Protein AF-0000000085154665 (afdb_homodimer)

Organism: Desulfotalea psychrophila (strain LSv54 / DSM 12343) (NCBI:txid177439)

Foldseek 3Di:
DPPPQQFAFEEEEFEAFPPLCLLLQLLLLLLLCVVVVFQEEEEEEDQAQASQLSNCLSNVHGYFYQWCLLDPLLLSLLVQRQVSPPTRYYYYYFHTHQQDADDPNRPRGVQVNCLSQVKAYEYRGEQPPHALVVLVVVQCVCVVDVSHHHQEYEYEAAADPVSVVRRQCNNCVRRVHHHFFYQHRDPPPDACSVVRSPPHLLVVPCSVVNSVVSNVRCVVTGNSVVVSVRTGGRDDDPPRNPDPAADAADFEEEEEDDSFAPRDGPQVVVLLRSVRYDYDYDHLLPDQADDDGLAYETEGGHCVVVQVSNLVSVRHLVRVLVCVVLQRAYEYAASRLQQCDAWEDEPPDIGGHNHNFPWYKYFAPDWPKWFKWKKAFAADAQQDDHGDIAIFTATGRMATPDGPDDPNQFGIAIPGIQKHPDRTFWGHDRNYTYIHTDHRCSSPVSRSVRRVVSSVVSVVD/DPPPQQFAFEEEEFEAFPPLCSLLQLLLLLLLCVVVVFQEEEEEEDQAQASQLSNCLSNVHGYFYQWCLLDPLLLSLQVQRQVSPPTRYYYYYFHTHQQDADDPNRPRGVQVNCLSQVKAYEYRGEQPPHALVLLVVVQCVCVVDVSHHHQEYEYEAAADPVSVVRRQCNNCVRRVHHHFFYQHRDPPPDACSVCRSPPHLQVVPCSVVNSVVSNVRCVVTGNSVVVSVRTGGRDDDPPRNPDDAADAADFEEEEEDHSFAPRDGPQLVVLLRSVRYDYDYDHLLPDQADDDGLAYETEGGHCVVVQVSNLVSVRHLVRVLVCVVLQRAYEYAANRLQQCDAWEDEPPDIGGHNHNFPWYKYFAPDWPKWFKWKKAFDADAQQDDHGDIAIFTATGRMATPDGPDDPNQFGIAIPGIQKHPDRTFWGHDRNYTYIHTDHRCSSPVSRSVRRVVSSVVSVVD

Secondary structure (DSSP, 8-state):
------PPEEEEEEESSTTSSHHHHHHHHHHHHHHTT--EEEEEESS-SHHHHHHHHHHTS--EEE-TTTS-HHHHHHHHHHHHTT-SEEEEE--SSTT--SSTT-TT-HHHHHHHHT--EEEEEE-TT-STHHHHHHHHHHHH-TTS-EEEEEEEEE--HHHHHHHHHHHHHHH-PPEEEEEEP--TTT-GGGGTTTS-GGGSTTHHHHHHHHHHHHHHHB-HHHHHHH-EE----TT---PPPPPPP-EEEEEE-SSSEEE--HHHHHHHHHTTEEEEEE-TTT-SS--S-SEEEE-EE-GGGGHHHHHH-HHHHHHHHHHHHTT--EEEETHHHHHTSSEEEETTEEEE---SS-EEEEE-SS-SEEEEEEEEE-S--SSS-TT-EEEEEEEE-EEEEEE-S-GGGEEEEEEES-TTBTTEEEEEETTEEEES-EE-TTT-HHHHHHHHHHHHHHHH-/------PPEEEEEEESSTTSSHHHHHHHHHHHHHHTT--EEEEEESS-SHHHHHHHHHHTS--EEE-TTTS-HHHHHHHHHHHHTT-SEEEEE--SSTT--SSTT-TT-HHHHHHHHT--EEEEEE-TT-STHHHHHHHHHHHH-TTS-EEEEEEEEE--HHHHHHHHHHHHHHH-PPEEEEEEPPPTTSSGGGGTTTS-GGGSTTHHHHHHHHHHHHHHHB-HHHHHHH-EE----TT---PPPPPPP-EEEEEE-SSSEEE--HHHHHHHHHTTEEEEEE-TTT--S--S-SEEEE-EE-GGGGHHHHHH-HHHHHHHHHHHHTT--EEEETHHHHHTSSEEEETTEEEE---SS-EEEEE-SS-SEEEEEEEEE-S--SSS-TT-EEEEEEEE-EEEEEE-S-GGGEEEEEEES-TTBTTEEEEEETTEEEES-EE-TTT-HHHHHHHHHHHHHHHH-

Nearest PDB structures (foldseek):
  5n9m-assembly2_B  TM=7.774E-01  e=1.518E-13  Staphylococcus aureus subsp. aureus COL
  5auq-assembly4_F  TM=5.858E-01  e=6.179E-07  Thermococcus kodakarensis KOD1
  5auq-assembly1_A  TM=5.570E-01  e=1.059E-06  Thermococcus kodakarensis KOD1
  5auq-assembly4_D  TM=5.540E-01  e=1.430E-06  Thermococcus kodakarensis KOD1
  7ejw-assembly1_B  TM=5.737E-01  e=1.531E-04  Pseudomonas aeruginosa PAO1

Solvent-accessible surface area (backbone atoms only — not comparable to full-atom values): 45740 Å² total; per-residue (Å²): 130,81,70,79,71,75,61,21,23,24,36,30,34,25,17,63,20,52,85,22,46,37,67,56,50,46,30,6,47,41,22,38,44,38,72,73,70,46,45,56,33,40,32,27,43,36,88,60,54,38,56,32,44,42,34,14,63,28,45,75,47,69,30,39,67,49,34,63,84,51,26,54,72,68,55,43,47,17,54,48,47,55,65,34,57,89,22,52,32,30,44,32,31,44,46,44,4,36,40,24,42,83,45,65,87,22,52,73,7,37,44,53,50,29,50,72,64,67,32,32,29,40,38,23,39,60,38,60,58,42,32,36,27,53,25,23,35,53,36,7,54,48,64,66,44,72,79,47,46,64,66,28,32,33,41,25,40,37,83,46,72,67,50,46,53,33,29,48,50,22,26,31,71,74,53,67,36,48,67,46,25,56,38,60,54,69,74,73,76,71,58,62,60,84,29,60,74,70,50,46,42,79,75,37,89,59,42,67,60,52,41,50,48,32,15,50,50,37,65,73,32,32,45,61,68,59,54,57,67,61,34,36,65,56,76,72,59,90,88,37,68,71,72,78,74,75,39,74,69,78,39,38,30,33,31,45,55,42,86,30,21,67,41,67,56,48,54,41,58,48,48,40,36,31,68,10,31,41,78,42,79,34,36,64,61,75,44,55,59,70,72,94,59,37,26,36,42,28,33,18,50,45,41,78,82,38,35,68,50,42,34,65,26,50,56,24,36,48,37,51,45,51,40,45,74,70,47,39,33,31,45,25,18,35,30,24,29,55,47,34,11,29,30,45,36,56,90,94,45,74,34,52,49,42,45,76,36,63,29,32,32,33,70,49,97,52,74,67,36,76,45,67,23,29,34,33,29,69,34,86,60,68,41,58,59,67,71,43,73,45,63,32,33,31,74,38,33,58,40,73,75,42,67,78,71,55,74,79,34,38,17,24,40,40,79,34,63,50,57,64,54,95,35,21,21,33,42,50,58,84,35,30,41,26,22,47,56,42,73,50,34,85,49,34,56,58,56,50,52,23,48,53,51,44,22,54,53,51,62,74,98,130,83,70,78,72,75,60,21,24,23,37,30,34,24,18,63,18,52,85,21,46,39,66,55,50,47,29,6,49,42,22,38,44,38,72,73,70,45,44,56,32,39,32,26,42,37,89,60,54,39,56,34,44,42,33,14,63,28,45,73,47,70,29,40,67,50,33,64,84,51,26,55,73,68,54,43,46,16,54,49,46,55,65,34,56,88,22,52,33,29,43,32,33,43,46,43,5,35,40,25,40,83,44,67,87,23,50,74,6,38,43,51,50,30,50,72,63,66,32,31,28,40,37,23,40,59,37,61,58,42,32,37,28,53,24,23,35,53,35,8,55,47,65,66,42,75,79,45,46,65,67,28,31,34,41,24,39,37,85,47,72,65,50,45,53,33,29,49,52,21,26,31,72,74,54,69,37,49,66,46,27,56,37,61,54,70,74,76,75,70,64,59,59,84,29,62,74,70,49,44,44,78,76,36,90,58,44,67,59,51,40,51,49,32,15,51,51,37,64,73,32,33,46,61,69,62,53,58,68,63,34,36,63,57,76,74,58,90,86,37,66,73,71,78,74,75,38,75,70,80,38,39,30,33,31,44,53,43,87,30,21,68,44,67,58,49,55,42,56,48,47,39,36,31,69,9,31,41,78,41,79,35,36,63,60,74,44,53,59,71,73,95,58,35,25,37,40,28,34,18,49,46,42,78,84,38,34,68,51,43,36,66,26,49,56,24,36,48,38,50,45,50,41,45,74,70,47,38,33,32,43,24,17,34,31,25,31,55,47,36,11,30,28,45,37,57,89,93,45,75,33,53,50,44,45,77,38,63,28,31,32,34,69,50,98,54,72,68,35,77,45,68,23,29,34,33,28,70,34,86,59,68,42,58,60,66,70,42,72,46,61,32,33,30,76,38,34,57,39,73,76,43,69,79,72,55,75,80,33,40,17,25,40,40,81,34,62,50,58,63,52,95,35,20,22,33,43,50,58,85,33,30,42,26,21,45,54,42,73,51,32,85,47,35,57,56,56,50,52,23,48,52,52,43,21,53,53,51,61,74,98

Structure (mmCIF, N/CA/C/O backbone):
data_AF-0000000085154665-model_v1
#
loop_
_entity.id
_entity.type
_entity.pdbx_description
1 polymer 'Cobyrinate a,c-diamide synthase'
#
loop_
_atom_site.group_PDB
_atom_site.id
_atom_site.type_symbol
_atom_site.label_atom_id
_atom_site.label_alt_id
_atom_site.label_comp_id
_atom_site.label_asym_id
_atom_site.label_entity_id
_atom_site.label_seq_id
_atom_site.pdbx_PDB_ins_code
_atom_site.Cartn_x
_atom_site.Cartn_y
_atom_site.Cartn_z
_atom_site.occupancy
_atom_site.B_iso_or_equiv
_atom_site.auth_seq_id
_atom_site.auth_comp_id
_atom_site.auth_asym_id
_atom_site.auth_atom_id
_atom_site.pdbx_PDB_model_num
ATOM 1 N N . MET A 1 1 ? -26.281 20.609 43.938 1 23.39 1 MET A N 1
ATOM 2 C CA . MET A 1 1 ? -26.562 19.531 43.031 1 23.39 1 MET A CA 1
ATOM 3 C C . MET A 1 1 ? -25.547 19.516 41.875 1 23.39 1 MET A C 1
ATOM 5 O O . MET A 1 1 ? -25.641 20.312 40.938 1 23.39 1 MET A O 1
ATOM 9 N N . VAL A 1 2 ? -24.328 19.469 42.125 1 31.78 2 VAL A N 1
ATOM 10 C CA . VAL A 1 2 ? -23.125 19.562 41.312 1 31.78 2 VAL A CA 1
ATOM 11 C C . VAL A 1 2 ? -23.234 18.609 40.125 1 31.78 2 VAL A C 1
ATOM 13 O O . VAL A 1 2 ? -23.281 17.391 40.312 1 31.78 2 VAL A O 1
ATOM 16 N N . GLU A 1 3 ? -24.172 18.891 39.125 1 34.97 3 GLU A N 1
ATOM 17 C CA . GLU A 1 3 ? -24.516 18.156 37.906 1 34.97 3 GLU A CA 1
ATOM 18 C C . GLU A 1 3 ? -23.281 17.438 37.375 1 34.97 3 GLU A C 1
ATOM 20 O O . GLU A 1 3 ? -22.188 18 37.312 1 34.97 3 GLU A O 1
ATOM 25 N N . ASN A 1 4 ? -23.156 16.172 37.594 1 40.34 4 ASN A N 1
ATOM 26 C CA . ASN A 1 4 ? -22.125 15.227 37.156 1 40.34 4 ASN A CA 1
ATOM 27 C C . ASN A 1 4 ? -21.594 15.57 35.781 1 40.34 4 ASN A C 1
ATOM 29 O O . ASN A 1 4 ? -22.219 15.273 34.75 1 40.34 4 ASN A O 1
ATOM 33 N N . MET A 1 5 ? -21.156 16.719 35.5 1 46.19 5 MET A N 1
ATOM 34 C CA . MET A 1 5 ? -20.609 17.219 34.219 1 46.19 5 MET A CA 1
ATOM 35 C C . MET A 1 5 ? -19.859 16.109 33.5 1 46.19 5 MET A C 1
ATOM 37 O O . MET A 1 5 ? -18.828 15.633 33.969 1 46.19 5 MET A O 1
ATOM 41 N N . LYS A 1 6 ? -20.594 15.227 32.875 1 59.62 6 LYS A N 1
ATOM 42 C CA . LYS A 1 6 ? -20.047 14.117 32.094 1 59.62 6 LYS A CA 1
ATOM 43 C C . LYS A 1 6 ? -18.797 14.547 31.328 1 59.62 6 LYS A C 1
ATOM 45 O O . LYS A 1 6 ? -18.844 15.508 30.562 1 59.62 6 LYS A O 1
ATOM 50 N N . GLY A 1 7 ? -17.547 14.266 31.703 1 84.81 7 GLY A N 1
ATOM 51 C CA . GLY A 1 7 ? -16.266 14.648 31.141 1 84.81 7 GLY A CA 1
ATOM 52 C C . GLY A 1 7 ? -16.062 14.156 29.719 1 84.81 7 GLY A C 1
ATOM 53 O O . GLY A 1 7 ? -16.672 13.164 29.312 1 84.81 7 GLY A O 1
ATOM 54 N N . THR A 1 8 ? -15.523 14.945 28.906 1 94.75 8 THR A N 1
ATOM 55 C CA . THR A 1 8 ? -15.211 14.609 27.516 1 94.75 8 THR A CA 1
ATOM 56 C C . THR A 1 8 ? -14.422 13.305 27.438 1 94.75 8 THR A C 1
ATOM 58 O O . THR A 1 8 ? -13.508 13.078 28.234 1 94.75 8 THR A O 1
ATOM 61 N N . LYS A 1 9 ? -14.852 12.359 26.625 1 97.81 9 LYS A N 1
ATOM 62 C CA . LYS A 1 9 ? -14.102 11.133 26.375 1 97.81 9 LYS A CA 1
ATOM 63 C C . LYS A 1 9 ? -13.312 11.227 25.078 1 97.81 9 LYS A C 1
ATOM 65 O O . LYS A 1 9 ? -13.797 11.797 24.094 1 97.81 9 LYS A O 1
ATOM 70 N N . GLY A 1 10 ? -12.086 10.688 25.109 1 98.25 10 GLY A N 1
ATOM 71 C CA . GLY A 1 10 ? -11.242 10.875 23.938 1 98.25 10 GLY A CA 1
ATOM 72 C C . GLY A 1 10 ? -10.617 9.586 23.438 1 98.25 10 GLY A C 1
ATOM 73 O O . GLY A 1 10 ? -10.562 8.594 24.172 1 98.25 10 GLY A O 1
ATOM 74 N N . ILE A 1 11 ? -10.18 9.57 22.219 1 98.75 11 ILE A N 1
ATOM 75 C CA . ILE A 1 11 ? -9.492 8.445 21.594 1 98.75 11 ILE A CA 1
ATOM 76 C C . ILE A 1 11 ? -8.562 8.961 20.5 1 98.75 11 ILE A C 1
ATOM 78 O O . ILE A 1 11 ? -8.828 10 19.891 1 98.75 11 ILE A O 1
ATOM 82 N N . VAL A 1 12 ? -7.469 8.305 20.297 1 98.81 12 VAL A N 1
ATOM 83 C CA . VAL A 1 12 ? -6.547 8.609 19.203 1 98.81 12 VAL A CA 1
ATOM 84 C C . VAL A 1 12 ? -6.73 7.59 18.078 1 98.81 12 VAL A C 1
ATOM 86 O O . VAL A 1 12 ? -6.762 6.379 18.328 1 98.81 12 VAL A O 1
ATOM 89 N N . VAL A 1 13 ? -6.922 8.047 16.859 1 98.81 13 VAL A N 1
ATOM 90 C CA . VAL A 1 13 ? -6.969 7.195 15.672 1 98.81 13 VAL A CA 1
ATOM 91 C C . VAL A 1 13 ? -5.609 7.203 14.977 1 98.81 13 VAL A C 1
ATOM 93 O O . VAL A 1 13 ? -5.141 8.25 14.523 1 98.81 13 VAL A O 1
ATOM 96 N N . ALA A 1 14 ? -4.957 6.066 14.906 1 98.62 14 ALA A N 1
ATOM 97 C CA . ALA A 1 14 ? -3.621 5.957 14.32 1 98.62 14 ALA A CA 1
ATOM 98 C C . ALA A 1 14 ? -3.566 4.844 13.281 1 98.62 14 ALA A C 1
ATOM 100 O O . ALA A 1 14 ? -4.523 4.078 13.125 1 98.62 14 ALA A O 1
ATOM 101 N N . GLY A 1 15 ? -2.543 4.777 12.492 1 98.19 15 GLY A N 1
ATOM 102 C CA . GLY A 1 15 ? -2.312 3.764 11.477 1 98.19 15 GLY A CA 1
ATOM 103 C C . GLY A 1 15 ? -0.873 3.291 11.422 1 98.19 15 GLY A C 1
ATOM 104 O O . GLY A 1 15 ? -0.049 3.693 12.25 1 98.19 15 GLY A O 1
ATOM 105 N N . LEU A 1 16 ? -0.597 2.42 10.445 1 98.06 16 LEU A N 1
ATOM 106 C CA . LEU A 1 16 ? 0.748 1.868 10.328 1 98.06 16 LEU A CA 1
ATOM 107 C C . LEU A 1 16 ? 1.587 2.691 9.352 1 98.06 16 LEU A C 1
ATOM 109 O O . LEU A 1 16 ? 2.812 2.559 9.32 1 98.06 16 LEU A O 1
ATOM 113 N N . SER A 1 17 ? 0.953 3.422 8.539 1 96.06 17 SER A N 1
ATOM 114 C CA . SER A 1 17 ? 1.593 4.273 7.539 1 96.06 17 SER A CA 1
ATOM 115 C C . SER A 1 17 ? 0.625 5.32 7 1 96.06 17 SER A C 1
ATOM 117 O O . SER A 1 17 ? -0.566 5.293 7.32 1 96.06 17 SER A O 1
ATOM 119 N N . GLY A 1 18 ? 1.19 6.277 6.316 1 92.12 18 GLY A N 1
ATOM 120 C CA . GLY A 1 18 ? 0.311 7.121 5.52 1 92.12 18 GLY A CA 1
ATOM 121 C C . GLY A 1 18 ? -0.523 6.336 4.523 1 92.12 18 GLY A C 1
ATOM 122 O O . GLY A 1 18 ? -0.024 5.41 3.879 1 92.12 18 GLY A O 1
ATOM 123 N N . GLY A 1 19 ? -1.839 6.594 4.48 1 88.56 19 GLY A N 1
ATOM 124 C CA . GLY A 1 19 ? -2.707 5.91 3.535 1 88.56 19 GLY A CA 1
ATOM 125 C C . GLY A 1 19 ? -3.359 4.668 4.113 1 88.56 19 GLY A C 1
ATOM 126 O O . GLY A 1 19 ? -4.027 3.922 3.396 1 88.56 19 GLY A O 1
ATOM 127 N N . SER A 1 20 ? -3.189 4.461 5.348 1 91.38 20 SER A N 1
ATOM 128 C CA . SER A 1 20 ? -3.738 3.271 5.988 1 91.38 20 SER A CA 1
ATOM 129 C C . SER A 1 20 ? -5.254 3.365 6.125 1 91.38 20 SER A C 1
ATOM 131 O O . SER A 1 20 ? -5.922 2.363 6.391 1 91.38 20 SER A O 1
ATOM 133 N N . GLY A 1 21 ? -5.797 4.57 6.051 1 91.62 21 GLY A N 1
ATOM 134 C CA . GLY A 1 21 ? -7.234 4.75 6.199 1 91.62 21 GLY A CA 1
ATOM 135 C C . GLY A 1 21 ? -7.613 5.523 7.449 1 91.62 21 GLY A C 1
ATOM 136 O O . GLY A 1 21 ? -8.789 5.598 7.805 1 91.62 21 GLY A O 1
ATOM 137 N N . LYS A 1 22 ? -6.648 6.145 8.133 1 94.06 22 LYS A N 1
ATOM 138 C CA . LYS A 1 22 ? -6.895 6.898 9.359 1 94.06 22 LYS A CA 1
ATOM 139 C C . LYS A 1 22 ? -7.949 7.977 9.141 1 94.06 22 LYS A C 1
ATOM 141 O O . LYS A 1 22 ? -8.883 8.109 9.93 1 94.06 22 LYS A O 1
ATOM 146 N N . SER A 1 23 ? -7.781 8.727 8.016 1 92.88 23 SER A N 1
ATOM 147 C CA . SER A 1 23 ? -8.68 9.852 7.746 1 92.88 23 SER A CA 1
ATOM 148 C C . SER A 1 23 ? -10.102 9.367 7.473 1 92.88 23 SER A C 1
ATOM 150 O O . SER A 1 23 ? -11.07 10.031 7.855 1 92.88 23 SER A O 1
ATOM 152 N N . ILE A 1 24 ? -10.227 8.195 6.867 1 92.5 24 ILE A N 1
ATOM 153 C CA . ILE A 1 24 ? -11.539 7.605 6.637 1 92.5 24 ILE A CA 1
ATOM 154 C C . ILE A 1 24 ? -12.234 7.352 7.973 1 92.5 24 ILE A C 1
ATOM 156 O O . ILE A 1 24 ? -13.391 7.719 8.156 1 92.5 24 ILE A O 1
ATOM 160 N N . VAL A 1 25 ? -11.492 6.848 8.859 1 96.56 25 VAL A N 1
ATOM 161 C CA . VAL A 1 25 ? -12.055 6.445 10.148 1 96.56 25 VAL A CA 1
ATOM 162 C C . VAL A 1 25 ? -12.297 7.68 11.016 1 96.56 25 VAL A C 1
ATOM 164 O O . VAL A 1 25 ? -13.367 7.828 11.609 1 96.56 25 VAL A O 1
ATOM 167 N N . SER A 1 26 ? -11.344 8.609 11.109 1 97.38 26 SER A N 1
ATOM 168 C CA . SER A 1 26 ? -11.461 9.766 11.984 1 97.38 26 SER A CA 1
ATOM 169 C C . SER A 1 26 ? -12.578 10.703 11.523 1 97.38 26 SER A C 1
ATOM 171 O O . SER A 1 26 ? -13.391 11.156 12.328 1 97.38 26 SER A O 1
ATOM 173 N N . VAL A 1 27 ? -12.609 11 10.211 1 96 27 VAL A N 1
ATOM 174 C CA . VAL A 1 27 ? -13.648 11.875 9.672 1 96 27 VAL A CA 1
ATOM 175 C C . VAL A 1 27 ? -15.008 11.188 9.781 1 96 27 VAL A C 1
ATOM 177 O O . VAL A 1 27 ? -15.992 11.805 10.211 1 96 27 VAL A O 1
ATOM 180 N N . GLY A 1 28 ? -15.047 9.914 9.43 1 96.56 28 GLY A N 1
ATOM 181 C CA . GLY A 1 28 ? -16.297 9.164 9.539 1 96.56 28 GLY A CA 1
ATOM 182 C C . GLY A 1 28 ? -16.812 9.07 10.961 1 96.56 28 GLY A C 1
ATOM 183 O O . GLY A 1 28 ? -18 9.234 11.203 1 96.56 28 GLY A O 1
ATOM 184 N N . LEU A 1 29 ? -15.922 8.742 11.883 1 98.25 29 LEU A N 1
ATOM 185 C CA . LEU A 1 29 ? -16.281 8.648 13.297 1 98.25 29 LEU A CA 1
ATOM 186 C C . LEU A 1 29 ? -16.812 9.984 13.812 1 98.25 29 LEU A C 1
ATOM 188 O O . LEU A 1 29 ? -17.828 10.031 14.508 1 98.25 29 LEU A O 1
ATOM 192 N N . THR A 1 30 ? -16.125 11.078 13.5 1 98.38 30 THR A N 1
ATOM 193 C CA . THR A 1 30 ? -16.562 12.414 13.906 1 98.38 30 THR A CA 1
ATOM 194 C C . THR A 1 30 ? -17.953 12.727 13.367 1 98.38 30 THR A C 1
ATOM 196 O O . THR A 1 30 ? -18.828 13.141 14.117 1 98.38 30 THR A O 1
ATOM 199 N N . ALA A 1 31 ? -18.141 12.461 12.078 1 97.75 31 ALA A N 1
ATOM 200 C CA . ALA A 1 31 ? -19.422 12.75 11.438 1 97.75 31 ALA A CA 1
ATOM 201 C C . ALA A 1 31 ? -20.547 11.891 12.023 1 97.75 31 ALA A C 1
ATOM 203 O O . ALA A 1 31 ? -21.656 12.383 12.258 1 97.75 31 ALA A O 1
ATOM 204 N N . ALA A 1 32 ? -20.281 10.641 12.227 1 98.25 32 ALA A N 1
ATOM 205 C CA . ALA A 1 32 ? -21.281 9.727 12.773 1 98.25 32 ALA A CA 1
ATOM 206 C C . ALA A 1 32 ? -21.703 10.141 14.18 1 98.25 32 ALA A C 1
ATOM 208 O O . ALA A 1 32 ? -22.875 10.094 14.516 1 98.25 32 ALA A O 1
ATOM 209 N N . LEU A 1 33 ? -20.734 10.508 15 1 98.25 33 LEU A N 1
ATOM 210 C CA . LEU A 1 33 ? -21.047 10.938 16.359 1 98.25 33 LEU A CA 1
ATOM 211 C C . LEU A 1 33 ? -21.859 12.227 16.359 1 98.25 33 LEU A C 1
ATOM 213 O O . LEU A 1 33 ? -22.797 12.375 17.141 1 98.25 33 LEU A O 1
ATOM 217 N N . ILE A 1 34 ? -21.547 13.148 15.492 1 97.81 34 ILE A N 1
ATOM 218 C CA . ILE A 1 34 ? -22.297 14.391 15.352 1 97.81 34 ILE A CA 1
ATOM 219 C C . ILE A 1 34 ? -23.734 14.078 14.938 1 97.81 34 ILE A C 1
ATOM 221 O O . ILE A 1 34 ? -24.688 14.656 15.484 1 97.81 34 ILE A O 1
ATOM 225 N N . ARG A 1 35 ? -23.828 13.188 14.023 1 96.38 35 ARG A N 1
ATOM 226 C CA . ARG A 1 35 ? -25.141 12.773 13.539 1 96.38 35 ARG A CA 1
ATOM 227 C C . ARG A 1 35 ? -25.984 12.195 14.672 1 96.38 35 ARG A C 1
ATOM 229 O O . ARG A 1 35 ? -27.219 12.305 14.656 1 96.38 35 ARG A O 1
ATOM 236 N N . SER A 1 36 ? -25.422 11.625 15.594 1 96 36 SER A N 1
ATOM 237 C CA . SER A 1 36 ? -26.125 11.016 16.719 1 96 36 SER A CA 1
ATOM 238 C C . SER A 1 36 ? -26.531 12.062 17.75 1 96 36 SER A C 1
ATOM 240 O O . SER A 1 36 ? -27.141 11.742 18.766 1 96 36 SER A O 1
ATOM 242 N N . GLY A 1 37 ? -26.078 13.352 17.578 1 96.38 37 GLY A N 1
ATOM 243 C CA . GLY A 1 37 ? -26.484 14.43 18.453 1 96.38 37 GLY A CA 1
ATOM 244 C C . GLY A 1 37 ? -25.406 14.805 19.469 1 96.38 37 GLY A C 1
ATOM 245 O O . GLY A 1 37 ? -25.641 15.656 20.328 1 96.38 37 GLY A O 1
ATOM 246 N N . ALA A 1 38 ? -24.234 14.188 19.328 1 97.25 38 ALA A N 1
ATOM 247 C CA . ALA A 1 38 ? -23.156 14.469 20.266 1 97.25 38 ALA A CA 1
ATOM 248 C C . ALA A 1 38 ? -22.359 15.703 19.844 1 97.25 38 ALA A C 1
ATOM 250 O O . ALA A 1 38 ? -22.312 16.047 18.672 1 97.25 38 ALA A O 1
ATOM 251 N N . GLU A 1 39 ? -21.812 16.359 20.828 1 96.88 39 GLU A N 1
ATOM 252 C CA . GLU A 1 39 ? -20.812 17.391 20.562 1 96.88 39 GLU A CA 1
ATOM 253 C C . GLU A 1 39 ? -19.406 16.781 20.469 1 96.88 39 GLU A C 1
ATOM 255 O O . GLU A 1 39 ? -18.953 16.109 21.391 1 96.88 39 GLU A O 1
ATOM 260 N N . VAL A 1 40 ? -18.766 16.984 19.328 1 98.19 40 VAL A N 1
ATOM 261 C CA . VAL A 1 40 ? -17.469 16.359 19.078 1 98.19 40 VAL A CA 1
ATOM 262 C C . VAL A 1 40 ? -16.438 17.422 18.719 1 98.19 40 VAL A C 1
ATOM 264 O O . VAL A 1 40 ? -16.734 18.344 17.938 1 98.19 40 VAL A O 1
ATOM 267 N N . VAL A 1 41 ? -15.258 17.359 19.281 1 98.06 41 VAL A N 1
ATOM 268 C CA . VAL A 1 41 ? -14.141 18.203 18.891 1 98.06 41 VAL A CA 1
ATOM 269 C C . VAL A 1 41 ? -13 17.359 18.328 1 98.06 41 VAL A C 1
ATOM 271 O O . VAL A 1 41 ? -12.445 16.516 19.047 1 98.06 41 VAL A O 1
ATOM 274 N N . PRO A 1 42 ? -12.703 17.5 17.078 1 98.56 42 PRO A N 1
ATOM 275 C CA . PRO A 1 42 ? -11.578 16.766 16.484 1 98.56 42 PRO A CA 1
ATOM 276 C C . PRO A 1 42 ? -10.242 17.5 16.656 1 98.56 42 PRO A C 1
ATOM 278 O O . PRO A 1 42 ? -10.227 18.734 16.766 1 98.56 42 PRO A O 1
ATOM 281 N N . PHE A 1 43 ? -9.211 16.734 16.688 1 98.69 43 PHE A N 1
ATOM 282 C CA . PHE A 1 43 ? -7.828 17.188 16.719 1 98.69 43 PHE A CA 1
ATOM 283 C C . PHE A 1 43 ? -6.984 16.469 15.672 1 98.69 43 PHE A C 1
ATOM 285 O O . PHE A 1 43 ? -7.234 15.305 15.367 1 98.69 43 PHE A O 1
ATOM 292 N N . LYS A 1 44 ? -6.059 17.125 15.086 1 97.88 44 LYS A N 1
ATOM 293 C CA . LYS A 1 44 ? -5.094 16.547 14.148 1 97.88 44 LYS A CA 1
ATOM 294 C C . LYS A 1 44 ? -3.674 16.656 14.695 1 97.88 44 LYS A C 1
ATOM 296 O O . LYS A 1 44 ? -3.238 17.734 15.109 1 97.88 44 LYS A O 1
ATOM 301 N N . LYS A 1 45 ? -3.004 15.555 14.758 1 97.56 45 LYS A N 1
ATOM 302 C CA . LYS A 1 45 ? -1.581 15.594 15.078 1 97.56 45 LYS A CA 1
ATOM 303 C C . LYS A 1 45 ? -0.771 16.172 13.922 1 97.56 45 LYS A C 1
ATOM 305 O O . LYS A 1 45 ? -0.893 15.711 12.781 1 97.56 45 LYS A O 1
ATOM 310 N N . GLY A 1 46 ? 0.065 17.188 14.289 1 94.88 46 GLY A N 1
ATOM 311 C CA . GLY A 1 46 ? 0.935 17.766 13.273 1 94.88 46 GLY A CA 1
ATOM 312 C C . GLY A 1 46 ? 0.368 19.016 12.641 1 94.88 46 GLY A C 1
ATOM 313 O O . GLY A 1 46 ? -0.691 19.5 13.047 1 94.88 46 GLY A O 1
ATOM 314 N N . PRO A 1 47 ? 1.035 19.5 11.648 1 94.19 47 PRO A N 1
ATOM 315 C CA . PRO A 1 47 ? 0.711 20.828 11.102 1 94.19 47 PRO A CA 1
ATOM 316 C C . PRO A 1 47 ? -0.198 20.75 9.883 1 94.19 47 PRO A C 1
ATOM 318 O O . PRO A 1 47 ? -0.375 21.75 9.172 1 94.19 47 PRO A O 1
ATOM 321 N N . ASP A 1 48 ? -0.84 19.641 9.656 1 91.62 48 ASP A N 1
ATOM 322 C CA . ASP A 1 48 ? -1.604 19.391 8.445 1 91.62 48 ASP A CA 1
ATOM 323 C C . ASP A 1 48 ? -2.865 20.25 8.398 1 91.62 48 ASP A C 1
ATOM 325 O O . ASP A 1 48 ? -3.604 20.328 9.383 1 91.62 48 ASP A O 1
ATOM 329 N N . TYR A 1 49 ? -3.125 20.891 7.215 1 91.94 49 TYR A N 1
ATOM 330 C CA . TYR A 1 49 ? -4.32 21.703 7.016 1 91.94 49 TYR A CA 1
ATOM 331 C C . TYR A 1 49 ? -5.426 20.891 6.352 1 91.94 49 TYR A C 1
ATOM 333 O O . TYR A 1 49 ? -6.609 21.188 6.523 1 91.94 49 TYR A O 1
ATOM 341 N N . ILE A 1 50 ? -5.043 19.969 5.59 1 88.5 50 ILE A N 1
ATOM 342 C CA . ILE A 1 50 ? -5.996 19.297 4.715 1 88.5 50 ILE A CA 1
ATOM 343 C C . ILE A 1 50 ? -6.84 18.312 5.527 1 88.5 50 ILE A C 1
ATOM 345 O O . ILE A 1 50 ? -8.07 18.422 5.555 1 88.5 50 ILE A O 1
ATOM 349 N N . ASP A 1 51 ? -6.156 17.453 6.262 1 91.69 51 ASP A N 1
ATOM 350 C CA . ASP A 1 51 ? -6.898 16.516 7.102 1 91.69 51 ASP A CA 1
ATOM 351 C C . ASP A 1 51 ? -7.691 17.266 8.18 1 91.69 51 ASP A C 1
ATOM 353 O O . ASP A 1 51 ? -8.82 16.891 8.492 1 91.69 51 ASP A O 1
ATOM 357 N N . ALA A 1 52 ? -7.074 18.297 8.719 1 94.69 52 ALA A N 1
ATOM 358 C CA . ALA A 1 52 ? -7.777 19.109 9.711 1 94.69 52 ALA A CA 1
ATOM 359 C C . ALA A 1 52 ? -9.039 19.734 9.117 1 94.69 52 ALA A C 1
ATOM 361 O O . ALA A 1 52 ? -10.055 19.859 9.797 1 94.69 52 ALA A O 1
ATOM 362 N N . GLY A 1 53 ? -8.938 20.141 7.836 1 92.5 53 GLY A N 1
ATOM 363 C CA . GLY A 1 53 ? -10.086 20.703 7.148 1 92.5 53 GLY A CA 1
ATOM 364 C C . GLY A 1 53 ? -11.234 19.719 7.008 1 92.5 53 GLY A C 1
ATOM 365 O O . GLY A 1 53 ? -12.398 20.078 7.219 1 92.5 53 GLY A O 1
ATOM 366 N N . TRP A 1 54 ? -10.93 18.5 6.672 1 92.38 54 TRP A N 1
ATOM 367 C CA . TRP A 1 54 ? -11.953 17.484 6.539 1 92.38 54 TRP A CA 1
ATOM 368 C C . TRP A 1 54 ? -12.594 17.172 7.891 1 92.38 54 TRP A C 1
ATOM 370 O O . TRP A 1 54 ? -13.797 16.906 7.973 1 92.38 54 TRP A O 1
ATOM 380 N N . LEU A 1 55 ? -11.789 17.188 8.922 1 96.12 55 LEU A N 1
ATOM 381 C CA . LEU A 1 55 ? -12.297 16.969 10.266 1 96.12 55 LEU A CA 1
ATOM 382 C C . LEU A 1 55 ? -13.227 18.109 10.688 1 96.12 55 LEU A C 1
ATOM 384 O O . LEU A 1 55 ? -14.234 17.875 11.344 1 96.12 55 LEU A O 1
ATOM 388 N N . GLN A 1 56 ? -12.875 19.359 10.336 1 95.5 56 GLN A N 1
ATOM 389 C CA . GLN A 1 56 ? -13.742 20.5 10.602 1 95.5 56 GLN A CA 1
ATOM 390 C C . GLN A 1 56 ? -15.086 20.344 9.906 1 95.5 56 GLN A C 1
ATOM 392 O O . GLN A 1 56 ? -16.141 20.625 10.5 1 95.5 56 GLN A O 1
ATOM 397 N N . GLU A 1 57 ? -15.016 19.906 8.664 1 92.56 57 GLU A N 1
ATOM 398 C CA . GLU A 1 57 ? -16.25 19.688 7.91 1 92.56 57 GLU A CA 1
ATOM 399 C C . GLU A 1 57 ? -17.125 18.641 8.586 1 92.56 57 GLU A C 1
ATOM 401 O O . GLU A 1 57 ? -18.344 18.812 8.688 1 92.56 57 GLU A O 1
ATOM 406 N N . ALA A 1 58 ? -16.531 17.609 9.031 1 95.44 58 ALA A N 1
ATOM 407 C CA . ALA A 1 58 ? -17.266 16.531 9.688 1 95.44 58 ALA A CA 1
ATOM 408 C C . ALA A 1 58 ? -17.875 17 11 1 95.44 58 ALA A C 1
ATOM 410 O O . ALA A 1 58 ? -19.016 16.641 11.328 1 95.44 58 ALA A O 1
ATOM 411 N N . ALA A 1 59 ? -17.141 17.781 11.742 1 96.94 59 ALA A N 1
ATOM 412 C CA . ALA A 1 59 ? -17.547 18.219 13.078 1 96.94 59 ALA A CA 1
ATOM 413 C C . ALA A 1 59 ? -18.5 19.406 13 1 96.94 59 ALA A C 1
ATOM 415 O O . ALA A 1 59 ? -19.141 19.766 13.992 1 96.94 59 ALA A O 1
ATOM 416 N N . LYS A 1 60 ? -18.609 20.031 11.742 1 94.25 60 LYS A N 1
ATOM 417 C CA . LYS A 1 60 ? -19.328 21.297 11.609 1 94.25 60 LYS A CA 1
ATOM 418 C C . LYS A 1 60 ? -18.844 22.312 12.641 1 94.25 60 LYS A C 1
ATOM 420 O O . LYS A 1 60 ? -19.656 22.984 13.281 1 94.25 60 LYS A O 1
ATOM 425 N N . GLY A 1 61 ? -17.562 22.297 12.82 1 95.25 61 GLY A N 1
ATOM 426 C CA . GLY A 1 61 ? -16.906 23.125 13.82 1 95.25 61 GLY A CA 1
ATOM 427 C C . GLY A 1 61 ? -15.398 23.141 13.672 1 95.25 61 GLY A C 1
ATOM 428 O O . GLY A 1 61 ? -14.867 22.828 12.609 1 95.25 61 GLY A O 1
ATOM 429 N N . LYS A 1 62 ? -14.695 23.516 14.727 1 96.62 62 LYS A N 1
ATOM 430 C CA . LYS A 1 62 ? -13.25 23.703 14.664 1 96.62 62 LYS A CA 1
ATOM 431 C C . LYS A 1 62 ? -12.516 22.391 14.875 1 96.62 62 LYS A C 1
ATOM 433 O O . LYS A 1 62 ? -12.992 21.516 15.602 1 96.62 62 LYS A O 1
ATOM 438 N N . CYS A 1 63 ? -11.445 22.25 14.227 1 97.69 63 CYS A N 1
ATOM 439 C CA . CYS A 1 63 ? -10.422 21.25 14.484 1 97.69 63 CYS A CA 1
ATOM 440 C C . CYS A 1 63 ? -9.109 21.906 14.906 1 97.69 63 CYS A C 1
ATOM 442 O O . CYS A 1 63 ? -8.719 22.938 14.352 1 97.69 63 CYS A O 1
ATOM 444 N N . TYR A 1 64 ? -8.492 21.312 15.867 1 97.88 64 TYR A N 1
ATOM 445 C CA . TYR A 1 64 ? -7.25 21.906 16.359 1 97.88 64 TYR A CA 1
ATOM 446 C C . TYR A 1 64 ? -6.059 21 16.062 1 97.88 64 TYR A C 1
ATOM 448 O O . TYR A 1 64 ? -6.219 19.781 15.914 1 97.88 64 TYR A O 1
ATOM 456 N N . ASN A 1 65 ? -4.863 21.625 15.953 1 97.81 65 ASN A N 1
ATOM 457 C CA . ASN A 1 65 ? -3.637 20.891 15.648 1 97.81 65 ASN A CA 1
ATOM 458 C C . ASN A 1 65 ? -2.758 20.734 16.891 1 97.81 65 ASN A C 1
ATOM 460 O O . ASN A 1 65 ? -2.432 21.719 17.547 1 97.81 65 ASN A O 1
ATOM 464 N N . LEU A 1 66 ? -2.434 19.531 17.188 1 97.31 66 LEU A N 1
ATOM 465 C CA . LEU A 1 66 ? -1.509 19.203 18.266 1 97.31 66 LEU A CA 1
ATOM 466 C C . LEU A 1 66 ? -0.155 18.766 17.719 1 97.31 66 LEU A C 1
ATOM 468 O O . LEU A 1 66 ? -0.001 17.641 17.266 1 97.31 66 LEU A O 1
ATOM 472 N N . ASP A 1 67 ? 0.831 19.656 17.812 1 94.38 67 ASP A N 1
ATOM 473 C CA . ASP A 1 67 ? 2.125 19.359 17.203 1 94.38 67 ASP A CA 1
ATOM 474 C C . ASP A 1 67 ? 3.254 19.5 18.219 1 94.38 67 ASP A C 1
ATOM 476 O O . ASP A 1 67 ? 3.564 20.609 18.672 1 94.38 67 ASP A O 1
ATOM 480 N N . PRO A 1 68 ? 3.932 18.438 18.469 1 93.62 68 PRO A N 1
ATOM 481 C CA . PRO A 1 68 ? 4.977 18.484 19.484 1 93.62 68 PRO A CA 1
ATOM 482 C C . PRO A 1 68 ? 6.223 19.234 19.031 1 93.62 68 PRO A C 1
ATOM 484 O O . PRO A 1 68 ? 7.105 19.531 19.828 1 93.62 68 PRO A O 1
ATOM 487 N N . PHE A 1 69 ? 6.387 19.531 17.812 1 93.5 69 PHE A N 1
ATOM 488 C CA . PHE A 1 69 ? 7.469 20.391 17.344 1 93.5 69 PHE A CA 1
ATOM 489 C C . PHE A 1 69 ? 7.18 21.844 17.656 1 93.5 69 PHE A C 1
ATOM 491 O O . PHE A 1 69 ? 8.094 22.594 18.016 1 93.5 69 PHE A O 1
ATOM 498 N N . PHE A 1 70 ? 5.926 22.203 17.547 1 95 70 PHE A N 1
ATOM 499 C CA . PHE A 1 70 ? 5.512 23.578 17.781 1 95 70 PHE A CA 1
ATOM 500 C C . PHE A 1 70 ? 5.41 23.875 19.281 1 95 70 PHE A C 1
ATOM 502 O O . PHE A 1 70 ? 5.738 24.969 19.719 1 95 70 PHE A O 1
ATOM 509 N N . MET A 1 71 ? 4.879 22.859 19.938 1 93.31 71 MET A N 1
ATOM 510 C CA . MET A 1 71 ? 4.434 23.078 21.312 1 93.31 71 MET A CA 1
ATOM 511 C C . MET A 1 71 ? 5.156 22.141 22.281 1 93.31 71 MET A C 1
ATOM 513 O O . MET A 1 71 ? 5.41 20.969 21.938 1 93.31 71 MET A O 1
ATOM 517 N N . GLU A 1 72 ? 5.387 22.656 23.469 1 91.31 72 GLU A N 1
ATOM 518 C CA . GLU A 1 72 ? 5.867 21.781 24.531 1 91.31 72 GLU A CA 1
ATOM 519 C C . GLU A 1 72 ? 4.754 20.875 25.062 1 91.31 72 GLU A C 1
ATOM 521 O O . GLU A 1 72 ? 3.572 21.156 24.828 1 91.31 72 GLU A O 1
ATOM 526 N N . GLU A 1 73 ? 5.109 19.875 25.75 1 91.5 73 GLU A N 1
ATOM 527 C CA . GLU A 1 73 ? 4.176 18.859 26.219 1 91.5 73 GLU A CA 1
ATOM 528 C C . GLU A 1 73 ? 3.049 19.484 27.047 1 91.5 73 GLU A C 1
ATOM 530 O O . GLU A 1 73 ? 1.879 19.141 26.859 1 91.5 73 GLU A O 1
ATOM 535 N N . GLU A 1 74 ? 3.395 20.359 27.891 1 89.44 74 GLU A N 1
ATOM 536 C CA . GLU A 1 74 ? 2.4 21 28.75 1 89.44 74 GLU A CA 1
ATOM 537 C C . GLU A 1 74 ? 1.428 21.844 27.953 1 89.44 74 GLU A C 1
ATOM 539 O O . GLU A 1 74 ? 0.234 21.891 28.25 1 89.44 74 GLU A O 1
ATOM 544 N N . ALA A 1 75 ? 1.937 22.516 26.984 1 90.12 75 ALA A N 1
ATOM 545 C CA . ALA A 1 75 ? 1.095 23.344 26.125 1 90.12 75 ALA A CA 1
ATOM 546 C C . ALA A 1 75 ? 0.128 22.5 25.312 1 90.12 75 ALA A C 1
ATOM 548 O O . ALA A 1 75 ? -1.017 22.891 25.078 1 90.12 75 ALA A O 1
ATOM 549 N N . ILE A 1 76 ? 0.599 21.344 24.875 1 94.06 76 ILE A N 1
ATOM 550 C CA . ILE A 1 76 ? -0.243 20.422 24.109 1 94.06 76 ILE A CA 1
ATOM 551 C C . ILE A 1 76 ? -1.397 19.953 24.984 1 94.06 76 ILE A C 1
ATOM 553 O O . ILE A 1 76 ? -2.557 19.969 24.578 1 94.06 76 ILE A O 1
ATOM 557 N N . ARG A 1 77 ? -1.087 19.547 26.141 1 92.38 77 ARG A N 1
ATOM 558 C CA . ARG A 1 77 ? -2.107 19.047 27.047 1 92.38 77 ARG A CA 1
ATOM 559 C C . ARG A 1 77 ? -3.119 20.141 27.391 1 92.38 77 ARG A C 1
ATOM 561 O O . ARG A 1 77 ? -4.324 19.891 27.406 1 92.38 77 ARG A O 1
ATOM 568 N N . SER A 1 78 ? -2.582 21.312 27.656 1 90.88 78 SER A N 1
ATOM 569 C CA . SER A 1 78 ? -3.449 22.438 27.984 1 90.88 78 SER A CA 1
ATOM 570 C C . SER A 1 78 ? -4.391 22.766 26.828 1 90.88 78 SER A C 1
ATOM 572 O O . SER A 1 78 ? -5.578 23.016 27.047 1 90.88 78 SER A O 1
ATOM 574 N N . SER A 1 79 ? -3.814 22.828 25.672 1 93.12 79 SER A N 1
ATOM 575 C CA . SER A 1 79 ? -4.625 23.094 24.484 1 93.12 79 SER A CA 1
ATOM 576 C C . SER A 1 79 ? -5.703 22.031 24.312 1 93.12 79 SER A C 1
ATOM 578 O O . SER A 1 79 ? -6.871 22.359 24.078 1 93.12 79 SER A O 1
ATOM 580 N N . PHE A 1 80 ? -5.336 20.828 24.516 1 95.06 80 PHE A N 1
ATOM 581 C CA . PHE A 1 80 ? -6.246 19.703 24.328 1 95.06 80 PHE A CA 1
ATOM 582 C C . PHE A 1 80 ? -7.383 19.75 25.328 1 95.06 80 PHE A C 1
ATOM 584 O O . PHE A 1 80 ? -8.555 19.703 24.953 1 95.06 80 PHE A O 1
ATOM 591 N N . VAL A 1 81 ? -7.043 19.859 26.562 1 93.38 81 VAL A N 1
ATOM 592 C CA . VAL A 1 81 ? -8.023 19.797 27.641 1 93.38 81 VAL A CA 1
ATOM 593 C C . VAL A 1 81 ? -8.969 20.984 27.547 1 93.38 81 VAL A C 1
ATOM 595 O O . VAL A 1 81 ? -10.188 20.828 27.656 1 93.38 81 VAL A O 1
ATOM 598 N N . SER A 1 82 ? -8.453 22.156 27.328 1 91.44 82 SER A N 1
ATOM 599 C CA . SER A 1 82 ? -9.266 23.359 27.297 1 91.44 82 SER A CA 1
ATOM 600 C C . SER A 1 82 ? -10.234 23.344 26.125 1 91.44 82 SER A C 1
ATO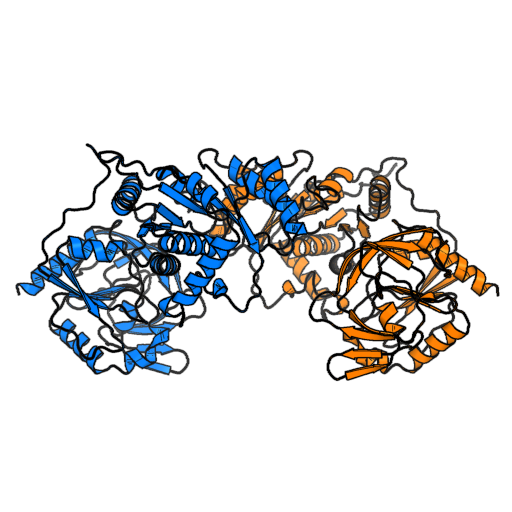M 602 O O . SER A 1 82 ? -11.398 23.719 26.266 1 91.44 82 SER A O 1
ATOM 604 N N . ARG A 1 83 ? -9.828 22.828 25.078 1 93.62 83 ARG A N 1
ATOM 605 C CA . ARG A 1 83 ? -10.633 22.906 23.859 1 93.62 83 ARG A CA 1
ATOM 606 C C . ARG A 1 83 ? -11.578 21.703 23.75 1 93.62 83 ARG A C 1
ATOM 608 O O . ARG A 1 83 ? -12.594 21.781 23.062 1 93.62 83 ARG A O 1
ATOM 615 N N . ALA A 1 84 ? -11.195 20.672 24.422 1 94.25 84 ALA A N 1
ATOM 616 C CA . ALA A 1 84 ? -12.078 19.516 24.469 1 94.25 84 ALA A CA 1
ATOM 617 C C . ALA A 1 84 ? -13.195 19.719 25.484 1 94.25 84 ALA A C 1
ATOM 619 O O . ALA A 1 84 ? -14.211 19.016 25.469 1 94.25 84 ALA A O 1
ATOM 620 N N . ALA A 1 85 ? -12.992 20.688 26.359 1 89.56 85 ALA A N 1
ATOM 621 C CA . ALA A 1 85 ? -13.93 20.891 27.453 1 89.56 85 ALA A CA 1
ATOM 622 C C . ALA A 1 85 ? -15.328 21.188 26.938 1 89.56 85 ALA A C 1
ATOM 624 O O . ALA A 1 85 ? -15.5 22.016 26.031 1 89.56 85 ALA A O 1
ATOM 625 N N . GLY A 1 86 ? -16.312 20.5 27.516 1 89.31 86 GLY A N 1
ATOM 626 C CA . GLY A 1 86 ? -17.703 20.75 27.172 1 89.31 86 GLY A CA 1
ATOM 627 C C . GLY A 1 86 ? -18.219 19.812 26.094 1 89.31 86 GLY A C 1
ATOM 628 O O . GLY A 1 86 ? -19.422 19.641 25.938 1 89.31 86 GLY A O 1
ATOM 629 N N . ALA A 1 87 ? -17.344 19.234 25.297 1 95.44 87 ALA A N 1
ATOM 630 C CA . ALA A 1 87 ? -17.766 18.281 24.281 1 95.44 87 ALA A CA 1
ATOM 631 C C . ALA A 1 87 ? -18.047 16.906 24.891 1 95.44 87 ALA A C 1
ATOM 633 O O . ALA A 1 87 ? -17.656 16.641 26.031 1 95.44 87 ALA A O 1
ATOM 634 N N . ASP A 1 88 ? -18.797 16.125 24.172 1 97.25 88 ASP A N 1
ATOM 635 C CA . ASP A 1 88 ? -19 14.727 24.578 1 97.25 88 ASP A CA 1
ATOM 636 C C . ASP A 1 88 ? -17.766 13.883 24.234 1 97.25 88 ASP A C 1
ATOM 638 O O . ASP A 1 88 ? -17.359 13.023 25.016 1 97.25 88 ASP A O 1
ATOM 642 N N . TYR A 1 89 ? -17.219 14.117 23.047 1 98.19 89 TYR A N 1
ATOM 643 C CA . TYR A 1 89 ? -16.109 13.297 22.562 1 98.19 89 TYR A CA 1
ATOM 644 C C . TYR A 1 89 ? -15.008 14.164 21.969 1 98.19 89 TYR A C 1
ATOM 646 O O . TYR A 1 89 ? -15.297 15.195 21.344 1 98.19 89 TYR A O 1
ATOM 654 N N . ALA A 1 90 ? -13.742 13.766 22.109 1 98.38 90 ALA A N 1
ATOM 655 C CA . ALA A 1 90 ? -12.57 14.289 21.422 1 98.38 90 ALA A CA 1
ATOM 656 C C . ALA A 1 90 ? -11.914 13.219 20.562 1 98.38 90 ALA A C 1
ATOM 658 O O . ALA A 1 90 ? -11.547 12.148 21.062 1 98.38 90 ALA A O 1
ATOM 659 N N . ILE A 1 91 ? -11.789 13.469 19.297 1 98.75 91 ILE A N 1
ATOM 660 C CA . ILE A 1 91 ? -11.172 12.539 18.375 1 98.75 91 ILE A CA 1
ATOM 661 C C . ILE A 1 91 ? -9.844 13.102 17.875 1 98.75 91 ILE A C 1
ATOM 663 O O . ILE A 1 91 ? -9.812 14.172 17.25 1 98.75 91 ILE A O 1
ATOM 667 N N . VAL A 1 92 ? -8.75 12.398 18.125 1 98.75 92 VAL A N 1
ATOM 668 C CA . VAL A 1 92 ? -7.43 12.836 17.688 1 98.75 92 VAL A CA 1
ATOM 669 C C . VAL A 1 92 ? -6.949 11.961 16.531 1 98.75 92 VAL A C 1
ATOM 671 O O . VAL A 1 92 ? -6.762 10.75 16.688 1 98.75 92 VAL A O 1
ATOM 674 N N . GLU A 1 93 ? -6.758 12.539 15.367 1 98.38 93 GLU A N 1
ATOM 675 C CA . GLU A 1 93 ? -6.188 11.805 14.242 1 98.38 93 GLU A CA 1
ATOM 676 C C . GLU A 1 93 ? -4.668 11.906 14.227 1 98.38 93 GLU A C 1
ATOM 678 O O . GLU A 1 93 ? -4.113 13.008 14.227 1 98.38 93 GLU A O 1
ATOM 683 N N . GLY A 1 94 ? -4.02 10.781 14.203 1 97.62 94 GLY A N 1
ATOM 684 C CA . GLY A 1 94 ? -2.57 10.75 14.086 1 97.62 94 GLY A CA 1
ATOM 685 C C . GLY A 1 94 ? -2.078 11.031 12.68 1 97.62 94 GLY A C 1
ATOM 686 O O . GLY A 1 94 ? -2.871 11.352 11.789 1 97.62 94 GLY A O 1
ATOM 687 N N . ASN A 1 95 ? -0.778 11.016 12.57 1 93.94 95 ASN A N 1
ATOM 688 C CA . ASN A 1 95 ? -0.139 11.195 11.266 1 93.94 95 ASN A CA 1
ATOM 689 C C . ASN A 1 95 ? 0.835 10.062 10.961 1 93.94 95 ASN A C 1
ATOM 691 O O . ASN A 1 95 ? 1.441 9.5 11.875 1 93.94 95 ASN A O 1
ATOM 695 N N . ARG A 1 96 ? 0.964 9.703 9.656 1 93.06 96 ARG A N 1
ATOM 696 C CA . ARG A 1 96 ? 1.871 8.656 9.211 1 93.06 96 ARG A CA 1
ATOM 697 C C . ARG A 1 96 ? 1.676 7.379 10.023 1 93.06 96 ARG A C 1
ATOM 699 O O . ARG A 1 96 ? 0.544 6.938 10.227 1 93.06 96 ARG A O 1
ATOM 706 N N . GLY A 1 97 ? 2.727 6.797 10.445 1 97.62 97 GLY A N 1
ATOM 707 C CA . GLY A 1 97 ? 2.621 5.609 11.281 1 97.62 97 GLY A CA 1
ATOM 708 C C . GLY A 1 97 ? 2.602 5.918 12.766 1 97.62 97 GLY A C 1
ATOM 709 O O . GLY A 1 97 ? 3.141 6.938 13.195 1 97.62 97 GLY A O 1
ATOM 710 N N . LEU A 1 98 ? 2.061 4.992 13.547 1 98.69 98 LEU A N 1
ATOM 711 C CA . LEU A 1 98 ? 1.836 5.145 14.984 1 98.69 98 LEU A CA 1
ATOM 712 C C . LEU A 1 98 ? 3.119 5.559 15.695 1 98.69 98 LEU A C 1
ATOM 714 O O . LEU A 1 98 ? 3.092 6.418 16.578 1 98.69 98 LEU A O 1
ATOM 718 N N . TYR A 1 99 ? 4.262 5.035 15.25 1 98.56 99 TYR A N 1
ATOM 719 C CA . TYR A 1 99 ? 5.504 5.25 15.984 1 98.56 99 TYR A CA 1
ATOM 720 C C . TYR A 1 99 ? 6.449 6.152 15.203 1 98.56 99 TYR A C 1
ATOM 722 O O . TYR A 1 99 ? 7.598 6.355 15.609 1 98.56 99 TYR A O 1
ATOM 730 N N . ASP A 1 100 ? 5.996 6.621 14.047 1 97.19 100 ASP A N 1
ATOM 731 C CA . ASP A 1 100 ? 6.836 7.488 13.234 1 97.19 100 ASP A CA 1
ATOM 732 C C . ASP A 1 100 ? 7.102 8.82 13.938 1 97.19 100 ASP A C 1
ATOM 734 O O . ASP A 1 100 ? 6.168 9.484 14.383 1 97.19 100 ASP A O 1
ATOM 738 N N . GLY A 1 101 ? 8.344 9.164 14.109 1 92.25 101 GLY A N 1
ATOM 739 C CA . GLY A 1 101 ? 8.773 10.406 14.734 1 92.25 101 GLY A CA 1
ATOM 740 C C . GLY A 1 101 ? 9.953 11.055 14.023 1 92.25 101 GLY A C 1
ATOM 741 O O . GLY A 1 101 ? 10.164 10.828 12.836 1 92.25 101 GLY A O 1
ATOM 742 N N . VAL A 1 102 ? 10.664 11.891 14.695 1 88.44 102 VAL A N 1
ATOM 743 C CA . VAL A 1 102 ? 11.695 12.703 14.055 1 88.44 102 VAL A CA 1
ATOM 744 C C . VAL A 1 102 ? 13.062 12.047 14.258 1 88.44 102 VAL A C 1
ATOM 746 O O . VAL A 1 102 ? 14.055 12.461 13.648 1 88.44 102 VAL A O 1
ATOM 749 N N . ASN A 1 103 ? 13.086 11.016 15.094 1 89.81 103 ASN A N 1
ATOM 750 C CA . ASN A 1 103 ? 14.336 10.305 15.352 1 89.81 103 ASN A CA 1
ATOM 751 C C . ASN A 1 103 ? 14.086 8.844 15.703 1 89.81 103 ASN A C 1
ATOM 753 O O . ASN A 1 103 ? 12.938 8.383 15.688 1 89.81 103 ASN A O 1
ATOM 757 N N . VAL A 1 104 ? 15.078 8.109 16 1 94.12 104 VAL A N 1
ATOM 758 C CA . VAL A 1 104 ? 15.039 6.664 16.203 1 94.12 104 VAL A CA 1
ATOM 759 C C . VAL A 1 104 ? 14.25 6.344 17.469 1 94.12 104 VAL A C 1
ATOM 761 O O . VAL A 1 104 ? 13.617 5.285 17.562 1 94.12 104 VAL A O 1
ATOM 764 N N . GLU A 1 105 ? 14.18 7.277 18.375 1 93.12 105 GLU A N 1
ATOM 765 C CA . GLU A 1 105 ? 13.5 7.059 19.641 1 93.12 105 GLU A CA 1
ATOM 766 C C . GLU A 1 105 ? 12.008 7.371 19.516 1 93.12 105 GLU A C 1
ATOM 768 O O . GLU A 1 105 ? 11.219 7.008 20.406 1 93.12 105 GLU A O 1
ATOM 773 N N . GLY A 1 106 ? 11.625 8.008 18.453 1 91.25 106 GLY A N 1
ATOM 774 C CA . GLY A 1 106 ? 10.211 8.234 18.188 1 91.25 106 GLY A CA 1
ATOM 775 C C . GLY A 1 106 ? 9.719 9.578 18.719 1 91.25 106 GLY A C 1
ATOM 776 O O . GLY A 1 106 ? 8.539 9.727 19.016 1 91.25 106 GLY A O 1
ATOM 777 N N . GLY A 1 107 ? 10.617 10.5 18.844 1 91.38 107 GLY A N 1
ATOM 778 C CA . GLY A 1 107 ? 10.188 11.828 19.266 1 91.38 107 GLY A CA 1
ATOM 779 C C . GLY A 1 107 ? 9.117 12.422 18.359 1 91.38 107 GLY A C 1
ATOM 780 O O . GLY A 1 107 ? 9.188 12.297 17.141 1 91.38 107 GLY A O 1
ATOM 781 N N . PHE A 1 108 ? 8.039 12.969 18.938 1 92.56 108 PHE A N 1
ATOM 782 C CA . PHE A 1 108 ? 6.961 13.68 18.266 1 92.56 108 PHE A CA 1
ATOM 783 C C . PHE A 1 108 ? 6.043 12.703 17.531 1 92.56 108 PHE A C 1
ATOM 785 O O . PHE A 1 108 ? 5.328 13.094 16.594 1 92.56 108 PHE A O 1
ATOM 792 N N . SER A 1 109 ? 6.047 11.398 17.875 1 96.81 109 SER A N 1
ATOM 793 C CA . SER A 1 109 ? 5.195 10.422 17.203 1 96.81 109 SER A CA 1
ATOM 794 C C . SER A 1 109 ? 3.76 10.5 17.719 1 96.81 109 SER A C 1
ATOM 796 O O . SER A 1 109 ? 3.492 11.148 18.734 1 96.81 109 SER A O 1
ATOM 798 N N . THR A 1 110 ? 2.822 9.922 16.953 1 98.12 110 THR A N 1
ATOM 799 C CA . THR A 1 110 ? 1.444 9.781 17.422 1 98.12 110 THR A CA 1
ATOM 800 C C . THR A 1 110 ? 1.388 9 18.734 1 98.12 110 THR A C 1
ATOM 802 O O . THR A 1 110 ? 0.583 9.312 19.609 1 98.12 110 THR A O 1
ATOM 805 N N . ALA A 1 111 ? 2.252 8.016 18.891 1 98.38 111 ALA A N 1
ATOM 806 C CA . ALA A 1 111 ? 2.322 7.227 20.125 1 98.38 111 ALA A CA 1
ATOM 807 C C . ALA A 1 111 ? 2.67 8.109 21.312 1 98.38 111 ALA A C 1
ATOM 809 O O . ALA A 1 111 ? 2.029 8.016 22.359 1 98.38 111 ALA A O 1
ATOM 810 N N . GLU A 1 112 ? 3.652 8.938 21.141 1 96.69 112 GLU A N 1
ATOM 811 C CA . GLU A 1 112 ? 4.051 9.828 22.234 1 96.69 112 GLU A CA 1
ATOM 812 C C . GLU A 1 112 ? 2.928 10.797 22.594 1 96.69 112 GLU A C 1
ATOM 814 O O . GLU A 1 112 ? 2.723 11.102 23.766 1 96.69 112 GLU A O 1
ATOM 819 N N . LEU A 1 113 ? 2.252 11.297 21.562 1 97.31 113 LEU A N 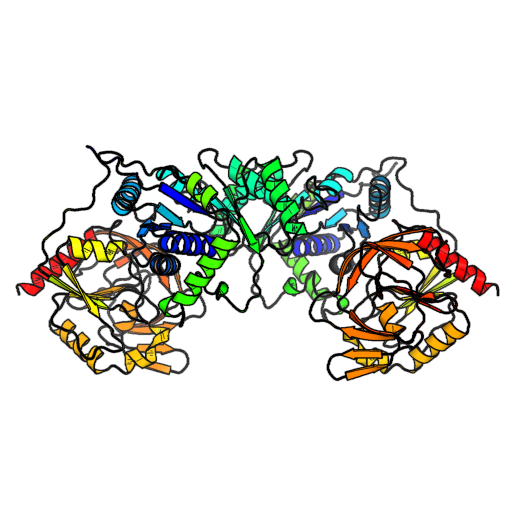1
ATOM 820 C CA . LEU A 1 113 ? 1.119 12.18 21.797 1 97.31 113 LEU A CA 1
ATOM 821 C C . LEU A 1 113 ? 0.024 11.461 22.578 1 97.31 113 LEU A C 1
ATOM 823 O O . LEU A 1 113 ? -0.54 12.023 23.531 1 97.31 113 LEU A O 1
ATOM 827 N N . ALA A 1 114 ? -0.301 10.25 22.203 1 97.75 114 ALA A N 1
ATOM 828 C CA . ALA A 1 114 ? -1.32 9.461 22.891 1 97.75 114 ALA A CA 1
ATOM 829 C C . ALA A 1 114 ? -0.958 9.266 24.359 1 97.75 114 ALA A C 1
ATOM 831 O O . ALA A 1 114 ? -1.811 9.398 25.25 1 97.75 114 ALA A O 1
ATOM 832 N N . ILE A 1 115 ? 0.325 8.938 24.609 1 96.56 115 ILE A N 1
ATOM 833 C CA . ILE A 1 115 ? 0.813 8.75 25.969 1 96.56 115 ILE A CA 1
ATOM 834 C C . ILE A 1 115 ? 0.665 10.047 26.766 1 96.56 115 ILE A C 1
ATOM 836 O O . ILE A 1 115 ? 0.163 10.039 27.891 1 96.56 115 ILE A O 1
ATOM 840 N N . ASN A 1 116 ? 1.066 11.141 26.141 1 93.88 116 ASN A N 1
ATOM 841 C CA . ASN A 1 116 ? 1.007 12.453 26.781 1 93.88 116 ASN A CA 1
ATOM 842 C C . ASN A 1 116 ? -0.423 12.828 27.156 1 93.88 116 ASN A C 1
ATOM 844 O O . ASN A 1 116 ? -0.658 13.414 28.219 1 93.88 116 ASN A O 1
ATOM 848 N N . LEU A 1 117 ? -1.37 12.5 26.297 1 95.69 117 LEU A N 1
ATOM 849 C CA . LEU A 1 117 ? -2.766 12.875 26.516 1 95.69 117 LEU A CA 1
ATOM 850 C C . LEU A 1 117 ? -3.484 11.836 27.359 1 95.69 117 LEU A C 1
ATOM 852 O O . LEU A 1 117 ? -4.621 12.062 27.781 1 95.69 117 LEU A O 1
ATOM 856 N N . GLY A 1 118 ? -2.844 10.68 27.594 1 95.69 118 GLY A N 1
ATOM 857 C CA . GLY A 1 118 ? -3.471 9.602 28.344 1 95.69 118 GLY A CA 1
ATOM 858 C C . GLY A 1 118 ? -4.645 8.977 27.609 1 95.69 118 GLY A C 1
ATOM 859 O O . GLY A 1 118 ? -5.629 8.578 28.234 1 95.69 118 GLY A O 1
ATOM 860 N N . LEU A 1 119 ? -4.613 8.945 26.328 1 98 119 LEU A N 1
ATOM 861 C CA . LEU A 1 119 ? -5.73 8.445 25.547 1 98 119 LEU A CA 1
ATOM 862 C C . LEU A 1 119 ? -5.402 7.082 24.938 1 98 119 LEU A C 1
ATOM 864 O O . LEU A 1 119 ? -4.25 6.816 24.578 1 98 119 LEU A O 1
ATOM 868 N N . PRO A 1 120 ? -6.398 6.203 24.812 1 98.69 120 PRO A N 1
ATOM 869 C CA . PRO A 1 120 ? -6.199 4.945 24.094 1 98.69 120 PRO A CA 1
ATOM 870 C C . PRO A 1 120 ? -6.113 5.145 22.578 1 98.69 120 PRO A C 1
ATOM 872 O O . PRO A 1 120 ? -6.492 6.203 22.062 1 98.69 120 PRO A O 1
ATOM 875 N N . VAL A 1 121 ? -5.578 4.145 21.891 1 98.88 121 VAL A N 1
ATOM 876 C CA . VAL A 1 121 ? -5.336 4.234 20.453 1 98.88 121 VAL A CA 1
ATOM 877 C C . VAL A 1 121 ? -6.223 3.234 19.719 1 98.88 121 VAL A C 1
ATOM 879 O O . VAL A 1 121 ? -6.242 2.047 20.047 1 98.88 121 VAL A O 1
ATOM 882 N N . LEU A 1 122 ? -7.031 3.699 18.844 1 98.94 122 LEU A N 1
ATOM 883 C CA . LEU A 1 122 ? -7.699 2.887 17.844 1 98.94 122 LEU A CA 1
ATOM 884 C C . LEU A 1 122 ? -6.816 2.729 16.609 1 98.94 122 LEU A C 1
ATOM 886 O O . LEU A 1 122 ? -6.57 3.699 15.883 1 98.94 122 LEU A O 1
ATOM 890 N N . LEU A 1 123 ? -6.332 1.545 16.328 1 98.88 123 LEU A N 1
ATOM 891 C CA . LEU A 1 123 ? -5.355 1.305 15.273 1 98.88 123 LEU A CA 1
ATOM 892 C C . LEU A 1 123 ? -6.047 0.883 13.984 1 98.88 123 LEU A C 1
ATOM 894 O O . LEU A 1 123 ? -6.766 -0.117 13.953 1 98.88 123 LEU A O 1
ATOM 898 N N . VAL A 1 124 ? -5.871 1.646 12.922 1 98.62 124 VAL A N 1
ATOM 899 C CA . VAL A 1 124 ? -6.418 1.34 11.602 1 98.62 124 VAL A CA 1
ATOM 900 C C . VAL A 1 124 ? -5.367 0.629 10.758 1 98.62 124 VAL A C 1
ATOM 902 O O . VAL A 1 124 ? -4.27 1.155 10.547 1 98.62 124 VAL A O 1
ATOM 905 N N . VAL A 1 125 ? -5.695 -0.549 10.242 1 98.56 125 VAL A N 1
ATOM 906 C CA . VAL A 1 125 ? -4.715 -1.359 9.523 1 98.56 125 VAL A CA 1
ATOM 907 C C . VAL A 1 125 ? -5.219 -1.664 8.117 1 98.56 125 VAL A C 1
ATOM 909 O O . VAL A 1 125 ? -6.328 -2.18 7.949 1 98.56 125 VAL A O 1
ATOM 912 N N . ASN A 1 126 ? -4.41 -1.289 7.141 1 96.69 126 ASN A N 1
ATOM 913 C CA . ASN A 1 126 ? -4.695 -1.626 5.75 1 96.69 126 ASN A CA 1
ATOM 914 C C . ASN A 1 126 ? -4.426 -3.102 5.465 1 96.69 126 ASN A C 1
ATOM 916 O O . ASN A 1 126 ? -3.291 -3.564 5.582 1 96.69 126 ASN A O 1
ATOM 920 N N . CYS A 1 127 ? -5.41 -3.824 5 1 97.44 127 CYS A N 1
ATOM 921 C CA . CYS A 1 127 ? -5.305 -5.273 4.875 1 97.44 127 CYS A CA 1
ATOM 922 C C . CYS A 1 127 ? -5.191 -5.684 3.412 1 97.44 127 CYS A C 1
ATOM 924 O O . CYS A 1 127 ? -5.535 -6.812 3.051 1 97.44 127 CYS A O 1
ATOM 926 N N . THR A 1 128 ? -4.742 -4.816 2.578 1 94.06 128 THR A N 1
ATOM 927 C CA . THR A 1 128 ? -4.598 -5.125 1.158 1 94.06 128 THR A CA 1
ATOM 928 C C . THR A 1 128 ? -3.611 -6.27 0.948 1 94.06 128 THR A C 1
ATOM 930 O O . THR A 1 128 ? -2.459 -6.191 1.38 1 94.06 128 THR A O 1
ATOM 933 N N . LYS A 1 129 ? -4.035 -7.391 0.299 1 93.44 129 LYS A N 1
ATOM 934 C CA . LYS A 1 129 ? -3.25 -8.531 -0.166 1 93.44 129 LYS A CA 1
ATOM 935 C C . LYS A 1 129 ? -2.535 -9.211 0.995 1 93.44 129 LYS A C 1
ATOM 937 O O . LYS A 1 129 ? -1.371 -9.602 0.875 1 93.44 129 LYS A O 1
ATOM 942 N N . THR A 1 130 ? -3.156 -9.336 2.113 1 96.06 130 THR A N 1
ATOM 943 C CA . THR A 1 130 ? -2.627 -9.992 3.301 1 96.06 130 THR A CA 1
ATOM 944 C C . THR A 1 130 ? -3.76 -10.484 4.199 1 96.06 130 THR A C 1
ATOM 946 O O . THR A 1 130 ? -4.914 -10.094 4.02 1 96.06 130 THR A O 1
ATOM 949 N N . THR A 1 131 ? -3.51 -11.461 5.043 1 97.06 131 THR A N 1
ATOM 950 C CA . THR A 1 131 ? -4.496 -12 5.98 1 97.06 131 THR A CA 1
ATOM 951 C C . THR A 1 131 ? -3.904 -12.109 7.383 1 97.06 131 THR A C 1
ATOM 953 O O . THR A 1 131 ? -3.77 -11.109 8.086 1 97.06 131 THR A O 1
ATOM 956 N N . ARG A 1 132 ? -3.389 -13.305 7.711 1 98.12 132 ARG A N 1
ATOM 957 C CA . ARG A 1 132 ? -2.941 -13.609 9.062 1 98.12 132 ARG A CA 1
ATOM 958 C C . ARG A 1 132 ? -1.747 -12.75 9.461 1 98.12 132 ARG A C 1
ATOM 960 O O . ARG A 1 132 ? -1.549 -12.453 10.641 1 98.12 132 ARG A O 1
ATOM 967 N N . THR A 1 133 ? -0.93 -12.344 8.531 1 98.75 133 THR A N 1
ATOM 968 C CA . THR A 1 133 ? 0.239 -11.516 8.805 1 98.75 133 THR A CA 1
ATOM 969 C C . THR A 1 133 ? -0.162 -10.234 9.539 1 98.75 133 THR A C 1
ATOM 971 O O . THR A 1 133 ? 0.601 -9.719 10.359 1 98.75 133 THR A O 1
ATOM 974 N N . ILE A 1 134 ? -1.388 -9.773 9.391 1 98.75 134 ILE A N 1
ATOM 975 C CA . ILE A 1 134 ? -1.913 -8.586 10.055 1 98.75 134 ILE A CA 1
ATOM 976 C C . ILE A 1 134 ? -1.825 -8.758 11.562 1 98.75 134 ILE A C 1
ATOM 978 O O . ILE A 1 134 ? -1.516 -7.809 12.289 1 98.75 134 ILE A O 1
ATOM 982 N N . ALA A 1 135 ? -2.117 -9.969 12.055 1 98.81 135 ALA A N 1
ATOM 983 C CA . ALA A 1 135 ? -2.047 -10.227 13.484 1 98.81 135 ALA A CA 1
ATOM 984 C C . ALA A 1 135 ? -0.629 -10.016 14.016 1 98.81 135 ALA A C 1
ATOM 986 O O . ALA A 1 135 ? -0.439 -9.477 15.109 1 98.81 135 ALA A O 1
ATOM 987 N N . ALA A 1 136 ? 0.375 -10.43 13.234 1 98.81 136 ALA A N 1
ATOM 988 C CA . ALA A 1 136 ? 1.768 -10.227 13.633 1 98.81 136 ALA A CA 1
ATOM 989 C C . ALA A 1 136 ? 2.104 -8.734 13.703 1 98.81 136 ALA A C 1
ATOM 991 O O . ALA A 1 136 ? 2.811 -8.297 14.617 1 98.81 136 ALA A O 1
ATOM 992 N N . LEU A 1 137 ? 1.608 -7.973 12.734 1 98.81 137 LEU A N 1
ATOM 993 C CA . LEU A 1 137 ? 1.868 -6.539 12.703 1 98.81 137 LEU A CA 1
ATOM 994 C C . LEU A 1 137 ? 1.247 -5.844 13.914 1 98.81 137 LEU A C 1
ATOM 996 O O . LEU A 1 137 ? 1.899 -5.031 14.57 1 98.81 137 LEU A O 1
ATOM 1000 N N . VAL A 1 138 ? -0.029 -6.195 14.203 1 98.88 138 VAL A N 1
ATOM 1001 C CA . VAL A 1 138 ? -0.732 -5.605 15.336 1 98.88 138 VAL A CA 1
ATOM 1002 C C . VAL A 1 138 ? -0.029 -5.992 16.641 1 98.88 138 VAL A C 1
ATOM 1004 O O . VAL A 1 138 ? 0.14 -5.16 17.531 1 98.88 138 VAL A O 1
ATOM 1007 N N . LEU A 1 139 ? 0.406 -7.23 16.734 1 98.81 139 LEU A N 1
ATOM 1008 C CA . LEU A 1 139 ? 1.137 -7.691 17.906 1 98.81 139 LEU A CA 1
ATOM 1009 C C . LEU A 1 139 ? 2.402 -6.867 18.109 1 98.81 139 LEU A C 1
ATOM 1011 O O . LEU A 1 139 ? 2.721 -6.488 19.25 1 98.81 139 LEU A O 1
ATOM 1015 N N . GLY A 1 140 ? 3.148 -6.652 17.031 1 98.75 140 GLY A N 1
ATOM 1016 C CA . GLY A 1 140 ? 4.344 -5.828 17.109 1 98.75 140 GLY A CA 1
ATOM 1017 C C . GLY A 1 140 ? 4.078 -4.434 17.641 1 98.75 140 GLY A C 1
ATOM 1018 O O . GLY A 1 140 ? 4.84 -3.912 18.453 1 98.75 140 GLY A O 1
ATOM 1019 N N . CYS A 1 141 ? 2.975 -3.82 17.156 1 98.75 141 CYS A N 1
ATOM 1020 C CA . CYS A 1 141 ? 2.609 -2.492 17.641 1 98.75 141 CYS A CA 1
ATOM 1021 C C . CYS A 1 141 ? 2.301 -2.521 19.125 1 98.75 141 CYS A C 1
ATOM 1023 O O . CYS A 1 141 ? 2.676 -1.606 19.859 1 98.75 141 CYS A O 1
ATOM 1025 N N . LYS A 1 142 ? 1.605 -3.539 19.562 1 98.62 142 LYS A N 1
ATOM 1026 C CA . LYS A 1 142 ? 1.236 -3.684 20.969 1 98.62 142 LYS A CA 1
ATOM 1027 C C . LYS A 1 142 ? 2.473 -3.836 21.859 1 98.62 142 LYS A C 1
ATOM 1029 O O . LYS A 1 142 ? 2.561 -3.227 22.922 1 98.62 142 LYS A O 1
ATOM 1034 N N . LEU A 1 143 ? 3.482 -4.539 21.391 1 98.31 143 LEU A N 1
ATOM 1035 C CA . LEU A 1 143 ? 4.605 -4.926 22.25 1 98.31 143 LEU A CA 1
ATOM 1036 C C . LEU A 1 143 ? 5.754 -3.93 22.109 1 98.31 143 LEU A C 1
ATOM 1038 O O . LEU A 1 143 ? 6.648 -3.895 22.953 1 98.31 143 LEU A O 1
ATOM 1042 N N . PHE A 1 144 ? 5.801 -3.168 21.078 1 98.38 144 PHE A N 1
ATOM 1043 C CA . PHE A 1 144 ? 6.895 -2.252 20.781 1 98.38 144 PHE A CA 1
ATOM 1044 C C . PHE A 1 144 ? 7.055 -1.217 21.891 1 98.38 144 PHE A C 1
ATOM 1046 O O . PHE A 1 144 ? 8.172 -0.871 22.266 1 98.38 144 PHE A O 1
ATOM 1053 N N . ASP A 1 145 ? 5.969 -0.667 22.359 1 97.75 145 ASP A N 1
ATOM 1054 C CA . ASP A 1 145 ? 5.906 0.26 23.484 1 97.75 145 ASP A CA 1
ATOM 1055 C C . ASP A 1 145 ? 4.691 -0.026 24.359 1 97.75 145 ASP A C 1
ATOM 1057 O O . ASP A 1 145 ? 3.578 0.412 24.047 1 97.75 145 ASP A O 1
ATOM 1061 N N . PRO A 1 146 ? 4.867 -0.678 25.422 1 96.25 146 PRO A N 1
ATOM 1062 C CA . PRO A 1 146 ? 3.744 -1.114 26.266 1 96.25 146 PRO A CA 1
ATOM 1063 C C . PRO A 1 146 ? 2.994 0.052 26.906 1 96.25 146 PRO A C 1
ATOM 1065 O O . PRO A 1 146 ? 1.904 -0.135 27.453 1 96.25 146 PRO A O 1
ATOM 1068 N N . ARG A 1 147 ? 3.535 1.321 26.891 1 97.12 147 ARG A N 1
ATOM 1069 C CA . ARG A 1 147 ? 2.852 2.492 27.422 1 97.12 147 ARG A CA 1
ATOM 1070 C C . ARG A 1 147 ? 1.686 2.904 26.531 1 97.12 147 ARG A C 1
ATOM 1072 O O . ARG A 1 147 ? 0.789 3.629 26.969 1 97.12 147 ARG A O 1
ATOM 1079 N N . VAL A 1 148 ? 1.771 2.484 25.25 1 98.25 148 VAL A N 1
ATOM 1080 C CA . VAL A 1 148 ? 0.711 2.805 24.297 1 98.25 148 VAL A CA 1
ATOM 1081 C C . VAL A 1 148 ? -0.444 1.818 24.453 1 98.25 148 VAL A C 1
ATOM 1083 O O . VAL A 1 148 ? -0.26 0.608 24.312 1 98.25 148 VAL A O 1
ATOM 1086 N N . ASN A 1 149 ? -1.607 2.25 24.797 1 98.31 149 ASN A N 1
ATOM 1087 C CA . ASN A 1 149 ? -2.789 1.41 24.969 1 98.31 149 ASN A CA 1
ATOM 1088 C C . ASN A 1 149 ? -3.574 1.271 23.672 1 98.31 149 ASN A C 1
ATOM 1090 O O . ASN A 1 149 ? -4.473 2.068 23.391 1 98.31 149 ASN A O 1
ATOM 1094 N N . ILE A 1 150 ? -3.277 0.272 22.906 1 98.81 150 ILE A N 1
ATOM 1095 C CA . ILE A 1 150 ? -4.082 -0.022 21.734 1 98.81 150 ILE A CA 1
ATOM 1096 C C . ILE A 1 150 ? -5.363 -0.737 22.141 1 98.81 150 ILE A C 1
ATOM 1098 O O . ILE A 1 150 ? -5.34 -1.923 22.484 1 98.81 150 ILE A O 1
ATOM 1102 N N . CYS A 1 151 ? -6.457 -0.028 22.047 1 98.69 151 CYS A N 1
ATOM 1103 C CA . CYS A 1 151 ? -7.691 -0.52 22.656 1 98.69 151 CYS A CA 1
ATOM 1104 C C . CYS A 1 151 ? -8.531 -1.285 21.641 1 98.69 151 CYS A C 1
ATOM 1106 O O . CYS A 1 151 ? -9.406 -2.062 22.016 1 98.69 151 CYS A O 1
ATOM 1108 N N . GLY A 1 152 ? -8.312 -1.112 20.391 1 98.81 152 GLY A N 1
ATOM 1109 C CA . GLY A 1 152 ? -9.062 -1.744 19.312 1 98.81 152 GLY A CA 1
ATOM 1110 C C . GLY A 1 152 ? -8.398 -1.595 17.953 1 98.81 152 GLY A C 1
ATOM 1111 O O . GLY A 1 152 ? -7.488 -0.777 17.797 1 98.81 152 GLY A O 1
ATOM 1112 N N . VAL A 1 153 ? -8.867 -2.443 17 1 98.88 153 VAL A N 1
ATOM 1113 C CA . VAL A 1 153 ? -8.336 -2.424 15.648 1 98.88 153 VAL A CA 1
ATOM 1114 C C . VAL A 1 153 ? -9.484 -2.268 14.648 1 98.88 153 VAL A C 1
ATOM 1116 O O . VAL A 1 153 ? -10.539 -2.879 14.812 1 98.88 153 VAL A O 1
ATOM 1119 N N . VAL A 1 154 ? -9.336 -1.377 13.695 1 98.81 154 VAL A N 1
ATOM 1120 C CA . VAL A 1 154 ? -10.195 -1.288 12.531 1 98.81 154 VAL A CA 1
ATOM 1121 C C . VAL A 1 154 ? -9.461 -1.808 11.297 1 98.81 154 VAL A C 1
ATOM 1123 O O . VAL A 1 154 ? -8.383 -1.307 10.953 1 98.81 154 VAL A O 1
ATOM 1126 N N . LEU A 1 155 ? -10 -2.834 10.688 1 98.75 155 LEU A N 1
ATOM 1127 C CA . LEU A 1 155 ? -9.422 -3.391 9.469 1 98.75 155 LEU A CA 1
ATOM 1128 C C . LEU A 1 155 ? -9.977 -2.684 8.234 1 98.75 155 LEU A C 1
ATOM 1130 O O . LEU A 1 155 ? -11.195 -2.617 8.047 1 98.75 155 LEU A O 1
ATOM 1134 N N . ASN A 1 156 ? -9.047 -2.141 7.441 1 96.88 156 ASN A N 1
ATOM 1135 C CA . ASN A 1 156 ? -9.414 -1.405 6.238 1 96.88 156 ASN A CA 1
ATOM 1136 C C . ASN A 1 156 ? -9.047 -2.176 4.977 1 96.88 156 ASN A C 1
ATOM 1138 O O . ASN A 1 156 ? -8.141 -3.014 4.996 1 96.88 156 ASN A O 1
ATOM 1142 N N . GLN A 1 157 ? -9.836 -2.031 3.863 1 95.69 157 GLN A N 1
ATOM 1143 C CA . GLN A 1 157 ? -9.57 -2.576 2.537 1 95.69 157 GLN A CA 1
ATOM 1144 C C . GLN A 1 157 ? -9.734 -4.094 2.521 1 95.69 157 GLN A C 1
ATOM 1146 O O . GLN A 1 157 ? -8.914 -4.809 1.938 1 95.69 157 GLN A O 1
ATOM 1151 N N . ILE A 1 158 ? -10.695 -4.559 3.207 1 96.56 158 ILE A N 1
ATOM 1152 C CA . ILE A 1 158 ? -11.023 -5.98 3.195 1 96.56 158 ILE A CA 1
ATOM 1153 C C . ILE A 1 158 ? -11.664 -6.352 1.861 1 96.56 158 ILE A C 1
ATOM 1155 O O . ILE A 1 158 ? -12.672 -5.766 1.468 1 96.56 158 ILE A O 1
ATOM 1159 N N . ALA A 1 159 ? -11.141 -7.348 1.242 1 91.56 159 ALA A N 1
ATOM 1160 C CA . ALA A 1 159 ? -11.555 -7.668 -0.121 1 91.56 159 ALA A CA 1
ATOM 1161 C C . ALA A 1 159 ? -12.703 -8.68 -0.123 1 91.56 159 ALA A C 1
ATOM 1163 O O . ALA A 1 159 ? -13.586 -8.625 -0.982 1 91.56 159 ALA A O 1
ATOM 1164 N N . THR A 1 160 ? -12.719 -9.719 0.792 1 91.75 160 THR A N 1
ATOM 1165 C CA . THR A 1 160 ? -13.703 -10.805 0.776 1 91.75 160 THR A CA 1
ATOM 1166 C C . THR A 1 160 ? -14.125 -11.172 2.195 1 91.75 160 THR A C 1
ATOM 1168 O O . THR A 1 160 ? -13.453 -10.797 3.162 1 91.75 160 THR A O 1
ATOM 1171 N N . GLY A 1 161 ? -15.234 -11.883 2.281 1 94.19 161 GLY A N 1
ATOM 1172 C CA . GLY A 1 161 ? -15.688 -12.391 3.566 1 94.19 161 GLY A CA 1
ATOM 1173 C C . GLY A 1 161 ? -14.711 -13.375 4.195 1 94.19 161 GLY A C 1
ATOM 1174 O O . GLY A 1 161 ? -14.531 -13.383 5.414 1 94.19 161 GLY A O 1
ATOM 1175 N N . ARG A 1 162 ? -14.086 -14.164 3.406 1 91.44 162 ARG A N 1
ATOM 1176 C CA . ARG A 1 162 ? -13.102 -15.125 3.896 1 91.44 162 ARG A CA 1
ATOM 1177 C C . ARG A 1 162 ? -11.906 -14.414 4.516 1 91.44 162 ARG A C 1
ATOM 1179 O O . ARG A 1 162 ? -11.453 -14.773 5.605 1 91.44 162 ARG A O 1
ATOM 1186 N N . GLN A 1 163 ? -11.383 -13.508 3.799 1 94.75 163 GLN A N 1
ATOM 1187 C CA . GLN A 1 163 ? -10.289 -12.711 4.336 1 94.75 163 GLN A CA 1
ATOM 1188 C C . GLN A 1 163 ? -10.664 -12.094 5.68 1 94.75 163 GLN A C 1
ATOM 1190 O O . GLN A 1 163 ? -9.898 -12.172 6.645 1 94.75 163 GLN A O 1
ATOM 1195 N N . ARG A 1 164 ? -11.883 -11.477 5.723 1 97.5 164 ARG A N 1
ATOM 1196 C CA . ARG A 1 164 ? -12.375 -10.836 6.938 1 97.5 164 ARG A CA 1
ATOM 1197 C C . ARG A 1 164 ? -12.344 -11.805 8.117 1 97.5 164 ARG A C 1
ATOM 1199 O O . ARG A 1 164 ? -11.812 -11.477 9.18 1 97.5 164 ARG A O 1
ATOM 1206 N N . LYS A 1 165 ? -12.859 -12.953 7.875 1 97.44 165 LYS A N 1
ATOM 1207 C CA . LYS A 1 165 ? -12.961 -13.945 8.945 1 97.44 165 LYS A CA 1
ATOM 1208 C C . LYS A 1 165 ? -11.578 -14.328 9.469 1 97.44 165 LYS A C 1
ATOM 1210 O O . LYS A 1 165 ? -11.352 -14.352 10.68 1 97.44 165 LYS A O 1
ATOM 1215 N N . ILE A 1 166 ? -10.648 -14.57 8.617 1 97.19 166 ILE A N 1
ATOM 1216 C CA . ILE A 1 166 ? -9.312 -15.008 9 1 97.19 166 ILE A CA 1
ATOM 1217 C C . ILE A 1 166 ? -8.602 -13.891 9.758 1 97.19 166 ILE A C 1
ATOM 1219 O O . ILE A 1 166 ? -8.016 -14.125 10.82 1 97.19 166 ILE A O 1
ATOM 1223 N N . VAL A 1 167 ? -8.68 -12.688 9.258 1 98.44 167 VAL A N 1
ATOM 1224 C CA . VAL A 1 167 ? -7.938 -11.578 9.852 1 98.44 167 VAL A CA 1
ATOM 1225 C C . VAL A 1 167 ? -8.523 -11.234 11.219 1 98.44 167 VAL A C 1
ATOM 1227 O O . VAL A 1 167 ? -7.785 -11.055 12.188 1 98.44 167 VAL A O 1
ATOM 1230 N N . VAL A 1 168 ? -9.875 -11.148 11.312 1 98.75 168 VAL A N 1
ATOM 1231 C CA . VAL A 1 168 ? -10.531 -10.82 12.578 1 98.75 168 VAL A CA 1
ATOM 1232 C C . VAL A 1 168 ? -10.141 -11.852 13.641 1 98.75 168 VAL A C 1
ATOM 1234 O O . VAL A 1 168 ? -9.68 -11.484 14.727 1 98.75 168 VAL A O 1
ATOM 1237 N N . GLU A 1 169 ? -10.266 -13.078 13.266 1 98.69 169 GLU A N 1
ATOM 1238 C CA . GLU A 1 169 ? -9.977 -14.148 14.219 1 98.69 169 GLU A CA 1
ATOM 1239 C C . GLU A 1 169 ? -8.5 -14.164 14.609 1 98.69 169 GLU A C 1
ATOM 1241 O O . GLU A 1 169 ? -8.164 -14.359 15.773 1 98.69 169 GLU A O 1
ATOM 1246 N N . ALA A 1 170 ? -7.637 -13.984 13.648 1 98.62 170 ALA A N 1
ATOM 1247 C CA . ALA A 1 170 ? -6.203 -14 13.922 1 98.62 170 ALA A CA 1
ATOM 1248 C C . ALA A 1 170 ? -5.805 -12.852 14.844 1 98.62 170 ALA A C 1
ATOM 1250 O O . ALA A 1 170 ? -5.062 -13.055 15.812 1 98.62 170 ALA A O 1
ATOM 1251 N N . VAL A 1 171 ? -6.254 -11.656 14.57 1 98.81 171 VAL A N 1
ATOM 1252 C CA . VAL A 1 171 ? -5.906 -10.492 15.383 1 98.81 171 VAL A CA 1
ATOM 1253 C C . VAL A 1 171 ? -6.391 -10.695 16.812 1 98.81 171 VAL A C 1
ATOM 1255 O O . VAL A 1 171 ? -5.621 -10.523 17.766 1 98.81 171 VAL A O 1
ATOM 1258 N N . GLU A 1 172 ? -7.621 -11.094 17 1 98.75 172 GLU A N 1
ATOM 1259 C CA . GLU A 1 172 ? -8.188 -11.258 18.344 1 98.75 172 GLU A CA 1
ATOM 1260 C C . GLU A 1 172 ? -7.5 -12.391 19.094 1 98.75 172 GLU A C 1
ATOM 1262 O O . GLU A 1 172 ? -7.152 -12.242 20.266 1 98.75 172 GLU A O 1
ATOM 1267 N N . LYS A 1 173 ? -7.27 -13.453 18.422 1 98.44 173 LYS A N 1
ATOM 1268 C CA . LYS A 1 173 ? -6.695 -14.641 19.047 1 98.44 173 LYS A CA 1
ATOM 1269 C C . LYS A 1 173 ? -5.262 -14.391 19.5 1 98.44 173 LYS A C 1
ATOM 1271 O O . LYS A 1 173 ? -4.871 -14.773 20.609 1 98.44 173 LYS A O 1
ATOM 1276 N N . TYR A 1 174 ? -4.496 -13.727 18.688 1 98.19 174 TYR A N 1
ATOM 1277 C CA . TYR A 1 174 ? -3.057 -13.727 18.922 1 98.19 174 TYR A CA 1
ATOM 1278 C C . TYR A 1 174 ? -2.611 -12.43 19.578 1 98.19 174 TYR A C 1
ATOM 1280 O O . TYR A 1 174 ? -1.489 -12.336 20.078 1 98.19 174 TYR A O 1
ATOM 1288 N N . THR A 1 175 ? -3.428 -11.398 19.562 1 98.25 175 THR A N 1
ATOM 1289 C CA . THR A 1 175 ? -3.021 -10.141 20.172 1 98.25 175 THR A CA 1
ATOM 1290 C C . THR A 1 175 ? -3.891 -9.828 21.391 1 98.25 175 THR A C 1
ATOM 1292 O O . THR A 1 175 ? -3.518 -9.008 22.234 1 98.25 175 THR A O 1
ATOM 1295 N N . GLY A 1 176 ? -5.09 -10.391 21.469 1 98.38 176 GLY A N 1
ATOM 1296 C CA . GLY A 1 176 ? -6.039 -10.07 22.516 1 98.38 176 GLY A CA 1
ATOM 1297 C C . GLY A 1 176 ? -6.727 -8.734 22.312 1 98.38 176 GLY A C 1
ATOM 1298 O O . GLY A 1 176 ? -7.473 -8.281 23.188 1 98.38 176 GLY A O 1
ATOM 1299 N N . ILE A 1 177 ? -6.492 -8.039 21.266 1 98.69 177 ILE A N 1
ATOM 1300 C CA . ILE A 1 177 ? -7.113 -6.754 20.969 1 98.69 177 ILE A CA 1
ATOM 1301 C C . ILE A 1 177 ? -8.367 -6.969 20.125 1 98.69 177 ILE A C 1
ATOM 1303 O O . ILE A 1 177 ? -8.344 -7.695 19.125 1 98.69 177 ILE A O 1
ATOM 1307 N N . PRO A 1 178 ? -9.516 -6.449 20.484 1 98.81 178 PRO A N 1
ATOM 1308 C CA . PRO A 1 178 ? -10.734 -6.645 19.688 1 98.81 178 PRO A CA 1
ATOM 1309 C C . PRO A 1 178 ? -10.703 -5.91 18.359 1 98.81 178 PRO A C 1
ATOM 1311 O O . PRO A 1 178 ? -10.18 -4.797 18.266 1 98.81 178 PRO A O 1
ATOM 1314 N N . VAL A 1 179 ? -11.234 -6.578 17.328 1 98.88 179 VAL A N 1
ATOM 1315 C CA . VAL A 1 179 ? -11.523 -5.902 16.062 1 98.88 179 VAL A CA 1
ATOM 1316 C C . VAL A 1 179 ? -12.898 -5.25 16.125 1 98.88 179 VAL A C 1
ATOM 1318 O O . VAL A 1 179 ? -13.922 -5.941 16.203 1 98.88 179 VAL A O 1
ATOM 1321 N N . VAL A 1 180 ? -12.938 -3.92 16.016 1 98.81 180 VAL A N 1
ATOM 1322 C CA . VAL A 1 180 ? -14.188 -3.219 16.281 1 98.81 180 VAL A CA 1
ATOM 1323 C C . VAL A 1 180 ? -14.797 -2.732 14.969 1 98.81 180 VAL A C 1
ATOM 1325 O O . VAL A 1 180 ? -15.844 -2.07 14.969 1 98.81 180 VAL A O 1
ATOM 1328 N N . GLY A 1 181 ? -14.18 -3.025 13.875 1 98.62 181 GLY A N 1
ATOM 1329 C CA . GLY A 1 181 ? -14.719 -2.656 12.57 1 98.62 181 GLY A CA 1
ATOM 1330 C C . GLY A 1 181 ? -13.938 -3.25 11.414 1 98.62 181 GLY A C 1
ATOM 1331 O O . GLY A 1 181 ? -12.742 -3.531 11.547 1 98.62 181 GLY A O 1
ATOM 1332 N N . THR A 1 182 ? -14.609 -3.508 10.32 1 98.31 182 THR A N 1
ATOM 1333 C CA . THR A 1 182 ? -14.016 -3.959 9.07 1 98.31 182 THR A CA 1
ATOM 1334 C C . THR A 1 182 ? -14.594 -3.184 7.887 1 98.31 182 THR A C 1
ATOM 1336 O O . THR A 1 182 ? -15.773 -3.32 7.566 1 98.31 182 THR A O 1
ATOM 1339 N N . ILE A 1 183 ? -13.773 -2.395 7.262 1 96.69 183 ILE A N 1
ATOM 1340 C CA . ILE A 1 183 ? -14.211 -1.58 6.133 1 96.69 183 ILE A CA 1
ATOM 1341 C C . ILE A 1 183 ? -13.836 -2.271 4.824 1 96.69 183 ILE A C 1
ATOM 1343 O O . ILE A 1 183 ? -12.664 -2.578 4.586 1 96.69 183 ILE A O 1
ATOM 1347 N N . PRO A 1 184 ? -14.781 -2.557 3.924 1 94.88 184 PRO A N 1
ATOM 1348 C CA . PRO A 1 184 ? -14.492 -3.238 2.66 1 94.88 184 PRO A CA 1
ATOM 1349 C C . PRO A 1 184 ? -13.742 -2.348 1.67 1 94.88 184 PRO A C 1
ATOM 1351 O O . PRO A 1 184 ? -13.773 -1.121 1.791 1 94.88 184 PRO A O 1
ATOM 1354 N N . ARG A 1 185 ? -13.047 -3.021 0.789 1 89.44 185 ARG A N 1
ATOM 1355 C CA . ARG A 1 185 ? -12.438 -2.312 -0.331 1 89.44 185 ARG A CA 1
ATOM 1356 C C . ARG A 1 185 ? -13.5 -1.641 -1.196 1 89.44 185 ARG A C 1
ATOM 1358 O O . ARG A 1 185 ? -14.492 -2.268 -1.566 1 89.44 185 ARG A O 1
ATOM 1365 N N . THR A 1 186 ? -13.43 -0.402 -1.228 1 71.25 186 THR A N 1
ATOM 1366 C CA . THR A 1 186 ? -14.414 0.325 -2.016 1 71.25 186 THR A CA 1
ATOM 1367 C C . THR A 1 186 ? -13.891 0.611 -3.418 1 71.25 186 THR A C 1
ATOM 1369 O O . THR A 1 186 ? -12.688 0.81 -3.604 1 71.25 186 THR A O 1
ATOM 1372 N N . ARG A 1 187 ? -14.484 0.059 -4.465 1 57.06 187 ARG A N 1
ATOM 1373 C CA . ARG A 1 187 ? -14.07 0.396 -5.824 1 57.06 187 ARG A CA 1
ATOM 1374 C C . ARG A 1 187 ? -13.883 1.901 -5.98 1 57.06 187 ARG A C 1
ATOM 1376 O O . ARG A 1 187 ? -14.523 2.689 -5.285 1 57.06 187 ARG A O 1
ATOM 1383 N N . ARG A 1 188 ? -12.852 2.361 -6.633 1 50.09 188 ARG A N 1
ATOM 1384 C CA . ARG A 1 188 ? -12.18 3.637 -6.863 1 50.09 188 ARG A CA 1
ATOM 1385 C C . ARG A 1 188 ? -13.195 4.773 -6.961 1 50.09 188 ARG A C 1
ATOM 1387 O O . ARG A 1 188 ? -12.867 5.93 -6.672 1 50.09 188 ARG A O 1
ATOM 1394 N N . GLU A 1 189 ? -14.25 4.473 -7.742 1 48.28 189 GLU A N 1
ATOM 1395 C CA . GLU A 1 189 ? -14.789 5.703 -8.312 1 48.28 189 GLU A CA 1
ATOM 1396 C C . GLU A 1 189 ? -15.414 6.586 -7.234 1 48.28 189 GLU A C 1
ATOM 1398 O O . GLU A 1 189 ? -15.602 7.785 -7.441 1 48.28 189 GLU A O 1
ATOM 1403 N N . VAL A 1 190 ? -16.031 5.84 -6.555 1 43.19 190 VAL A N 1
ATOM 1404 C CA . VAL A 1 190 ? -16.891 6.797 -5.859 1 43.19 190 VAL A CA 1
ATOM 1405 C C . VAL A 1 190 ? -16.031 7.73 -5.008 1 43.19 190 VAL A C 1
ATOM 1407 O O . VAL A 1 190 ? -16.281 8.938 -4.957 1 43.19 190 VAL A O 1
ATOM 1410 N N . PHE A 1 191 ? -15.484 7.156 -3.891 1 49.12 191 PHE A N 1
ATOM 1411 C CA . PHE A 1 191 ? -15.188 8.086 -2.807 1 49.12 191 PHE A CA 1
ATOM 1412 C C . PHE A 1 191 ? -13.836 8.75 -3.018 1 49.12 191 PHE A C 1
ATOM 1414 O O . PHE A 1 191 ? -12.891 8.117 -3.492 1 49.12 191 PHE A O 1
ATOM 1421 N N . PRO A 1 192 ? -13.898 10.055 -2.873 1 48.91 192 PRO A N 1
ATOM 1422 C CA . PRO A 1 192 ? -12.797 11.023 -2.799 1 48.91 192 PRO A CA 1
ATOM 1423 C C . PRO A 1 192 ? -11.625 10.523 -1.958 1 48.91 192 PRO A C 1
ATOM 1425 O O . PRO A 1 192 ? -10.844 11.328 -1.444 1 48.91 192 PRO A O 1
ATOM 1428 N N . MET A 1 193 ? -11.719 9.234 -1.697 1 47.78 193 MET A N 1
ATOM 1429 C CA . MET A 1 193 ? -10.711 8.742 -0.764 1 47.78 193 MET A CA 1
ATOM 1430 C C . MET A 1 193 ? -9.312 9.109 -1.234 1 47.78 193 MET A C 1
ATOM 1432 O O . MET A 1 193 ? -8.453 9.469 -0.424 1 47.78 193 MET A O 1
ATOM 1436 N N . ARG A 1 194 ? -9.328 8.977 -2.533 1 45.75 194 ARG A N 1
ATOM 1437 C CA . ARG A 1 194 ? -8.016 9.297 -3.084 1 45.75 194 ARG A CA 1
ATOM 1438 C C . ARG A 1 194 ? -7.676 10.766 -2.865 1 45.75 194 ARG A C 1
ATOM 1440 O O . ARG A 1 194 ? -6.508 11.156 -2.936 1 45.75 194 ARG A O 1
ATOM 1447 N N . HIS A 1 195 ? -8.734 11.383 -2.371 1 47.72 195 HIS A N 1
ATOM 1448 C CA . HIS A 1 195 ? -8.555 12.828 -2.277 1 47.72 195 HIS A CA 1
ATOM 1449 C C . HIS A 1 195 ? -8.367 13.266 -0.827 1 47.72 195 HIS A C 1
ATOM 1451 O O . HIS A 1 195 ? -7.91 14.375 -0.563 1 47.72 195 HIS A O 1
ATOM 1457 N N . LEU A 1 196 ? -8.734 12.18 -0.046 1 44.75 196 LEU A N 1
ATOM 1458 C CA . LEU A 1 196 ? -8.539 12.516 1.358 1 44.75 196 LEU A CA 1
ATOM 1459 C C . LEU A 1 196 ? -7.051 12.633 1.688 1 44.75 196 LEU A C 1
ATOM 1461 O O . LEU A 1 196 ? -6.258 11.773 1.285 1 44.75 196 LEU A O 1
ATOM 1465 N N . GLY A 1 197 ? -6.629 13.742 2.143 1 50.44 197 GLY A N 1
ATOM 1466 C CA . GLY A 1 197 ? -5.238 13.992 2.484 1 50.44 197 GLY A CA 1
ATOM 1467 C C . GLY A 1 197 ? -4.5 14.797 1.427 1 50.44 197 GLY A C 1
ATOM 1468 O O . GLY A 1 197 ? -3.406 15.305 1.68 1 50.44 197 GLY A O 1
ATOM 1469 N N . MET A 1 198 ? -5.277 14.758 0.223 1 51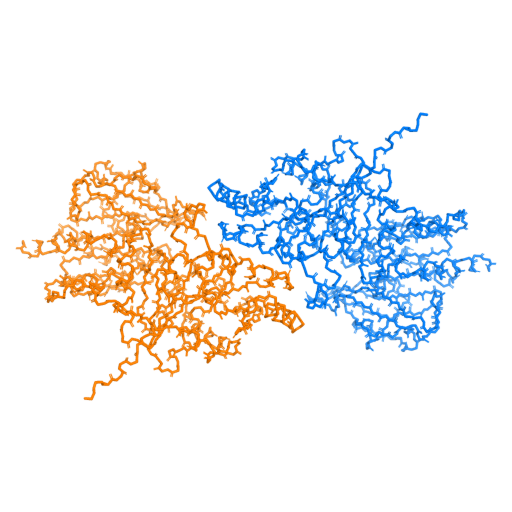.19 198 MET A N 1
ATOM 1470 C CA . MET A 1 198 ? -4.551 15.414 -0.862 1 51.19 198 MET A CA 1
ATOM 1471 C C . MET A 1 198 ? -5.285 16.656 -1.328 1 51.19 198 MET A C 1
ATOM 1473 O O . MET A 1 198 ? -4.656 17.672 -1.667 1 51.19 198 MET A O 1
ATOM 1477 N N . VAL A 1 199 ? -6.66 16.531 -1.321 1 62.84 199 VAL A N 1
ATOM 1478 C CA . VAL A 1 199 ? -7.461 17.641 -1.846 1 62.84 199 VAL A CA 1
ATOM 1479 C C . VAL A 1 199 ? -8.258 18.281 -0.713 1 62.84 199 VAL A C 1
ATOM 1481 O O . VAL A 1 199 ? -8.992 17.594 0.005 1 62.84 199 VAL A O 1
ATOM 1484 N N . PRO A 1 200 ? -7.992 19.578 -0.531 1 69.69 200 PRO A N 1
ATOM 1485 C CA . PRO A 1 200 ? -8.828 20.266 0.464 1 69.69 200 PRO A CA 1
ATOM 1486 C C . PRO A 1 200 ? -10.32 20.109 0.181 1 69.69 200 PRO A C 1
ATOM 1488 O O . PRO A 1 200 ? -10.727 20.031 -0.981 1 69.69 200 PRO A O 1
ATOM 1491 N N . HIS A 1 201 ? -11.07 20.062 1.221 1 69 201 HIS A N 1
ATOM 1492 C CA . HIS A 1 201 ? -12.492 19.797 1.068 1 69 201 HIS A CA 1
ATOM 1493 C C . HIS A 1 201 ? -13.18 20.922 0.296 1 69 201 HIS A C 1
ATOM 1495 O O . HIS A 1 201 ? -14.18 20.703 -0.383 1 69 201 HIS A O 1
ATOM 1501 N N . GLN A 1 202 ? -12.609 22.109 0.388 1 68.38 202 GLN A N 1
ATOM 1502 C CA . GLN A 1 202 ? -13.188 23.266 -0.287 1 68.38 202 GLN A CA 1
ATOM 1503 C C . GLN A 1 202 ? -13.102 23.109 -1.804 1 68.38 202 GLN A C 1
ATOM 1505 O O . GLN A 1 202 ? -13.875 23.734 -2.539 1 68.38 202 GLN A O 1
ATOM 1510 N N . GLU A 1 203 ? -12.18 22.344 -2.188 1 66.62 203 GLU A N 1
ATOM 1511 C CA . GLU A 1 203 ? -11.984 22.109 -3.617 1 66.62 203 GLU A CA 1
ATOM 1512 C C . GLU A 1 203 ? -12.781 20.922 -4.105 1 66.62 203 GLU A C 1
ATOM 1514 O O . GLU A 1 203 ? -12.891 20.688 -5.312 1 66.62 203 GLU A O 1
ATOM 1519 N N . TYR A 1 204 ? -13.336 20.328 -2.971 1 67.75 204 TYR A N 1
ATOM 1520 C CA . TYR A 1 204 ? -14.156 19.188 -3.326 1 67.75 204 TYR A CA 1
ATOM 1521 C C . TYR A 1 204 ? -15.609 19.578 -3.527 1 67.75 204 TYR A C 1
ATOM 1523 O O . TYR A 1 204 ? -16.188 20.266 -2.684 1 67.75 204 TYR A O 1
ATOM 1531 N N . GLY A 1 205 ? -16.078 19.922 -4.688 1 66.44 205 GLY A N 1
ATOM 1532 C CA . GLY A 1 205 ? -17.406 20.391 -5.047 1 66.44 205 GLY A CA 1
ATOM 1533 C C . GLY A 1 205 ? -18.484 19.844 -4.137 1 66.44 205 GLY A C 1
ATOM 1534 O O . GLY A 1 205 ? -19.391 20.578 -3.725 1 66.44 205 GLY A O 1
ATOM 1535 N N . ASP A 1 206 ? -18.453 18.609 -3.643 1 81.69 206 ASP A N 1
ATOM 1536 C CA . ASP A 1 206 ? -19.5 18.047 -2.787 1 81.69 206 ASP A CA 1
ATOM 1537 C C . ASP A 1 206 ? -18.891 17.406 -1.535 1 81.69 206 ASP A C 1
ATOM 1539 O O . ASP A 1 206 ? -19.078 16.219 -1.297 1 81.69 206 ASP A O 1
ATOM 1543 N N . SER A 1 207 ? -18.297 18.312 -0.652 1 84.06 207 SER A N 1
ATOM 1544 C CA . SER A 1 207 ? -17.625 17.844 0.558 1 84.06 207 SER A CA 1
ATOM 1545 C C . SER A 1 207 ? -18.625 17.312 1.579 1 84.06 207 SER A C 1
ATOM 1547 O O . SER A 1 207 ? -18.344 16.359 2.297 1 84.06 207 SER A O 1
ATOM 1549 N N . ASP A 1 208 ? -19.828 17.875 1.6 1 87.94 208 ASP A N 1
ATOM 1550 C CA . ASP A 1 208 ? -20.859 17.422 2.529 1 87.94 208 ASP A CA 1
ATOM 1551 C C . ASP A 1 208 ? -21.281 15.984 2.232 1 87.94 208 ASP A C 1
ATOM 1553 O O . ASP A 1 208 ? -21.438 15.172 3.15 1 87.94 208 ASP A O 1
ATOM 1557 N N . ALA A 1 209 ? -21.438 15.734 1.018 1 87.75 209 ALA A N 1
ATOM 1558 C CA . ALA A 1 209 ? -21.812 14.383 0.612 1 87.75 209 ALA A CA 1
ATOM 1559 C C . ALA A 1 209 ? -20.719 13.375 0.944 1 87.75 209 ALA A C 1
ATOM 1561 O O . ALA A 1 209 ? -21 12.234 1.307 1 87.75 209 ALA A O 1
ATOM 1562 N N . ALA A 1 210 ? -19.469 13.789 0.762 1 86.94 210 ALA A N 1
ATOM 1563 C CA . ALA A 1 210 ? -18.344 12.93 1.085 1 86.94 210 ALA A CA 1
ATOM 1564 C C . ALA A 1 210 ? -18.328 12.586 2.572 1 86.94 210 ALA A C 1
ATOM 1566 O O . ALA A 1 210 ? -18.094 11.43 2.947 1 86.94 210 ALA A O 1
ATOM 1567 N N . VAL A 1 211 ? -18.547 13.57 3.373 1 92.12 211 VAL A N 1
ATOM 1568 C CA . VAL A 1 211 ? -18.547 13.375 4.82 1 92.12 211 VAL A CA 1
ATOM 1569 C C . VAL A 1 211 ? -19.703 12.484 5.223 1 92.12 211 VAL A C 1
ATOM 1571 O O . VAL A 1 211 ? -19.562 11.609 6.082 1 92.1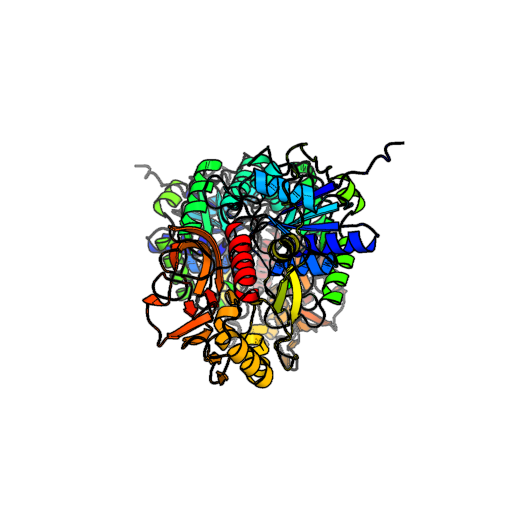2 211 VAL A O 1
ATOM 1574 N N . GLU A 1 212 ? -20.875 12.68 4.598 1 92.75 212 GLU A N 1
ATOM 1575 C CA . GLU A 1 212 ? -22.031 11.836 4.863 1 92.75 212 GLU A CA 1
ATOM 1576 C C . GLU A 1 212 ? -21.766 10.383 4.473 1 92.75 212 GLU A C 1
ATOM 1578 O O . GLU A 1 212 ? -22.172 9.461 5.18 1 92.75 212 GLU A O 1
ATOM 1583 N N . PHE A 1 213 ? -21.156 10.25 3.42 1 92 213 PHE A N 1
ATOM 1584 C CA . PHE A 1 213 ? -20.781 8.914 2.971 1 92 213 PHE A CA 1
ATOM 1585 C C . PHE A 1 213 ? -19.875 8.227 3.99 1 92 213 PHE A C 1
ATOM 1587 O O . PHE A 1 213 ? -20.062 7.051 4.293 1 92 213 PHE A O 1
ATOM 1594 N N . LEU A 1 214 ? -18.859 8.977 4.457 1 92.88 214 LEU A N 1
ATOM 1595 C CA . LEU A 1 214 ? -17.953 8.414 5.445 1 92.88 214 LEU A CA 1
ATOM 1596 C C . LEU A 1 214 ? -18.672 8.078 6.738 1 92.88 214 LEU A C 1
ATOM 1598 O O . LEU A 1 214 ? -18.359 7.086 7.398 1 92.88 214 LEU A O 1
ATOM 1602 N N . ALA A 1 215 ? -19.625 8.898 7.117 1 96.25 215 ALA A N 1
ATOM 1603 C CA . ALA A 1 215 ? -20.453 8.594 8.289 1 96.25 215 ALA A CA 1
ATOM 1604 C C . ALA A 1 215 ? -21.203 7.281 8.094 1 96.25 215 ALA A C 1
ATOM 1606 O O . ALA A 1 215 ? -21.25 6.441 9 1 96.25 215 ALA A O 1
ATOM 1607 N N . ASP A 1 216 ? -21.812 7.117 6.891 1 95.5 216 ASP A N 1
ATOM 1608 C CA . ASP A 1 216 ? -22.516 5.879 6.574 1 95.5 216 ASP A CA 1
ATOM 1609 C C . ASP A 1 216 ? -21.578 4.676 6.66 1 95.5 216 ASP A C 1
ATOM 1611 O O . ASP A 1 216 ? -21.969 3.629 7.191 1 95.5 216 ASP A O 1
ATOM 1615 N N . LEU A 1 217 ? -20.438 4.871 6.109 1 93.69 217 LEU A N 1
ATOM 1616 C CA . LEU A 1 217 ? -19.453 3.803 6.078 1 93.69 217 LEU A CA 1
ATOM 1617 C C . LEU A 1 217 ? -19.094 3.346 7.488 1 93.69 217 LEU A C 1
ATOM 1619 O O . LEU A 1 217 ? -19.047 2.145 7.762 1 93.69 217 LEU A O 1
ATOM 1623 N N . VAL A 1 218 ? -18.859 4.258 8.359 1 95.88 218 VAL A N 1
ATOM 1624 C CA . VAL A 1 218 ? -18.453 3.963 9.727 1 95.88 218 VAL A CA 1
ATOM 1625 C C . VAL A 1 218 ? -19.625 3.363 10.492 1 95.88 218 VAL A C 1
ATOM 1627 O O . VAL A 1 218 ? -19.453 2.418 11.266 1 95.88 218 VAL A O 1
ATOM 1630 N N . GLU A 1 219 ? -20.781 3.898 10.305 1 97.75 219 GLU A N 1
ATOM 1631 C CA . GLU A 1 219 ? -21.969 3.381 10.977 1 97.75 219 GLU A CA 1
ATOM 1632 C C . GLU A 1 219 ? -22.25 1.939 10.562 1 97.75 219 GLU A C 1
ATOM 1634 O O . GLU A 1 219 ? -22.703 1.132 11.383 1 97.75 219 GLU A O 1
ATOM 1639 N N . GLU A 1 220 ? -21.984 1.673 9.336 1 97.12 220 GLU A N 1
ATOM 1640 C CA . GLU A 1 220 ? -22.281 0.35 8.805 1 97.12 220 GLU A CA 1
ATOM 1641 C C . GLU A 1 220 ? -21.203 -0.664 9.195 1 97.12 220 GLU A C 1
ATOM 1643 O O . GLU A 1 220 ? -21.516 -1.839 9.414 1 97.12 220 GLU A O 1
ATOM 1648 N N . HIS A 1 221 ? -19.984 -0.231 9.367 1 97.75 221 HIS A N 1
ATOM 1649 C CA . HIS A 1 221 ? -18.906 -1.219 9.359 1 97.75 221 HIS A CA 1
ATOM 1650 C C . HIS A 1 221 ? -18.141 -1.201 10.672 1 97.75 221 HIS A C 1
ATOM 1652 O O . HIS A 1 221 ? -17.297 -2.064 10.914 1 97.75 221 HIS A O 1
ATOM 1658 N N . LEU A 1 222 ? -18.344 -0.253 11.578 1 98.25 222 LEU A N 1
ATOM 1659 C CA . LEU A 1 222 ? -17.719 -0.229 12.898 1 98.25 222 LEU A CA 1
ATOM 1660 C C . LEU A 1 222 ? -18.766 -0.461 13.984 1 98.25 222 LEU A C 1
ATOM 1662 O O . LEU A 1 222 ? -19.938 -0.096 13.828 1 98.25 222 LEU A O 1
ATOM 1666 N N . ASP A 1 223 ? -18.391 -1.074 15.078 1 98.44 223 ASP A N 1
ATOM 1667 C CA . ASP A 1 223 ? -19.172 -1.119 16.297 1 98.44 223 ASP A CA 1
ATOM 1668 C C . ASP A 1 223 ? -19.016 0.172 17.109 1 98.44 223 ASP A C 1
ATOM 1670 O O . ASP A 1 223 ? -18.219 0.238 18.031 1 98.44 223 ASP A O 1
ATOM 1674 N N . LEU A 1 224 ? -19.844 1.139 16.828 1 97.94 224 LEU A N 1
ATOM 1675 C CA . LEU A 1 224 ? -19.719 2.479 17.391 1 97.94 224 LEU A CA 1
ATOM 1676 C C . LEU A 1 224 ? -19.891 2.455 18.906 1 97.94 224 LEU A C 1
ATOM 1678 O O . LEU A 1 224 ? -19.25 3.227 19.625 1 97.94 224 LEU A O 1
ATOM 1682 N N . GLU A 1 225 ? -20.766 1.622 19.312 1 97.75 225 GLU A N 1
ATOM 1683 C CA . GLU A 1 225 ? -20.984 1.533 20.766 1 97.75 225 GLU A CA 1
ATOM 1684 C C . GLU A 1 225 ? -19.734 1.029 21.469 1 97.75 225 GLU A C 1
ATOM 1686 O O . GLU A 1 225 ? -19.359 1.559 22.516 1 97.75 225 GLU A O 1
ATOM 1691 N N . GLN A 1 226 ? -19.125 0.065 20.875 1 98.31 226 GLN A N 1
ATOM 1692 C CA . GLN A 1 226 ? -17.875 -0.438 21.453 1 98.31 226 GLN A CA 1
ATOM 1693 C C . GLN A 1 226 ? -16.781 0.625 21.422 1 98.31 226 GLN A C 1
ATOM 1695 O O . GLN A 1 226 ? -16.016 0.753 22.375 1 98.31 226 GLN A O 1
ATOM 1700 N N . VAL A 1 227 ? -16.719 1.359 20.312 1 98.5 227 VAL A N 1
ATOM 1701 C CA . VAL A 1 227 ? -15.719 2.424 20.203 1 98.5 227 VAL A CA 1
ATOM 1702 C C . VAL A 1 227 ? -15.953 3.469 21.281 1 98.5 227 VAL A C 1
ATOM 1704 O O . VAL A 1 227 ? -15.008 3.91 21.938 1 98.5 227 VAL A O 1
ATOM 1707 N N . LYS A 1 228 ? -17.203 3.842 21.562 1 97.75 228 LYS A N 1
ATOM 1708 C CA . LYS A 1 228 ? -17.547 4.805 22.609 1 97.75 228 LYS A CA 1
ATOM 1709 C C . LYS A 1 228 ? -17.094 4.312 23.984 1 97.75 228 LYS A C 1
ATOM 1711 O O . LYS A 1 228 ? -16.578 5.086 24.781 1 97.75 228 LYS A O 1
ATOM 1716 N N . GLU A 1 229 ? -17.266 3.037 24.156 1 97.62 229 GLU A N 1
ATOM 1717 C CA . GLU A 1 229 ? -16.922 2.445 25.453 1 97.62 229 GLU A CA 1
ATOM 1718 C C . GLU A 1 229 ? -15.406 2.445 25.656 1 97.62 229 GLU A C 1
ATOM 1720 O O . GLU A 1 229 ? -14.938 2.488 26.797 1 97.62 229 GLU A O 1
ATOM 1725 N N . MET A 1 230 ? -14.68 2.445 24.609 1 98.06 230 MET A N 1
ATOM 1726 C CA . MET A 1 230 ? -13.227 2.367 24.672 1 98.06 230 MET A CA 1
ATOM 1727 C C . MET A 1 230 ? -12.617 3.74 24.938 1 98.06 230 MET A C 1
ATOM 1729 O O . MET A 1 230 ? -11.453 3.844 25.344 1 98.06 230 MET A O 1
ATOM 1733 N N . MET A 1 231 ? -13.391 4.773 24.625 1 97.94 231 MET A N 1
ATOM 1734 C CA . MET A 1 231 ? -12.891 6.129 24.875 1 97.94 231 MET A CA 1
ATOM 1735 C C . MET A 1 231 ? -12.75 6.395 26.359 1 97.94 231 MET A C 1
ATOM 1737 O O . MET A 1 231 ? -13.539 5.891 27.172 1 97.94 231 MET A O 1
ATOM 1741 N N . VAL A 1 232 ? -11.742 7.148 26.734 1 96.44 232 VAL A N 1
ATOM 1742 C CA . VAL A 1 232 ? -11.453 7.398 28.141 1 96.44 232 VAL A CA 1
ATOM 1743 C C . VAL A 1 232 ? -11.656 8.875 28.469 1 96.44 232 VAL A C 1
ATOM 1745 O O . VAL A 1 232 ? -11.5 9.734 27.594 1 96.44 232 VAL A O 1
ATOM 1748 N N . SER A 1 233 ? -11.93 9.172 29.672 1 94.31 233 SER A N 1
ATOM 1749 C CA . SER A 1 233 ? -12.188 10.531 30.109 1 94.31 233 SER A CA 1
ATOM 1750 C C . SER A 1 233 ? -10.93 11.391 30.031 1 94.31 233 SER A C 1
ATOM 1752 O O . SER A 1 233 ? -9.844 10.953 30.406 1 94.31 233 SER A O 1
ATOM 1754 N N . VAL A 1 234 ? -11.125 12.484 29.438 1 87.56 234 VAL A N 1
ATOM 1755 C CA . VAL A 1 234 ? -10.055 13.477 29.375 1 87.56 234 VAL A CA 1
ATOM 1756 C C . VAL A 1 234 ? -9.906 14.156 30.734 1 87.56 234 VAL A C 1
ATOM 1758 O O . VAL A 1 234 ? -10.828 14.812 31.219 1 87.56 234 VAL A O 1
ATOM 1761 N N . GLU A 1 235 ? -8.859 13.836 31.438 1 77.38 235 GLU A N 1
ATOM 1762 C CA . GLU A 1 235 ? -8.656 14.375 32.781 1 77.38 235 GLU A CA 1
ATOM 1763 C C . GLU A 1 235 ? -8.008 15.758 32.719 1 77.38 235 GLU A C 1
ATOM 1765 O O . GLU A 1 235 ? -6.945 15.922 32.125 1 77.38 235 GLU A O 1
ATOM 1770 N N . ALA A 1 236 ? -8.812 16.75 33.25 1 68.19 236 ALA A N 1
ATOM 1771 C CA . ALA A 1 236 ? -8.258 18.094 33.375 1 68.19 236 ALA A CA 1
ATOM 1772 C C . ALA A 1 236 ? -7.348 18.188 34.594 1 68.19 236 ALA A C 1
ATOM 1774 O O . ALA A 1 236 ? -7.715 17.75 35.688 1 68.19 236 ALA A O 1
ATOM 1775 N N . LYS A 1 237 ? -6.066 18.172 34.344 1 62.25 237 LYS A N 1
ATOM 1776 C CA . LYS A 1 237 ? -5.262 18.484 35.531 1 62.25 237 LYS A CA 1
ATOM 1777 C C . LYS A 1 237 ? -5.453 19.938 35.938 1 62.25 237 LYS A C 1
ATOM 1779 O O . LYS A 1 237 ? -5.672 20.812 35.094 1 62.25 237 LYS A O 1
ATOM 1784 N N . LYS A 1 238 ? -5.758 20.297 37.188 1 54.78 238 LYS A N 1
ATOM 1785 C CA . LYS A 1 238 ? -6.074 21.578 37.844 1 54.78 238 LYS A CA 1
ATOM 1786 C C . LYS A 1 238 ? -5.328 22.719 37.156 1 54.78 238 LYS A C 1
ATOM 1788 O O . LYS A 1 238 ? -5.898 23.797 36.938 1 54.78 238 LYS A O 1
ATOM 1793 N N . ASP A 1 239 ? -4.047 22.672 36.906 1 50.72 239 ASP A N 1
ATOM 1794 C CA . ASP A 1 239 ? -3.234 23.812 36.5 1 50.72 239 ASP A CA 1
ATOM 1795 C C . ASP A 1 239 ? -3.105 23.891 34.969 1 50.72 239 ASP A C 1
ATOM 1797 O O . ASP A 1 239 ? -2.338 24.703 34.469 1 50.72 239 ASP A O 1
ATOM 1801 N N . SER A 1 240 ? -3.947 23.125 34.219 1 56.41 240 SER A N 1
ATOM 1802 C CA . SER A 1 240 ? -3.584 22.969 32.812 1 56.41 240 SER A CA 1
ATOM 1803 C C . SER A 1 240 ? -4.348 23.953 31.938 1 56.41 240 SER A C 1
ATOM 1805 O O . SER A 1 240 ? -4.082 24.047 30.734 1 56.41 240 SER A O 1
ATOM 1807 N N . CYS A 1 241 ? -5.371 24.719 32.469 1 56.53 241 CYS A N 1
ATOM 1808 C CA . CYS A 1 241 ? -6.191 25.484 31.547 1 56.53 241 CYS A CA 1
ATOM 1809 C C . CYS A 1 241 ? -5.547 26.844 31.234 1 56.53 241 CYS A C 1
ATOM 1811 O O . CYS A 1 241 ? -5.68 27.781 32 1 56.53 241 CYS A O 1
ATOM 1813 N N . PHE A 1 242 ? -4.461 26.797 30.438 1 61.41 242 PHE A N 1
ATOM 1814 C CA . PHE A 1 242 ? -3.752 28.062 30.281 1 61.41 242 PHE A CA 1
ATOM 1815 C C . PHE A 1 242 ? -4.191 28.781 29 1 61.41 242 PHE A C 1
ATOM 1817 O O . PHE A 1 242 ? -3.4 28.953 28.078 1 61.41 242 PHE A O 1
ATOM 1824 N N . LEU A 1 243 ? -5.629 28.797 28.641 1 69.56 243 LEU A N 1
ATOM 1825 C CA . LEU A 1 243 ? -5.867 29.734 27.562 1 69.56 243 LEU A CA 1
ATOM 1826 C C . LEU A 1 243 ? -5.742 31.172 28.047 1 69.56 243 LEU A C 1
ATOM 1828 O O . LEU A 1 243 ? -6.156 31.5 29.156 1 69.56 243 LEU A O 1
ATOM 1832 N N . PRO A 1 244 ? -5.012 31.969 27.25 1 71 244 PRO A N 1
ATOM 1833 C CA . PRO A 1 244 ? -4.902 33.375 27.641 1 71 244 PRO A CA 1
ATOM 1834 C C . PRO A 1 244 ? -6.266 34.031 27.859 1 71 244 PRO A C 1
ATOM 1836 O O . PRO A 1 244 ? -7.258 33.594 27.266 1 71 244 PRO A O 1
ATOM 1839 N N . PRO A 1 245 ? -6.359 35 28.688 1 75.94 245 PRO A N 1
ATOM 1840 C CA . PRO A 1 245 ? -7.617 35.719 28.922 1 75.94 245 PRO A CA 1
ATOM 1841 C C . PRO A 1 245 ? -8.148 36.406 27.672 1 75.94 245 PRO A C 1
ATOM 1843 O O . PRO A 1 245 ? -7.371 36.812 26.797 1 75.94 245 PRO A O 1
ATOM 1846 N N . VAL A 1 246 ? -9.445 36.562 27.625 1 83.38 246 VAL A N 1
ATOM 1847 C CA . VAL A 1 246 ? -10.117 37.188 26.5 1 83.38 246 VAL A CA 1
ATOM 1848 C C . VAL A 1 246 ? -10.109 38.719 26.672 1 83.38 246 VAL A C 1
ATOM 1850 O O . VAL A 1 246 ? -10.477 39.219 27.734 1 83.38 246 VAL A O 1
ATOM 1853 N N . VAL A 1 247 ? -9.578 39.375 25.641 1 87.19 247 VAL A N 1
ATOM 1854 C CA . VAL A 1 247 ? -9.578 40.844 25.578 1 87.19 247 VAL A CA 1
ATOM 1855 C C . VAL A 1 247 ? -10.773 41.312 24.75 1 87.19 247 VAL A C 1
ATOM 1857 O O . VAL A 1 247 ? -11.086 40.719 23.703 1 87.19 247 VAL A O 1
ATOM 1860 N N . PRO A 1 248 ? -11.531 42.312 25.234 1 88.25 248 PRO A N 1
ATOM 1861 C CA . PRO A 1 248 ? -12.656 42.844 24.453 1 88.25 248 PRO A CA 1
ATOM 1862 C C . PRO A 1 248 ? -12.227 43.312 23.062 1 88.25 248 PRO A C 1
ATOM 1864 O O . PRO A 1 248 ? -11.148 43.906 22.922 1 88.25 248 PRO A O 1
ATOM 1867 N N . PRO A 1 249 ? -13.125 43.094 22.172 1 89.75 249 PRO A N 1
ATOM 1868 C CA . PRO A 1 249 ? -12.773 43.438 20.797 1 89.75 249 PRO A CA 1
ATOM 1869 C C . PRO A 1 249 ? -12.555 44.938 20.625 1 89.75 249 PRO A C 1
ATOM 1871 O O . PRO A 1 249 ? -13.367 45.75 21.078 1 89.75 249 PRO A O 1
ATOM 1874 N N . SER A 1 250 ? -11.391 45.219 20 1 93.75 250 SER A N 1
ATOM 1875 C CA . SER A 1 250 ? -11.062 46.625 19.719 1 93.75 250 SER A CA 1
ATOM 1876 C C . SER A 1 250 ? -10.484 46.781 18.312 1 93.75 250 SER A C 1
ATOM 1878 O O . SER A 1 250 ? -10.312 47.906 17.844 1 93.75 250 SER A O 1
ATOM 1880 N N . LEU A 1 251 ? -10.219 45.719 17.656 1 97.62 251 LEU A N 1
ATOM 1881 C CA . LEU A 1 251 ? -9.633 45.75 16.328 1 97.62 251 LEU A CA 1
ATOM 1882 C C . LEU A 1 251 ? -10.5 44.969 15.336 1 97.62 251 LEU A C 1
ATOM 1884 O O . LEU A 1 251 ? -11.125 43.969 15.695 1 97.62 251 LEU A O 1
ATOM 1888 N N . ARG A 1 252 ? -10.594 45.438 14.133 1 98.31 252 ARG A N 1
ATOM 1889 C CA . ARG A 1 252 ? -11.188 44.688 13.023 1 98.31 252 ARG A CA 1
ATOM 1890 C C . ARG A 1 252 ? -10.117 44.125 12.109 1 98.31 252 ARG A C 1
ATOM 1892 O O . ARG A 1 252 ? -9.469 44.844 11.359 1 98.31 252 ARG A O 1
ATOM 1899 N N . ILE A 1 253 ? -10 42.812 12.188 1 98.56 253 ILE A N 1
ATOM 1900 C CA . ILE A 1 253 ? -8.969 42.156 11.391 1 98.56 253 ILE A CA 1
ATOM 1901 C C . ILE A 1 253 ? -9.609 41.375 10.25 1 98.56 253 ILE A C 1
ATOM 1903 O O . ILE A 1 253 ? -10.453 40.5 10.484 1 98.56 253 ILE A O 1
ATOM 1907 N N . GLY A 1 254 ? -9.258 41.719 9.023 1 98.69 254 GLY A N 1
ATOM 1908 C CA . GLY A 1 254 ? -9.695 40.938 7.879 1 98.69 254 GLY A CA 1
ATOM 1909 C C . GLY A 1 254 ? -8.953 39.625 7.727 1 98.69 254 GLY A C 1
ATOM 1910 O O . GLY A 1 254 ? -7.75 39.562 7.984 1 98.69 254 GLY A O 1
ATOM 1911 N N . VAL A 1 255 ? -9.656 38.562 7.426 1 98.75 255 VAL A N 1
ATOM 1912 C CA . VAL A 1 255 ? -9.102 37.281 7.086 1 98.75 255 VAL A CA 1
ATOM 1913 C C . VAL A 1 255 ? -9.594 36.844 5.703 1 98.75 255 VAL A C 1
ATOM 1915 O O . VAL A 1 255 ? -10.797 36.625 5.504 1 98.75 255 VAL A O 1
ATOM 1918 N N . ILE A 1 256 ? -8.68 36.719 4.762 1 98.31 256 ILE A N 1
ATOM 1919 C CA . ILE A 1 256 ? -9.109 36.25 3.455 1 98.31 256 ILE A CA 1
ATOM 1920 C C . ILE A 1 256 ? -9.281 34.719 3.496 1 98.31 256 ILE A C 1
ATOM 1922 O O . ILE A 1 256 ? -8.305 34 3.619 1 98.31 256 ILE A O 1
ATOM 1926 N N . ARG A 1 257 ? -10.477 34.312 3.418 1 95.94 257 ARG A N 1
ATOM 1927 C CA . ARG A 1 257 ? -10.836 32.875 3.455 1 95.94 257 ARG A CA 1
ATOM 1928 C C . ARG A 1 257 ? -11.828 32.531 2.354 1 95.94 257 ARG A C 1
ATOM 1930 O O . ARG A 1 257 ? -13.023 32.812 2.475 1 95.94 257 ARG A O 1
ATOM 1937 N N . ASP A 1 258 ? -11.359 31.953 1.351 1 92.12 258 ASP A N 1
ATOM 1938 C CA . ASP A 1 258 ? -12.156 31.578 0.192 1 92.12 258 ASP A CA 1
ATOM 1939 C C . ASP A 1 258 ? -11.586 30.312 -0.469 1 92.12 258 ASP A C 1
ATOM 1941 O O . ASP A 1 258 ? -10.898 29.531 0.178 1 92.12 258 ASP A O 1
ATOM 1945 N N . ALA A 1 259 ? -11.891 30.062 -1.694 1 87 259 ALA A N 1
ATOM 1946 C CA . ALA A 1 259 ? -11.484 28.828 -2.385 1 87 259 ALA A CA 1
ATOM 1947 C C . ALA A 1 259 ? -9.969 28.781 -2.572 1 87 259 ALA A C 1
ATOM 1949 O O . ALA A 1 259 ? -9.383 27.703 -2.652 1 87 259 ALA A O 1
ATOM 1950 N N . ALA A 1 260 ? -9.352 29.953 -2.58 1 90.56 260 ALA A N 1
ATOM 1951 C CA . ALA A 1 260 ? -7.922 30.031 -2.867 1 90.56 260 ALA A CA 1
ATOM 1952 C C . ALA A 1 260 ? -7.102 30.016 -1.58 1 90.56 260 ALA A C 1
ATOM 1954 O O . ALA A 1 260 ? -5.941 29.594 -1.582 1 90.56 260 ALA A O 1
ATOM 1955 N N . PHE A 1 261 ? -7.699 30.5 -0.499 1 93.94 261 PHE A N 1
ATOM 1956 C CA . PHE A 1 261 ? -6.988 30.656 0.763 1 93.94 261 PHE A CA 1
ATOM 1957 C C . PHE A 1 261 ? -7.727 29.953 1.893 1 93.94 261 PHE A C 1
ATOM 1959 O O . PHE A 1 261 ? -8.68 30.5 2.453 1 93.94 261 PHE A O 1
ATOM 1966 N N . GLN A 1 262 ? -7.164 28.797 2.299 1 91.56 262 GLN A N 1
ATOM 1967 C CA . GLN A 1 262 ? -7.918 27.953 3.232 1 91.56 262 GLN A CA 1
ATOM 1968 C C . GLN A 1 262 ? -7.027 27.484 4.375 1 91.56 262 GLN A C 1
ATOM 1970 O O . GLN A 1 262 ? -7.508 26.828 5.309 1 91.56 262 GLN A O 1
ATOM 1975 N N . PHE A 1 263 ? -5.758 27.812 4.371 1 94.19 263 PHE A N 1
ATOM 1976 C CA . PHE A 1 263 ? -4.836 27.266 5.355 1 94.19 263 PHE A CA 1
ATOM 1977 C C . PHE A 1 263 ? -4.734 28.172 6.574 1 94.19 263 PHE A C 1
ATOM 1979 O O . PHE A 1 263 ? -3.906 29.078 6.609 1 94.19 263 PHE A O 1
ATOM 1986 N N . TYR A 1 264 ? -5.586 27.875 7.504 1 96.75 264 TYR A N 1
ATOM 1987 C CA . TYR A 1 264 ? -5.578 28.562 8.789 1 96.75 264 TYR A CA 1
ATOM 1988 C C . TYR A 1 264 ? -5.68 27.578 9.938 1 96.75 264 TYR A C 1
ATOM 1990 O O . TYR A 1 264 ? -6.559 26.703 9.945 1 96.75 264 TYR A O 1
ATOM 1998 N N . TYR A 1 265 ? -4.793 27.672 10.867 1 97.38 265 TYR A N 1
ATOM 1999 C CA . TYR A 1 265 ? -5.016 26.938 12.109 1 97.38 265 TYR A CA 1
ATOM 2000 C C . TYR A 1 265 ? -6.133 27.562 12.93 1 97.38 265 TYR A C 1
ATOM 2002 O O . TYR A 1 265 ? -6.145 28.781 13.141 1 97.38 265 TYR A O 1
ATOM 2010 N N . SER A 1 266 ? -7.07 26.797 13.406 1 97.5 266 SER A N 1
ATOM 2011 C CA . SER A 1 266 ? -8.117 27.312 14.289 1 97.5 266 SER A CA 1
ATOM 2012 C C . SER A 1 266 ? -7.52 28.047 15.484 1 97.5 266 SER A C 1
ATOM 2014 O O . SER A 1 266 ? -8.086 29.031 15.953 1 97.5 266 SER A O 1
ATOM 2016 N N . GLU A 1 267 ? -6.41 27.578 15.953 1 96.31 267 GLU A N 1
ATOM 2017 C CA . GLU A 1 267 ? -5.699 28.203 17.078 1 96.31 267 GLU A CA 1
ATOM 2018 C C . GLU A 1 267 ? -5.297 29.641 16.75 1 96.31 267 GLU A C 1
ATOM 2020 O O . GLU A 1 267 ? -5.352 30.516 17.609 1 96.31 267 GLU A O 1
ATOM 2025 N N . ASN A 1 268 ? -4.883 29.828 15.508 1 97.56 268 ASN A N 1
ATOM 2026 C CA . ASN A 1 268 ? -4.453 31.156 15.094 1 97.56 268 ASN A CA 1
ATOM 2027 C C . ASN A 1 268 ? -5.621 32.156 15.094 1 97.56 268 ASN A C 1
ATOM 2029 O O . ASN A 1 268 ? -5.496 33.25 15.602 1 97.56 268 ASN A O 1
ATOM 2033 N N . LEU A 1 269 ? -6.691 31.734 14.539 1 97.69 269 LEU A N 1
ATOM 2034 C CA . LEU A 1 269 ? -7.879 32.594 14.492 1 97.69 269 LEU A CA 1
ATOM 2035 C C . LEU A 1 269 ? -8.398 32.875 15.898 1 97.69 269 LEU A C 1
ATOM 2037 O O . LEU A 1 269 ? -8.758 34 16.219 1 97.69 269 LEU A O 1
ATOM 2041 N N . GLU A 1 270 ? -8.414 31.875 16.703 1 95.94 270 GLU A N 1
ATOM 2042 C CA . GLU A 1 270 ? -8.852 32.031 18.094 1 95.94 270 GLU A CA 1
ATOM 2043 C C . GLU A 1 270 ? -7.938 32.969 18.859 1 95.94 270 GLU A C 1
ATOM 2045 O O . GLU A 1 270 ? -8.414 33.781 19.672 1 95.94 270 GLU A O 1
ATOM 2050 N N . ALA A 1 271 ? -6.691 32.812 18.656 1 95.69 271 ALA A N 1
ATOM 2051 C CA . ALA A 1 271 ? -5.73 33.688 19.328 1 95.69 271 ALA A CA 1
ATOM 2052 C C . ALA A 1 271 ? -5.965 35.156 19 1 95.69 271 ALA A C 1
ATOM 2054 O O . ALA A 1 271 ? -5.867 36 19.859 1 95.69 271 ALA A O 1
ATOM 2055 N N . LEU A 1 272 ? -6.242 35.406 17.734 1 97.31 272 LEU A N 1
ATOM 2056 C CA . LEU A 1 272 ? -6.547 36.781 17.328 1 97.31 272 LEU A CA 1
ATOM 2057 C C . LEU A 1 272 ? -7.812 37.281 18.016 1 97.31 272 LEU A C 1
ATOM 2059 O O . LEU A 1 272 ? -7.844 38.406 18.516 1 97.31 272 LEU A O 1
ATOM 2063 N N . GLU A 1 273 ? -8.805 36.469 18.031 1 96.94 273 GLU A N 1
ATOM 2064 C CA . GLU A 1 273 ? -10.062 36.844 18.672 1 96.94 273 GLU A CA 1
ATOM 2065 C C . GLU A 1 273 ? -9.875 37.094 20.156 1 96.94 273 GLU A C 1
ATOM 2067 O O . GLU A 1 273 ? -10.336 38.125 20.688 1 96.94 273 GLU A O 1
ATOM 2072 N N . ARG A 1 274 ? -9.195 36.25 20.797 1 94.69 274 ARG A N 1
ATOM 2073 C CA . ARG A 1 274 ? -8.961 36.375 22.219 1 94.69 274 ARG A CA 1
ATOM 2074 C C . ARG A 1 274 ? -8.109 37.594 22.531 1 94.69 274 ARG A C 1
ATOM 2076 O O . ARG A 1 274 ? -8.211 38.188 23.609 1 94.69 274 ARG A O 1
ATOM 2083 N N . GLY A 1 275 ? -7.297 37.906 21.578 1 95.56 275 GLY A N 1
ATOM 2084 C CA . GLY A 1 275 ? -6.441 39.094 21.734 1 95.56 275 GLY A CA 1
ATOM 2085 C C . GLY A 1 275 ? -7.16 40.375 21.484 1 95.56 275 GLY A C 1
ATOM 2086 O O . GLY A 1 275 ? -6.566 41.469 21.609 1 95.56 275 GLY A O 1
ATOM 2087 N N . GLY A 1 276 ? -8.414 40.312 21.094 1 96.12 276 GLY A N 1
ATOM 2088 C CA . GLY A 1 276 ? -9.219 41.5 20.969 1 96.12 276 GLY A CA 1
ATOM 2089 C C . GLY A 1 276 ? -9.57 41.844 19.531 1 96.12 276 GLY A C 1
ATOM 2090 O O . GLY A 1 276 ? -9.938 42.969 19.234 1 96.12 276 GLY A O 1
ATOM 2091 N N . ALA A 1 277 ? -9.508 40.875 18.688 1 97.38 277 ALA A N 1
ATOM 2092 C CA . ALA A 1 277 ? -9.82 41.125 17.281 1 97.38 277 ALA A CA 1
ATOM 2093 C C . ALA A 1 277 ? -11.211 40.625 16.938 1 97.38 277 ALA A C 1
ATOM 2095 O O . ALA A 1 277 ? -11.602 39.531 17.359 1 97.38 277 ALA A O 1
ATOM 2096 N N . GLU A 1 278 ? -12 41.438 16.297 1 97.75 278 GLU A N 1
ATOM 2097 C CA . GLU A 1 278 ? -13.133 40.969 15.516 1 97.75 278 GLU A CA 1
ATOM 2098 C C . GLU A 1 278 ? -12.703 40.531 14.117 1 97.75 278 GLU A C 1
ATOM 2100 O O . GLU A 1 278 ? -12.18 41.344 13.344 1 97.75 278 GLU A O 1
ATOM 2105 N N . LEU A 1 279 ? -12.891 39.281 13.805 1 98.19 279 LEU A N 1
ATOM 2106 C CA . LEU A 1 279 ? -12.453 38.781 12.508 1 98.19 279 LEU A CA 1
ATOM 2107 C C . LEU A 1 279 ? -13.516 39.031 11.445 1 98.19 279 LEU A C 1
ATOM 2109 O O . LEU A 1 279 ? -14.688 38.719 11.648 1 98.19 279 LEU A O 1
ATOM 2113 N N . VAL A 1 280 ? -13.125 39.656 10.391 1 98.38 280 VAL A N 1
ATOM 2114 C CA . VAL A 1 280 ? -13.969 39.875 9.219 1 98.38 280 VAL A CA 1
ATOM 2115 C C . VAL A 1 280 ? -13.5 39 8.062 1 98.38 280 VAL A C 1
ATOM 2117 O O . VAL A 1 280 ? -12.43 39.219 7.492 1 98.38 280 VAL A O 1
ATOM 2120 N N . TYR A 1 281 ? -14.289 38.031 7.707 1 97.88 281 TYR A N 1
ATOM 2121 C CA . TYR A 1 281 ? -13.898 37.125 6.656 1 97.88 281 TYR A CA 1
ATOM 2122 C C . TYR A 1 281 ? -14.18 37.688 5.277 1 97.88 281 TYR A C 1
ATOM 2124 O O . TYR A 1 281 ? -15.242 38.281 5.051 1 97.88 281 TYR A O 1
ATOM 2132 N N . LEU A 1 282 ? -13.211 37.562 4.418 1 98.19 282 LEU A N 1
ATOM 2133 C CA . LEU A 1 282 ? -13.258 38.156 3.092 1 98.19 282 LEU A CA 1
ATOM 2134 C C . LEU A 1 282 ? -13.086 37.125 2.004 1 98.19 282 LEU A C 1
ATOM 2136 O O . LEU A 1 282 ? -12.516 36.062 2.248 1 98.19 282 LEU A O 1
ATOM 2140 N N . ASP A 1 283 ? -13.609 37.406 0.841 1 97.38 283 ASP A N 1
ATOM 2141 C CA . ASP A 1 283 ? -13.492 36.594 -0.359 1 97.38 283 ASP A CA 1
ATOM 2142 C C . ASP A 1 283 ? -12.789 37.344 -1.479 1 97.38 283 ASP A C 1
ATOM 2144 O O . ASP A 1 283 ? -13.414 38.156 -2.164 1 97.38 283 ASP A O 1
ATOM 2148 N N . ALA A 1 284 ? -11.586 37 -1.721 1 97.06 284 ALA A N 1
ATOM 2149 C CA . ALA A 1 284 ? -10.766 37.75 -2.676 1 97.06 284 ALA A CA 1
ATOM 2150 C C . ALA A 1 284 ? -11.234 37.5 -4.105 1 97.06 284 ALA A C 1
ATOM 2152 O O . ALA A 1 284 ? -10.867 38.25 -5.02 1 97.06 284 ALA A O 1
ATOM 2153 N N . ILE A 1 285 ? -11.992 36.469 -4.227 1 95.12 285 ILE A N 1
ATOM 2154 C CA . ILE A 1 285 ? -12.484 36.094 -5.555 1 95.12 285 ILE A CA 1
ATOM 2155 C C . ILE A 1 285 ? -13.742 36.906 -5.867 1 95.12 285 ILE A C 1
ATOM 2157 O O . ILE A 1 285 ? -13.938 37.375 -6.996 1 95.12 285 ILE A O 1
ATOM 2161 N N . HIS A 1 286 ? -14.586 37.219 -4.785 1 95.88 286 HIS A N 1
ATOM 2162 C CA . HIS A 1 286 ? -15.914 37.75 -5.078 1 95.88 286 HIS A CA 1
ATOM 2163 C C . HIS A 1 286 ? -16.109 39.125 -4.5 1 95.88 286 HIS A C 1
ATOM 2165 O O . HIS A 1 286 ? -16.906 39.906 -5.023 1 95.88 286 HIS A O 1
ATOM 2171 N N . ASP A 1 287 ? -15.422 39.438 -3.441 1 97.38 287 ASP A N 1
ATOM 2172 C CA . ASP A 1 287 ? -15.594 40.75 -2.852 1 97.38 287 ASP A CA 1
ATOM 2173 C C . ASP A 1 287 ? -14.992 41.844 -3.75 1 97.38 287 ASP A C 1
ATOM 2175 O O . ASP A 1 287 ? -13.938 41.625 -4.359 1 97.38 287 ASP A O 1
ATOM 2179 N N . ALA A 1 288 ? -15.578 42.938 -3.807 1 95.25 288 ALA A N 1
ATOM 2180 C CA . ALA A 1 288 ? -15.109 44 -4.699 1 95.25 288 ALA A CA 1
ATOM 2181 C C . ALA A 1 288 ? -13.977 44.781 -4.062 1 95.25 288 ALA A C 1
ATOM 2183 O O . ALA A 1 288 ? -12.977 45.094 -4.723 1 95.25 288 ALA A O 1
ATOM 2184 N N . VAL A 1 289 ? -14.219 45.188 -2.758 1 96.44 289 VAL A N 1
ATOM 2185 C CA . VAL A 1 289 ? -13.211 46 -2.086 1 96.44 289 VAL A CA 1
ATOM 2186 C C . VAL A 1 289 ? -13.031 45.5 -0.647 1 96.44 289 VAL A C 1
ATOM 2188 O O . VAL A 1 289 ? -13.891 44.812 -0.107 1 96.44 289 VAL A O 1
ATOM 2191 N N . LEU A 1 290 ? -11.898 45.875 -0.081 1 97.56 290 LEU A N 1
ATOM 2192 C CA . LEU A 1 290 ? -11.68 45.625 1.344 1 97.56 290 LEU A CA 1
ATOM 2193 C C . LEU A 1 290 ? -12.547 46.562 2.184 1 97.56 290 LEU A C 1
ATOM 2195 O O . LEU A 1 290 ? -12.641 47.781 1.891 1 97.56 290 LEU A O 1
ATOM 2199 N N . PRO A 1 291 ? -13.219 46.094 3.133 1 97.44 291 PRO A N 1
ATOM 2200 C CA . PRO A 1 291 ? -13.875 47 4.082 1 97.44 291 PRO A CA 1
ATOM 2201 C C . PRO A 1 291 ? -12.883 47.75 4.98 1 97.44 291 PRO A C 1
ATOM 2203 O O . PRO A 1 291 ? -11.672 47.625 4.797 1 97.44 291 PRO A O 1
ATOM 2206 N N . GLU A 1 292 ? -13.414 48.594 5.883 1 96.31 292 GLU A N 1
ATOM 2207 C CA . GLU A 1 292 ? -12.531 49.25 6.852 1 96.31 292 GLU A CA 1
ATOM 2208 C C . GLU A 1 292 ? -11.961 48.219 7.836 1 96.31 292 GLU A C 1
ATOM 2210 O O . GLU A 1 292 ? -12.703 47.531 8.539 1 96.31 292 GLU A O 1
ATOM 2215 N N . LEU A 1 293 ? -10.695 48.125 7.809 1 98.12 293 LEU A N 1
ATOM 2216 C CA . LEU A 1 293 ? -10 47.156 8.641 1 98.12 293 LEU A CA 1
ATOM 2217 C C . LEU A 1 293 ? -8.812 47.781 9.352 1 98.12 293 LEU A C 1
ATOM 2219 O O . LEU A 1 293 ? -8.281 48.812 8.891 1 98.12 293 LEU A O 1
ATOM 2223 N N . ASP A 1 294 ? -8.461 47.188 10.461 1 98.31 294 ASP A N 1
ATOM 2224 C CA . ASP A 1 294 ? -7.273 47.625 11.195 1 98.31 294 ASP A CA 1
ATOM 2225 C C . ASP A 1 294 ? -6.07 46.75 10.859 1 98.31 294 ASP A C 1
ATOM 2227 O O . ASP A 1 294 ? -4.938 47.062 11.227 1 98.31 294 ASP A O 1
ATOM 2231 N N . GLY A 1 295 ? -6.254 45.688 10.211 1 98.56 295 GLY A N 1
ATOM 2232 C CA . GLY A 1 295 ? -5.227 44.75 9.773 1 98.56 295 GLY A CA 1
ATOM 2233 C C . GLY A 1 295 ? -5.766 43.656 8.875 1 98.56 295 GLY A C 1
ATOM 2234 O O . GLY A 1 295 ? -6.98 43.469 8.766 1 98.56 295 GLY A O 1
ATOM 2235 N N . LEU A 1 296 ? -4.855 42.906 8.211 1 98.81 296 LEU A N 1
ATOM 2236 C CA . LEU A 1 296 ? -5.25 41.875 7.266 1 98.81 296 LEU A CA 1
ATOM 2237 C C . LEU A 1 296 ? -4.348 40.656 7.395 1 98.81 296 LEU A C 1
ATOM 2239 O O . LEU A 1 296 ? -3.119 40.781 7.395 1 98.81 296 LEU A O 1
ATOM 2243 N N . TYR A 1 297 ? -4.984 39.5 7.605 1 98.81 297 TYR A N 1
ATOM 2244 C CA . TYR A 1 297 ? -4.305 38.188 7.656 1 98.81 297 TYR A CA 1
ATOM 2245 C C . TYR A 1 297 ? -4.637 37.344 6.43 1 98.81 297 TYR A C 1
ATOM 2247 O O . TYR A 1 297 ? -5.801 37 6.203 1 98.81 297 TYR A O 1
ATOM 2255 N N . ILE A 1 298 ? -3.592 37.031 5.613 1 98.69 298 ILE A N 1
ATOM 2256 C CA . ILE A 1 298 ? -3.766 36.219 4.414 1 98.69 298 ILE A CA 1
ATOM 2257 C C . ILE A 1 298 ? -3.021 34.906 4.582 1 98.69 298 ILE A C 1
ATOM 2259 O O . ILE A 1 298 ? -1.8 34.844 4.422 1 98.69 298 ILE A O 1
ATOM 2263 N N . GLY A 1 299 ? -3.775 33.844 4.785 1 97.25 299 GLY A N 1
ATOM 2264 C CA . GLY A 1 299 ? -3.184 32.562 4.992 1 97.25 299 GLY A CA 1
ATOM 2265 C C . GLY A 1 299 ? -2.754 31.875 3.701 1 97.25 299 GLY A C 1
ATOM 2266 O O . GLY A 1 299 ? -2.768 32.5 2.637 1 97.25 299 GLY A O 1
ATOM 2267 N N . GLY A 1 300 ? -2.289 30.641 3.83 1 94.62 300 GLY A N 1
ATOM 2268 C CA . GLY A 1 300 ? -1.91 29.844 2.67 1 94.62 300 GLY A CA 1
ATOM 2269 C C . GLY A 1 300 ? -3.096 29.219 1.956 1 94.62 300 GLY A C 1
ATOM 2270 O O . GLY A 1 300 ? -4.246 29.453 2.334 1 94.62 300 GLY A O 1
ATOM 2271 N N . GLY A 1 301 ? -2.838 28.547 0.961 1 91.38 301 GLY A N 1
ATOM 2272 C CA . GLY A 1 301 ? -3.799 27.844 0.119 1 91.38 301 GLY A CA 1
ATOM 2273 C C . GLY A 1 301 ? -3.26 27.531 -1.263 1 91.38 301 GLY A C 1
ATOM 2274 O O . GLY A 1 301 ? -2.057 27.328 -1.433 1 91.38 301 GLY A O 1
ATOM 2275 N N . PHE A 1 302 ? -4.266 27.391 -2.148 1 87.88 302 PHE A N 1
ATOM 2276 C CA . PHE A 1 302 ? -3.895 27.094 -3.527 1 87.88 302 PHE A CA 1
ATOM 2277 C C . PHE A 1 302 ? -4.375 28.203 -4.465 1 87.88 302 PHE A C 1
ATOM 2279 O O . PHE A 1 302 ? -5.289 27.984 -5.27 1 87.88 302 PHE A O 1
ATOM 2286 N N . PRO A 1 303 ? -3.682 29.297 -4.367 1 92.44 303 PRO A N 1
ATOM 2287 C CA . PRO A 1 303 ? -4.105 30.375 -5.27 1 92.44 303 PRO A CA 1
ATOM 2288 C C . PRO A 1 303 ? -4.039 29.953 -6.738 1 92.44 303 PRO A C 1
ATOM 2290 O O . PRO A 1 303 ? -4.746 30.531 -7.574 1 92.44 303 PRO A O 1
ATOM 2293 N N . GLU A 1 304 ? -3.24 28.938 -7.074 1 91.56 304 GLU A N 1
ATOM 2294 C CA . GLU A 1 304 ? -3.086 28.469 -8.453 1 91.56 304 GLU A CA 1
ATOM 2295 C C . GLU A 1 304 ? -4.391 27.875 -8.984 1 91.56 304 GLU A C 1
ATOM 2297 O O . GLU A 1 304 ? -4.652 27.922 -10.188 1 91.56 304 GLU A O 1
ATOM 2302 N N . THR A 1 305 ? -5.211 27.344 -8.102 1 88.06 305 THR A N 1
ATOM 2303 C CA . THR A 1 305 ? -6.453 26.719 -8.539 1 88.06 305 THR A CA 1
ATOM 2304 C C . THR A 1 305 ? -7.5 27.766 -8.891 1 88.06 305 THR A C 1
ATOM 2306 O O . THR A 1 305 ? -8.469 27.469 -9.594 1 88.06 305 THR A O 1
ATOM 2309 N N . SER A 1 306 ? -7.336 29.062 -8.422 1 91.44 306 SER A N 1
ATOM 2310 C CA . SER A 1 306 ? -8.266 30.156 -8.695 1 91.44 306 SER A CA 1
ATOM 2311 C C . SER A 1 306 ? -7.539 31.359 -9.297 1 91.44 306 SER A C 1
ATOM 2313 O O . SER A 1 306 ? -7.953 32.5 -9.094 1 91.44 306 SER A O 1
ATOM 2315 N N . ALA A 1 307 ? -6.461 31.047 -9.945 1 94.88 307 ALA A N 1
ATOM 2316 C CA . ALA A 1 307 ? -5.574 32.125 -10.391 1 94.88 307 ALA A CA 1
ATOM 2317 C C . ALA A 1 307 ? -6.305 33.094 -11.32 1 94.88 307 ALA A C 1
ATOM 2319 O O . ALA A 1 307 ? -6.168 34.312 -11.18 1 94.88 307 ALA A O 1
ATOM 2320 N N . ALA A 1 308 ? -7.062 32.562 -12.25 1 96.06 308 ALA A N 1
ATOM 2321 C CA . ALA A 1 308 ? -7.773 33.375 -13.219 1 96.06 308 ALA A CA 1
ATOM 2322 C C . ALA A 1 308 ? -8.789 34.281 -12.523 1 96.06 308 ALA A C 1
ATOM 2324 O O . ALA A 1 308 ? -8.891 35.469 -12.836 1 96.06 308 ALA A O 1
ATOM 2325 N N . ALA A 1 309 ? -9.586 33.719 -11.625 1 96.06 309 ALA A N 1
ATOM 2326 C CA . ALA A 1 309 ? -10.609 34.469 -10.906 1 96.06 309 ALA A CA 1
ATOM 2327 C C . ALA A 1 309 ? -9.984 35.531 -10.016 1 96.06 309 ALA A C 1
ATOM 2329 O O . ALA A 1 309 ? -10.5 36.656 -9.922 1 96.06 309 ALA A O 1
ATOM 2330 N N . LEU A 1 310 ? -8.914 35.219 -9.352 1 97.56 310 LEU A N 1
ATOM 2331 C CA . LEU A 1 310 ? -8.203 36.156 -8.492 1 97.56 310 LEU A CA 1
ATOM 2332 C C . LEU A 1 310 ? -7.66 37.312 -9.305 1 97.56 310 LEU A C 1
ATOM 2334 O O . LEU A 1 310 ? -7.789 38.469 -8.891 1 97.56 310 LEU A O 1
ATOM 2338 N N . ALA A 1 311 ? -7.023 37 -10.445 1 98.19 311 ALA A N 1
ATOM 2339 C CA . ALA A 1 311 ? -6.426 38.031 -11.305 1 98.19 311 ALA A CA 1
ATOM 2340 C C . ALA A 1 311 ? -7.496 38.906 -11.922 1 98.19 311 ALA A C 1
ATOM 2342 O O . ALA A 1 311 ? -7.266 40.094 -12.148 1 98.19 311 ALA A O 1
ATOM 2343 N N . ALA A 1 312 ? -8.633 38.375 -12.164 1 97.75 312 ALA A N 1
ATOM 2344 C CA . ALA A 1 312 ? -9.719 39.094 -12.82 1 97.75 312 ALA A CA 1
ATOM 2345 C C . ALA A 1 312 ? -10.359 40.094 -11.867 1 97.75 312 ALA A C 1
ATOM 2347 O O . ALA A 1 312 ? -10.969 41.094 -12.305 1 97.75 312 ALA A O 1
ATOM 2348 N N . ASN A 1 313 ? -10.266 39.844 -10.57 1 98.06 313 ASN A N 1
ATOM 2349 C CA . ASN A 1 313 ? -10.859 40.75 -9.602 1 98.06 313 ASN A CA 1
ATOM 2350 C C . ASN A 1 313 ? -9.953 41.969 -9.32 1 98.06 313 ASN A C 1
ATOM 2352 O O . ASN A 1 313 ? -9.5 42.156 -8.195 1 98.06 313 ASN A O 1
ATOM 2356 N N . THR A 1 314 ? -9.844 42.844 -10.289 1 97.81 314 THR A N 1
ATOM 2357 C CA . THR A 1 314 ? -8.898 43.969 -10.25 1 97.81 314 THR A CA 1
ATOM 2358 C C . THR A 1 314 ? -9.32 44.969 -9.188 1 97.81 314 THR A C 1
ATOM 2360 O O . THR A 1 314 ? -8.469 45.625 -8.586 1 97.81 314 THR A O 1
ATOM 2363 N N . ALA A 1 315 ? -10.609 45.031 -8.961 1 98 315 ALA A N 1
ATOM 2364 C CA . ALA A 1 315 ? -11.086 45.969 -7.949 1 98 315 ALA A CA 1
ATOM 2365 C C . ALA A 1 315 ? -10.562 45.625 -6.566 1 98 315 ALA A C 1
ATOM 2367 O O . ALA A 1 315 ? -10.109 46.469 -5.816 1 98 315 ALA A O 1
ATOM 2368 N N . PHE A 1 316 ? -10.648 44.375 -6.227 1 98.25 316 PHE A N 1
ATOM 2369 C CA . PHE A 1 316 ? -10.141 43.906 -4.945 1 98.25 316 PHE A CA 1
ATOM 2370 C C . PHE A 1 316 ? -8.633 44.094 -4.852 1 98.25 316 PHE A C 1
ATOM 2372 O O . PHE A 1 316 ? -8.125 44.531 -3.822 1 98.25 316 PHE A O 1
ATOM 2379 N N . LEU A 1 317 ? -7.906 43.812 -5.91 1 98.38 317 LEU A N 1
ATOM 2380 C CA . LEU A 1 317 ? -6.457 43.969 -5.961 1 98.38 317 LEU A CA 1
ATOM 2381 C C . LEU A 1 317 ? -6.051 45.406 -5.738 1 98.38 317 LEU A C 1
ATOM 2383 O O . LEU A 1 317 ? -5.098 45.688 -5.004 1 98.38 317 LEU A O 1
ATOM 2387 N N . HIS A 1 318 ? -6.797 46.25 -6.355 1 98 318 HIS A N 1
ATOM 2388 C CA . HIS A 1 318 ? -6.512 47.688 -6.191 1 98 318 HIS A CA 1
ATOM 2389 C C . HIS A 1 318 ? -6.762 48.125 -4.758 1 98 318 HIS A C 1
ATOM 2391 O O . HIS A 1 318 ? -5.973 48.875 -4.191 1 98 318 HIS A O 1
ATOM 2397 N N . SER A 1 319 ? -7.844 47.656 -4.223 1 98.38 319 SER A N 1
ATOM 2398 C CA . SER A 1 319 ? -8.164 48.031 -2.85 1 98.38 319 SER A CA 1
ATOM 2399 C C . SER A 1 319 ? -7.117 47.531 -1.874 1 98.38 319 SER A C 1
ATOM 2401 O O . SER A 1 319 ? -6.816 48.156 -0.872 1 98.38 319 SER A O 1
ATOM 2403 N N . LEU A 1 320 ? -6.613 46.375 -2.137 1 98.44 320 LEU A N 1
ATOM 2404 C CA . LEU A 1 320 ? -5.547 45.781 -1.324 1 98.44 320 LEU A CA 1
ATOM 2405 C C . LEU A 1 320 ? -4.277 46.625 -1.407 1 98.44 320 LEU A C 1
ATOM 2407 O O . LEU A 1 320 ? -3.654 46.906 -0.385 1 98.44 320 LEU A O 1
ATOM 2411 N N . ARG A 1 321 ? -3.869 47.031 -2.58 1 98.19 321 ARG A N 1
ATOM 2412 C CA . ARG A 1 321 ? -2.699 47.875 -2.773 1 98.19 321 ARG A CA 1
ATOM 2413 C C . ARG A 1 321 ? -2.859 49.219 -2.041 1 98.19 321 ARG A C 1
ATOM 2415 O O . ARG A 1 321 ? -1.92 49.688 -1.401 1 98.19 321 ARG A O 1
ATOM 2422 N N . ASP A 1 322 ? -4.023 49.719 -2.207 1 98.12 322 ASP A N 1
ATOM 2423 C CA . ASP A 1 322 ? -4.305 51 -1.558 1 98.12 322 ASP A CA 1
ATOM 2424 C C . ASP A 1 322 ? -4.184 50.875 -0.041 1 98.12 322 ASP A C 1
ATOM 2426 O O . ASP A 1 322 ? -3.645 51.781 0.615 1 98.12 322 ASP A O 1
ATOM 2430 N N . ALA A 1 323 ? -4.688 49.844 0.491 1 98.19 323 ALA A N 1
ATOM 2431 C CA . ALA A 1 323 ? -4.629 49.625 1.934 1 98.19 323 ALA A CA 1
ATOM 2432 C C . ALA A 1 323 ? -3.188 49.5 2.412 1 98.19 323 ALA A C 1
ATOM 2434 O O . ALA A 1 323 ? -2.828 50.031 3.467 1 98.19 323 ALA A O 1
ATOM 2435 N N . VAL A 1 324 ? -2.377 48.781 1.65 1 98.25 324 VAL A N 1
ATOM 2436 C CA . VAL A 1 324 ? -0.968 48.594 1.985 1 98.25 324 VAL A CA 1
ATOM 2437 C C . VAL A 1 324 ? -0.247 49.969 1.927 1 98.25 324 VAL A C 1
ATOM 2439 O O . VAL A 1 324 ? 0.539 50.281 2.818 1 98.25 324 VAL A O 1
ATOM 2442 N N . GLU A 1 325 ? -0.569 50.719 0.876 1 97.75 325 GLU A N 1
ATOM 2443 C CA . GLU A 1 325 ? 0.06 52.031 0.708 1 97.75 325 GLU A CA 1
ATOM 2444 C C . GLU A 1 325 ? -0.363 52.969 1.813 1 97.75 325 GLU A C 1
ATOM 2446 O O . GLU A 1 325 ? 0.388 53.906 2.174 1 97.75 325 GLU A O 1
ATOM 2451 N N . ALA A 1 326 ? -1.526 52.719 2.35 1 97.31 326 ALA A N 1
ATOM 2452 C CA . ALA A 1 326 ? -2.025 53.531 3.459 1 97.31 326 ALA A CA 1
ATOM 2453 C C . ALA A 1 326 ? -1.513 53 4.797 1 97.31 326 ALA A C 1
ATOM 2455 O O . ALA A 1 326 ? -2.012 53.406 5.855 1 97.31 326 ALA A O 1
ATOM 2456 N N . ASP A 1 327 ? -0.616 52.031 4.789 1 97.56 327 ASP A N 1
ATOM 2457 C CA . ASP A 1 327 ? 0.152 51.531 5.922 1 97.56 327 ASP A CA 1
ATOM 2458 C C . ASP A 1 327 ? -0.695 50.594 6.785 1 97.56 327 ASP A C 1
ATOM 2460 O O . ASP A 1 327 ? -0.476 50.469 7.992 1 97.56 327 ASP A O 1
ATOM 2464 N N . MET A 1 328 ? -1.674 49.938 6.211 1 97.94 328 MET A N 1
ATOM 2465 C CA . MET A 1 328 ? -2.395 48.906 6.953 1 97.94 328 MET A CA 1
ATOM 2466 C C . MET A 1 328 ? -1.493 47.719 7.242 1 97.94 328 MET A C 1
ATOM 2468 O O . MET A 1 328 ? -0.809 47.219 6.348 1 97.94 328 MET A O 1
ATOM 2472 N N . PRO A 1 329 ? -1.463 47.219 8.5 1 98.75 329 PRO A N 1
ATOM 2473 C CA . PRO A 1 329 ? -0.701 46 8.789 1 98.75 329 PRO A CA 1
ATOM 2474 C C . PRO A 1 329 ? -1.23 44.781 8.047 1 98.75 329 PRO A C 1
ATOM 2476 O O . PRO A 1 329 ? -2.438 44.531 8.047 1 98.75 329 PRO A O 1
ATOM 2479 N N . VAL A 1 330 ? -0.32 44.031 7.359 1 98.88 330 VAL A N 1
ATOM 2480 C CA . VAL A 1 330 ? -0.69 42.844 6.609 1 98.88 330 VAL A CA 1
ATOM 2481 C C . VAL A 1 330 ? 0.281 41.688 6.93 1 98.88 330 VAL A C 1
ATOM 2483 O O . VAL A 1 330 ? 1.499 41.875 6.852 1 98.88 330 VAL A O 1
ATOM 2486 N N . TYR A 1 331 ? -0.239 40.562 7.375 1 98.81 331 TYR A N 1
ATOM 2487 C CA . TYR A 1 331 ? 0.526 39.344 7.582 1 98.81 331 TYR A CA 1
ATOM 2488 C C . TYR A 1 331 ? 0.094 38.25 6.605 1 98.81 331 TYR A C 1
ATOM 2490 O O . TYR A 1 331 ? -1.083 37.875 6.555 1 98.81 331 TYR A O 1
ATOM 2498 N N . ALA A 1 332 ? 1.038 37.688 5.828 1 98.81 332 ALA A N 1
ATOM 2499 C CA . ALA A 1 332 ? 0.676 36.719 4.801 1 98.81 332 ALA A CA 1
ATOM 2500 C C . ALA A 1 332 ? 1.603 35.5 4.84 1 98.81 332 ALA A C 1
ATOM 2502 O O . ALA A 1 332 ? 2.797 35.656 5.113 1 98.81 332 ALA A O 1
ATOM 2503 N N . GLU A 1 333 ? 1.022 34.344 4.527 1 98.31 333 GLU A N 1
ATOM 2504 C CA . GLU A 1 333 ? 1.774 33.094 4.531 1 98.31 333 GLU A CA 1
ATOM 2505 C C . GLU A 1 333 ? 1.551 32.312 3.238 1 98.31 333 GLU A C 1
ATOM 2507 O O . GLU A 1 333 ? 0.418 32.188 2.77 1 98.31 333 GLU A O 1
ATOM 2512 N N . CYS A 1 334 ? 2.602 31.766 2.666 1 97.19 334 CYS A N 1
ATOM 2513 C CA . CYS A 1 334 ? 2.635 30.828 1.545 1 97.19 334 CYS A CA 1
ATOM 2514 C C . CYS A 1 334 ? 1.743 31.312 0.406 1 97.19 334 CYS A C 1
ATOM 2516 O O . CYS A 1 334 ? 2.092 32.25 -0.301 1 97.19 334 CYS A O 1
ATOM 2518 N N . GLY A 1 335 ? 0.472 30.844 0.297 1 96.5 335 GLY A N 1
ATOM 2519 C CA . GLY A 1 335 ? -0.431 31.344 -0.724 1 96.5 335 GLY A CA 1
ATOM 2520 C C . GLY A 1 335 ? -0.612 32.844 -0.665 1 96.5 335 GLY A C 1
ATOM 2521 O O . GLY A 1 335 ? -0.72 33.5 -1.701 1 96.5 335 GLY A O 1
ATOM 2522 N N . GLY A 1 336 ? -0.691 33.344 0.514 1 98.31 336 GLY A N 1
ATOM 2523 C CA . GLY A 1 336 ? -0.783 34.781 0.695 1 98.31 336 GLY A CA 1
ATOM 2524 C C . GLY A 1 336 ? 0.423 35.531 0.157 1 98.31 336 GLY A C 1
ATOM 2525 O O . GLY A 1 336 ? 0.285 36.625 -0.408 1 98.31 336 GLY A O 1
ATOM 2526 N N . LEU A 1 337 ? 1.584 35 0.364 1 98.5 337 LEU A N 1
ATOM 2527 C CA . LEU A 1 337 ? 2.803 35.562 -0.194 1 98.5 337 LEU A CA 1
ATOM 2528 C C . LEU A 1 337 ? 2.732 35.625 -1.716 1 98.5 337 LEU A C 1
ATOM 2530 O O . LEU A 1 337 ? 3.074 36.625 -2.32 1 98.5 337 LEU A O 1
ATOM 2534 N N . ILE A 1 338 ? 2.291 34.562 -2.299 1 98.19 338 ILE A N 1
ATOM 2535 C CA . ILE A 1 338 ? 2.176 34.469 -3.75 1 98.19 338 ILE A CA 1
ATOM 2536 C C . ILE A 1 338 ? 1.203 35.562 -4.25 1 98.19 338 ILE A C 1
ATOM 2538 O O . ILE A 1 338 ? 1.487 36.25 -5.223 1 98.19 338 ILE A O 1
ATOM 2542 N N . TYR A 1 339 ? 0.093 35.688 -3.564 1 98.5 339 TYR A N 1
ATOM 2543 C CA . TYR A 1 339 ? -0.97 36.625 -3.943 1 98.5 339 TYR A CA 1
ATOM 2544 C C . TYR A 1 339 ? -0.491 38.062 -3.865 1 98.5 339 TYR A C 1
ATOM 2546 O O . TYR A 1 339 ? -0.943 38.906 -4.633 1 98.5 339 TYR A O 1
ATOM 2554 N N . LEU A 1 340 ? 0.455 38.312 -2.982 1 98.69 340 LEU A N 1
ATOM 2555 C CA . LEU A 1 340 ? 0.991 39.656 -2.801 1 98.69 340 LEU A CA 1
ATOM 2556 C C . LEU A 1 340 ? 2.111 39.938 -3.799 1 98.69 340 LEU A C 1
ATOM 2558 O O . LEU A 1 340 ? 2.605 41.062 -3.885 1 98.69 340 LEU A O 1
ATOM 2562 N N . GLY A 1 341 ? 2.518 38.969 -4.527 1 98.38 341 GLY A N 1
ATOM 2563 C CA . GLY A 1 341 ? 3.508 39.156 -5.578 1 98.38 341 GLY A CA 1
ATOM 2564 C C . GLY A 1 341 ? 2.939 39.781 -6.832 1 98.38 341 GLY A C 1
ATOM 2565 O O . GLY A 1 341 ? 1.785 40.219 -6.852 1 98.38 341 GLY A O 1
ATOM 2566 N N . GLN A 1 342 ? 3.795 39.781 -7.871 1 98.06 342 GLN A N 1
ATOM 2567 C CA . GLN A 1 342 ? 3.408 40.406 -9.117 1 98.06 342 GLN A CA 1
ATOM 2568 C C . GLN A 1 342 ? 2.592 39.469 -10 1 98.06 342 GLN A C 1
ATOM 2570 O O . GLN A 1 342 ? 1.522 39.844 -10.484 1 98.06 342 GLN A O 1
ATOM 2575 N N . THR A 1 343 ? 3.201 38.281 -10.219 1 98 343 THR A N 1
ATOM 2576 C CA . THR A 1 343 ? 2.506 37.375 -11.117 1 98 343 THR A CA 1
ATOM 2577 C C . THR A 1 343 ? 2.697 35.938 -10.68 1 98 343 THR A C 1
ATOM 2579 O O . THR A 1 343 ? 3.637 35.625 -9.945 1 98 343 THR A O 1
ATOM 2582 N N . LEU A 1 344 ? 1.731 35.094 -11.031 1 97.94 344 LEU A N 1
ATOM 2583 C CA . LEU A 1 344 ? 1.809 33.625 -10.953 1 97.94 344 LEU A CA 1
ATOM 2584 C C . LEU A 1 344 ? 1.752 33 -12.344 1 97.94 344 LEU A C 1
ATOM 2586 O O . LEU A 1 344 ? 0.81 33.25 -13.102 1 97.94 344 LEU A O 1
ATOM 2590 N N . VAL A 1 345 ? 2.764 32.312 -12.688 1 97.81 345 VAL A N 1
ATOM 2591 C CA . VAL A 1 345 ? 2.844 31.656 -14 1 97.81 345 VAL A CA 1
ATOM 2592 C C . VAL A 1 345 ? 2.416 30.203 -13.891 1 97.81 345 VAL A C 1
ATOM 2594 O O . VAL A 1 345 ? 2.977 29.438 -13.094 1 97.81 345 VAL A O 1
ATOM 2597 N N . LEU A 1 346 ? 1.429 29.828 -14.664 1 94.38 346 LEU A N 1
ATOM 2598 C CA . LEU A 1 346 ? 0.952 28.453 -14.766 1 94.38 346 LEU A CA 1
ATOM 2599 C C . LEU A 1 346 ? 1.03 27.953 -16.203 1 94.38 346 LEU A C 1
ATOM 2601 O O . LEU A 1 346 ? 0.171 28.297 -17.031 1 94.38 346 LEU A O 1
ATOM 2605 N N . GLY A 1 347 ? 1.968 27.141 -16.469 1 91.94 347 GLY A N 1
ATOM 2606 C CA . GLY A 1 347 ? 2.189 26.766 -17.859 1 91.94 347 GLY A CA 1
ATOM 2607 C C . GLY A 1 347 ? 2.533 27.953 -18.75 1 91.94 347 GLY A C 1
ATOM 2608 O O . GLY A 1 347 ? 3.512 28.656 -18.5 1 91.94 347 GLY A O 1
ATOM 2609 N N . GLU A 1 348 ? 1.639 28.156 -19.734 1 92.75 348 GLU A N 1
ATOM 2610 C CA . GLU A 1 348 ? 1.87 29.234 -20.672 1 92.75 348 GLU A CA 1
ATOM 2611 C C . GLU A 1 348 ? 1.097 30.5 -20.281 1 92.75 348 GLU A C 1
ATOM 2613 O O . GLU A 1 348 ? 1.234 31.547 -20.906 1 92.75 348 GLU A O 1
ATOM 2618 N N . GLU A 1 349 ? 0.371 30.438 -19.203 1 95.94 349 GLU A N 1
ATOM 2619 C CA . GLU A 1 349 ? -0.449 31.562 -18.766 1 95.94 349 GLU A CA 1
ATOM 2620 C C . GLU A 1 349 ? 0.2 32.312 -17.609 1 95.94 349 GLU A C 1
ATOM 2622 O O . GLU A 1 349 ? 0.833 31.703 -16.75 1 95.94 349 GLU A O 1
ATOM 2627 N N . GLU A 1 350 ? 0.046 33.531 -17.609 1 97.38 350 GLU A N 1
ATOM 2628 C CA . GLU A 1 350 ? 0.545 34.406 -16.547 1 97.38 350 GLU A CA 1
ATOM 2629 C C . GLU A 1 350 ? -0.574 35.25 -15.969 1 97.38 350 GLU A C 1
ATOM 2631 O O . GLU A 1 350 ? -1.306 35.906 -16.703 1 97.38 350 GLU A O 1
ATOM 2636 N N . PHE A 1 351 ? -0.727 35.25 -14.656 1 98.44 351 PHE A N 1
ATOM 2637 C CA . PHE A 1 351 ? -1.8 35.969 -13.969 1 98.44 351 PHE A CA 1
ATOM 2638 C C . PHE A 1 351 ? -1.238 37.062 -13.086 1 98.44 351 PHE A C 1
ATOM 2640 O O . PHE A 1 351 ? -0.359 36.812 -12.258 1 98.44 351 PHE A O 1
ATOM 2647 N N . THR A 1 352 ? -1.773 38.281 -13.203 1 98.25 352 THR A N 1
ATOM 2648 C CA . THR A 1 352 ? -1.307 39.406 -12.438 1 98.25 352 THR A CA 1
ATOM 2649 C C . THR A 1 352 ? -2.01 39.5 -11.086 1 98.25 352 THR A C 1
ATOM 2651 O O . THR A 1 352 ? -3.236 39.406 -11.008 1 98.25 352 THR A O 1
ATOM 2654 N N . PHE A 1 353 ? -1.255 39.625 -10.023 1 98.38 353 PHE A N 1
ATOM 2655 C CA . PHE A 1 353 ? -1.801 39.719 -8.672 1 98.38 353 PHE A CA 1
ATOM 2656 C C . PHE A 1 353 ? -1.563 41.094 -8.078 1 98.38 353 PHE A C 1
ATOM 2658 O O . PHE A 1 353 ? -1.612 42.094 -8.797 1 98.38 353 PHE A O 1
ATOM 2665 N N . ALA A 1 354 ? -1.398 41.219 -6.777 1 98 354 ALA A N 1
ATOM 2666 C CA . ALA A 1 354 ? -1.455 42.5 -6.098 1 98 354 ALA A CA 1
ATOM 2667 C C . ALA A 1 354 ? -0.228 43.344 -6.422 1 98 354 ALA A C 1
ATOM 2669 O O . ALA A 1 354 ? -0.292 44.562 -6.402 1 98 354 ALA A O 1
ATOM 2670 N N . GLY A 1 355 ? 0.923 42.688 -6.645 1 98.06 355 GLY A N 1
ATOM 2671 C CA . GLY A 1 355 ? 2.139 43.406 -7.008 1 98.06 355 GLY A CA 1
ATOM 2672 C C . GLY A 1 355 ? 2.725 44.188 -5.867 1 98.06 355 GLY A C 1
ATOM 2673 O O . GLY A 1 355 ? 3.395 45.219 -6.098 1 98.06 355 GLY A O 1
ATOM 2674 N N . ILE A 1 356 ? 2.432 43.875 -4.703 1 98.31 356 ILE A N 1
ATOM 2675 C CA . ILE A 1 356 ? 3.047 44.5 -3.547 1 98.31 356 ILE A CA 1
ATOM 2676 C C . ILE A 1 356 ? 4.551 44.25 -3.549 1 98.31 356 ILE A C 1
ATOM 2678 O O . ILE A 1 356 ? 5.344 45.125 -3.217 1 98.31 356 ILE A O 1
ATOM 2682 N N . PHE A 1 357 ? 4.922 43 -3.84 1 98.25 357 PHE A N 1
ATOM 2683 C CA . PHE A 1 357 ? 6.32 42.594 -3.98 1 98.25 357 PHE A CA 1
ATOM 2684 C C . PHE A 1 357 ? 6.672 42.344 -5.441 1 98.25 357 PHE A C 1
ATOM 2686 O O . PHE A 1 357 ? 5.863 41.781 -6.188 1 98.25 357 PHE A O 1
ATOM 2693 N N . PRO A 1 358 ? 7.871 42.75 -5.832 1 98 358 PRO A N 1
ATOM 2694 C CA . PRO A 1 358 ? 8.297 42.5 -7.211 1 98 358 PRO A CA 1
ATOM 2695 C C . PRO A 1 358 ? 8.766 41.062 -7.426 1 98 358 PRO A C 1
ATOM 2697 O O . PRO A 1 358 ? 9.93 40.812 -7.77 1 98 358 PRO A O 1
ATOM 2700 N N . SER A 1 359 ? 7.898 40.156 -7.277 1 97.94 359 SER A N 1
ATOM 2701 C CA . SER A 1 359 ? 8.211 38.75 -7.355 1 97.94 359 SER A CA 1
ATOM 2702 C C . SER A 1 359 ? 7.285 38.031 -8.336 1 97.94 359 SER A C 1
ATOM 2704 O O . SER A 1 359 ? 6.09 38.344 -8.398 1 97.94 359 SER A O 1
ATOM 2706 N N . ARG A 1 360 ? 7.832 37.156 -9.047 1 98 360 ARG A N 1
ATOM 2707 C CA . ARG A 1 360 ? 7.121 36.25 -9.961 1 98 360 ARG A CA 1
ATOM 2708 C C . ARG A 1 360 ? 7.207 34.812 -9.492 1 98 360 ARG A C 1
ATOM 2710 O O . ARG A 1 360 ? 8.289 34.312 -9.141 1 98 360 ARG A O 1
ATOM 2717 N N . PHE A 1 361 ? 6.062 34.188 -9.492 1 98.12 361 PHE A N 1
ATOM 2718 C CA . PHE A 1 361 ? 6.031 32.812 -8.961 1 98.12 361 PHE A CA 1
ATOM 2719 C C . PHE A 1 361 ? 5.613 31.828 -10.039 1 98.12 361 PHE A C 1
ATOM 2721 O O . PHE A 1 361 ? 4.957 32.219 -11.016 1 98.12 361 PHE A O 1
ATOM 2728 N N . GLY A 1 362 ? 6.055 30.672 -9.867 1 97.12 362 GLY A N 1
ATOM 2729 C CA . GLY A 1 362 ? 5.617 29.531 -10.656 1 97.12 362 GLY A CA 1
ATOM 2730 C C . GLY A 1 362 ? 5.234 28.328 -9.812 1 97.12 362 GLY A C 1
ATOM 2731 O O . GLY A 1 362 ? 5.184 28.422 -8.578 1 97.12 362 GLY A O 1
ATOM 2732 N N . MET A 1 363 ? 4.859 27.25 -10.484 1 93.31 363 MET A N 1
ATOM 2733 C CA . MET A 1 363 ? 4.52 26 -9.805 1 93.31 363 MET A CA 1
ATOM 2734 C C . MET A 1 363 ? 5.359 24.844 -10.328 1 93.31 363 MET A C 1
ATOM 2736 O O . MET A 1 363 ? 5.57 24.719 -11.539 1 93.31 363 MET A O 1
ATOM 2740 N N . SER A 1 364 ? 5.828 24.062 -9.422 1 90.19 364 SER A N 1
ATOM 2741 C CA . SER A 1 364 ? 6.605 22.875 -9.773 1 90.19 364 SER A CA 1
ATOM 2742 C C . SER A 1 364 ? 5.773 21.609 -9.633 1 90.19 364 SER A C 1
ATOM 2744 O O . SER A 1 364 ? 4.742 21.594 -8.961 1 90.19 364 SER A O 1
ATOM 2746 N N . LYS A 1 365 ? 6.203 20.484 -10.289 1 83 365 LYS A N 1
ATOM 2747 C CA . LYS A 1 365 ? 5.535 19.188 -10.211 1 83 365 LYS A CA 1
ATOM 2748 C C . LYS A 1 365 ? 5.828 18.5 -8.883 1 83 365 LYS A C 1
ATOM 2750 O O . LYS A 1 365 ? 5.027 17.688 -8.406 1 83 365 LYS A O 1
ATOM 2755 N N . LYS A 1 366 ? 6.969 18.828 -8.312 1 84.06 366 LYS A N 1
ATOM 2756 C CA . LYS A 1 366 ? 7.379 18.266 -7.023 1 84.06 366 LYS A CA 1
ATOM 2757 C C . LYS A 1 366 ? 7.402 19.344 -5.945 1 84.06 366 LYS A C 1
ATOM 2759 O O . LYS A 1 366 ? 7.594 20.531 -6.246 1 84.06 366 LYS A O 1
ATOM 2764 N N . PRO A 1 367 ? 7.215 18.906 -4.719 1 86.69 367 PRO A N 1
ATOM 2765 C CA . PRO A 1 367 ? 7.309 19.906 -3.652 1 86.69 367 PRO A CA 1
ATOM 2766 C C . PRO A 1 367 ? 8.672 20.594 -3.607 1 86.69 367 PRO A C 1
ATOM 2768 O O . PRO A 1 367 ? 9.703 19.938 -3.758 1 86.69 367 PRO A O 1
ATOM 2771 N N . GLN A 1 368 ? 8.633 21.891 -3.465 1 88.38 368 GLN A N 1
ATOM 2772 C CA . GLN A 1 368 ? 9.852 22.672 -3.387 1 88.38 368 GLN A CA 1
ATOM 2773 C C . GLN A 1 368 ? 10.32 22.828 -1.941 1 88.38 368 GLN A C 1
ATOM 2775 O O . GLN A 1 368 ? 11.5 23.094 -1.69 1 88.38 368 GLN A O 1
ATOM 2780 N N . ALA A 1 369 ? 9.414 22.656 -1.029 1 89.38 369 ALA A N 1
ATOM 2781 C CA . ALA A 1 369 ? 9.695 22.625 0.404 1 89.38 369 ALA A CA 1
ATOM 2782 C C . ALA A 1 369 ? 8.617 21.828 1.148 1 89.38 369 ALA A C 1
ATOM 2784 O O . ALA A 1 369 ? 7.434 21.922 0.823 1 89.38 369 ALA A O 1
ATOM 2785 N N . HIS A 1 370 ? 9.109 21.016 2.035 1 88.06 370 HIS A N 1
ATOM 2786 C CA . HIS A 1 370 ? 8.188 20.219 2.826 1 88.06 370 HIS A CA 1
ATOM 2787 C C . HIS A 1 370 ? 8.812 19.812 4.16 1 88.06 370 HIS A C 1
ATOM 2789 O O . HIS A 1 370 ? 9.852 19.141 4.188 1 88.06 370 HIS A O 1
ATOM 2795 N N . GLY A 1 371 ? 8.109 20.297 5.266 1 90.31 371 GLY A N 1
ATOM 2796 C CA . GLY A 1 371 ? 8.578 19.891 6.578 1 90.31 371 GLY A CA 1
ATOM 2797 C C . GLY A 1 371 ? 8.633 21.031 7.574 1 90.31 371 GLY A C 1
ATOM 2798 O O . GLY A 1 371 ? 8.188 22.141 7.277 1 90.31 371 GLY A O 1
ATOM 2799 N N . TYR A 1 372 ? 9.141 20.672 8.758 1 93.62 372 TYR A N 1
ATOM 2800 C CA . TYR A 1 372 ? 9.305 21.672 9.805 1 93.62 372 TYR A CA 1
ATOM 2801 C C . TYR A 1 372 ? 10.359 22.703 9.422 1 93.62 372 TYR A C 1
ATOM 2803 O O . TYR A 1 372 ? 11.328 22.391 8.727 1 93.62 372 TYR A O 1
ATOM 2811 N N . SER A 1 373 ? 10.18 23.875 9.797 1 96.56 373 SER A N 1
ATOM 2812 C CA . SER A 1 373 ? 11.109 24.969 9.531 1 96.56 373 SER A CA 1
ATOM 2813 C C . SER A 1 373 ? 11.367 25.781 10.789 1 96.56 373 SER A C 1
ATOM 2815 O O . SER A 1 373 ? 10.578 25.75 11.742 1 96.56 373 SER A O 1
ATOM 2817 N N . ILE A 1 374 ? 12.5 26.391 10.875 1 97.81 374 ILE A N 1
ATOM 2818 C CA . ILE A 1 374 ? 12.898 27.328 11.922 1 97.81 374 ILE A CA 1
ATOM 2819 C C . ILE A 1 374 ? 13.516 28.562 11.289 1 97.81 374 ILE A C 1
ATOM 2821 O O . ILE A 1 374 ? 14.391 28.453 10.422 1 97.81 374 ILE A O 1
ATOM 2825 N N . PHE A 1 375 ? 13.062 29.688 11.688 1 98.25 375 PHE A N 1
ATOM 2826 C CA . PHE A 1 375 ? 13.711 30.906 11.219 1 98.25 375 PHE A CA 1
ATOM 2827 C C . PHE A 1 375 ? 14.141 31.781 12.398 1 98.25 375 PHE A C 1
ATOM 2829 O O . PHE A 1 375 ? 13.562 31.688 13.484 1 98.25 375 PHE A O 1
ATOM 2836 N N . GLU A 1 376 ? 15.133 32.531 12.172 1 98.5 376 GLU A N 1
ATOM 2837 C CA . GLU A 1 376 ? 15.594 33.594 13.062 1 98.5 376 GLU A CA 1
ATOM 2838 C C . GLU A 1 376 ? 15.305 34.969 12.477 1 98.5 376 GLU A C 1
ATOM 2840 O O . GLU A 1 376 ? 15.547 35.219 11.297 1 98.5 376 GLU A O 1
ATOM 2845 N N . VAL A 1 377 ? 14.797 35.844 13.344 1 98.38 377 VAL A N 1
ATOM 2846 C CA . VAL A 1 377 ? 14.5 37.188 12.898 1 98.38 377 VAL A CA 1
ATOM 2847 C C . VAL A 1 377 ? 15.766 38.031 12.898 1 98.38 377 VAL A C 1
ATOM 2849 O O . VAL A 1 377 ? 16.312 38.344 13.961 1 98.38 377 VAL A O 1
ATOM 2852 N N . GLU A 1 378 ? 16.188 38.406 11.734 1 97.5 378 GLU A N 1
ATOM 2853 C CA . GLU A 1 378 ? 17.422 39.188 11.625 1 97.5 378 GLU A CA 1
ATOM 2854 C C . GLU A 1 378 ? 17.141 40.625 11.258 1 97.5 378 GLU A C 1
ATOM 2856 O O . GLU A 1 378 ? 17.781 41.562 11.789 1 97.5 378 GLU A O 1
ATOM 2861 N N . GLY A 1 379 ? 16.266 40.812 10.383 1 96.19 379 GLY A N 1
ATOM 2862 C CA . GLY A 1 379 ? 15.984 42.156 9.891 1 96.19 379 GLY A CA 1
ATOM 2863 C C . GLY A 1 379 ? 14.812 42.812 10.586 1 96.19 379 GLY A C 1
ATOM 2864 O O . GLY A 1 379 ? 14.07 42.156 11.32 1 96.19 379 GLY A O 1
ATOM 2865 N N . GLU A 1 380 ? 14.727 44.125 10.344 1 95.88 380 GLU A N 1
ATOM 2866 C CA . GLU A 1 380 ? 13.57 44.844 10.852 1 95.88 380 GLU A CA 1
ATOM 2867 C C . GLU A 1 380 ? 12.281 44.406 10.172 1 95.88 380 GLU A C 1
ATOM 2869 O O . GLU A 1 380 ? 12.273 44.125 8.969 1 95.88 380 GLU A O 1
ATOM 2874 N N . ASN A 1 381 ? 11.25 44.25 10.914 1 97.38 381 ASN A N 1
ATOM 2875 C CA . ASN A 1 381 ? 9.93 43.875 10.43 1 97.38 381 ASN A CA 1
ATOM 2876 C C . ASN A 1 381 ? 8.828 44.375 11.367 1 97.38 381 ASN A C 1
ATOM 2878 O O . ASN A 1 381 ? 9.109 44.812 12.484 1 97.38 381 ASN A O 1
ATOM 2882 N N . PRO A 1 382 ? 7.664 44.25 10.969 1 97.56 382 PRO A N 1
ATOM 2883 C CA . PRO A 1 382 ? 6.609 44.875 11.781 1 97.56 382 PRO A CA 1
ATOM 2884 C C . PRO A 1 382 ? 6.141 43.969 12.922 1 97.56 382 PRO A C 1
ATOM 2886 O O . PRO A 1 382 ? 5.477 44.438 13.852 1 97.56 382 PRO A O 1
ATOM 2889 N N . TYR A 1 383 ? 6.488 42.688 12.945 1 98 383 TYR A N 1
ATOM 2890 C CA . TYR A 1 383 ? 5.695 41.844 13.805 1 98 383 TYR A CA 1
ATOM 2891 C C . TYR A 1 383 ? 6.586 41.094 14.797 1 98 383 TYR A C 1
ATOM 2893 O O . TYR A 1 383 ? 6.133 40.688 15.867 1 98 383 TYR A O 1
ATOM 2901 N N . TYR A 1 384 ? 7.797 40.844 14.477 1 97.94 384 TYR A N 1
ATOM 2902 C CA . TYR A 1 384 ? 8.664 40.031 15.312 1 97.94 384 TYR A CA 1
ATOM 2903 C C . TYR A 1 384 ? 9.875 40.844 15.797 1 97.94 384 TYR A C 1
ATOM 2905 O O . TYR A 1 384 ? 10.414 41.656 15.055 1 97.94 384 TYR A O 1
ATOM 2913 N N . SER A 1 385 ? 10.281 40.531 17.031 1 97.56 385 SER A N 1
ATOM 2914 C CA . SER A 1 385 ? 11.508 41.156 17.531 1 97.56 385 SER A CA 1
ATOM 2915 C C . SER A 1 385 ? 12.742 40.5 16.922 1 97.56 385 SER A C 1
ATOM 2917 O O . SER A 1 385 ? 12.789 39.281 16.75 1 97.56 385 SER A O 1
ATOM 2919 N N . ARG A 1 386 ? 13.711 41.344 16.703 1 96.94 386 ARG A N 1
ATOM 2920 C CA . ARG A 1 386 ? 14.984 40.812 16.219 1 96.94 386 ARG A CA 1
ATOM 2921 C C . ARG A 1 386 ? 15.578 39.812 17.203 1 96.94 386 ARG A C 1
ATOM 2923 O O . ARG A 1 386 ? 15.516 40.031 18.422 1 96.94 386 ARG A O 1
ATOM 2930 N N . GLY A 1 387 ? 16.125 38.75 16.641 1 97.19 387 GLY A N 1
ATOM 2931 C CA . GLY A 1 387 ? 16.75 37.719 17.469 1 97.19 387 GLY A CA 1
ATOM 2932 C C . GLY A 1 387 ? 15.82 36.594 17.844 1 97.19 387 GLY A C 1
ATOM 2933 O O . GLY A 1 387 ? 16.266 35.531 18.266 1 97.19 387 GLY A O 1
ATOM 2934 N N . LEU A 1 388 ? 14.555 36.781 17.609 1 97.62 388 LEU A N 1
ATOM 2935 C CA . LEU A 1 388 ? 13.578 35.719 17.922 1 97.62 388 LEU A CA 1
ATOM 2936 C C . LEU A 1 388 ? 13.734 34.531 16.984 1 97.62 388 LEU A C 1
ATOM 2938 O O . LEU A 1 388 ? 13.938 34.719 15.781 1 97.62 388 LEU A O 1
ATOM 2942 N N . GLU A 1 389 ? 13.758 33.344 17.578 1 98 389 GLU A N 1
ATOM 2943 C CA . GLU A 1 389 ? 13.68 32.125 16.797 1 98 389 GLU A CA 1
ATOM 2944 C C . GLU A 1 389 ? 12.258 31.547 16.797 1 98 389 GLU A C 1
ATOM 2946 O O . GLU A 1 389 ? 11.641 31.422 17.859 1 98 389 GLU A O 1
ATOM 2951 N N . VAL A 1 390 ? 11.727 31.234 15.633 1 98.06 390 VAL A N 1
ATOM 2952 C CA . VAL A 1 390 ? 10.336 30.797 15.516 1 98.06 390 VAL A CA 1
ATOM 2953 C C . VAL A 1 390 ? 10.281 29.469 14.773 1 98.06 390 VAL A C 1
ATOM 2955 O O . VAL A 1 390 ? 10.945 29.281 13.75 1 98.06 390 VAL A O 1
ATOM 2958 N N . LYS A 1 391 ? 9.523 28.5 15.352 1 97.31 391 LYS A N 1
ATOM 2959 C CA . LYS A 1 391 ? 9.266 27.219 14.703 1 97.31 391 LYS A CA 1
ATOM 2960 C C . LYS A 1 391 ? 8.039 27.281 13.805 1 97.31 391 LYS A C 1
ATOM 2962 O O . LYS A 1 391 ? 7.047 27.938 14.148 1 97.31 391 LYS A O 1
ATOM 2967 N N . GLY A 1 392 ? 8.164 26.703 12.594 1 97.25 392 GLY A N 1
ATOM 2968 C CA . GLY A 1 392 ? 7.055 26.672 11.656 1 97.25 392 GLY A CA 1
ATOM 2969 C C . GLY A 1 392 ? 7.086 25.453 10.742 1 97.25 392 GLY A C 1
ATOM 2970 O O . GLY A 1 392 ? 7.594 24.406 11.125 1 97.25 392 GLY A O 1
ATOM 2971 N N . HIS A 1 393 ? 6.344 25.625 9.672 1 96.31 393 HIS A N 1
ATOM 2972 C CA . HIS A 1 393 ? 6.227 24.531 8.703 1 96.31 393 HIS A CA 1
ATOM 2973 C C . HIS A 1 393 ? 6.117 25.078 7.277 1 96.31 393 HIS A C 1
ATOM 2975 O O . HIS A 1 393 ? 5.52 26.125 7.055 1 96.31 393 HIS A O 1
ATOM 2981 N N . GLU A 1 394 ? 6.789 24.359 6.359 1 95.25 394 GLU A N 1
ATOM 2982 C CA . GLU A 1 394 ? 6.664 24.688 4.941 1 95.25 394 GLU A CA 1
ATOM 2983 C C . GLU A 1 394 ? 6.086 23.516 4.152 1 95.25 394 GLU A C 1
ATOM 2985 O O . GLU A 1 394 ? 6.414 22.344 4.422 1 95.25 394 GLU A O 1
ATOM 2990 N N . PHE A 1 395 ? 5.207 23.781 3.324 1 89.06 395 PHE A N 1
ATOM 2991 C CA . PHE A 1 395 ? 4.719 22.859 2.316 1 89.06 395 PHE A CA 1
ATOM 2992 C C . PHE A 1 395 ? 4.254 23.594 1.07 1 89.06 395 PHE A C 1
ATOM 2994 O O . PHE A 1 395 ? 3.162 24.172 1.053 1 89.06 395 PHE A O 1
ATOM 3001 N N . ARG A 1 396 ? 5.078 23.469 0.036 1 88.88 396 ARG A N 1
ATOM 3002 C CA . ARG A 1 396 ? 4.723 24.25 -1.143 1 88.88 396 ARG A CA 1
ATOM 3003 C C . ARG A 1 396 ? 5.305 23.625 -2.408 1 88.88 396 ARG A C 1
ATOM 3005 O O . ARG A 1 396 ? 6.395 23.047 -2.379 1 88.88 396 ARG A O 1
ATOM 3012 N N . TYR A 1 397 ? 4.594 23.891 -3.459 1 91.06 397 TYR A N 1
ATOM 3013 C CA . TYR A 1 397 ? 5.02 23.531 -4.809 1 91.06 397 TYR A CA 1
ATOM 3014 C C . TYR A 1 397 ? 5.488 24.766 -5.574 1 91.06 397 TYR A C 1
ATOM 3016 O O . TYR A 1 397 ? 6.129 24.641 -6.621 1 91.06 397 TYR A O 1
ATOM 3024 N N . SER A 1 398 ? 5.242 25.875 -5.023 1 94.31 398 SER A N 1
ATOM 3025 C CA . SER A 1 398 ? 5.539 27.125 -5.707 1 94.31 398 SER A CA 1
ATOM 3026 C C . SER A 1 398 ? 7.039 27.406 -5.727 1 94.31 398 SER A C 1
ATOM 3028 O O . SER A 1 398 ? 7.758 27.016 -4.809 1 94.31 398 SER A O 1
ATOM 3030 N N . THR A 1 399 ? 7.445 28.062 -6.797 1 94.94 399 THR A N 1
ATOM 3031 C CA . THR A 1 399 ? 8.828 28.5 -6.988 1 94.94 399 THR A CA 1
ATOM 3032 C C . THR A 1 399 ? 8.891 30 -7.238 1 94.94 399 THR A C 1
ATOM 3034 O O . THR A 1 399 ? 7.957 30.578 -7.801 1 94.94 399 THR A O 1
ATOM 3037 N N . VAL A 1 400 ? 9.992 30.516 -6.793 1 96.94 400 VAL A N 1
ATOM 3038 C CA . VAL A 1 400 ? 10.266 31.906 -7.125 1 96.94 400 VAL A CA 1
ATOM 3039 C C . VAL A 1 400 ? 10.992 31.984 -8.461 1 96.94 400 VAL A C 1
ATOM 3041 O O . VAL A 1 400 ? 12.195 31.734 -8.539 1 96.94 400 VAL A O 1
ATOM 3044 N N . LEU A 1 401 ? 10.242 32.375 -9.508 1 96.38 401 LEU A N 1
ATOM 3045 C CA . LEU A 1 401 ? 10.812 32.469 -10.852 1 96.38 401 LEU A CA 1
ATOM 3046 C C . LEU A 1 401 ? 11.727 33.656 -10.992 1 96.38 401 LEU A C 1
ATOM 3048 O O . LEU A 1 401 ? 12.711 33.625 -11.734 1 96.38 401 LEU A O 1
ATOM 3052 N N . GLY A 1 402 ? 11.336 34.719 -10.359 1 96.31 402 GLY A N 1
ATOM 3053 C CA . GLY A 1 402 ? 12.086 35.969 -10.375 1 96.31 402 GLY A CA 1
ATOM 3054 C C . GLY A 1 402 ? 11.727 36.906 -9.234 1 96.31 402 GLY A C 1
ATOM 3055 O O . GLY A 1 402 ? 10.586 36.875 -8.758 1 96.31 402 GLY A O 1
ATOM 3056 N N . TRP A 1 403 ? 12.688 37.688 -8.797 1 96.25 403 TRP A N 1
ATOM 3057 C CA . TRP A 1 403 ? 12.492 38.656 -7.73 1 96.25 403 TRP A CA 1
ATOM 3058 C C . TRP A 1 403 ? 13.43 39.844 -7.91 1 96.25 403 TRP A C 1
ATOM 3060 O O . TRP A 1 403 ? 14.656 39.688 -7.898 1 96.25 403 TRP A O 1
ATOM 3070 N N . ASP A 1 404 ? 12.844 41.031 -8.172 1 95.56 404 ASP A N 1
ATOM 3071 C CA . ASP A 1 404 ? 13.609 42.25 -8.383 1 95.56 404 ASP A CA 1
ATOM 3072 C C . ASP A 1 404 ? 13.695 43.062 -7.098 1 95.56 404 ASP A C 1
ATOM 3074 O O . ASP A 1 404 ? 13.68 44.281 -7.137 1 95.56 404 ASP A O 1
ATOM 3078 N N . GLY A 1 405 ? 13.719 42.438 -5.98 1 93.75 405 GLY A N 1
ATOM 3079 C CA . GLY A 1 405 ? 13.859 43.125 -4.707 1 93.75 405 GLY A CA 1
ATOM 3080 C C . GLY A 1 405 ? 15.273 43.094 -4.156 1 93.75 405 GLY A C 1
ATOM 3081 O O . GLY A 1 405 ? 16.203 42.75 -4.875 1 93.75 405 GLY A O 1
ATOM 3082 N N . ASP A 1 406 ? 15.469 43.562 -2.904 1 93.5 406 ASP A N 1
ATOM 3083 C CA . ASP A 1 406 ? 16.75 43.594 -2.207 1 93.5 406 ASP A CA 1
ATOM 3084 C C . ASP A 1 406 ? 16.781 42.531 -1.104 1 93.5 406 ASP A C 1
ATOM 3086 O O . ASP A 1 406 ? 15.781 42.281 -0.43 1 93.5 406 ASP A O 1
ATOM 3090 N N . VAL A 1 407 ? 17.891 41.969 -0.981 1 92.69 407 VAL A N 1
ATOM 3091 C CA . VAL A 1 407 ? 18.062 40.938 0.041 1 92.69 407 VAL A CA 1
ATOM 3092 C C . VAL A 1 407 ? 17.734 41.531 1.415 1 92.69 407 VAL A C 1
ATOM 3094 O O . VAL A 1 407 ? 17.266 40.812 2.301 1 92.69 407 VAL A O 1
ATOM 3097 N N . ALA A 1 408 ? 17.875 42.781 1.486 1 92.5 408 ALA A N 1
ATOM 3098 C CA . ALA A 1 408 ? 17.578 43.469 2.748 1 92.5 408 ALA A CA 1
ATOM 3099 C C . ALA A 1 408 ? 16.094 43.438 3.061 1 92.5 408 ALA A C 1
ATOM 3101 O O . ALA A 1 408 ? 15.68 43.656 4.203 1 92.5 408 ALA A O 1
ATOM 3102 N N . ASP A 1 409 ? 15.312 43.156 2.025 1 94.38 409 ASP A N 1
ATOM 3103 C CA . ASP A 1 409 ? 13.859 43.062 2.213 1 94.38 409 ASP A CA 1
ATOM 3104 C C . ASP A 1 409 ? 13.453 41.75 2.85 1 94.38 409 ASP A C 1
ATOM 3106 O O . ASP A 1 409 ? 12.312 41.594 3.277 1 94.38 409 ASP A O 1
ATOM 3110 N N . LEU A 1 410 ? 14.344 40.812 2.881 1 97.75 410 LEU A N 1
ATOM 3111 C CA . LEU A 1 410 ? 14.125 39.531 3.547 1 97.75 410 LEU A CA 1
ATOM 3112 C C . LEU A 1 410 ? 14.625 39.594 4.988 1 97.75 410 LEU A C 1
ATOM 3114 O O . LEU A 1 410 ? 15.836 39.594 5.234 1 97.75 410 LEU A O 1
ATOM 3118 N N . CYS A 1 411 ? 13.719 39.469 5.898 1 98.25 411 CYS A N 1
ATOM 3119 C CA . CYS A 1 411 ? 14.102 39.781 7.273 1 98.25 411 CYS A CA 1
ATOM 3120 C C . CYS A 1 411 ? 14.352 38.531 8.078 1 98.25 411 CYS A C 1
ATOM 3122 O O . CYS A 1 411 ? 14.75 38.594 9.242 1 98.25 411 CYS A O 1
ATOM 3124 N N . LEU A 1 412 ? 14.141 37.344 7.535 1 98.62 412 LEU A N 1
ATOM 3125 C CA . LEU A 1 412 ? 14.234 36.094 8.281 1 98.62 412 LEU A CA 1
ATOM 3126 C C . LEU A 1 412 ? 15.328 35.188 7.699 1 98.62 412 LEU A C 1
ATOM 3128 O O . LEU A 1 412 ? 15.43 35.031 6.48 1 98.62 412 LEU A O 1
ATOM 3132 N N . LYS A 1 413 ? 16.125 34.656 8.531 1 98.5 413 LYS A N 1
ATOM 3133 C CA . LYS A 1 413 ? 17.109 33.625 8.156 1 98.5 413 LYS A CA 1
ATOM 3134 C C . LYS A 1 413 ? 16.625 32.25 8.539 1 98.5 413 LYS A C 1
ATOM 3136 O O . LYS A 1 413 ? 16.312 31.984 9.703 1 98.5 413 LYS A O 1
ATOM 3141 N N . MET A 1 414 ? 16.625 31.391 7.539 1 98 414 MET A N 1
ATOM 3142 C CA . MET A 1 414 ? 16.188 30.031 7.801 1 98 414 MET A CA 1
ATOM 3143 C C . MET A 1 414 ? 17.312 29.219 8.453 1 98 414 MET A C 1
ATOM 3145 O O . MET A 1 414 ? 18.391 29.062 7.875 1 98 414 MET A O 1
ATOM 3149 N N . THR A 1 415 ? 17.078 28.672 9.602 1 97.56 415 THR A N 1
ATOM 3150 C CA . THR A 1 415 ? 18.016 27.719 10.203 1 97.56 415 THR A CA 1
ATOM 3151 C C . THR A 1 415 ? 17.609 26.297 9.875 1 97.56 415 THR A C 1
ATOM 3153 O O . THR A 1 415 ? 18.438 25.375 9.938 1 97.56 415 THR A O 1
ATOM 3156 N N . ARG A 1 416 ? 16.406 26.094 9.578 1 95.31 416 ARG A N 1
ATOM 3157 C CA . ARG A 1 416 ? 15.82 24.875 9.031 1 95.31 416 ARG A CA 1
ATOM 3158 C C . ARG A 1 416 ? 14.742 25.188 8.008 1 95.31 416 ARG A C 1
ATOM 3160 O O . ARG A 1 416 ? 13.875 26.047 8.25 1 95.31 416 ARG A O 1
ATOM 3167 N N . GLY A 1 417 ? 14.773 24.516 6.848 1 95.25 417 GLY A N 1
ATOM 3168 C CA . GLY A 1 417 ? 13.82 24.781 5.789 1 95.25 417 GLY A CA 1
ATOM 3169 C C . GLY A 1 417 ? 14.422 25.547 4.621 1 95.25 417 GLY A C 1
ATOM 3170 O O . GLY A 1 417 ? 15.641 25.703 4.543 1 95.25 417 GLY A O 1
ATOM 3171 N N . THR A 1 418 ? 13.57 26.031 3.742 1 96 418 THR A N 1
ATOM 3172 C CA . THR A 1 418 ? 14.047 26.594 2.48 1 96 418 THR A CA 1
ATOM 3173 C C . THR A 1 418 ? 13.82 28.094 2.436 1 96 418 THR A C 1
ATOM 3175 O O . THR A 1 418 ? 14.742 28.859 2.146 1 96 418 THR A O 1
ATOM 3178 N N . GLY A 1 419 ? 12.688 28.484 2.729 1 97.25 419 GLY A N 1
ATOM 3179 C CA . GLY A 1 419 ? 12.32 29.891 2.67 1 97.25 419 GLY A CA 1
ATOM 3180 C C . GLY A 1 419 ? 12.055 30.375 1.257 1 97.25 419 GLY A C 1
ATOM 3181 O O . GLY A 1 419 ? 11.711 29.578 0.375 1 97.25 419 GLY A O 1
ATOM 3182 N N . PHE A 1 420 ? 12.188 31.688 1.14 1 97.5 420 PHE A N 1
ATOM 3183 C CA . PHE A 1 420 ? 11.836 32.375 -0.098 1 97.5 420 PHE A CA 1
ATOM 3184 C C . PHE A 1 420 ? 12.984 32.312 -1.101 1 97.5 420 PHE A C 1
ATOM 3186 O O . PHE A 1 420 ? 12.773 31.969 -2.268 1 97.5 420 PHE A O 1
ATOM 3193 N N . ARG A 1 421 ? 14.117 32.594 -0.661 1 95.19 421 ARG A N 1
ATOM 3194 C CA . ARG A 1 421 ? 15.289 32.594 -1.528 1 95.19 421 ARG A CA 1
ATOM 3195 C C . ARG A 1 421 ? 16.578 32.5 -0.713 1 95.19 421 ARG A C 1
ATOM 3197 O O . ARG A 1 421 ? 16.75 33.219 0.268 1 95.19 421 ARG A O 1
ATOM 3204 N N . ASP A 1 422 ? 17.469 31.531 -1.118 1 94.69 422 ASP A N 1
ATOM 3205 C CA . ASP A 1 422 ? 18.828 31.406 -0.574 1 94.69 422 ASP A CA 1
ATOM 3206 C C . ASP A 1 422 ? 18.797 31.297 0.948 1 94.69 422 ASP A C 1
ATOM 3208 O O . ASP A 1 422 ? 19.562 31.953 1.643 1 94.69 422 ASP A O 1
ATOM 3212 N N . GLY A 1 423 ? 17.906 30.609 1.438 1 96.25 423 GLY A N 1
ATOM 3213 C CA . GLY A 1 423 ? 17.844 30.328 2.865 1 96.25 423 GLY A CA 1
ATOM 3214 C C . GLY A 1 423 ? 17.25 31.484 3.664 1 96.25 423 GLY A C 1
ATOM 3215 O O . GLY A 1 423 ? 17.484 31.594 4.867 1 96.25 423 GLY A O 1
ATOM 3216 N N . ARG A 1 424 ? 16.594 32.375 2.982 1 97.81 424 ARG A N 1
ATOM 3217 C CA . ARG A 1 424 ? 15.953 33.5 3.648 1 97.81 424 ARG A CA 1
ATOM 3218 C C . ARG A 1 424 ? 14.461 33.562 3.328 1 97.81 424 ARG A C 1
ATOM 3220 O O . ARG A 1 424 ? 14.016 33 2.318 1 97.81 424 ARG A O 1
ATOM 3227 N N . ASP A 1 425 ? 13.688 34.188 4.227 1 98.25 425 ASP A N 1
ATOM 3228 C CA . ASP A 1 425 ? 12.242 34.344 4.098 1 98.25 425 ASP A CA 1
ATOM 3229 C C . ASP A 1 425 ? 11.781 35.656 4.66 1 98.25 425 ASP A C 1
ATOM 3231 O O . ASP A 1 425 ? 12.602 36.5 5.066 1 98.25 425 ASP A O 1
ATOM 3235 N N . GLY A 1 426 ? 10.531 35.938 4.52 1 98.44 426 GLY A N 1
ATOM 3236 C CA . GLY A 1 426 ? 9.961 37.125 5.18 1 98.44 426 GLY A CA 1
ATOM 3237 C C . GLY A 1 426 ? 10.141 38.406 4.387 1 98.44 426 GLY A C 1
ATOM 3238 O O . GLY A 1 426 ? 10.844 39.312 4.82 1 98.44 426 GLY A O 1
ATOM 3239 N N . LEU A 1 427 ? 9.516 38.562 3.307 1 98.38 427 LEU A N 1
ATOM 3240 C CA . LEU A 1 427 ? 9.516 39.812 2.549 1 98.38 427 LEU A CA 1
ATOM 3241 C C . LEU A 1 427 ? 8.789 40.906 3.312 1 98.38 427 LEU A C 1
ATOM 3243 O O . LEU A 1 427 ? 7.652 40.719 3.762 1 98.38 427 LEU A O 1
ATOM 3247 N N . CYS A 1 428 ? 9.484 42.062 3.377 1 98.06 428 CYS A N 1
ATOM 3248 C CA . CYS A 1 428 ? 8.898 43.188 4.102 1 98.06 428 CYS A CA 1
ATOM 3249 C C . CYS A 1 428 ? 8.711 44.375 3.18 1 98.06 428 CYS A C 1
ATOM 3251 O O . CYS A 1 428 ? 9.562 44.656 2.322 1 98.06 428 CYS A O 1
ATOM 3253 N N . TYR A 1 429 ? 7.625 45.031 3.309 1 97.69 429 TYR A N 1
ATOM 3254 C CA . TYR A 1 429 ? 7.297 46.312 2.686 1 97.69 429 TYR A CA 1
ATOM 3255 C C . TYR A 1 429 ? 6.281 47.094 3.521 1 97.69 429 TYR A C 1
ATOM 3257 O O . TYR A 1 429 ? 5.145 46.625 3.699 1 97.69 429 TYR A O 1
ATOM 3265 N N . LYS A 1 430 ? 6.684 48.25 4.098 1 97 430 LYS A N 1
ATOM 3266 C CA . LYS A 1 430 ? 5.832 49 5.035 1 97 430 LYS A CA 1
ATOM 3267 C C . LYS A 1 430 ? 5.398 48.094 6.195 1 97 430 LYS A C 1
ATOM 3269 O O . LYS A 1 430 ? 6.234 47.5 6.863 1 97 430 LYS A O 1
ATOM 3274 N N . ASN A 1 431 ? 4.117 47.969 6.402 1 98.25 431 ASN A N 1
ATOM 3275 C CA . ASN A 1 431 ? 3.652 47.156 7.508 1 98.25 431 ASN A CA 1
ATOM 3276 C C . ASN A 1 431 ? 3.24 45.75 7.031 1 98.25 431 ASN A C 1
ATOM 3278 O O . ASN A 1 431 ? 2.391 45.094 7.648 1 98.25 431 ASN A O 1
ATOM 3282 N N . VAL A 1 432 ? 3.852 45.312 5.891 1 98.69 432 VAL A N 1
ATOM 3283 C CA . VAL A 1 432 ? 3.545 43.969 5.344 1 98.69 432 VAL A CA 1
ATOM 3284 C C . VAL A 1 432 ? 4.695 43.031 5.637 1 98.69 432 VAL A C 1
ATOM 3286 O O . VAL A 1 432 ? 5.863 43.375 5.484 1 98.69 432 VAL A O 1
ATOM 3289 N N . LEU A 1 433 ? 4.379 41.906 6.164 1 98.75 433 LEU A N 1
ATOM 3290 C CA . LEU A 1 433 ? 5.289 40.781 6.223 1 98.75 433 LEU A CA 1
ATOM 3291 C C . LEU A 1 433 ? 4.68 39.562 5.547 1 98.75 433 LEU A C 1
ATOM 3293 O O . LEU A 1 433 ? 3.584 39.125 5.914 1 98.75 433 LEU A O 1
ATOM 3297 N N . ALA A 1 434 ? 5.32 39 4.52 1 98.75 434 ALA A N 1
ATOM 3298 C CA . ALA A 1 434 ? 4.875 37.812 3.797 1 98.75 434 ALA A CA 1
ATOM 3299 C C . ALA A 1 434 ? 5.973 36.75 3.756 1 98.75 434 ALA A C 1
ATOM 3301 O O . ALA A 1 434 ? 7.137 37.062 3.502 1 98.75 434 ALA A O 1
ATOM 3302 N N . MET A 1 435 ? 5.629 35.5 4.066 1 98.31 435 MET A N 1
ATOM 3303 C CA . MET A 1 435 ? 6.637 34.469 4.125 1 98.31 435 MET A CA 1
ATOM 3304 C C . MET A 1 435 ? 6.051 33.125 3.703 1 98.31 435 MET A C 1
ATOM 3306 O O . MET A 1 435 ? 4.832 32.969 3.648 1 98.31 435 MET A O 1
ATOM 3310 N N . TYR A 1 436 ? 6.938 32.156 3.359 1 97.94 436 TYR A N 1
ATOM 3311 C CA . TYR A 1 436 ? 6.512 30.797 3.027 1 97.94 436 TYR A CA 1
ATOM 3312 C C . TYR A 1 436 ? 6.188 30 4.289 1 97.94 436 TYR A C 1
ATOM 3314 O O . TYR A 1 436 ? 5.312 29.125 4.273 1 97.94 436 TYR A O 1
ATOM 3322 N N . THR A 1 437 ? 6.773 30.281 5.367 1 97.94 437 THR A N 1
ATOM 3323 C CA . THR A 1 437 ? 6.641 29.531 6.605 1 97.94 437 THR A CA 1
ATOM 3324 C C . THR A 1 437 ? 5.273 29.766 7.242 1 97.94 437 THR A C 1
ATOM 3326 O O . THR A 1 437 ? 4.824 30.906 7.348 1 97.94 437 THR A O 1
ATOM 3329 N N . HIS A 1 438 ? 4.602 28.703 7.602 1 97.94 438 HIS A N 1
ATOM 3330 C CA . HIS A 1 438 ? 3.375 28.766 8.383 1 97.94 438 HIS A CA 1
ATOM 3331 C C . HIS A 1 438 ? 3.674 28.719 9.883 1 97.94 438 HIS A C 1
ATOM 3333 O O . HIS A 1 438 ? 4.473 27.906 10.336 1 97.94 438 HIS A O 1
ATOM 3339 N N . VAL A 1 439 ? 3.057 29.562 10.594 1 98 439 VAL A N 1
ATOM 3340 C CA . VAL A 1 439 ? 3.322 29.672 12.031 1 98 439 VAL A CA 1
ATOM 3341 C C . VAL A 1 439 ? 2.072 29.281 12.812 1 98 439 VAL A C 1
ATOM 3343 O O . VAL A 1 439 ? 0.95 29.562 12.391 1 98 439 VAL A O 1
ATOM 3346 N N . HIS A 1 440 ? 2.256 28.594 13.891 1 97.25 440 HIS A N 1
ATOM 3347 C CA . HIS A 1 440 ? 1.189 28.188 14.797 1 97.25 440 HIS A CA 1
ATOM 3348 C C . HIS A 1 440 ? 1.181 29.047 16.062 1 97.25 440 HIS A C 1
ATOM 3350 O O . HIS A 1 440 ? 2.178 29.094 16.781 1 97.25 440 HIS A O 1
ATOM 3356 N N . ALA A 1 441 ? 0.079 29.594 16.391 1 95.31 441 ALA A N 1
ATOM 3357 C CA . ALA A 1 441 ? -0.018 30.641 17.406 1 95.31 441 ALA A CA 1
ATOM 3358 C C . ALA A 1 441 ? 0.307 30.094 18.797 1 95.31 441 ALA A C 1
ATOM 3360 O O . ALA A 1 441 ? 0.917 30.781 19.609 1 95.31 441 ALA A O 1
ATOM 3361 N N . ASP A 1 442 ? -0.1 28.828 19.078 1 92.81 442 ASP A N 1
ATOM 3362 C CA . ASP A 1 442 ? 0.149 28.266 20.391 1 92.81 442 ASP A CA 1
ATOM 3363 C C . ASP A 1 442 ? 1.635 27.984 20.609 1 92.81 442 ASP A C 1
ATOM 3365 O O . ASP A 1 442 ? 2.129 28.031 21.734 1 92.81 442 ASP A O 1
ATOM 3369 N N . GLY A 1 443 ? 2.289 27.766 19.562 1 92.94 443 GLY A N 1
ATOM 3370 C CA . GLY A 1 443 ? 3.725 27.547 19.641 1 92.94 443 GLY A CA 1
ATOM 3371 C C . GLY A 1 443 ? 4.531 28.828 19.609 1 92.94 443 GLY A C 1
ATOM 3372 O O . GLY A 1 443 ? 5.672 28.859 20.078 1 92.94 443 GLY A O 1
ATOM 3373 N N . THR A 1 444 ? 3.953 29.859 19.047 1 94.94 444 THR A N 1
ATOM 3374 C CA . THR A 1 444 ? 4.605 31.156 18.922 1 94.94 444 THR A CA 1
ATOM 3375 C C . THR A 1 444 ? 3.648 32.281 19.297 1 94.94 444 THR A C 1
ATOM 3377 O O . THR A 1 444 ? 3.182 33.031 18.438 1 94.94 444 THR A O 1
ATOM 3380 N N . PRO A 1 445 ? 3.5 32.469 20.578 1 93.12 445 PRO A N 1
ATOM 3381 C CA . PRO A 1 445 ? 2.578 33.5 21.031 1 93.12 445 PRO A CA 1
ATOM 3382 C C . PRO A 1 445 ? 2.98 34.906 20.531 1 93.12 445 PRO A C 1
ATOM 3384 O O . PRO A 1 445 ? 2.123 35.781 20.375 1 93.12 445 PRO A O 1
ATOM 3387 N N . GLN A 1 446 ? 4.262 35.031 20.203 1 95.5 446 GLN A N 1
ATOM 3388 C CA . GLN A 1 446 ? 4.777 36.312 19.719 1 95.5 446 GLN A CA 1
ATOM 3389 C C . GLN A 1 446 ? 4.117 36.719 18.391 1 95.5 446 GLN A C 1
ATOM 3391 O O . GLN A 1 446 ? 4.066 37.906 18.047 1 95.5 446 GLN A O 1
ATOM 3396 N N . TRP A 1 447 ? 3.654 35.688 17.703 1 96.12 447 TRP A N 1
ATOM 3397 C CA . TRP A 1 447 ? 2.984 35.969 16.438 1 96.12 447 TRP A CA 1
ATOM 3398 C C . TRP A 1 447 ? 1.73 36.812 16.641 1 96.12 447 TRP A C 1
ATOM 3400 O O . TRP A 1 447 ? 1.559 37.844 16 1 96.12 447 TRP A O 1
ATOM 3410 N N . THR A 1 448 ? 0.872 36.438 17.594 1 96.31 448 THR A N 1
ATOM 3411 C CA . THR A 1 448 ? -0.377 37.125 17.875 1 96.31 448 THR A CA 1
ATOM 3412 C C . THR A 1 448 ? -0.103 38.469 18.516 1 96.31 448 THR A C 1
ATOM 3414 O O . THR A 1 448 ? -0.696 39.5 18.125 1 96.31 448 THR A O 1
ATOM 3417 N N . GLU A 1 449 ? 0.776 38.469 19.422 1 95.94 449 GLU A N 1
ATOM 3418 C CA . GLU A 1 449 ? 1.101 39.688 20.156 1 95.94 449 GLU A CA 1
ATOM 3419 C C . GLU A 1 449 ? 1.647 40.781 19.219 1 95.94 449 GLU A C 1
ATOM 3421 O O . GLU A 1 449 ? 1.203 41.906 19.266 1 95.94 449 GLU A O 1
ATOM 3426 N N . GLY A 1 450 ? 2.584 40.312 18.422 1 97.69 450 GLY A N 1
ATOM 3427 C CA . GLY A 1 450 ? 3.211 41.25 17.516 1 97.69 450 GLY A CA 1
ATOM 3428 C C . GLY A 1 450 ? 2.254 41.812 16.469 1 97.69 450 GLY A C 1
ATOM 3429 O O . GLY A 1 450 ? 2.221 43.031 16.234 1 97.69 450 GLY A O 1
ATOM 3430 N N . PHE A 1 451 ? 1.457 41 15.898 1 98.06 451 PHE A N 1
ATOM 3431 C CA . PHE A 1 451 ? 0.526 41.406 14.852 1 98.06 451 PHE A CA 1
ATOM 3432 C C . PHE A 1 451 ? -0.52 42.375 15.414 1 98.06 451 PHE A C 1
ATOM 3434 O O . PHE A 1 451 ? -0.764 43.438 14.844 1 98.06 451 PHE A O 1
ATOM 3441 N N . LEU A 1 452 ? -1.091 42.062 16.547 1 97.56 452 LEU A N 1
ATOM 3442 C CA . LEU A 1 452 ? -2.141 42.875 17.141 1 97.56 452 LEU A CA 1
ATOM 3443 C C . LEU A 1 452 ? -1.571 44.188 17.672 1 97.56 452 LEU A C 1
ATOM 3445 O O . LEU A 1 452 ? -2.234 45.25 17.594 1 97.56 452 LEU A O 1
ATOM 3449 N N . ALA A 1 453 ? -0.376 44.125 18.219 1 97.12 453 ALA A N 1
ATOM 3450 C CA . ALA A 1 453 ? 0.253 45.375 18.688 1 97.12 453 ALA A CA 1
ATOM 3451 C C . ALA A 1 453 ? 0.443 46.375 17.547 1 97.12 453 ALA A C 1
ATOM 3453 O O . ALA A 1 453 ? 0.192 47.562 17.703 1 97.12 453 ALA A O 1
ATOM 3454 N N . ARG A 1 454 ? 0.888 45.844 16.438 1 97.81 454 ARG A N 1
ATOM 3455 C CA . ARG A 1 454 ? 1.089 46.719 15.281 1 97.81 454 ARG A CA 1
ATOM 3456 C C . ARG A 1 454 ? -0.238 47.281 14.781 1 97.81 454 ARG A C 1
ATOM 3458 O O . ARG A 1 454 ? -0.313 48.438 14.375 1 97.81 454 ARG A O 1
ATOM 3465 N N . CYS A 1 455 ? -1.259 46.5 14.766 1 98.06 455 CYS A N 1
ATOM 3466 C CA . CYS A 1 455 ? -2.582 46.938 14.352 1 98.06 455 CYS A CA 1
ATOM 3467 C C . CYS A 1 455 ? -3.092 48.062 15.258 1 98.06 455 CYS A C 1
ATOM 3469 O O . CYS A 1 455 ? -3.666 49.031 14.781 1 98.06 455 CYS A O 1
ATOM 3471 N N . ARG A 1 456 ? -2.879 47.906 16.547 1 96.88 456 ARG A N 1
ATOM 3472 C CA . ARG A 1 456 ? -3.295 48.938 17.5 1 96.88 456 ARG A CA 1
ATOM 3473 C C . ARG A 1 456 ? -2.539 50.25 17.266 1 96.88 456 ARG A C 1
ATOM 3475 O O . ARG A 1 456 ? -3.123 51.344 17.344 1 96.88 456 ARG A O 1
ATOM 3482 N N . GLN A 1 457 ? -1.287 50.094 16.984 1 96.31 457 GLN A N 1
ATOM 3483 C CA . GLN A 1 457 ? -0.456 51.281 16.734 1 96.31 457 GLN A CA 1
ATOM 3484 C C . GLN A 1 457 ? -0.901 52 15.469 1 96.31 457 GLN A C 1
ATOM 3486 O O . GLN A 1 457 ? -0.958 53.219 15.438 1 96.31 457 GLN A O 1
ATOM 3491 N N . ALA A 1 458 ? -1.186 51.219 14.469 1 94.62 458 ALA A N 1
ATOM 3492 C CA . ALA A 1 458 ? -1.592 51.812 13.195 1 94.62 458 ALA A CA 1
ATOM 3493 C C . ALA A 1 458 ? -2.959 52.469 13.305 1 94.62 458 ALA A C 1
ATOM 3495 O O . ALA A 1 458 ? -3.219 53.5 12.648 1 94.62 458 ALA A O 1
ATOM 3496 N N . LYS A 1 459 ? -3.807 51.906 14.07 1 92.38 459 LYS A N 1
ATOM 3497 C CA . LYS A 1 459 ? -5.141 52.438 14.281 1 92.38 459 LYS A CA 1
ATOM 3498 C C . LYS A 1 459 ? -5.074 53.812 14.969 1 92.38 459 LYS A C 1
ATOM 3500 O O . LYS A 1 459 ? -5.883 54.688 14.688 1 92.38 459 LYS A O 1
ATOM 3505 N N . LYS A 1 460 ? -4.195 54.031 15.859 1 88.62 460 LYS A N 1
ATOM 3506 C CA . LYS A 1 460 ? -4.035 55.281 16.594 1 88.62 460 LYS A CA 1
ATOM 3507 C C . LYS A 1 460 ? -3.381 56.344 15.711 1 88.62 460 LYS A C 1
ATOM 3509 O O . LYS A 1 460 ? -3.518 57.562 15.969 1 88.62 460 LYS A O 1
ATOM 3514 N N . ALA A 1 461 ? -2.744 56.062 14.805 1 78.19 461 ALA A N 1
ATOM 3515 C CA . ALA A 1 461 ? -2.068 57 13.938 1 78.19 461 ALA A CA 1
ATOM 3516 C C . ALA A 1 461 ? -3.033 57.594 12.906 1 78.19 461 ALA A C 1
ATOM 3518 O O . ALA A 1 461 ? -3.988 56.938 12.5 1 78.19 461 ALA A O 1
ATOM 3519 N N . MET B 1 1 ? 39.75 -39.188 -1.218 1 23.14 1 MET B N 1
ATOM 3520 C CA . MET B 1 1 ? 39.719 -37.75 -1.013 1 23.14 1 MET B CA 1
ATOM 3521 C C . MET B 1 1 ? 38.281 -37.219 -1.137 1 23.14 1 MET B C 1
ATOM 3523 O O . MET B 1 1 ? 37.719 -37.188 -2.236 1 23.14 1 MET B O 1
ATOM 3527 N N . VAL B 1 2 ? 37.406 -37.656 -0.332 1 31.34 2 VAL B N 1
ATOM 3528 C CA . VAL B 1 2 ? 35.969 -37.375 -0.299 1 31.34 2 VAL B CA 1
ATOM 3529 C C . VAL B 1 2 ? 35.719 -35.875 -0.407 1 31.34 2 VAL B C 1
ATOM 3531 O O . VAL B 1 2 ? 36.094 -35.094 0.485 1 31.34 2 VAL B O 1
ATOM 3534 N N . GLU B 1 3 ? 36 -35.25 -1.602 1 34.75 3 GLU B N 1
ATOM 3535 C CA . GLU B 1 3 ? 35.812 -33.844 -1.939 1 34.75 3 GLU B CA 1
ATOM 3536 C C . GLU B 1 3 ? 34.656 -33.219 -1.172 1 34.75 3 GLU B C 1
ATOM 3538 O O . GLU B 1 3 ? 33.594 -33.844 -1.052 1 34.75 3 GLU B O 1
ATOM 3543 N N . ASN B 1 4 ? 34.875 -32.531 -0.124 1 40.22 4 ASN B N 1
ATOM 3544 C CA . ASN B 1 4 ? 33.969 -31.781 0.749 1 40.22 4 ASN B CA 1
ATOM 3545 C C . ASN B 1 4 ? 32.812 -31.203 -0.027 1 40.22 4 ASN B C 1
ATOM 3547 O O . ASN B 1 4 ? 32.938 -30.188 -0.7 1 40.22 4 ASN B O 1
ATOM 3551 N N . MET B 1 5 ? 32.031 -31.922 -0.739 1 45.97 5 MET B N 1
ATOM 3552 C CA . MET B 1 5 ? 30.875 -31.516 -1.532 1 45.97 5 MET B CA 1
ATOM 3553 C C . MET B 1 5 ? 30.109 -30.391 -0.856 1 45.97 5 MET B C 1
ATOM 3555 O O . MET B 1 5 ? 29.531 -30.578 0.208 1 45.97 5 MET B O 1
ATOM 3559 N N . LYS B 1 6 ? 30.641 -29.203 -0.922 1 59.69 6 LYS B N 1
ATOM 3560 C CA . LYS B 1 6 ? 30.031 -28 -0.353 1 59.69 6 LYS B CA 1
ATOM 3561 C C . LYS B 1 6 ? 28.516 -28.016 -0.52 1 59.69 6 LYS B C 1
ATOM 3563 O O . LYS B 1 6 ? 28.016 -28.172 -1.634 1 59.69 6 LYS B O 1
ATOM 3568 N N . GLY B 1 7 ? 27.656 -28.312 0.467 1 84.5 7 GLY B N 1
ATOM 3569 C CA . GLY B 1 7 ? 26.203 -28.438 0.47 1 84.5 7 GLY B CA 1
ATOM 3570 C C . GLY B 1 7 ? 25.484 -27.156 0.073 1 84.5 7 GLY B C 1
ATOM 3571 O O . GLY B 1 7 ? 26.031 -26.062 0.227 1 84.5 7 GLY B O 1
ATOM 3572 N N . THR B 1 8 ? 24.484 -27.281 -0.705 1 94.75 8 THR B N 1
ATOM 3573 C CA . THR B 1 8 ? 23.641 -26.172 -1.139 1 94.75 8 THR B CA 1
ATOM 3574 C C . THR B 1 8 ? 23.188 -25.344 0.056 1 94.75 8 THR B C 1
ATOM 3576 O O . THR B 1 8 ? 22.797 -25.891 1.088 1 94.75 8 THR B O 1
ATOM 3579 N N . LYS B 1 9 ? 23.375 -24.031 0.029 1 97.81 9 LYS B N 1
ATOM 3580 C CA . LYS B 1 9 ? 22.844 -23.125 1.054 1 97.81 9 LYS B CA 1
ATOM 3581 C C . LYS B 1 9 ? 21.547 -22.484 0.597 1 97.81 9 LYS B C 1
ATOM 3583 O O . LYS B 1 9 ? 21.406 -22.125 -0.575 1 97.81 9 LYS B O 1
ATOM 3588 N N . GLY B 1 10 ? 20.609 -22.359 1.537 1 98.25 10 GLY B N 1
ATOM 3589 C CA . GLY B 1 10 ? 19.297 -21.875 1.127 1 98.25 10 GLY B CA 1
ATOM 3590 C C . GLY B 1 10 ? 18.781 -20.734 1.994 1 98.25 10 GLY B C 1
ATOM 3591 O O . GLY B 1 10 ? 19.25 -20.547 3.117 1 98.25 10 GLY B O 1
ATOM 3592 N N . ILE B 1 11 ? 17.859 -19.984 1.498 1 98.75 11 ILE B N 1
ATOM 3593 C CA . ILE B 1 11 ? 17.188 -18.891 2.205 1 98.75 11 ILE B CA 1
ATOM 3594 C C . ILE B 1 11 ? 15.781 -18.703 1.646 1 98.75 11 ILE B C 1
ATOM 3596 O O . ILE B 1 11 ? 15.531 -18.984 0.47 1 98.75 11 ILE B O 1
ATOM 3600 N N . VAL B 1 12 ? 14.867 -18.328 2.471 1 98.81 12 VAL B N 1
ATOM 3601 C CA . VAL B 1 12 ? 13.516 -17.984 2.059 1 98.81 12 VAL B CA 1
ATOM 3602 C C . VAL B 1 12 ? 13.359 -16.453 2.008 1 98.81 12 VAL B C 1
ATOM 3604 O O . VAL B 1 12 ? 13.742 -15.758 2.949 1 98.81 12 VAL B O 1
ATOM 3607 N N . VAL B 1 13 ? 12.867 -15.922 0.895 1 98.81 13 VAL B N 1
ATOM 3608 C CA . VAL B 1 13 ? 12.531 -14.508 0.765 1 98.81 13 VAL B CA 1
ATOM 3609 C C . VAL B 1 13 ? 11.031 -14.305 0.978 1 98.81 13 VAL B C 1
ATOM 3611 O O . VAL B 1 13 ? 10.219 -14.836 0.219 1 98.81 13 VAL B O 1
ATOM 3614 N N . ALA B 1 14 ? 10.656 -13.586 2.002 1 98.69 14 ALA B N 1
ATOM 3615 C CA . ALA B 1 14 ? 9.258 -13.375 2.35 1 98.69 14 ALA B CA 1
ATOM 3616 C C . ALA B 1 14 ? 8.945 -11.891 2.518 1 98.69 14 ALA B C 1
ATOM 3618 O O . ALA B 1 14 ? 9.852 -11.055 2.502 1 98.69 14 ALA B O 1
ATOM 3619 N N . GLY B 1 15 ? 7.707 -11.508 2.574 1 98.19 15 GLY B N 1
ATOM 3620 C CA . GLY B 1 15 ? 7.242 -10.148 2.773 1 98.19 15 GLY B CA 1
ATOM 3621 C C . GLY B 1 15 ? 6.062 -10.055 3.723 1 98.19 15 GLY B C 1
ATOM 3622 O O . GLY B 1 15 ? 5.648 -11.055 4.309 1 98.19 15 GLY B O 1
ATOM 3623 N N . LEU B 1 16 ? 5.551 -8.828 3.871 1 98.12 16 LEU B N 1
ATOM 3624 C CA . LEU B 1 16 ? 4.434 -8.617 4.789 1 98.12 16 LEU B CA 1
ATOM 3625 C C . LEU B 1 16 ? 3.102 -8.711 4.055 1 98.12 16 LEU B C 1
ATOM 3627 O O . LEU B 1 16 ? 2.047 -8.828 4.684 1 98.12 16 LEU B O 1
ATOM 3631 N N . SER B 1 17 ? 3.129 -8.547 2.803 1 96.06 17 SER B N 1
ATOM 3632 C CA . SER B 1 17 ? 1.952 -8.602 1.941 1 96.06 17 SER B CA 1
ATOM 3633 C C . SER B 1 17 ? 2.344 -8.797 0.48 1 96.06 17 SER B C 1
ATOM 3635 O O . SER B 1 17 ? 3.527 -8.742 0.138 1 96.06 17 SER B O 1
ATOM 3637 N N . GLY B 1 18 ? 1.354 -9.117 -0.311 1 92.12 18 GLY B N 1
ATOM 3638 C CA . GLY B 1 18 ? 1.588 -9 -1.742 1 92.12 18 GLY B CA 1
ATOM 3639 C C . GLY B 1 18 ? 2.01 -7.609 -2.166 1 92.12 18 GLY B C 1
ATOM 3640 O O . GLY B 1 18 ? 1.463 -6.617 -1.685 1 92.12 18 GLY B O 1
ATOM 3641 N N . GLY B 1 19 ? 3.084 -7.512 -2.969 1 88.56 19 GLY B N 1
ATOM 3642 C CA . GLY B 1 19 ? 3.537 -6.219 -3.447 1 88.56 19 GLY B CA 1
ATOM 3643 C C . GLY B 1 19 ? 4.609 -5.602 -2.572 1 88.56 19 GLY B C 1
ATOM 3644 O O . GLY B 1 19 ? 5.012 -4.453 -2.787 1 88.56 19 GLY B O 1
ATOM 3645 N N . SER B 1 20 ? 5.078 -6.324 -1.634 1 91.38 20 SER B N 1
ATOM 3646 C CA . SER B 1 20 ? 6.082 -5.805 -0.711 1 91.38 20 SER B CA 1
ATOM 3647 C C . SER B 1 20 ? 7.441 -5.672 -1.393 1 91.38 20 SER B C 1
ATOM 3649 O O . SER B 1 20 ? 8.336 -5.008 -0.871 1 91.38 20 SER B O 1
ATOM 3651 N N . GLY B 1 21 ? 7.637 -6.367 -2.496 1 91.62 21 GLY B N 1
ATOM 3652 C CA . GLY B 1 21 ? 8.914 -6.316 -3.193 1 91.62 21 GLY B CA 1
ATOM 3653 C C . GLY B 1 21 ? 9.664 -7.637 -3.162 1 91.62 21 GLY B C 1
ATOM 3654 O O . GLY B 1 21 ? 10.836 -7.699 -3.535 1 91.62 21 GLY B O 1
ATOM 3655 N N . LYS B 1 22 ? 9.016 -8.734 -2.746 1 94.06 22 LYS B N 1
ATOM 3656 C CA . LYS B 1 22 ? 9.648 -10.047 -2.654 1 94.06 22 LYS B CA 1
ATOM 3657 C C . LYS B 1 22 ? 10.25 -10.461 -3.994 1 94.06 22 LYS B C 1
ATOM 3659 O O . LYS B 1 22 ? 11.398 -10.914 -4.051 1 94.06 22 LYS B O 1
ATOM 3664 N N . SER B 1 23 ? 9.445 -10.266 -5.078 1 92.88 23 SER B N 1
ATOM 3665 C CA . SER B 1 23 ? 9.883 -10.711 -6.398 1 92.88 23 SER B CA 1
ATOM 3666 C C . SER B 1 23 ? 11.086 -9.906 -6.879 1 92.88 23 SER B C 1
ATOM 3668 O O . SER B 1 23 ? 11.977 -10.445 -7.551 1 92.88 23 SER B O 1
ATOM 3670 N N . ILE B 1 24 ? 11.148 -8.633 -6.504 1 92.44 24 ILE B N 1
ATOM 3671 C CA . ILE B 1 24 ? 12.297 -7.805 -6.836 1 92.44 24 ILE B CA 1
ATOM 3672 C C . ILE B 1 24 ? 13.555 -8.391 -6.203 1 92.44 24 ILE B C 1
ATOM 3674 O O . ILE B 1 24 ? 14.578 -8.547 -6.875 1 92.44 24 ILE B O 1
ATOM 3678 N N . VAL B 1 25 ? 13.422 -8.773 -5.016 1 96.56 25 VAL B N 1
ATOM 3679 C CA . VAL B 1 25 ? 14.578 -9.25 -4.258 1 96.56 25 VAL B CA 1
ATOM 3680 C C . VAL B 1 25 ? 14.938 -10.664 -4.695 1 96.56 25 VAL B C 1
ATOM 3682 O O . VAL B 1 25 ? 16.109 -10.969 -4.941 1 96.56 25 VAL B O 1
ATOM 3685 N N . SER B 1 26 ? 13.969 -11.578 -4.832 1 97.38 26 SER B N 1
ATOM 3686 C CA . SER B 1 26 ? 14.25 -12.969 -5.156 1 97.38 26 SER B CA 1
ATOM 3687 C C . SER B 1 26 ? 14.82 -13.102 -6.566 1 97.38 26 SER B C 1
ATOM 3689 O O . SER B 1 26 ? 15.812 -13.812 -6.773 1 97.38 26 SER B O 1
ATOM 3691 N N . VAL B 1 27 ? 14.203 -12.422 -7.543 1 96.06 27 VAL B N 1
ATOM 3692 C CA . VAL B 1 27 ? 14.688 -12.477 -8.914 1 96.06 27 VAL B CA 1
ATOM 3693 C C . VAL B 1 27 ? 16.047 -11.797 -9.008 1 96.06 27 VAL B C 1
ATOM 3695 O O . VAL B 1 27 ? 16.984 -12.336 -9.617 1 96.06 27 VAL B O 1
ATOM 3698 N N . GLY B 1 28 ? 16.172 -10.641 -8.375 1 96.56 28 GLY B N 1
ATOM 3699 C CA . GLY B 1 28 ? 17.438 -9.938 -8.367 1 96.56 28 GLY B CA 1
ATOM 3700 C C . GLY B 1 28 ? 18.562 -10.734 -7.715 1 96.56 28 GLY B C 1
ATOM 3701 O O . GLY B 1 28 ? 19.672 -10.781 -8.234 1 96.56 28 GLY B O 1
ATOM 3702 N N . LEU B 1 29 ? 18.266 -11.305 -6.559 1 98.25 29 LEU B N 1
ATOM 3703 C CA . LEU B 1 29 ? 19.25 -12.117 -5.844 1 98.25 29 LEU B CA 1
ATOM 3704 C C . LEU B 1 29 ? 19.688 -13.312 -6.688 1 98.25 29 LEU B C 1
ATOM 3706 O O . LEU B 1 29 ? 20.875 -13.609 -6.781 1 98.25 29 LEU B O 1
ATOM 3710 N N . THR B 1 30 ? 18.734 -14.016 -7.301 1 98.38 30 THR B N 1
ATOM 3711 C CA . THR B 1 30 ? 19.031 -15.148 -8.164 1 98.38 30 THR B CA 1
ATOM 3712 C C . THR B 1 30 ? 19.938 -14.734 -9.32 1 98.38 30 THR B C 1
ATOM 3714 O O . THR B 1 30 ? 20.969 -15.367 -9.562 1 98.38 30 THR B O 1
ATOM 3717 N N . ALA B 1 31 ? 19.578 -13.648 -9.977 1 97.75 31 ALA B N 1
ATOM 3718 C CA . ALA B 1 31 ? 20.328 -13.164 -11.133 1 97.75 31 ALA B CA 1
ATOM 3719 C C . ALA B 1 31 ? 21.734 -12.734 -10.719 1 97.75 31 ALA B C 1
ATOM 3721 O O . ALA B 1 31 ? 22.719 -13.023 -11.422 1 97.75 31 ALA B O 1
ATOM 3722 N N . ALA B 1 32 ? 21.844 -12.031 -9.633 1 98.25 32 ALA B N 1
ATOM 3723 C CA . ALA B 1 32 ? 23.141 -11.555 -9.156 1 98.25 32 ALA B CA 1
ATOM 3724 C C . ALA B 1 32 ? 24.062 -12.719 -8.812 1 98.25 32 ALA B C 1
ATOM 3726 O O . ALA B 1 32 ? 25.25 -12.68 -9.125 1 98.25 32 ALA B O 1
ATOM 3727 N N . LEU B 1 33 ? 23.531 -13.719 -8.141 1 98.25 33 LEU B N 1
ATOM 3728 C CA . LEU B 1 33 ? 24.328 -14.883 -7.781 1 98.25 33 LEU B CA 1
ATOM 3729 C C . LEU B 1 33 ? 24.781 -15.641 -9.023 1 98.25 33 LEU B C 1
ATOM 3731 O O . LEU B 1 33 ? 25.938 -16.094 -9.102 1 98.25 33 LEU B O 1
ATOM 3735 N N . ILE B 1 34 ? 23.938 -15.766 -10.016 1 97.81 34 ILE B N 1
ATOM 3736 C CA . ILE B 1 34 ? 24.281 -16.406 -11.281 1 97.81 34 ILE B CA 1
ATOM 3737 C C . ILE B 1 34 ? 25.406 -15.633 -11.969 1 97.81 34 ILE B C 1
ATOM 3739 O O . ILE B 1 34 ? 26.359 -16.219 -12.477 1 97.81 34 ILE B O 1
ATOM 3743 N N . ARG B 1 35 ? 25.25 -14.359 -11.945 1 96.38 35 ARG B N 1
ATOM 3744 C CA . ARG B 1 35 ? 26.25 -13.484 -12.539 1 96.38 35 ARG B CA 1
ATOM 3745 C C . ARG B 1 35 ? 27.609 -13.68 -11.883 1 96.38 35 ARG B C 1
ATOM 3747 O O . ARG B 1 35 ? 28.641 -13.508 -12.531 1 96.38 35 ARG B O 1
ATOM 3754 N N . SER B 1 36 ? 27.656 -14 -10.703 1 95.94 36 SER B N 1
ATOM 3755 C CA . SER B 1 36 ? 28.891 -14.195 -9.969 1 95.94 36 SER B CA 1
ATOM 3756 C C . SER B 1 36 ? 29.5 -15.555 -10.258 1 95.94 36 SER B C 1
ATOM 3758 O O . SER B 1 36 ? 30.578 -15.891 -9.742 1 95.94 36 SER B O 1
ATOM 3760 N N . GLY B 1 37 ? 28.781 -16.438 -11.023 1 96.31 37 GLY B N 1
ATOM 3761 C CA . GLY B 1 37 ? 29.328 -17.734 -11.422 1 96.31 37 GLY B CA 1
ATOM 3762 C C . GLY B 1 37 ? 28.781 -18.891 -10.602 1 96.31 37 GLY B C 1
ATOM 3763 O O . GLY B 1 37 ? 29.203 -20.031 -10.781 1 96.31 37 GLY B O 1
ATOM 3764 N N . ALA B 1 38 ? 27.828 -18.578 -9.719 1 97.19 38 ALA B N 1
ATOM 3765 C CA . ALA B 1 38 ? 27.266 -19.625 -8.875 1 97.19 38 ALA B CA 1
ATOM 3766 C C . ALA B 1 38 ? 26.141 -20.375 -9.594 1 97.19 38 ALA B C 1
ATOM 3768 O O . ALA B 1 38 ? 25.5 -19.828 -10.492 1 97.19 38 ALA B O 1
ATOM 3769 N N . GLU B 1 39 ? 25.969 -21.594 -9.219 1 96.88 39 GLU B N 1
ATOM 3770 C CA . GLU B 1 39 ? 24.781 -22.344 -9.602 1 96.88 39 GLU B CA 1
ATOM 3771 C C . GLU B 1 39 ? 23.641 -22.125 -8.609 1 96.88 39 GLU B C 1
ATOM 3773 O O . GLU B 1 39 ? 23.797 -22.375 -7.414 1 96.88 39 GLU B O 1
ATOM 3778 N N . VAL B 1 40 ? 22.516 -21.625 -9.109 1 98.19 40 VAL B N 1
ATOM 3779 C CA . VAL B 1 40 ? 21.406 -21.266 -8.234 1 98.19 40 VAL B CA 1
ATOM 3780 C C . VAL B 1 40 ? 20.141 -21.984 -8.695 1 98.19 40 VAL B C 1
ATOM 3782 O O . VAL B 1 40 ? 19.859 -22.062 -9.898 1 98.19 40 VAL B O 1
ATOM 3785 N N . VAL B 1 41 ? 19.391 -22.547 -7.789 1 98.06 41 VAL B N 1
ATOM 3786 C CA . VAL B 1 41 ? 18.078 -23.109 -8.078 1 98.06 41 VAL B CA 1
ATOM 3787 C C . VAL B 1 41 ? 17 -22.344 -7.305 1 98.06 41 VAL B C 1
ATOM 3789 O O . VAL B 1 41 ? 17 -22.344 -6.07 1 98.06 41 VAL B O 1
ATOM 3792 N N . PRO B 1 42 ? 16.141 -21.656 -7.992 1 98.56 42 PRO B N 1
ATOM 3793 C CA . PRO B 1 42 ? 15.039 -20.969 -7.324 1 98.56 42 PRO B CA 1
ATOM 3794 C C . PRO B 1 42 ? 13.82 -21.859 -7.113 1 98.56 42 PRO B C 1
ATOM 3796 O O . PRO B 1 42 ? 13.609 -22.828 -7.863 1 98.56 42 PRO B O 1
ATOM 3799 N N . PHE B 1 43 ? 13.078 -21.531 -6.102 1 98.62 43 PHE B N 1
ATOM 3800 C CA . PHE B 1 43 ? 11.812 -22.156 -5.758 1 98.62 43 PHE B CA 1
ATOM 3801 C C . PHE B 1 43 ? 10.742 -21.109 -5.496 1 98.62 43 PHE B C 1
ATOM 3803 O O . PHE B 1 43 ? 11.047 -20.016 -5 1 98.62 43 PHE B O 1
ATOM 3810 N N . LYS B 1 44 ? 9.539 -21.344 -5.863 1 97.81 44 LYS B N 1
ATOM 3811 C CA . LYS B 1 44 ? 8.383 -20.5 -5.578 1 97.81 44 LYS B CA 1
ATOM 3812 C C . LYS B 1 44 ? 7.383 -21.219 -4.684 1 97.81 44 LYS B C 1
ATOM 3814 O O . LYS B 1 44 ? 6.988 -22.359 -4.965 1 97.81 44 LYS B O 1
ATOM 3819 N N . LYS B 1 45 ? 7.047 -20.609 -3.592 1 97.56 45 LYS B N 1
ATOM 3820 C CA . LYS B 1 45 ? 5.949 -21.141 -2.783 1 97.56 45 LYS B CA 1
ATOM 3821 C C . LYS B 1 45 ? 4.605 -20.922 -3.475 1 97.56 45 LYS B C 1
ATOM 3823 O O . LYS B 1 45 ? 4.277 -19.812 -3.875 1 97.56 45 LYS B O 1
ATOM 3828 N N . GLY B 1 46 ? 3.852 -22.078 -3.566 1 94.94 46 GLY B N 1
ATOM 3829 C CA . GLY B 1 46 ? 2.518 -21.969 -4.141 1 94.94 46 GLY B CA 1
ATOM 3830 C C . GLY B 1 46 ? 2.471 -22.312 -5.613 1 94.94 46 GLY B C 1
ATOM 3831 O O . GLY B 1 46 ? 3.479 -22.734 -6.188 1 94.94 46 GLY B O 1
ATOM 3832 N N . PRO B 1 47 ? 1.346 -22.125 -6.211 1 94.25 47 PRO B N 1
ATOM 3833 C CA . PRO B 1 47 ? 1.115 -22.625 -7.566 1 94.25 47 PRO B CA 1
ATOM 3834 C C . PRO B 1 47 ? 1.361 -21.578 -8.641 1 94.25 47 PRO B C 1
ATOM 3836 O O . PRO B 1 47 ? 1.004 -21.781 -9.805 1 94.25 47 PRO B O 1
ATOM 3839 N N . ASP B 1 48 ? 2.031 -20.516 -8.312 1 91.56 48 ASP B N 1
ATOM 3840 C CA . ASP B 1 48 ? 2.188 -19.359 -9.203 1 91.56 48 ASP B CA 1
ATOM 3841 C C . ASP B 1 48 ? 3.092 -19.703 -10.383 1 91.56 48 ASP B C 1
ATOM 3843 O O . ASP B 1 48 ? 4.16 -20.297 -10.203 1 91.56 48 ASP B O 1
ATOM 3847 N N . TYR B 1 49 ? 2.662 -19.281 -11.617 1 91.94 49 TYR B N 1
ATOM 3848 C CA . TYR B 1 49 ? 3.447 -19.5 -12.828 1 91.94 49 TYR B CA 1
ATOM 3849 C C . TYR B 1 49 ? 4.266 -18.266 -13.172 1 91.94 49 TYR B C 1
ATOM 3851 O O . TYR B 1 49 ? 5.309 -18.359 -13.82 1 91.94 49 TYR B O 1
ATOM 3859 N N . ILE B 1 50 ? 3.764 -17.172 -12.805 1 88.56 50 ILE B N 1
ATOM 3860 C CA . ILE B 1 50 ? 4.324 -15.906 -13.297 1 88.56 50 ILE B CA 1
ATOM 3861 C C . ILE B 1 50 ? 5.621 -15.594 -12.547 1 88.56 50 ILE B C 1
ATOM 3863 O O . ILE B 1 50 ? 6.68 -15.453 -13.164 1 88.56 50 ILE B O 1
ATOM 3867 N N . ASP B 1 51 ? 5.523 -15.609 -11.234 1 91.69 51 ASP B N 1
ATOM 3868 C CA . ASP B 1 51 ? 6.734 -15.367 -10.453 1 91.69 51 ASP B CA 1
ATOM 3869 C C . ASP B 1 51 ? 7.77 -16.469 -10.695 1 91.69 51 ASP B C 1
ATOM 3871 O O . ASP B 1 51 ? 8.969 -16.188 -10.781 1 91.69 51 ASP B O 1
ATOM 3875 N N . ALA B 1 52 ? 7.281 -17.688 -10.797 1 94.69 52 ALA B N 1
ATOM 3876 C CA . ALA B 1 52 ? 8.188 -18.797 -11.094 1 94.69 52 ALA B CA 1
ATOM 3877 C C . ALA B 1 52 ? 8.883 -18.594 -12.43 1 94.69 52 ALA B C 1
ATOM 3879 O O . ALA B 1 52 ? 10.055 -18.938 -12.586 1 94.69 52 ALA B O 1
ATOM 3880 N N . GLY B 1 53 ? 8.133 -18.031 -13.398 1 92.56 53 GLY B N 1
ATOM 3881 C CA . GLY B 1 53 ? 8.711 -17.75 -14.703 1 92.56 53 GLY B CA 1
ATOM 3882 C C . GLY B 1 53 ? 9.836 -16.734 -14.648 1 92.56 53 GLY B C 1
ATOM 3883 O O . GLY B 1 53 ? 10.867 -16.906 -15.305 1 92.56 53 GLY B O 1
ATOM 3884 N N . TRP B 1 54 ? 9.656 -15.703 -13.883 1 92.44 54 TRP B N 1
ATOM 3885 C CA . TRP B 1 54 ? 10.688 -14.688 -13.734 1 92.44 54 TRP B CA 1
ATOM 3886 C C . TRP B 1 54 ? 11.914 -15.258 -13.031 1 92.44 54 TRP B C 1
ATOM 3888 O O . TRP B 1 54 ? 13.047 -14.898 -13.359 1 92.44 54 TRP B O 1
ATOM 3898 N N . LEU B 1 55 ? 11.688 -16.109 -12.078 1 96.12 55 LEU B N 1
ATOM 3899 C CA . LEU B 1 55 ? 12.781 -16.781 -11.383 1 96.12 55 LEU B CA 1
ATOM 3900 C C . LEU B 1 55 ? 13.555 -17.688 -12.336 1 96.12 55 LEU B C 1
ATOM 3902 O O . LEU B 1 55 ? 14.781 -17.766 -12.258 1 96.12 55 LEU B O 1
ATOM 3906 N N . GLN B 1 56 ? 12.852 -18.406 -13.219 1 95.5 56 GLN B N 1
ATOM 3907 C CA . GLN B 1 56 ? 13.5 -19.234 -14.234 1 95.5 56 GLN B CA 1
ATOM 3908 C C . GLN B 1 56 ? 14.383 -18.391 -15.148 1 95.5 56 GLN B C 1
ATOM 3910 O O . GLN B 1 56 ? 15.508 -18.781 -15.469 1 95.5 56 GLN B O 1
ATOM 3915 N N . GLU B 1 57 ? 13.836 -17.25 -15.539 1 92.62 57 GLU B N 1
ATOM 3916 C CA . GLU B 1 57 ? 14.602 -16.344 -16.391 1 92.62 57 GLU B CA 1
ATOM 3917 C C . GLU B 1 57 ? 15.883 -15.891 -15.695 1 92.62 57 GLU B C 1
ATOM 3919 O O . GLU B 1 57 ? 16.953 -15.844 -16.312 1 92.62 57 GLU B O 1
ATOM 3924 N N . ALA B 1 58 ? 15.773 -15.57 -14.477 1 95.44 58 ALA B N 1
ATOM 3925 C CA . ALA B 1 58 ? 16.922 -15.102 -13.695 1 95.44 58 ALA B CA 1
ATOM 3926 C C . ALA B 1 58 ? 17.953 -16.203 -13.531 1 95.44 58 ALA B C 1
ATOM 3928 O O . ALA B 1 58 ? 19.156 -15.945 -13.625 1 95.44 58 ALA B O 1
ATOM 3929 N N . ALA B 1 59 ? 17.5 -17.406 -13.297 1 96.94 59 ALA B N 1
ATOM 3930 C CA . ALA B 1 59 ? 18.375 -18.531 -13.008 1 96.94 59 ALA B CA 1
ATOM 3931 C C . ALA B 1 59 ? 18.938 -19.141 -14.289 1 96.94 59 ALA B C 1
ATOM 3933 O O . ALA B 1 59 ? 19.875 -19.938 -14.25 1 96.94 59 ALA B O 1
ATOM 3934 N N . LYS B 1 60 ? 18.328 -18.719 -15.492 1 94.19 60 LYS B N 1
ATOM 3935 C CA . LYS B 1 60 ? 18.641 -19.391 -16.75 1 94.19 60 LYS B CA 1
ATOM 3936 C C . LYS B 1 60 ? 18.5 -20.906 -16.609 1 94.19 60 LYS B C 1
ATOM 3938 O O . LYS B 1 60 ? 19.359 -21.656 -17.078 1 94.19 60 LYS B O 1
ATOM 3943 N N . GLY B 1 61 ? 17.484 -21.266 -15.93 1 95.25 61 GLY B N 1
ATOM 3944 C CA . GLY B 1 61 ? 17.203 -22.656 -15.602 1 95.25 61 GLY B CA 1
ATOM 3945 C C . GLY B 1 61 ? 15.828 -22.859 -15.008 1 95.25 61 GLY B C 1
ATOM 3946 O O . GLY B 1 61 ? 14.938 -22.031 -15.18 1 95.25 61 GLY B O 1
ATOM 3947 N N . LYS B 1 62 ? 15.625 -23.969 -14.32 1 96.62 62 LYS B N 1
ATOM 3948 C CA . LYS B 1 62 ? 14.305 -24.344 -13.82 1 96.62 62 LYS B CA 1
ATOM 3949 C C . LYS B 1 62 ? 14.023 -23.688 -12.477 1 96.62 62 LYS B C 1
ATOM 3951 O O . LYS B 1 62 ? 14.938 -23.469 -11.68 1 96.62 62 LYS B O 1
ATOM 3956 N N . CYS B 1 63 ? 12.82 -23.359 -12.273 1 97.75 63 CYS B N 1
ATOM 3957 C CA . CYS B 1 63 ? 12.25 -23.031 -10.969 1 97.75 63 CYS B CA 1
ATOM 3958 C C . CYS B 1 63 ? 11.18 -24.031 -10.57 1 97.75 63 CYS B C 1
ATOM 3960 O O . CYS B 1 63 ? 10.391 -24.469 -11.414 1 97.75 63 CYS B O 1
ATOM 3962 N N . TYR B 1 64 ? 11.188 -24.391 -9.344 1 97.88 64 TYR B N 1
ATOM 3963 C CA . TYR B 1 64 ? 10.227 -25.391 -8.883 1 97.88 64 TYR B CA 1
ATOM 3964 C C . TYR B 1 64 ? 9.234 -24.781 -7.902 1 97.88 64 TYR B C 1
ATOM 3966 O O . TYR B 1 64 ? 9.531 -23.766 -7.25 1 97.88 64 TYR B O 1
ATOM 3974 N N . ASN B 1 65 ? 8.016 -25.375 -7.844 1 97.75 65 ASN B N 1
ATOM 3975 C CA . ASN B 1 65 ? 6.957 -24.891 -6.965 1 97.75 65 ASN B CA 1
ATOM 3976 C C . ASN B 1 65 ? 6.789 -25.797 -5.742 1 97.75 65 ASN B C 1
ATOM 3978 O O . ASN B 1 65 ? 6.621 -27 -5.871 1 97.75 65 ASN B O 1
ATOM 3982 N N . LEU B 1 66 ? 6.887 -25.188 -4.605 1 97.31 66 LEU B N 1
ATOM 3983 C CA . LEU B 1 66 ? 6.641 -25.875 -3.344 1 97.31 66 LEU B CA 1
ATOM 3984 C C . LEU B 1 66 ? 5.297 -25.453 -2.75 1 97.31 66 LEU B C 1
ATOM 3986 O O . LEU B 1 66 ? 5.18 -24.375 -2.182 1 97.31 66 LEU B O 1
ATOM 3990 N N . ASP B 1 67 ? 4.309 -26.359 -2.84 1 94.38 67 ASP B N 1
ATOM 3991 C CA . ASP B 1 67 ? 2.965 -25.984 -2.404 1 94.38 67 ASP B CA 1
ATOM 3992 C C . ASP B 1 67 ? 2.42 -27 -1.401 1 94.38 67 ASP B C 1
ATOM 3994 O O . ASP B 1 67 ? 2.137 -28.141 -1.759 1 94.38 67 ASP B O 1
ATOM 3998 N N . PRO B 1 68 ? 2.148 -26.547 -0.23 1 93.56 68 PRO B N 1
ATOM 3999 C CA . PRO B 1 68 ? 1.698 -27.469 0.804 1 93.56 68 PRO B CA 1
ATOM 4000 C C . PRO B 1 68 ? 0.258 -27.938 0.594 1 93.56 68 PRO B C 1
ATOM 4002 O O . PRO B 1 68 ? -0.2 -28.875 1.265 1 93.56 68 PRO B O 1
ATOM 4005 N N . PHE B 1 69 ? -0.487 -27.359 -0.231 1 93.5 69 PHE B N 1
ATOM 4006 C CA . PHE B 1 69 ? -1.81 -27.859 -0.595 1 93.5 69 PHE B CA 1
ATOM 4007 C C . PHE B 1 69 ? -1.7 -29.062 -1.527 1 93.5 69 PHE B C 1
ATOM 4009 O O . PHE B 1 69 ? -2.482 -30 -1.422 1 93.5 69 PHE B O 1
ATOM 4016 N N . PHE B 1 70 ? -0.723 -29 -2.4 1 95.06 70 PHE B N 1
ATOM 4017 C CA . PHE B 1 70 ? -0.525 -30.047 -3.387 1 95.06 70 PHE B CA 1
ATOM 4018 C C . PHE B 1 70 ? 0.197 -31.25 -2.768 1 95.06 70 PHE B C 1
ATOM 4020 O O . PHE B 1 70 ? -0.089 -32.406 -3.104 1 95.06 70 PHE B O 1
ATOM 4027 N N . MET B 1 71 ? 1.159 -30.859 -1.931 1 93.25 71 MET B N 1
ATOM 4028 C CA . MET B 1 71 ? 2.135 -31.844 -1.479 1 93.25 71 MET B CA 1
ATOM 4029 C C . MET B 1 71 ? 2.127 -31.969 0.042 1 93.25 71 MET B C 1
ATOM 4031 O O . MET B 1 71 ? 1.976 -30.969 0.745 1 93.25 71 MET B O 1
ATOM 4035 N N . GLU B 1 72 ? 2.377 -33.188 0.494 1 91.25 72 GLU B N 1
ATOM 4036 C CA . GLU B 1 72 ? 2.609 -33.375 1.925 1 91.25 72 GLU B CA 1
ATOM 4037 C C . GLU B 1 72 ? 3.994 -32.875 2.326 1 91.25 72 GLU B C 1
ATOM 4039 O O . GLU B 1 72 ? 4.863 -32.688 1.472 1 91.25 72 GLU B O 1
ATOM 4044 N N . GLU B 1 73 ? 4.184 -32.688 3.559 1 91.44 73 GLU B N 1
ATOM 4045 C CA . GLU B 1 73 ? 5.406 -32.094 4.094 1 91.44 73 GLU B CA 1
ATOM 4046 C C . GLU B 1 73 ? 6.641 -32.875 3.643 1 91.44 73 GLU B C 1
ATOM 4048 O O . GLU B 1 73 ? 7.633 -32.281 3.225 1 91.44 73 GLU B O 1
ATOM 4053 N N . GLU B 1 74 ? 6.562 -34.156 3.689 1 89.38 74 GLU B N 1
ATOM 4054 C CA . GLU B 1 74 ? 7.699 -34.969 3.316 1 89.38 74 GLU B CA 1
ATOM 4055 C C . GLU B 1 74 ? 8.008 -34.875 1.827 1 89.38 74 GLU B C 1
ATOM 4057 O O . GLU B 1 74 ? 9.172 -34.875 1.429 1 89.38 74 GLU B O 1
ATOM 4062 N N . ALA B 1 75 ? 6.992 -34.781 1.041 1 90.12 75 ALA B N 1
ATOM 4063 C CA . ALA B 1 75 ? 7.168 -34.625 -0.402 1 90.12 75 ALA B CA 1
ATOM 4064 C C . ALA B 1 75 ? 7.801 -33.281 -0.742 1 90.12 75 ALA B C 1
ATOM 4066 O O . ALA B 1 75 ? 8.609 -33.188 -1.667 1 90.12 75 ALA B O 1
ATOM 4067 N N . ILE B 1 76 ? 7.414 -32.281 0.004 1 94.06 76 ILE B N 1
ATOM 4068 C CA . ILE B 1 76 ? 7.977 -30.938 -0.2 1 94.06 76 ILE B CA 1
ATOM 4069 C C . ILE B 1 76 ? 9.477 -30.969 0.105 1 94.06 76 ILE B C 1
ATOM 4071 O O . ILE B 1 76 ? 10.281 -30.484 -0.688 1 94.06 76 ILE B O 1
ATOM 4075 N N . ARG B 1 77 ? 9.812 -31.516 1.171 1 92.38 77 ARG B N 1
ATOM 4076 C CA . ARG B 1 77 ? 11.211 -31.578 1.57 1 92.38 77 ARG B CA 1
ATOM 4077 C C . ARG B 1 77 ? 12.031 -32.375 0.567 1 92.38 77 ARG B C 1
ATOM 4079 O O . ARG B 1 77 ? 13.133 -31.984 0.197 1 92.38 77 ARG B O 1
ATOM 4086 N N . SER B 1 78 ? 11.453 -33.5 0.184 1 90.81 78 SER B N 1
ATOM 4087 C CA . SER B 1 78 ? 12.141 -34.344 -0.781 1 90.81 78 SER B CA 1
ATOM 4088 C C . SER B 1 78 ? 12.367 -33.625 -2.104 1 90.81 78 SER B C 1
ATOM 4090 O O . SER B 1 78 ? 13.445 -33.688 -2.684 1 90.81 78 SER B O 1
ATOM 4092 N N . SER B 1 79 ? 11.32 -33 -2.547 1 93.12 79 SER B N 1
ATOM 4093 C CA . SER B 1 79 ? 11.43 -32.25 -3.781 1 93.12 79 SER B CA 1
ATOM 4094 C C . SER B 1 79 ? 12.492 -31.141 -3.658 1 93.12 79 SER B C 1
ATOM 4096 O O . SER B 1 79 ? 13.328 -30.984 -4.547 1 93.12 79 SER B O 1
ATOM 4098 N N . PHE B 1 80 ? 12.508 -30.484 -2.562 1 95.12 80 PHE B N 1
ATOM 4099 C CA . PHE B 1 80 ? 13.43 -29.391 -2.328 1 95.12 80 PHE B CA 1
ATOM 4100 C C . PHE B 1 80 ? 14.867 -29.875 -2.297 1 95.12 80 PHE B C 1
ATOM 4102 O O . PHE B 1 80 ? 15.727 -29.359 -3.021 1 95.12 80 PHE B O 1
ATOM 4109 N N . VAL B 1 81 ? 15.102 -30.844 -1.513 1 93.38 81 VAL B N 1
ATOM 4110 C CA . VAL B 1 81 ? 16.453 -31.344 -1.29 1 93.38 81 VAL B CA 1
ATOM 4111 C C . VAL B 1 81 ? 17 -31.938 -2.58 1 93.38 81 VAL B C 1
ATOM 4113 O O . VAL B 1 81 ? 18.141 -31.656 -2.971 1 93.38 81 VAL B O 1
ATOM 4116 N N . SER B 1 82 ? 16.25 -32.719 -3.25 1 91.44 82 SER B N 1
ATOM 4117 C CA . SER B 1 82 ? 16.703 -33.406 -4.461 1 91.44 82 SER B CA 1
ATOM 4118 C C . SER B 1 82 ? 17 -32.406 -5.57 1 91.44 82 SER B C 1
ATOM 4120 O O . SER B 1 82 ? 18 -32.531 -6.277 1 91.44 82 SER B O 1
ATOM 4122 N N . ARG B 1 83 ? 16.266 -31.422 -5.645 1 93.62 83 ARG B N 1
ATOM 4123 C CA . ARG B 1 83 ? 16.391 -30.5 -6.766 1 93.62 83 ARG B CA 1
ATOM 4124 C C . ARG B 1 83 ? 17.391 -29.391 -6.453 1 93.62 83 ARG B C 1
ATOM 4126 O O . ARG B 1 83 ? 17.953 -28.781 -7.367 1 93.62 83 ARG B O 1
ATOM 4133 N N . ALA B 1 84 ? 17.562 -29.172 -5.191 1 94.25 84 ALA B N 1
ATOM 4134 C CA . ALA B 1 84 ? 18.594 -28.203 -4.785 1 94.25 84 ALA B CA 1
ATOM 4135 C C . ALA B 1 84 ? 19.984 -28.828 -4.852 1 94.25 84 ALA B C 1
ATOM 4137 O O . ALA B 1 84 ? 20.984 -28.109 -4.844 1 94.25 84 ALA B O 1
ATOM 4138 N N . ALA B 1 85 ? 20.016 -30.141 -4.902 1 89.56 85 ALA B N 1
ATOM 4139 C CA . ALA B 1 85 ? 21.281 -30.844 -4.84 1 89.56 85 ALA B CA 1
ATOM 4140 C C . ALA B 1 85 ? 22.203 -30.422 -5.984 1 89.56 85 ALA B C 1
ATOM 4142 O O . ALA B 1 85 ? 21.781 -30.375 -7.141 1 89.56 85 ALA B O 1
ATOM 4143 N N . GLY B 1 86 ? 23.469 -30.141 -5.633 1 89.38 86 GLY B N 1
ATOM 4144 C CA . GLY B 1 86 ? 24.469 -29.797 -6.629 1 89.38 86 GLY B CA 1
ATOM 4145 C C . GLY B 1 86 ? 24.594 -28.297 -6.863 1 89.38 86 GLY B C 1
ATOM 4146 O O . GLY B 1 86 ? 25.609 -27.828 -7.391 1 89.38 86 GLY B O 1
ATOM 4147 N N . ALA B 1 87 ? 23.594 -27.531 -6.531 1 95.38 87 ALA B N 1
ATOM 4148 C CA . ALA B 1 87 ? 23.672 -26.078 -6.664 1 95.38 87 ALA B CA 1
ATOM 4149 C C . ALA B 1 87 ? 24.469 -25.469 -5.516 1 95.38 87 ALA B C 1
ATOM 4151 O O . ALA B 1 87 ? 24.703 -26.125 -4.492 1 95.38 87 ALA B O 1
ATOM 4152 N N . ASP B 1 88 ? 24.938 -24.266 -5.742 1 97.25 88 ASP B N 1
ATOM 4153 C CA . ASP B 1 88 ? 25.562 -23.516 -4.66 1 97.25 88 ASP B CA 1
ATOM 4154 C C . ASP B 1 88 ? 24.516 -22.922 -3.727 1 97.25 88 ASP B C 1
ATOM 4156 O O . ASP B 1 88 ? 24.688 -22.922 -2.506 1 97.25 88 ASP B O 1
ATOM 4160 N N . TYR B 1 89 ? 23.453 -22.406 -4.309 1 98.19 89 TYR B N 1
ATOM 4161 C CA . TYR B 1 89 ? 22.422 -21.719 -3.529 1 98.19 89 TYR B CA 1
ATOM 4162 C C . TYR B 1 89 ? 21.031 -22.141 -3.967 1 98.19 89 TYR B C 1
ATOM 4164 O O . TYR B 1 89 ? 20.797 -22.391 -5.148 1 98.19 89 TYR B O 1
ATOM 4172 N N . ALA B 1 90 ? 20.078 -22.203 -3.023 1 98.44 90 ALA B N 1
ATOM 4173 C CA . ALA B 1 90 ? 18.641 -22.344 -3.242 1 98.44 90 ALA B CA 1
ATOM 4174 C C . ALA B 1 90 ? 17.891 -21.125 -2.721 1 98.44 90 ALA B C 1
ATOM 4176 O O . ALA B 1 90 ? 18.016 -20.766 -1.547 1 98.44 90 ALA B O 1
ATOM 4177 N N . ILE B 1 91 ? 17.156 -20.484 -3.566 1 98.75 91 ILE B N 1
ATOM 4178 C CA . ILE B 1 91 ? 16.375 -19.297 -3.195 1 98.75 91 ILE B CA 1
ATOM 4179 C C . ILE B 1 91 ? 14.891 -19.625 -3.26 1 98.75 91 ILE B C 1
ATOM 4181 O O . ILE B 1 91 ? 14.367 -19.969 -4.324 1 98.75 91 ILE B O 1
ATOM 4185 N N . VAL B 1 92 ? 14.188 -19.5 -2.133 1 98.75 92 VAL B N 1
ATOM 4186 C CA . VAL B 1 92 ? 12.758 -19.781 -2.078 1 98.75 92 VAL B CA 1
ATOM 4187 C C . VAL B 1 92 ? 11.984 -18.484 -1.936 1 98.75 92 VAL B C 1
ATOM 4189 O O . VAL B 1 92 ? 12.133 -17.766 -0.94 1 98.75 92 VAL B O 1
ATOM 4192 N N . GLU B 1 93 ? 11.172 -18.141 -2.912 1 98.31 93 GLU B N 1
ATOM 4193 C CA . GLU B 1 93 ? 10.305 -16.969 -2.811 1 98.31 93 GLU B CA 1
ATOM 4194 C C . GLU B 1 93 ? 8.953 -17.344 -2.191 1 98.31 93 GLU B C 1
ATOM 4196 O O . GLU B 1 93 ? 8.266 -18.234 -2.68 1 98.31 93 GLU B O 1
ATOM 4201 N N . GLY B 1 94 ? 8.602 -16.641 -1.157 1 97.62 94 GLY B N 1
ATOM 4202 C CA . GLY B 1 94 ? 7.297 -16.828 -0.538 1 97.62 94 GLY B CA 1
ATOM 4203 C C . GLY B 1 94 ? 6.168 -16.188 -1.321 1 97.62 94 GLY B C 1
ATOM 4204 O O . GLY B 1 94 ? 6.387 -15.664 -2.418 1 97.62 94 GLY B O 1
ATOM 4205 N N . ASN B 1 95 ? 4.996 -16.344 -0.776 1 94 95 ASN B N 1
ATOM 4206 C CA . ASN B 1 95 ? 3.811 -15.719 -1.359 1 94 95 ASN B CA 1
ATOM 4207 C C . ASN B 1 95 ? 3.045 -14.898 -0.33 1 94 95 ASN B C 1
ATOM 4209 O O . ASN B 1 95 ? 3.037 -15.227 0.857 1 94 95 ASN B O 1
ATOM 4213 N N . ARG B 1 96 ? 2.416 -13.781 -0.786 1 93.12 96 ARG B N 1
ATOM 4214 C CA . ARG B 1 96 ? 1.632 -12.906 0.079 1 93.12 96 ARG B CA 1
ATOM 4215 C C . ARG B 1 96 ? 2.422 -12.508 1.323 1 93.12 96 ARG B C 1
ATOM 4217 O O . ARG B 1 96 ? 3.584 -12.109 1.226 1 93.12 96 ARG B O 1
ATOM 4224 N N . GLY B 1 97 ? 1.815 -12.578 2.432 1 97.69 97 GLY B N 1
ATOM 4225 C CA . GLY B 1 97 ? 2.521 -12.273 3.666 1 97.69 97 GLY B CA 1
ATOM 4226 C C . GLY B 1 97 ? 3.154 -13.492 4.305 1 97.69 97 GLY B C 1
ATOM 4227 O O . GLY B 1 97 ? 2.686 -14.617 4.109 1 97.69 97 GLY B O 1
ATOM 4228 N N . LEU B 1 98 ? 4.156 -13.266 5.145 1 98.69 98 LEU B N 1
ATOM 4229 C CA . LEU B 1 98 ? 4.973 -14.297 5.77 1 98.69 98 LEU B CA 1
ATOM 4230 C C . LEU B 1 98 ? 4.102 -15.328 6.484 1 98.69 98 LEU B C 1
ATOM 4232 O O . LEU B 1 98 ? 4.355 -16.531 6.402 1 98.69 98 LEU B O 1
ATOM 4236 N N . TYR B 1 99 ? 3.01 -14.875 7.105 1 98.62 99 TYR B N 1
ATOM 4237 C CA . TYR B 1 99 ? 2.225 -15.766 7.953 1 98.62 99 TYR B CA 1
ATOM 4238 C C . TYR B 1 99 ? 0.871 -16.062 7.32 1 98.62 99 TYR B C 1
ATOM 4240 O O . TYR B 1 99 ? 0.02 -16.719 7.938 1 98.62 99 TYR B O 1
ATOM 4248 N N . ASP B 1 100 ? 0.654 -15.531 6.133 1 97.25 100 ASP B N 1
ATOM 4249 C CA . ASP B 1 100 ? -0.619 -15.766 5.453 1 97.25 100 ASP B CA 1
ATOM 4250 C C . ASP B 1 100 ? -0.784 -17.234 5.086 1 97.25 100 ASP B C 1
ATOM 4252 O O . ASP B 1 100 ? 0.1 -17.828 4.461 1 97.25 100 ASP B O 1
ATOM 4256 N N . GLY B 1 101 ? -1.852 -17.844 5.523 1 92.44 101 GLY B N 1
ATOM 4257 C CA . GLY B 1 101 ? -2.184 -19.234 5.238 1 92.44 101 GLY B CA 1
ATOM 4258 C C . GLY B 1 101 ? -3.652 -19.438 4.926 1 92.44 101 GLY B C 1
ATOM 4259 O O . GLY B 1 101 ? -4.336 -18.516 4.48 1 92.44 101 GLY B O 1
ATOM 4260 N N . VAL B 1 102 ? -4.129 -20.641 5.066 1 88.81 102 VAL B N 1
ATOM 4261 C CA . VAL B 1 102 ? -5.473 -20.984 4.621 1 88.81 102 VAL B CA 1
ATOM 4262 C C . VAL B 1 102 ? -6.441 -20.906 5.801 1 88.81 102 VAL B C 1
ATOM 4264 O O . VAL B 1 102 ? -7.66 -20.984 5.617 1 88.81 102 VAL B O 1
ATOM 4267 N N . ASN B 1 103 ? -5.879 -20.734 6.996 1 90.31 103 ASN B N 1
ATOM 4268 C CA . ASN B 1 103 ? -6.707 -20.641 8.195 1 90.31 103 ASN B CA 1
ATOM 4269 C C . ASN B 1 103 ? -6.051 -19.781 9.266 1 90.31 103 ASN B C 1
ATOM 4271 O O . ASN B 1 103 ? -4.977 -19.219 9.047 1 90.31 103 ASN B O 1
ATOM 4275 N N . VAL B 1 104 ? -6.645 -19.656 10.398 1 94.44 104 VAL B N 1
ATOM 4276 C CA . VAL B 1 104 ? -6.234 -18.766 11.469 1 94.44 104 VAL B CA 1
ATOM 4277 C C . VAL B 1 104 ? -4.906 -19.234 12.062 1 94.44 104 VAL B C 1
ATOM 4279 O O . VAL B 1 104 ? -4.113 -18.422 12.547 1 94.44 104 VAL B O 1
ATOM 4282 N N . GLU B 1 105 ? -4.613 -20.5 11.922 1 93.38 105 GLU B N 1
ATOM 4283 C CA . GLU B 1 105 ? -3.396 -21.062 12.492 1 93.38 105 GLU B CA 1
ATOM 4284 C C . GLU B 1 105 ? -2.217 -20.922 11.531 1 93.38 105 GLU B C 1
ATOM 4286 O O . GLU B 1 105 ? -1.063 -21.094 11.93 1 93.38 105 GLU B O 1
ATOM 4291 N N . GLY B 1 106 ? -2.504 -20.562 10.297 1 91.44 106 GLY B N 1
ATOM 4292 C CA . GLY B 1 106 ? -1.439 -20.281 9.352 1 91.44 106 GLY B CA 1
ATOM 4293 C C . GLY B 1 106 ? -1.035 -21.484 8.531 1 91.44 106 GLY B C 1
ATOM 4294 O O . GLY B 1 106 ? 0.105 -21.578 8.07 1 91.44 106 GLY B O 1
ATOM 4295 N N . GLY B 1 107 ? -1.938 -22.406 8.383 1 91.5 107 GLY B N 1
ATOM 4296 C CA . GLY B 1 107 ? -1.633 -23.562 7.535 1 91.5 107 GLY B CA 1
ATOM 4297 C C . GLY B 1 107 ? -1.226 -23.156 6.129 1 91.5 107 GLY B C 1
ATOM 4298 O O . GLY B 1 107 ? -1.809 -22.25 5.539 1 91.5 107 GLY B O 1
ATOM 4299 N N . PHE B 1 108 ? -0.141 -23.734 5.602 1 92.62 108 PHE B N 1
ATOM 4300 C CA . PHE B 1 108 ? 0.35 -23.578 4.238 1 92.62 108 PHE B CA 1
ATOM 4301 C C . PHE B 1 108 ? 1.009 -22.219 4.055 1 92.62 108 PHE B C 1
ATOM 4303 O O . PHE B 1 108 ? 1.142 -21.719 2.93 1 92.62 108 PHE B O 1
ATOM 4310 N N . SER B 1 109 ? 1.421 -21.516 5.133 1 96.81 109 SER B N 1
ATOM 4311 C CA . SER B 1 109 ? 2.051 -20.203 5.023 1 96.81 109 SER B CA 1
ATOM 4312 C C . SER B 1 109 ? 3.514 -20.328 4.609 1 96.81 109 SER B C 1
ATOM 4314 O O . SER B 1 109 ? 4.086 -21.422 4.645 1 96.81 109 SER B O 1
ATOM 4316 N N . THR B 1 110 ? 4.094 -19.219 4.133 1 98.12 110 THR B N 1
ATOM 4317 C CA . THR B 1 110 ? 5.527 -19.172 3.869 1 98.12 110 THR B CA 1
ATOM 4318 C C . THR B 1 110 ? 6.324 -19.484 5.129 1 98.12 110 THR B C 1
ATOM 4320 O O . THR B 1 110 ? 7.363 -20.156 5.062 1 98.12 110 THR B O 1
ATOM 4323 N N . ALA B 1 111 ? 5.836 -19.062 6.285 1 98.38 111 ALA B N 1
ATOM 4324 C CA . ALA B 1 111 ? 6.488 -19.344 7.562 1 98.38 111 ALA B CA 1
ATOM 4325 C C . ALA B 1 111 ? 6.559 -20.859 7.816 1 98.38 111 ALA B C 1
ATOM 4327 O O . ALA B 1 111 ? 7.613 -21.375 8.195 1 98.38 111 ALA B O 1
ATOM 4328 N N . GLU B 1 112 ? 5.469 -21.516 7.602 1 96.69 112 GLU B N 1
ATOM 4329 C CA . GLU B 1 112 ? 5.445 -22.953 7.809 1 96.69 112 GLU B CA 1
ATOM 4330 C C . GLU B 1 112 ? 6.398 -23.672 6.855 1 96.69 112 GLU B C 1
ATOM 4332 O O . GLU B 1 112 ? 7.055 -24.641 7.238 1 96.69 112 GLU B O 1
ATOM 4337 N N . LEU B 1 113 ? 6.418 -23.203 5.609 1 97.31 113 LEU B N 1
ATOM 4338 C CA . LEU B 1 113 ? 7.34 -23.781 4.637 1 97.31 113 LEU B CA 1
ATOM 4339 C C . LEU B 1 113 ? 8.789 -23.578 5.078 1 97.31 113 LEU B C 1
ATOM 4341 O O . LEU B 1 113 ? 9.602 -24.5 4.996 1 97.31 113 LEU B O 1
ATOM 4345 N N . ALA B 1 114 ? 9.133 -22.391 5.531 1 97.75 114 ALA B N 1
ATOM 4346 C CA . ALA B 1 114 ? 10.484 -22.109 6 1 97.75 114 ALA B CA 1
ATOM 4347 C C . ALA B 1 114 ? 10.875 -23.031 7.148 1 97.75 114 ALA B C 1
ATOM 4349 O O . ALA B 1 114 ? 11.992 -23.547 7.18 1 97.75 114 ALA B O 1
ATOM 4350 N N . ILE B 1 115 ? 9.938 -23.203 8.102 1 96.56 115 ILE B N 1
ATOM 4351 C CA . ILE B 1 115 ? 10.172 -24.094 9.242 1 96.56 115 ILE B CA 1
ATOM 4352 C C . ILE B 1 115 ? 10.406 -25.516 8.75 1 96.56 115 ILE B C 1
ATOM 4354 O O . ILE B 1 115 ? 11.359 -26.172 9.172 1 96.56 115 ILE B O 1
ATOM 4358 N N . ASN B 1 116 ? 9.57 -25.953 7.828 1 93.94 116 ASN B N 1
ATOM 4359 C CA . ASN B 1 116 ? 9.656 -27.297 7.281 1 93.94 116 ASN B CA 1
ATOM 4360 C C . ASN B 1 116 ? 11 -27.531 6.598 1 93.94 116 ASN B C 1
ATOM 4362 O O . ASN B 1 116 ? 11.586 -28.609 6.727 1 93.94 116 ASN B O 1
ATOM 4366 N N . LEU B 1 117 ? 11.5 -26.547 5.895 1 95.75 117 LEU B N 1
ATOM 4367 C CA . LEU B 1 117 ? 12.734 -26.672 5.125 1 95.75 117 LEU B CA 1
ATOM 4368 C C . LEU B 1 117 ? 13.953 -26.375 5.996 1 95.75 117 LEU B C 1
ATOM 4370 O O . LEU B 1 117 ? 15.086 -26.594 5.574 1 95.75 117 LEU B O 1
ATOM 4374 N N . GLY B 1 118 ? 13.719 -25.828 7.203 1 95.75 118 GLY B N 1
ATOM 4375 C CA . GLY B 1 118 ? 14.812 -25.453 8.078 1 95.75 118 GLY B CA 1
ATOM 4376 C C . GLY B 1 118 ? 15.625 -24.281 7.547 1 95.75 118 GLY B C 1
ATOM 4377 O O . GLY B 1 118 ? 16.844 -24.219 7.727 1 95.75 118 GLY B O 1
ATOM 4378 N N . LEU B 1 119 ? 15.016 -23.406 6.844 1 98 119 LEU B N 1
ATOM 4379 C CA . LEU B 1 119 ? 15.719 -22.297 6.211 1 98 119 LEU B CA 1
ATOM 4380 C C . LEU B 1 119 ? 15.43 -20.984 6.93 1 98 119 LEU B C 1
ATOM 4382 O O . LEU B 1 119 ? 14.32 -20.781 7.43 1 98 119 LEU B O 1
ATOM 4386 N N . PRO B 1 120 ? 16.406 -20.078 6.996 1 98.69 120 PRO B N 1
ATOM 4387 C CA . PRO B 1 120 ? 16.156 -18.734 7.516 1 98.69 120 PRO B CA 1
ATOM 4388 C C . PRO B 1 120 ? 15.352 -17.875 6.547 1 98.69 120 PRO B C 1
ATOM 4390 O O . PRO B 1 120 ? 15.242 -18.203 5.363 1 98.69 120 PRO B O 1
ATOM 4393 N N . VAL B 1 121 ? 14.773 -16.797 7.062 1 98.88 121 VAL B N 1
ATOM 4394 C CA . VAL B 1 121 ? 13.883 -15.945 6.281 1 98.88 121 VAL B CA 1
ATOM 4395 C C . VAL B 1 121 ? 14.508 -14.562 6.125 1 98.88 121 VAL B C 1
ATOM 4397 O O . VAL B 1 121 ? 14.906 -13.938 7.109 1 98.88 121 VAL B O 1
ATOM 4400 N N . LEU B 1 122 ? 14.727 -14.148 4.934 1 98.94 122 LEU B N 1
ATOM 4401 C CA . LEU B 1 122 ? 14.992 -12.758 4.594 1 98.94 122 LEU B CA 1
ATOM 4402 C C . LEU B 1 122 ? 13.695 -11.984 4.387 1 98.94 122 LEU B C 1
ATOM 4404 O O . LEU B 1 122 ? 12.969 -12.234 3.428 1 98.94 122 LEU B O 1
ATOM 4408 N N . LEU B 1 123 ? 13.383 -11.055 5.25 1 98.94 123 LEU B N 1
ATOM 4409 C CA . LEU B 1 123 ? 12.102 -10.359 5.246 1 98.94 123 LEU B CA 1
ATOM 4410 C C . LEU B 1 123 ? 12.195 -9.055 4.465 1 98.94 123 LEU B C 1
ATOM 4412 O O . LEU B 1 123 ? 13 -8.18 4.797 1 98.94 123 LEU B O 1
ATOM 4416 N N . VAL B 1 124 ? 11.406 -8.914 3.418 1 98.62 124 VAL B N 1
ATOM 4417 C CA . VAL B 1 124 ? 11.344 -7.699 2.609 1 98.62 124 VAL B CA 1
ATOM 4418 C C . VAL B 1 124 ? 10.18 -6.828 3.076 1 98.62 124 VAL B C 1
ATOM 4420 O O . VAL B 1 124 ? 9.031 -7.277 3.098 1 98.62 124 VAL B O 1
ATOM 4423 N N . VAL B 1 125 ? 10.453 -5.57 3.42 1 98.56 125 VAL B N 1
ATOM 4424 C CA . VAL B 1 125 ? 9.43 -4.703 4 1 98.56 125 VAL B CA 1
ATOM 4425 C C . VAL B 1 125 ? 9.281 -3.439 3.158 1 98.56 125 VAL B C 1
ATOM 4427 O O . VAL B 1 125 ? 10.266 -2.74 2.9 1 98.56 125 VAL B O 1
ATOM 4430 N N . ASN B 1 126 ? 8.062 -3.211 2.709 1 96.75 126 ASN B N 1
ATOM 4431 C CA . ASN B 1 126 ? 7.734 -1.976 2.004 1 96.75 126 ASN B CA 1
ATOM 4432 C C . ASN B 1 126 ? 7.664 -0.787 2.957 1 96.75 126 ASN B C 1
ATOM 4434 O O . ASN B 1 126 ? 6.82 -0.754 3.854 1 96.75 126 ASN B O 1
ATOM 4438 N N . CYS B 1 127 ? 8.445 0.23 2.732 1 97.5 127 CYS B N 1
ATOM 4439 C CA . CYS B 1 127 ? 8.586 1.325 3.686 1 97.5 127 CYS B CA 1
ATOM 4440 C C . CYS B 1 127 ? 7.902 2.586 3.17 1 97.5 127 CYS B C 1
ATOM 4442 O O . CYS B 1 127 ? 8.266 3.697 3.559 1 97.5 127 CYS B O 1
ATOM 4444 N N . THR B 1 128 ? 6.961 2.449 2.299 1 94.19 128 THR B N 1
ATOM 4445 C CA . THR B 1 128 ? 6.25 3.6 1.748 1 94.19 128 THR B CA 1
ATOM 4446 C C . THR B 1 128 ? 5.52 4.363 2.85 1 94.19 128 THR B C 1
ATOM 4448 O O . THR B 1 128 ? 4.703 3.789 3.57 1 94.19 128 THR B O 1
ATOM 4451 N N . LYS B 1 129 ? 5.812 5.684 3.039 1 93.44 129 LYS B N 1
ATOM 4452 C CA . LYS B 1 129 ? 5.137 6.656 3.896 1 93.44 129 LYS B CA 1
ATOM 4453 C C . LYS B 1 129 ? 5.184 6.219 5.359 1 93.44 129 LYS B C 1
ATOM 4455 O O . LYS B 1 129 ? 4.191 6.348 6.082 1 93.44 129 LYS B O 1
ATOM 4460 N N . THR B 1 130 ? 6.258 5.676 5.797 1 96.12 130 THR B N 1
ATOM 4461 C CA . THR B 1 130 ? 6.473 5.234 7.172 1 96.12 130 THR B CA 1
ATOM 4462 C C . THR B 1 130 ? 7.961 5.195 7.504 1 96.12 130 THR B C 1
ATOM 4464 O O . THR B 1 130 ? 8.805 5.262 6.605 1 96.12 130 THR B O 1
ATOM 4467 N N . THR B 1 131 ? 8.32 5.266 8.766 1 97.06 131 THR B N 1
ATOM 4468 C CA . THR B 1 131 ? 9.711 5.203 9.219 1 97.06 131 THR B CA 1
ATOM 4469 C C . THR B 1 131 ? 9.852 4.219 10.375 1 97.06 131 THR B C 1
ATOM 4471 O O . THR B 1 131 ? 9.867 3.006 10.172 1 97.06 131 THR B O 1
ATOM 4474 N N . ARG B 1 132 ? 9.789 4.746 11.617 1 98.12 132 ARG B N 1
ATOM 4475 C CA . ARG B 1 132 ? 10.07 3.971 12.82 1 98.12 132 ARG B CA 1
ATOM 4476 C C . ARG B 1 132 ? 9.047 2.859 13.016 1 98.12 132 ARG B C 1
ATOM 4478 O O . ARG B 1 132 ? 9.352 1.815 13.594 1 98.12 132 ARG B O 1
ATOM 4485 N N . THR B 1 133 ? 7.836 3.031 12.578 1 98.75 133 THR B N 1
ATOM 4486 C CA . THR B 1 133 ? 6.785 2.029 12.711 1 98.75 133 THR B CA 1
ATOM 4487 C C . THR B 1 133 ? 7.215 0.705 12.086 1 98.75 133 THR B C 1
ATOM 4489 O O . THR B 1 133 ? 6.824 -0.365 12.555 1 98.75 133 THR B O 1
ATOM 4492 N N . ILE B 1 134 ? 8.117 0.717 11.117 1 98.75 134 ILE B N 1
ATOM 4493 C CA . ILE B 1 134 ? 8.648 -0.474 10.461 1 98.75 134 ILE B CA 1
ATOM 4494 C C . ILE B 1 134 ? 9.297 -1.391 11.5 1 98.75 134 ILE B C 1
ATOM 4496 O O . ILE B 1 134 ? 9.172 -2.615 11.414 1 98.75 134 ILE B O 1
ATOM 4500 N N . ALA B 1 135 ? 10.008 -0.798 12.461 1 98.81 135 ALA B N 1
ATOM 4501 C CA . ALA B 1 135 ? 10.648 -1.598 13.5 1 98.81 135 ALA B CA 1
ATOM 4502 C C . ALA B 1 135 ? 9.617 -2.379 14.312 1 98.81 135 ALA B C 1
ATOM 4504 O O . ALA B 1 135 ? 9.852 -3.535 14.672 1 98.81 135 ALA B O 1
ATOM 4505 N N . ALA B 1 136 ? 8.469 -1.757 14.602 1 98.81 136 ALA B N 1
ATOM 4506 C CA . ALA B 1 136 ? 7.402 -2.439 15.328 1 98.81 136 ALA B CA 1
ATOM 4507 C C . ALA B 1 136 ? 6.855 -3.611 14.516 1 98.81 136 ALA B C 1
ATOM 4509 O O . ALA B 1 136 ? 6.574 -4.68 15.07 1 98.81 136 ALA B O 1
ATOM 4510 N N . LEU B 1 137 ? 6.695 -3.41 13.211 1 98.81 137 LEU B N 1
ATOM 4511 C CA . LEU B 1 137 ? 6.176 -4.461 12.344 1 98.81 137 LEU B CA 1
ATOM 4512 C C . LEU B 1 137 ? 7.129 -5.648 12.289 1 98.81 137 LEU B C 1
ATOM 4514 O O . LEU B 1 137 ? 6.703 -6.797 12.422 1 98.81 137 LEU B O 1
ATOM 4518 N N . VAL B 1 138 ? 8.445 -5.34 12.109 1 98.88 138 VAL B N 1
ATOM 4519 C CA . VAL B 1 138 ? 9.453 -6.391 12.055 1 98.88 138 VAL B CA 1
ATOM 4520 C C . VAL B 1 138 ? 9.516 -7.129 13.391 1 98.88 138 VAL B C 1
ATOM 4522 O O . VAL B 1 138 ? 9.609 -8.359 13.422 1 98.88 138 VAL B O 1
ATOM 4525 N N . LEU B 1 139 ? 9.414 -6.398 14.484 1 98.81 139 LEU B N 1
ATOM 4526 C CA . LEU B 1 139 ? 9.406 -7.004 15.805 1 98.81 139 LEU B CA 1
ATOM 4527 C C . LEU B 1 139 ? 8.242 -7.98 15.953 1 98.81 139 LEU B C 1
ATOM 4529 O O . LEU B 1 139 ? 8.406 -9.078 16.5 1 98.81 139 LEU B O 1
ATOM 4533 N N . GLY B 1 140 ? 7.055 -7.551 15.516 1 98.75 140 GLY B N 1
ATOM 4534 C CA . GLY B 1 140 ? 5.891 -8.422 15.555 1 98.75 140 GLY B CA 1
ATOM 4535 C C . GLY B 1 140 ? 6.094 -9.719 14.797 1 98.75 140 GLY B C 1
ATOM 4536 O O . GLY B 1 140 ? 5.707 -10.789 15.266 1 98.75 140 GLY B O 1
ATOM 4537 N N . CYS B 1 141 ? 6.715 -9.617 13.594 1 98.75 141 CYS B N 1
ATOM 4538 C CA . CYS B 1 141 ? 6.992 -10.812 12.812 1 98.75 141 CYS B CA 1
ATOM 4539 C C . CYS B 1 141 ? 7.949 -11.734 13.555 1 98.75 141 CYS B C 1
ATOM 4541 O O . CYS B 1 141 ? 7.785 -12.961 13.531 1 98.75 141 CYS B O 1
ATOM 4543 N N . LYS B 1 142 ? 8.953 -11.18 14.188 1 98.62 142 LYS B N 1
ATOM 4544 C CA . LYS B 1 142 ? 9.945 -11.945 14.93 1 98.62 142 LYS B CA 1
ATOM 4545 C C . LYS B 1 142 ? 9.305 -12.68 16.109 1 98.62 142 LYS B C 1
ATOM 4547 O O . LYS B 1 142 ? 9.602 -13.852 16.344 1 98.62 142 LYS B O 1
ATOM 4552 N N . LEU B 1 143 ? 8.352 -12.07 16.781 1 98.38 143 LEU B N 1
ATOM 4553 C CA . LEU B 1 143 ? 7.844 -12.586 18.047 1 98.38 143 LEU B CA 1
ATOM 4554 C C . LEU B 1 143 ? 6.594 -13.438 17.812 1 98.38 143 LEU B C 1
ATOM 4556 O O . LEU B 1 143 ? 6.195 -14.203 18.703 1 98.38 143 LEU B O 1
ATOM 4560 N N . PHE B 1 144 ? 5.93 -13.289 16.719 1 98.38 144 PHE B N 1
ATOM 4561 C CA . PHE B 1 144 ? 4.664 -13.945 16.422 1 98.38 144 PHE B CA 1
ATOM 4562 C C . PHE B 1 144 ? 4.828 -15.461 16.438 1 98.38 144 PHE B C 1
ATOM 4564 O O . PHE B 1 144 ? 3.961 -16.188 16.938 1 98.38 144 PHE B O 1
ATOM 4571 N N . ASP B 1 145 ? 5.879 -15.953 15.852 1 97.75 145 ASP B N 1
ATOM 4572 C CA . ASP B 1 145 ? 6.27 -17.359 15.852 1 97.75 145 ASP B CA 1
ATOM 4573 C C . ASP B 1 145 ? 7.781 -17.516 15.992 1 97.75 145 ASP B C 1
ATOM 4575 O O . ASP B 1 145 ? 8.516 -17.406 15.016 1 97.75 145 ASP B O 1
ATOM 4579 N N . PRO B 1 146 ? 8.242 -17.812 17.141 1 96.25 146 PRO B N 1
ATOM 4580 C CA . PRO B 1 146 ? 9.688 -17.844 17.406 1 96.25 146 PRO B CA 1
ATOM 4581 C C . PRO B 1 146 ? 10.398 -18.953 16.641 1 96.25 146 PRO B C 1
ATOM 4583 O O . PRO B 1 146 ? 11.633 -18.984 16.578 1 96.25 146 PRO B O 1
ATOM 4586 N N . ARG B 1 147 ? 9.68 -19.953 16.016 1 97.12 147 ARG B N 1
ATOM 4587 C CA . ARG B 1 147 ? 10.289 -21.016 15.234 1 97.12 147 ARG B CA 1
ATOM 4588 C C . ARG B 1 147 ? 10.812 -20.469 13.898 1 97.12 147 ARG B C 1
ATOM 4590 O O . ARG B 1 147 ? 11.648 -21.109 13.258 1 97.12 147 ARG B O 1
ATOM 4597 N N . VAL B 1 148 ? 10.227 -19.328 13.477 1 98.31 148 VAL B N 1
ATOM 4598 C CA . VAL B 1 148 ? 10.648 -18.719 12.227 1 98.31 148 VAL B CA 1
ATOM 4599 C C . VAL B 1 148 ? 11.914 -17.891 12.461 1 98.31 148 VAL B C 1
ATOM 4601 O O . VAL B 1 148 ? 11.93 -16.969 13.266 1 98.31 148 VAL B O 1
ATOM 4604 N N . ASN B 1 149 ? 13.008 -18.188 11.836 1 98.31 149 ASN B N 1
ATOM 4605 C CA . ASN B 1 149 ? 14.273 -17.484 11.961 1 98.31 149 ASN B CA 1
ATOM 4606 C C . ASN B 1 149 ? 14.391 -16.359 10.945 1 98.31 149 ASN B C 1
ATOM 4608 O O . ASN B 1 149 ? 14.875 -16.562 9.828 1 98.31 149 ASN B O 1
ATOM 4612 N N . ILE B 1 150 ? 13.977 -15.195 11.32 1 98.81 150 ILE B N 1
ATOM 4613 C CA . ILE B 1 150 ? 14.195 -14.031 10.469 1 98.81 150 ILE B CA 1
ATOM 4614 C C . ILE B 1 150 ? 15.633 -13.547 10.602 1 98.81 150 ILE B C 1
ATOM 4616 O O . ILE B 1 150 ? 16 -12.938 11.609 1 98.81 150 ILE B O 1
ATOM 4620 N N . CYS B 1 151 ? 16.406 -13.766 9.578 1 98.69 151 CYS B N 1
ATOM 4621 C CA . CYS B 1 151 ? 17.844 -13.586 9.695 1 98.69 151 CYS B CA 1
ATOM 4622 C C . CYS B 1 151 ? 18.25 -12.188 9.234 1 98.69 151 CYS B C 1
ATOM 4624 O O . CYS B 1 151 ? 19.344 -11.719 9.57 1 98.69 151 CYS B O 1
ATOM 4626 N N . GLY B 1 152 ? 17.469 -11.516 8.492 1 98.81 152 GLY B N 1
ATOM 4627 C CA . GLY B 1 152 ? 17.75 -10.195 7.953 1 98.81 152 GLY B CA 1
ATOM 4628 C C . GLY B 1 152 ? 16.531 -9.516 7.371 1 98.81 152 GLY B C 1
ATOM 4629 O O . GLY B 1 152 ? 15.508 -10.164 7.137 1 98.81 152 GLY B O 1
ATOM 4630 N N . VAL B 1 153 ? 16.672 -8.18 7.176 1 98.88 153 VAL B N 1
ATOM 4631 C CA . VAL B 1 153 ? 15.578 -7.379 6.617 1 98.88 153 VAL B CA 1
ATOM 4632 C C . VAL B 1 153 ? 16.094 -6.594 5.41 1 98.88 153 VAL B C 1
ATOM 4634 O O . VAL B 1 153 ? 17.203 -6.062 5.434 1 98.88 153 VAL B O 1
ATOM 4637 N N . VAL B 1 154 ? 15.352 -6.609 4.332 1 98.81 154 VAL B N 1
ATOM 4638 C CA . VAL B 1 154 ? 15.555 -5.715 3.199 1 98.81 154 VAL B CA 1
ATOM 4639 C C . VAL B 1 154 ? 14.453 -4.66 3.174 1 98.81 154 VAL B C 1
ATOM 4641 O O . VAL B 1 154 ? 13.266 -4.992 3.127 1 98.81 154 VAL B O 1
ATOM 4644 N N . LEU B 1 155 ? 14.844 -3.412 3.268 1 98.75 155 LEU B N 1
ATOM 4645 C CA . LEU B 1 155 ? 13.891 -2.307 3.201 1 98.75 155 LEU B CA 1
ATOM 4646 C C . LEU B 1 155 ? 13.672 -1.865 1.759 1 98.75 155 LEU B C 1
ATOM 4648 O O . LEU B 1 155 ? 14.625 -1.538 1.051 1 98.75 155 LEU B O 1
ATOM 4652 N N . ASN B 1 156 ? 12.406 -1.897 1.348 1 96.94 156 ASN B N 1
ATOM 4653 C CA . ASN B 1 156 ? 12.031 -1.533 -0.016 1 96.94 156 ASN B CA 1
ATOM 4654 C C . ASN B 1 156 ? 11.289 -0.203 -0.057 1 96.94 156 ASN B C 1
ATOM 4656 O O . ASN B 1 156 ? 10.688 0.208 0.937 1 96.94 156 ASN B O 1
ATOM 4660 N N . GLN B 1 157 ? 11.43 0.595 -1.161 1 95.75 157 GLN B N 1
ATOM 4661 C CA . GLN B 1 157 ? 10.703 1.829 -1.441 1 95.75 157 GLN B CA 1
ATOM 4662 C C . GLN B 1 157 ? 11.141 2.949 -0.502 1 95.75 157 GLN B C 1
ATOM 4664 O O . GLN B 1 157 ? 10.305 3.699 0.01 1 95.75 157 GLN B O 1
ATOM 4669 N N . ILE B 1 158 ? 12.375 3.006 -0.225 1 96.62 158 ILE B N 1
ATOM 4670 C CA . ILE B 1 158 ? 12.93 4.09 0.579 1 96.62 158 ILE B CA 1
ATOM 4671 C C . ILE B 1 158 ? 12.953 5.379 -0.237 1 96.62 158 ILE B C 1
ATOM 4673 O O . ILE B 1 158 ? 13.539 5.422 -1.323 1 96.62 158 ILE B O 1
ATOM 4677 N N . ALA B 1 159 ? 12.406 6.398 0.302 1 91.5 159 ALA B N 1
ATOM 4678 C CA . ALA B 1 159 ? 12.211 7.629 -0.46 1 91.5 159 ALA B CA 1
ATOM 4679 C C . ALA B 1 159 ? 13.406 8.57 -0.296 1 91.5 159 ALA B C 1
ATOM 4681 O O . ALA B 1 159 ? 13.773 9.281 -1.231 1 91.5 159 ALA B O 1
ATOM 4682 N N . THR B 1 160 ? 14.031 8.688 0.939 1 91.69 160 THR B N 1
ATOM 4683 C CA . THR B 1 160 ? 15.086 9.664 1.216 1 91.69 160 THR B CA 1
ATOM 4684 C C . THR B 1 160 ? 16.172 9.047 2.094 1 91.69 160 THR B C 1
ATOM 4686 O O . THR B 1 160 ? 15.961 8 2.711 1 91.69 160 THR B O 1
ATOM 4689 N N . GLY B 1 161 ? 17.312 9.719 2.111 1 94.12 161 GLY B N 1
ATOM 4690 C CA . GLY B 1 161 ? 18.391 9.305 2.994 1 94.12 161 GLY B CA 1
ATOM 4691 C C . GLY B 1 161 ? 18.031 9.383 4.465 1 94.12 161 GLY B C 1
ATOM 4692 O O . GLY B 1 161 ? 18.422 8.531 5.258 1 94.12 161 GLY B O 1
ATOM 4693 N N . ARG B 1 162 ? 17.281 10.359 4.844 1 91.38 162 ARG B N 1
ATOM 4694 C CA . ARG B 1 162 ? 16.828 10.523 6.223 1 91.38 162 ARG B CA 1
ATOM 4695 C C . ARG B 1 162 ? 15.93 9.367 6.648 1 91.38 162 ARG B C 1
ATOM 4697 O O . ARG B 1 162 ? 16.109 8.797 7.727 1 91.38 162 ARG B O 1
ATOM 4704 N N . GLN B 1 163 ? 14.992 9.102 5.852 1 94.69 163 GLN B N 1
ATOM 4705 C CA . GLN B 1 163 ? 14.125 7.953 6.125 1 94.69 163 GLN B CA 1
ATOM 4706 C C . GLN B 1 163 ? 14.938 6.68 6.316 1 94.69 163 GLN B C 1
ATOM 4708 O O . GLN B 1 163 ? 14.727 5.938 7.277 1 94.69 163 GLN B O 1
ATOM 4713 N N . ARG B 1 164 ? 15.891 6.461 5.367 1 97.5 164 ARG B N 1
ATOM 4714 C CA . ARG B 1 164 ? 16.75 5.277 5.414 1 97.5 164 ARG B CA 1
ATOM 4715 C C . ARG B 1 164 ? 17.453 5.16 6.766 1 97.5 164 ARG B C 1
ATOM 4717 O O . ARG B 1 164 ? 17.406 4.105 7.402 1 97.5 164 ARG B O 1
ATOM 4724 N N . LYS B 1 165 ? 18.016 6.242 7.168 1 97.44 165 LYS B N 1
ATOM 4725 C CA . LYS B 1 165 ? 18.781 6.246 8.414 1 97.44 165 LYS B CA 1
ATOM 4726 C C . LYS B 1 165 ? 17.891 5.895 9.602 1 97.44 165 LYS B C 1
ATOM 4728 O O . LYS B 1 165 ? 18.266 5.051 10.43 1 97.44 165 LYS B O 1
ATOM 4733 N N . ILE B 1 166 ? 16.75 6.453 9.695 1 97.19 166 ILE B N 1
ATOM 4734 C CA . ILE B 1 166 ? 15.844 6.242 10.82 1 97.19 166 ILE B CA 1
ATOM 4735 C C . ILE B 1 166 ? 15.359 4.793 10.828 1 97.19 166 ILE B C 1
ATOM 4737 O O . ILE B 1 166 ? 15.375 4.133 11.875 1 97.19 166 ILE B O 1
ATOM 4741 N N . VAL B 1 167 ? 14.953 4.297 9.695 1 98.44 167 VAL B N 1
ATOM 4742 C CA . VAL B 1 167 ? 14.359 2.965 9.625 1 98.44 167 VAL B CA 1
ATOM 4743 C C . VAL B 1 167 ? 15.43 1.913 9.922 1 98.44 167 VAL B C 1
ATOM 4745 O O . VAL B 1 167 ? 15.195 0.981 10.695 1 98.44 167 VAL B O 1
ATOM 4748 N N . VAL B 1 168 ? 16.641 2.051 9.289 1 98.75 168 VAL B N 1
ATOM 4749 C CA . VAL B 1 168 ? 17.719 1.096 9.508 1 98.75 168 VAL B CA 1
ATOM 4750 C C . VAL B 1 168 ? 18.062 1.031 10.992 1 98.75 168 VAL B C 1
ATOM 4752 O O . VAL B 1 168 ? 18.094 -0.051 11.586 1 98.75 168 VAL B O 1
ATOM 4755 N N . GLU B 1 169 ? 18.234 2.189 11.555 1 98.69 169 GLU B N 1
ATOM 4756 C CA . GLU B 1 169 ? 18.641 2.248 12.961 1 98.69 169 GLU B CA 1
ATOM 4757 C C . GLU B 1 169 ? 17.531 1.707 13.867 1 98.69 169 GLU B C 1
ATOM 4759 O O . GLU B 1 169 ? 17.812 0.989 14.828 1 98.69 169 GLU B O 1
ATOM 4764 N N . ALA B 1 170 ? 16.312 2.053 13.586 1 98.62 170 ALA B N 1
ATOM 4765 C CA . ALA B 1 170 ? 15.188 1.601 14.414 1 98.62 170 ALA B CA 1
ATOM 4766 C C . ALA B 1 170 ? 15.039 0.083 14.352 1 98.62 170 ALA B C 1
ATOM 4768 O O . ALA B 1 170 ? 14.883 -0.571 15.391 1 98.62 170 ALA B O 1
ATOM 4769 N N . VAL B 1 171 ? 15.07 -0.498 13.18 1 98.81 171 VAL B N 1
ATOM 4770 C CA . VAL B 1 171 ? 14.914 -1.938 13.016 1 98.81 171 VAL B CA 1
ATOM 4771 C C . VAL B 1 171 ? 16.031 -2.672 13.758 1 98.81 171 VAL B C 1
ATOM 4773 O O . VAL B 1 171 ? 15.758 -3.586 14.547 1 98.81 171 VAL B O 1
ATOM 4776 N N . GLU B 1 172 ? 17.266 -2.273 13.578 1 98.81 172 GLU B N 1
ATOM 4777 C CA . GLU B 1 172 ? 18.391 -2.953 14.203 1 98.81 172 GLU B CA 1
ATOM 4778 C C . GLU B 1 172 ? 18.359 -2.793 15.719 1 98.81 172 GLU B C 1
ATOM 4780 O O . GLU B 1 172 ? 18.562 -3.762 16.453 1 98.81 172 GLU B O 1
ATOM 4785 N N . LYS B 1 173 ? 18.062 -1.623 16.156 1 98.44 173 LYS B N 1
ATOM 4786 C CA . LYS B 1 173 ? 18.078 -1.315 17.594 1 98.44 173 LYS B CA 1
ATOM 4787 C C . LYS B 1 173 ? 17 -2.076 18.328 1 98.44 173 LYS B C 1
ATOM 4789 O O . LYS B 1 173 ? 17.234 -2.625 19.406 1 98.44 173 LYS B O 1
ATOM 4794 N N . TYR B 1 174 ? 15.836 -2.146 17.766 1 98.19 174 TYR B N 1
ATOM 4795 C CA . TYR B 1 174 ? 14.688 -2.584 18.562 1 98.19 174 TYR B CA 1
ATOM 4796 C C . TYR B 1 174 ? 14.352 -4.039 18.266 1 98.19 174 TYR B C 1
ATOM 4798 O O . TYR B 1 174 ? 13.586 -4.668 19 1 98.19 174 TYR B O 1
ATOM 4806 N N . THR B 1 175 ? 14.852 -4.598 17.188 1 98.25 175 THR B N 1
ATOM 4807 C CA . THR B 1 175 ? 14.531 -5.988 16.875 1 98.25 175 THR B CA 1
ATOM 4808 C C . THR B 1 175 ? 15.773 -6.863 16.984 1 98.25 175 THR B C 1
ATOM 4810 O O . THR B 1 175 ? 15.672 -8.086 17.094 1 98.25 175 THR B O 1
ATOM 4813 N N . GLY B 1 176 ? 16.969 -6.281 16.844 1 98.38 176 GLY B N 1
ATOM 4814 C CA . GLY B 1 176 ? 18.203 -7.039 16.812 1 98.38 176 GLY B CA 1
ATOM 4815 C C . GLY B 1 176 ? 18.453 -7.719 15.484 1 98.38 176 GLY B C 1
ATOM 4816 O O . GLY B 1 176 ? 19.406 -8.492 15.344 1 98.38 176 GLY B O 1
ATOM 4817 N N . ILE B 1 177 ? 17.641 -7.535 14.5 1 98.69 177 ILE B N 1
ATOM 4818 C CA . ILE B 1 177 ? 17.781 -8.133 13.172 1 98.69 177 ILE B CA 1
ATOM 4819 C C . ILE B 1 177 ? 18.531 -7.164 12.258 1 98.69 177 ILE B C 1
ATOM 4821 O O . ILE B 1 177 ? 18.203 -5.984 12.18 1 98.69 177 ILE B O 1
ATOM 4825 N N . PRO B 1 178 ? 19.594 -7.562 11.594 1 98.81 178 PRO B N 1
ATOM 4826 C CA . PRO B 1 178 ? 20.328 -6.652 10.719 1 98.81 178 PRO B CA 1
ATOM 4827 C C . PRO B 1 178 ? 19.547 -6.277 9.461 1 98.81 178 PRO B C 1
ATOM 4829 O O . PRO B 1 178 ? 18.844 -7.113 8.898 1 98.81 178 PRO B O 1
ATOM 4832 N N . VAL B 1 179 ? 19.672 -5.004 9.07 1 98.88 179 VAL B N 1
ATOM 4833 C CA . VAL B 1 179 ? 19.219 -4.574 7.754 1 98.88 179 VAL B CA 1
ATOM 4834 C C . VAL B 1 179 ? 20.312 -4.812 6.719 1 98.88 179 VAL B C 1
ATOM 4836 O O . VAL B 1 179 ? 21.359 -4.176 6.773 1 98.88 179 VAL B O 1
ATOM 4839 N N . VAL B 1 180 ? 20.031 -5.668 5.746 1 98.81 180 VAL B N 1
ATOM 4840 C CA . VAL B 1 180 ? 21.109 -6.102 4.855 1 98.81 180 VAL B CA 1
ATOM 4841 C C . VAL B 1 180 ? 20.938 -5.438 3.488 1 98.81 180 VAL B C 1
ATOM 4843 O O . VAL B 1 180 ? 21.719 -5.703 2.566 1 98.81 180 VAL B O 1
ATOM 4846 N N . GLY B 1 181 ? 19.969 -4.621 3.332 1 98.62 181 GLY B N 1
ATOM 4847 C CA . GLY B 1 181 ? 19.766 -3.895 2.086 1 98.62 181 GLY B CA 1
ATOM 4848 C C . GLY B 1 181 ? 18.672 -2.846 2.174 1 98.62 181 GLY B C 1
ATOM 4849 O O . GLY B 1 181 ? 17.75 -2.971 2.982 1 98.62 181 GLY B O 1
ATOM 4850 N N . THR B 1 182 ? 18.797 -1.782 1.408 1 98.38 182 THR B N 1
ATOM 4851 C CA . THR B 1 182 ? 17.797 -0.729 1.256 1 98.38 182 THR B CA 1
ATOM 4852 C C . THR B 1 182 ? 17.609 -0.37 -0.216 1 98.38 182 THR B C 1
ATOM 4854 O O . THR B 1 182 ? 18.531 0.17 -0.849 1 98.38 182 THR B O 1
ATOM 4857 N N . ILE B 1 183 ? 16.469 -0.667 -0.738 1 96.75 183 ILE B N 1
ATOM 4858 C CA . ILE B 1 183 ? 16.172 -0.399 -2.141 1 96.75 183 ILE B CA 1
ATOM 4859 C C . ILE B 1 183 ? 15.383 0.906 -2.266 1 96.75 183 ILE B C 1
ATOM 4861 O O . ILE B 1 183 ? 14.32 1.06 -1.66 1 96.75 183 ILE B O 1
ATOM 4865 N N . PRO B 1 184 ? 15.859 1.9 -3.027 1 94.94 184 PRO B N 1
ATOM 4866 C CA . PRO B 1 184 ? 15.164 3.182 -3.164 1 94.94 184 PRO B CA 1
ATOM 4867 C C . PRO B 1 184 ? 13.891 3.076 -3.996 1 94.94 184 PRO B C 1
ATOM 4869 O O . PRO B 1 184 ? 13.734 2.129 -4.773 1 94.94 184 PRO B O 1
ATOM 4872 N N . ARG B 1 185 ? 13.008 4.008 -3.729 1 89.44 185 ARG B N 1
ATOM 4873 C CA . ARG B 1 185 ? 11.828 4.145 -4.578 1 89.44 185 ARG B CA 1
ATOM 4874 C C . ARG B 1 185 ? 12.227 4.461 -6.016 1 89.44 185 ARG B C 1
ATOM 4876 O O . ARG B 1 185 ? 13.047 5.348 -6.258 1 89.44 185 ARG B O 1
ATOM 4883 N N . THR B 1 186 ? 11.898 3.604 -6.848 1 71.81 186 THR B N 1
ATOM 4884 C CA . THR B 1 186 ? 12.258 3.812 -8.25 1 71.81 186 THR B CA 1
ATOM 4885 C C . THR B 1 186 ? 11.094 4.445 -9.008 1 71.81 186 THR B C 1
ATOM 4887 O O . THR B 1 186 ? 9.93 4.203 -8.695 1 71.81 186 THR B O 1
ATOM 4890 N N . ARG B 1 187 ? 11.266 5.641 -9.57 1 57.06 187 ARG B N 1
ATOM 4891 C CA . ARG B 1 187 ? 10.227 6.242 -10.398 1 57.06 187 ARG B CA 1
ATOM 4892 C C . ARG B 1 187 ? 9.672 5.227 -11.398 1 57.06 187 ARG B C 1
ATOM 4894 O O . ARG B 1 187 ? 10.375 4.297 -11.805 1 57.06 187 ARG B O 1
ATOM 4901 N N . ARG B 1 188 ? 8.383 5.133 -11.617 1 50.62 188 ARG B N 1
ATOM 4902 C CA . ARG B 1 188 ? 7.461 4.254 -12.328 1 50.62 188 ARG B CA 1
ATOM 4903 C C . ARG B 1 188 ? 8.094 3.707 -13.602 1 50.62 188 ARG B C 1
ATOM 4905 O O . ARG B 1 188 ? 7.719 2.633 -14.07 1 50.62 188 ARG B O 1
ATOM 4912 N N . GLU B 1 189 ? 8.766 4.613 -14.32 1 48.66 189 GLU B N 1
ATOM 4913 C CA . GLU B 1 189 ? 8.766 4.246 -15.734 1 48.66 189 GLU B CA 1
ATOM 4914 C C . GLU B 1 189 ? 9.617 3.004 -15.984 1 48.66 189 GLU B C 1
ATOM 4916 O O . GLU B 1 189 ? 9.469 2.336 -17.016 1 48.66 189 GLU B O 1
ATOM 4921 N N . VAL B 1 190 ? 10.641 3.139 -15.383 1 43.59 190 VAL B N 1
ATOM 4922 C CA . VAL B 1 190 ? 11.508 2.154 -16.031 1 43.59 190 VAL B CA 1
ATOM 4923 C C . VAL B 1 190 ? 10.922 0.755 -15.844 1 43.59 190 VAL B C 1
ATOM 4925 O O . VAL B 1 190 ? 10.82 -0.014 -16.797 1 43.59 190 VAL B O 1
ATOM 4928 N N . PHE B 1 191 ? 11.273 0.094 -14.688 1 48.91 191 PHE B N 1
ATOM 4929 C CA . PHE B 1 191 ? 11.148 -1.357 -14.617 1 48.91 191 PHE B CA 1
ATOM 4930 C C . PHE B 1 191 ? 9.719 -1.758 -14.289 1 48.91 191 PHE B C 1
ATOM 4932 O O . PHE B 1 191 ? 9.102 -1.198 -13.375 1 48.91 191 PHE B O 1
ATOM 4939 N N . PRO B 1 192 ? 9.148 -2.332 -15.266 1 48.31 192 PRO B N 1
ATOM 4940 C CA . PRO B 1 192 ? 7.773 -2.83 -15.156 1 48.31 192 PRO B CA 1
ATOM 4941 C C . PRO B 1 192 ? 7.508 -3.545 -13.828 1 48.31 192 PRO B C 1
ATOM 4943 O O . PRO B 1 192 ? 7.332 -4.766 -13.805 1 48.31 192 PRO B O 1
ATOM 4946 N N . MET B 1 193 ? 8.18 -3.057 -12.852 1 46.56 193 MET B N 1
ATOM 4947 C CA . MET B 1 193 ? 7.918 -3.643 -11.539 1 46.56 193 MET B CA 1
ATOM 4948 C C . MET B 1 193 ? 6.434 -3.951 -11.375 1 46.56 193 MET B C 1
ATOM 4950 O O . MET B 1 193 ? 6.07 -4.977 -10.797 1 46.56 193 MET B O 1
ATOM 4954 N N . ARG B 1 194 ? 5.82 -3.006 -12 1 45.44 194 ARG B N 1
ATOM 4955 C CA . ARG B 1 194 ? 4.375 -3.172 -11.906 1 45.44 194 ARG B CA 1
ATOM 4956 C C . ARG B 1 194 ? 3.918 -4.426 -12.641 1 45.44 194 ARG B C 1
ATOM 4958 O O . ARG B 1 194 ? 2.822 -4.938 -12.391 1 45.44 194 ARG B O 1
ATOM 4965 N N . HIS B 1 195 ? 4.973 -4.945 -13.32 1 47.16 195 HIS B N 1
ATOM 4966 C CA . HIS B 1 195 ? 4.598 -6.07 -14.164 1 47.16 195 HIS B CA 1
ATOM 4967 C C . HIS B 1 195 ? 5.043 -7.395 -13.555 1 47.16 195 HIS B C 1
ATOM 4969 O O . HIS B 1 195 ? 4.574 -8.461 -13.961 1 47.16 195 HIS B O 1
ATOM 4975 N N . LEU B 1 196 ? 5.926 -7.07 -12.508 1 44.59 196 LEU B N 1
ATOM 4976 C CA . LEU B 1 196 ? 6.34 -8.297 -11.836 1 44.59 196 LEU B CA 1
ATOM 4977 C C . LEU B 1 196 ? 5.191 -8.898 -11.039 1 44.59 196 LEU B C 1
ATOM 4979 O O . LEU B 1 196 ? 4.477 -8.18 -10.336 1 44.59 196 LEU B O 1
ATOM 4983 N N . GLY B 1 197 ? 4.797 -10.078 -11.344 1 50 197 GLY B N 1
ATOM 4984 C CA . GLY B 1 197 ? 3.701 -10.773 -10.68 1 50 197 GLY B CA 1
ATOM 4985 C C . GLY B 1 197 ? 2.42 -10.781 -11.492 1 50 197 GLY B C 1
ATOM 4986 O O . GLY B 1 197 ? 1.49 -11.531 -11.188 1 50 197 GLY B O 1
ATOM 4987 N N . MET B 1 198 ? 2.535 -9.766 -12.5 1 50.72 198 MET B N 1
ATOM 4988 C CA . MET B 1 198 ? 1.281 -9.648 -13.242 1 50.72 198 MET B CA 1
ATOM 4989 C C . MET B 1 198 ? 1.46 -10.086 -14.688 1 50.72 198 MET B C 1
ATOM 4991 O O . MET B 1 198 ? 0.56 -10.688 -15.273 1 50.72 198 MET B O 1
ATOM 4995 N N . VAL B 1 199 ? 2.688 -9.734 -15.227 1 62.56 199 VAL B N 1
ATOM 4996 C CA . VAL B 1 199 ? 2.928 -10.008 -16.641 1 62.56 199 VAL B CA 1
ATOM 4997 C C . VAL B 1 199 ? 4.008 -11.078 -16.781 1 62.56 199 VAL B C 1
ATOM 4999 O O . VAL B 1 199 ? 5.109 -10.93 -16.25 1 62.56 199 VAL B O 1
ATOM 5002 N N . PRO B 1 200 ? 3.611 -12.18 -17.438 1 69.69 200 PRO B N 1
ATOM 5003 C CA . PRO B 1 200 ? 4.656 -13.172 -17.703 1 69.69 200 PRO B CA 1
ATOM 5004 C C . PRO B 1 200 ? 5.852 -12.586 -18.453 1 69.69 200 PRO B C 1
ATOM 5006 O O . PRO B 1 200 ? 5.688 -11.664 -19.25 1 69.69 200 PRO B O 1
ATOM 5009 N N . HIS B 1 201 ? 6.992 -13.102 -18.156 1 69.12 201 HIS B N 1
ATOM 5010 C CA . HIS B 1 201 ? 8.211 -12.539 -18.719 1 69.12 201 HIS B CA 1
ATOM 5011 C C . HIS B 1 201 ? 8.219 -12.68 -20.25 1 69.12 201 HIS B C 1
ATOM 5013 O O . HIS B 1 201 ? 8.82 -11.867 -20.938 1 69.12 201 HIS B O 1
ATOM 5019 N N . GLN B 1 202 ? 7.527 -13.688 -20.734 1 68.44 202 GLN B N 1
ATOM 5020 C CA . GLN B 1 202 ? 7.492 -13.945 -22.172 1 68.44 202 GLN B CA 1
ATOM 5021 C C . GLN B 1 202 ? 6.75 -12.836 -22.906 1 68.44 202 GLN B C 1
ATOM 5023 O O . GLN B 1 202 ? 6.949 -12.633 -24.094 1 68.44 202 GLN B O 1
ATOM 5028 N N . GLU B 1 203 ? 5.93 -12.195 -22.188 1 66.56 203 GLU B N 1
ATOM 5029 C CA . GLU B 1 203 ? 5.148 -11.109 -22.781 1 66.56 203 GLU B CA 1
ATOM 5030 C C . GLU B 1 203 ? 5.855 -9.773 -22.609 1 66.56 203 GLU B C 1
ATOM 5032 O O . GLU B 1 203 ? 5.43 -8.766 -23.188 1 66.56 203 GLU B O 1
ATOM 5037 N N . TYR B 1 204 ? 6.973 -10.023 -21.844 1 67.06 204 TYR B N 1
ATOM 5038 C CA . TYR B 1 204 ? 7.754 -8.805 -21.641 1 67.06 204 TYR B CA 1
ATOM 5039 C C . TYR B 1 204 ? 8.844 -8.68 -22.688 1 67.06 204 TYR B C 1
ATOM 5041 O O . TYR B 1 204 ? 9.609 -9.617 -22.922 1 67.06 204 TYR B O 1
ATOM 5049 N N . GLY B 1 205 ? 8.68 -7.98 -23.766 1 66.69 205 GLY B N 1
ATOM 5050 C CA . GLY B 1 205 ? 9.586 -7.828 -24.891 1 66.69 205 GLY B CA 1
ATOM 5051 C C . GLY B 1 205 ? 11.047 -7.852 -24.5 1 66.69 205 GLY B C 1
ATOM 5052 O O . GLY B 1 205 ? 11.867 -8.477 -25.172 1 66.69 205 GLY B O 1
ATOM 5053 N N . ASP B 1 206 ? 11.469 -7.297 -23.344 1 81.69 206 ASP B N 1
ATOM 5054 C CA . ASP B 1 206 ? 12.875 -7.285 -22.953 1 81.69 206 ASP B CA 1
ATOM 5055 C C . ASP B 1 206 ? 13.055 -7.801 -21.531 1 81.69 206 ASP B C 1
ATOM 5057 O O . ASP B 1 206 ? 13.547 -7.082 -20.656 1 81.69 206 ASP B O 1
ATOM 5061 N N . SER B 1 207 ? 12.758 -9.164 -21.375 1 84.12 207 SER B N 1
ATOM 5062 C CA . SER B 1 207 ? 12.82 -9.797 -20.047 1 84.12 207 SER B CA 1
ATOM 5063 C C . SER B 1 207 ? 14.258 -9.906 -19.562 1 84.12 207 SER B C 1
ATOM 5065 O O . SER B 1 207 ? 14.516 -9.773 -18.359 1 84.12 207 SER B O 1
ATOM 5067 N N . ASP B 1 208 ? 15.195 -10.086 -20.469 1 88 208 ASP B N 1
ATOM 5068 C CA . ASP B 1 208 ? 16.609 -10.188 -20.094 1 88 208 ASP B CA 1
ATOM 5069 C C . ASP B 1 208 ? 17.109 -8.883 -19.484 1 88 208 ASP B C 1
ATOM 5071 O O . ASP B 1 208 ? 17.812 -8.898 -18.469 1 88 208 ASP B O 1
ATOM 5075 N N . ALA B 1 209 ? 16.734 -7.852 -20.094 1 87.75 209 ALA B N 1
ATOM 5076 C CA . ALA B 1 209 ? 17.141 -6.543 -19.578 1 87.75 209 ALA B CA 1
ATOM 5077 C C . ALA B 1 209 ? 16.531 -6.27 -18.203 1 87.75 209 ALA B C 1
ATOM 5079 O O . ALA B 1 209 ? 17.172 -5.648 -17.359 1 87.75 209 ALA B O 1
ATOM 5080 N N . ALA B 1 210 ? 15.297 -6.695 -18.031 1 86.88 210 ALA B N 1
ATOM 5081 C CA . ALA B 1 210 ? 14.633 -6.52 -16.75 1 86.88 210 ALA B CA 1
ATOM 5082 C C . ALA B 1 210 ? 15.359 -7.285 -15.641 1 86.88 210 ALA B C 1
ATOM 5084 O O . ALA B 1 210 ? 15.562 -6.766 -14.547 1 86.88 210 ALA B O 1
ATOM 5085 N N . VAL B 1 211 ? 15.719 -8.484 -15.945 1 92.12 211 VAL B N 1
ATOM 5086 C CA . VAL B 1 211 ? 16.422 -9.328 -14.977 1 92.12 211 VAL B CA 1
ATOM 5087 C C . VAL B 1 211 ? 17.781 -8.734 -14.672 1 92.12 211 VAL B C 1
ATOM 5089 O O . VAL B 1 211 ? 18.219 -8.719 -13.523 1 92.12 211 VAL B O 1
ATOM 5092 N N . GLU B 1 212 ? 18.469 -8.219 -15.695 1 92.75 212 GLU B N 1
ATOM 5093 C CA . GLU B 1 212 ? 19.766 -7.566 -15.5 1 92.75 212 GLU B CA 1
ATOM 5094 C C . GLU B 1 212 ? 19.641 -6.324 -14.625 1 92.75 212 GLU B C 1
ATOM 5096 O O . GLU B 1 212 ? 20.5 -6.062 -13.781 1 92.75 212 GLU B O 1
ATOM 5101 N N . PHE B 1 213 ? 18.641 -5.641 -14.859 1 91.69 213 PHE B N 1
ATOM 5102 C CA . PHE B 1 213 ? 18.391 -4.457 -14.055 1 91.69 213 PHE B CA 1
ATOM 5103 C C . PHE B 1 213 ? 18.203 -4.836 -12.586 1 91.69 213 PHE B C 1
ATOM 5105 O O . PHE B 1 213 ? 18.719 -4.16 -11.695 1 91.69 213 PHE B O 1
ATOM 5112 N N . LEU B 1 214 ? 17.391 -5.879 -12.367 1 92.88 214 LEU B N 1
ATOM 5113 C CA . LEU B 1 214 ? 17.156 -6.324 -11 1 92.88 214 LEU B CA 1
ATOM 5114 C C . LEU B 1 214 ? 18.453 -6.812 -10.352 1 92.88 214 LEU B C 1
ATOM 5116 O O . LEU B 1 214 ? 18.656 -6.621 -9.156 1 92.88 214 LEU B O 1
ATOM 5120 N N . ALA B 1 215 ? 19.281 -7.465 -11.117 1 96.19 215 ALA B N 1
ATOM 5121 C CA . ALA B 1 215 ? 20.594 -7.875 -10.609 1 96.19 215 ALA B CA 1
ATOM 5122 C C . ALA B 1 215 ? 21.422 -6.668 -10.18 1 96.19 215 ALA B C 1
ATOM 5124 O O . ALA B 1 215 ? 22.031 -6.672 -9.109 1 96.19 215 ALA B O 1
ATOM 5125 N N . ASP B 1 216 ? 21.422 -5.621 -11.039 1 95.5 216 ASP B N 1
ATOM 5126 C CA . ASP B 1 216 ? 22.141 -4.391 -10.711 1 95.5 216 ASP B CA 1
ATOM 5127 C C . ASP B 1 216 ? 21.594 -3.771 -9.422 1 95.5 216 ASP B C 1
ATOM 5129 O O . ASP B 1 216 ? 22.375 -3.314 -8.578 1 95.5 216 ASP B O 1
ATOM 5133 N N . LEU B 1 217 ? 20.312 -3.76 -9.359 1 93.69 217 LEU B N 1
ATOM 5134 C CA . LEU B 1 217 ? 19.656 -3.168 -8.203 1 93.69 217 LEU B CA 1
ATOM 5135 C C . LEU B 1 217 ? 20.078 -3.865 -6.91 1 93.69 217 LEU B C 1
ATOM 5137 O O . LEU B 1 217 ? 20.391 -3.205 -5.918 1 93.69 217 LEU B O 1
ATOM 5141 N N . VAL B 1 218 ? 20.078 -5.148 -6.918 1 95.88 218 VAL B N 1
ATOM 5142 C CA . VAL B 1 218 ? 20.406 -5.941 -5.734 1 95.88 218 VAL B CA 1
ATOM 5143 C C . VAL B 1 218 ? 21.906 -5.805 -5.418 1 95.88 218 VAL B C 1
ATOM 5145 O O . VAL B 1 218 ? 22.281 -5.688 -4.254 1 95.88 218 VAL B O 1
ATOM 5148 N N . GLU B 1 219 ? 22.719 -5.828 -6.414 1 97.75 219 GLU B N 1
ATOM 5149 C CA . GLU B 1 219 ? 24.156 -5.688 -6.215 1 97.75 219 GLU B CA 1
ATOM 5150 C C . GLU B 1 219 ? 24.5 -4.328 -5.613 1 97.75 219 GLU B C 1
ATOM 5152 O O . GLU B 1 219 ? 25.406 -4.215 -4.801 1 97.75 219 GLU B O 1
ATOM 5157 N N . GLU B 1 220 ? 23.75 -3.365 -6.023 1 97.12 220 GLU B N 1
ATOM 5158 C CA . GLU B 1 220 ? 24.031 -2.002 -5.582 1 97.12 220 GLU B CA 1
ATOM 5159 C C . GLU B 1 220 ? 23.469 -1.752 -4.18 1 97.12 220 GLU B C 1
ATOM 5161 O O . GLU B 1 220 ? 24.062 -1.006 -3.396 1 97.12 220 GLU B O 1
ATOM 5166 N N . HIS B 1 221 ? 22.391 -2.416 -3.814 1 97.75 221 HIS B N 1
ATOM 5167 C CA . HIS B 1 221 ? 21.656 -1.918 -2.66 1 97.75 221 HIS B CA 1
ATOM 5168 C C . HIS B 1 221 ? 21.578 -2.969 -1.558 1 97.75 221 HIS B C 1
ATOM 5170 O O . HIS B 1 221 ? 21.125 -2.682 -0.448 1 97.75 221 HIS B O 1
ATOM 5176 N N . LEU B 1 222 ? 21.984 -4.211 -1.771 1 98.25 222 LEU B N 1
ATOM 5177 C CA . LEU B 1 222 ? 22.047 -5.242 -0.74 1 98.25 222 LEU B CA 1
ATOM 5178 C C . LEU B 1 222 ? 23.5 -5.609 -0.427 1 98.25 222 LEU B C 1
ATOM 5180 O O . LEU B 1 222 ? 24.359 -5.539 -1.301 1 98.25 222 LEU B O 1
ATOM 5184 N N . ASP B 1 223 ? 23.781 -5.984 0.805 1 98.44 223 ASP B N 1
ATOM 5185 C CA . ASP B 1 223 ? 25.047 -6.629 1.182 1 98.44 223 ASP B CA 1
ATOM 5186 C C . ASP B 1 223 ? 25.016 -8.117 0.842 1 98.44 223 ASP B C 1
ATOM 5188 O O . ASP B 1 223 ? 24.734 -8.953 1.702 1 98.44 223 ASP B O 1
ATOM 5192 N N . LEU B 1 224 ? 25.422 -8.445 -0.347 1 97.94 224 LEU B N 1
ATOM 5193 C CA . LEU B 1 224 ? 25.297 -9.805 -0.867 1 97.94 224 LEU B CA 1
ATOM 5194 C C . LEU B 1 224 ? 26.156 -10.773 -0.059 1 97.94 224 LEU B C 1
ATOM 5196 O O . LEU B 1 224 ? 25.766 -11.938 0.127 1 97.94 224 LEU B O 1
ATOM 5200 N N . GLU B 1 225 ? 27.266 -10.297 0.354 1 97.75 225 GLU B N 1
ATOM 5201 C CA . GLU B 1 225 ? 28.125 -11.164 1.151 1 97.75 225 GLU B CA 1
ATOM 5202 C C . GLU B 1 225 ? 27.469 -11.539 2.475 1 97.75 225 GLU B C 1
ATOM 5204 O O . GLU B 1 225 ? 27.5 -12.695 2.896 1 97.75 225 GLU B O 1
ATOM 5209 N N . GLN B 1 226 ? 26.844 -10.562 3.059 1 98.31 226 GLN B N 1
ATOM 5210 C CA . GLN B 1 226 ? 26.125 -10.844 4.301 1 98.31 226 GLN B CA 1
ATOM 5211 C C . GLN B 1 226 ? 24.953 -11.789 4.059 1 98.31 226 GLN B C 1
ATOM 5213 O O . GLN B 1 226 ? 24.688 -12.672 4.875 1 98.31 226 GLN B O 1
ATOM 5218 N N . VAL B 1 227 ? 24.25 -11.586 2.957 1 98.5 227 VAL B N 1
ATOM 5219 C CA . VAL B 1 227 ? 23.125 -12.453 2.621 1 98.5 227 VAL B CA 1
ATOM 5220 C C . VAL B 1 227 ? 23.625 -13.891 2.443 1 98.5 227 VAL B C 1
ATOM 5222 O O . VAL B 1 227 ? 23.016 -14.828 2.957 1 98.5 227 VAL B O 1
ATOM 5225 N N . LYS B 1 228 ? 24.766 -14.094 1.782 1 97.75 228 LYS B N 1
ATOM 5226 C CA . LYS B 1 228 ? 25.344 -15.414 1.582 1 97.75 228 LYS B CA 1
ATOM 5227 C C . LYS B 1 228 ? 25.672 -16.078 2.916 1 97.75 228 LYS B C 1
ATOM 5229 O O . LYS B 1 228 ? 25.438 -17.266 3.102 1 97.75 228 LYS B O 1
ATOM 5234 N N . GLU B 1 229 ? 26.156 -15.266 3.807 1 97.62 229 GLU B N 1
ATOM 5235 C CA . GLU B 1 229 ? 26.562 -15.781 5.113 1 97.62 229 GLU B CA 1
ATOM 5236 C C . GLU B 1 229 ? 25.344 -16.219 5.926 1 97.62 229 GLU B C 1
ATOM 5238 O O . GLU B 1 229 ? 25.453 -17.109 6.773 1 97.62 229 GLU B O 1
ATOM 5243 N N . MET B 1 230 ? 24.234 -15.648 5.645 1 98.12 230 MET B N 1
ATOM 5244 C CA . MET B 1 230 ? 23.016 -15.922 6.398 1 98.12 230 MET B CA 1
ATOM 5245 C C . MET B 1 230 ? 22.344 -17.203 5.906 1 98.12 230 MET B C 1
ATOM 5247 O O . MET B 1 230 ? 21.5 -17.766 6.598 1 98.12 230 MET B O 1
ATOM 5251 N N . MET B 1 231 ? 22.672 -17.562 4.676 1 97.94 231 MET B N 1
ATOM 5252 C CA . MET B 1 231 ? 22.078 -18.797 4.125 1 97.94 231 MET B CA 1
ATOM 5253 C C . MET B 1 231 ? 22.594 -20.016 4.875 1 97.94 231 MET B C 1
ATOM 5255 O O . MET B 1 231 ? 23.734 -20.047 5.316 1 97.94 231 MET B O 1
ATOM 5259 N N . VAL B 1 232 ? 21.734 -21 5.039 1 96.44 232 VAL B N 1
ATOM 5260 C CA . VAL B 1 232 ? 22.078 -22.188 5.82 1 96.44 232 VAL B CA 1
ATOM 5261 C C . VAL B 1 232 ? 22.109 -23.406 4.906 1 96.44 232 VAL B C 1
ATOM 5263 O O . VAL B 1 232 ? 21.406 -23.469 3.893 1 96.44 232 VAL B O 1
ATOM 5266 N N . SER B 1 233 ? 22.844 -24.375 5.285 1 94.25 233 SER B N 1
ATOM 5267 C CA . SER B 1 233 ? 23 -25.594 4.5 1 94.25 233 SER B CA 1
ATOM 5268 C C . SER B 1 233 ? 21.703 -26.391 4.445 1 94.25 233 SER B C 1
ATOM 5270 O O . SER B 1 233 ? 21.031 -26.547 5.461 1 94.25 233 SER B O 1
ATOM 5272 N N . VAL B 1 234 ? 21.406 -26.734 3.277 1 87.5 234 VAL B N 1
ATOM 5273 C CA . VAL B 1 234 ? 20.266 -27.609 3.055 1 87.5 234 VAL B CA 1
ATOM 5274 C C . VAL B 1 234 ? 20.625 -29.047 3.447 1 87.5 234 VAL B C 1
ATOM 5276 O O . VAL B 1 234 ? 21.531 -29.656 2.859 1 87.5 234 VAL B O 1
ATOM 5279 N N . GLU B 1 235 ? 20.094 -29.5 4.516 1 77.38 235 GLU B N 1
ATOM 5280 C CA . GLU B 1 235 ? 20.422 -30.844 5.004 1 77.38 235 GLU B CA 1
ATOM 5281 C C . GLU B 1 235 ? 19.578 -31.906 4.328 1 77.38 235 GLU B C 1
ATOM 5283 O O . GLU B 1 235 ? 18.344 -31.828 4.348 1 77.38 235 GLU B O 1
ATOM 5288 N N . ALA B 1 236 ? 20.312 -32.812 3.57 1 69.31 236 ALA B N 1
ATOM 5289 C CA . ALA B 1 236 ? 19.625 -33.969 3.004 1 69.31 236 ALA B CA 1
ATOM 5290 C C . ALA B 1 236 ? 19.391 -35.031 4.062 1 69.31 236 ALA B C 1
ATOM 5292 O O . ALA B 1 236 ? 20.312 -35.406 4.785 1 69.31 236 ALA B O 1
ATOM 5293 N N . LYS B 1 237 ? 18.219 -35.062 4.508 1 60.94 237 LYS B N 1
ATOM 5294 C CA . LYS B 1 237 ? 18 -36.25 5.348 1 60.94 237 LYS B CA 1
ATOM 5295 C C . LYS B 1 237 ? 18.094 -37.531 4.527 1 60.94 237 LYS B C 1
ATOM 5297 O O . LYS B 1 237 ? 17.688 -37.531 3.363 1 60.94 237 LYS B O 1
ATOM 5302 N N . LYS B 1 238 ? 18.828 -38.562 4.875 1 55.75 238 LYS B N 1
ATOM 5303 C CA . LYS B 1 238 ? 19.172 -39.812 4.234 1 55.75 238 LYS B CA 1
ATOM 5304 C C . LYS B 1 238 ? 18 -40.344 3.398 1 55.75 238 LYS B C 1
ATOM 5306 O O . LYS B 1 238 ? 18.188 -40.812 2.281 1 55.75 238 LYS B O 1
ATOM 5311 N N . ASP B 1 239 ? 16.797 -40.406 3.816 1 50.47 239 ASP B N 1
ATOM 5312 C CA . ASP B 1 239 ? 15.695 -41.125 3.172 1 50.47 239 ASP B CA 1
ATOM 5313 C C . ASP B 1 239 ? 14.844 -40.188 2.32 1 50.47 239 ASP B C 1
ATOM 5315 O O . ASP B 1 239 ? 13.797 -40.562 1.806 1 50.47 239 ASP B O 1
ATOM 5319 N N . SER B 1 240 ? 15.305 -38.969 2.09 1 56.62 240 SER B N 1
ATOM 5320 C CA . SER B 1 240 ? 14.352 -38 1.57 1 56.62 240 SER B CA 1
ATOM 5321 C C . SER B 1 240 ? 14.422 -37.906 0.048 1 56.62 240 SER B C 1
ATOM 5323 O O . SER B 1 240 ? 13.594 -37.25 -0.58 1 56.62 240 SER B O 1
ATOM 5325 N N . CYS B 1 241 ? 15.422 -38.562 -0.599 1 56.34 241 CYS B N 1
ATOM 5326 C CA . CYS B 1 241 ? 15.57 -38.281 -2.025 1 56.34 241 CYS B CA 1
ATOM 5327 C C . CYS B 1 241 ? 14.664 -39.188 -2.846 1 56.34 241 CYS B C 1
ATOM 5329 O O . CYS B 1 241 ? 15.023 -40.344 -3.141 1 56.34 241 CYS B O 1
ATOM 5331 N N . PHE B 1 242 ? 13.32 -38.938 -2.76 1 61.09 242 PHE B N 1
ATOM 5332 C CA . PHE B 1 242 ? 12.508 -39.938 -3.441 1 61.09 242 PHE B CA 1
ATOM 5333 C C . PHE B 1 242 ? 12.094 -39.438 -4.824 1 61.09 242 PHE B C 1
ATOM 5335 O O . PHE B 1 242 ? 10.953 -39 -5.027 1 61.09 242 PHE B O 1
ATOM 5342 N N . LEU B 1 243 ? 13.133 -38.906 -5.711 1 69.19 243 LEU B N 1
ATOM 5343 C CA . LEU B 1 243 ? 12.633 -38.781 -7.078 1 69.19 243 LEU B CA 1
ATOM 5344 C C . LEU B 1 243 ? 12.461 -40.156 -7.715 1 69.19 243 LEU B C 1
ATOM 5346 O O . LEU B 1 243 ? 13.258 -41.062 -7.477 1 69.19 243 LEU B O 1
ATOM 5350 N N . PRO B 1 244 ? 11.305 -40.312 -8.352 1 71 244 PRO B N 1
ATOM 5351 C CA . PRO B 1 244 ? 11.109 -41.594 -9.031 1 71 244 PRO B CA 1
ATOM 5352 C C . PRO B 1 244 ? 12.258 -41.938 -9.977 1 71 244 PRO B C 1
ATOM 5354 O O . PRO B 1 244 ? 12.93 -41.031 -10.492 1 71 244 PRO B O 1
ATOM 5357 N N . PRO B 1 245 ? 12.523 -43.188 -10.195 1 75.69 245 PRO B N 1
ATOM 5358 C CA . PRO B 1 245 ? 13.586 -43.625 -11.109 1 75.69 245 PRO B CA 1
ATOM 5359 C C . PRO B 1 245 ? 13.344 -43.156 -12.547 1 75.69 245 PRO B C 1
ATOM 5361 O O . PRO B 1 245 ? 12.188 -42.969 -12.953 1 75.69 245 PRO B O 1
ATOM 5364 N N . VAL B 1 246 ? 14.414 -42.969 -13.273 1 83.25 246 VAL B N 1
ATOM 5365 C CA . VAL B 1 246 ? 14.359 -42.531 -14.664 1 83.25 246 VAL B CA 1
ATOM 5366 C C . VAL B 1 246 ? 14.133 -43.75 -15.578 1 83.25 246 VAL B C 1
ATOM 5368 O O . VAL B 1 246 ? 14.836 -44.75 -15.484 1 83.25 246 VAL B O 1
ATOM 5371 N N . VAL B 1 247 ? 13.062 -43.625 -16.391 1 87.19 247 VAL B N 1
ATOM 5372 C CA . VAL B 1 247 ? 12.75 -44.594 -17.406 1 87.19 247 VAL B CA 1
ATOM 5373 C C . VAL B 1 247 ? 13.312 -44.156 -18.75 1 87.19 247 VAL B C 1
ATOM 5375 O O . VAL B 1 247 ? 13.242 -42.969 -19.109 1 87.19 247 VAL B O 1
ATOM 5378 N N . PRO B 1 248 ? 14.008 -45.031 -19.5 1 88.06 248 PRO B N 1
ATOM 5379 C CA . PRO B 1 248 ? 14.516 -44.656 -20.828 1 88.06 248 PRO B CA 1
ATOM 5380 C C . PRO B 1 248 ? 13.422 -44.156 -21.75 1 88.06 248 PRO B C 1
ATOM 5382 O O . PRO B 1 248 ? 12.305 -44.656 -21.75 1 88.06 248 PRO B O 1
ATOM 5385 N N . PRO B 1 249 ? 13.836 -43.219 -22.516 1 89.75 249 PRO B N 1
ATOM 5386 C CA . PRO B 1 249 ? 12.836 -42.594 -23.406 1 89.75 249 PRO B CA 1
ATOM 5387 C C . PRO B 1 249 ? 12.273 -43.594 -24.422 1 89.75 249 PRO B C 1
ATOM 5389 O O . PRO B 1 249 ? 13.031 -44.312 -25.078 1 89.75 249 PRO B O 1
ATOM 5392 N N . SER B 1 250 ? 10.922 -43.594 -24.453 1 93.62 250 SER B N 1
ATOM 5393 C CA . SER B 1 250 ? 10.242 -44.469 -25.406 1 93.62 250 SER B CA 1
ATOM 5394 C C . SER B 1 250 ? 9.07 -43.75 -26.062 1 93.62 250 SER B C 1
ATOM 5396 O O . SER B 1 250 ? 8.477 -44.25 -27.016 1 93.62 250 SER B O 1
ATOM 5398 N N . LEU B 1 251 ? 8.742 -42.594 -25.625 1 97.62 251 LEU B N 1
ATOM 5399 C CA . LEU B 1 251 ? 7.617 -41.812 -26.125 1 97.62 251 LEU B CA 1
ATOM 5400 C C . LEU B 1 251 ? 8.078 -40.438 -26.578 1 97.62 251 LEU B C 1
ATOM 5402 O O . LEU B 1 251 ? 8.977 -39.844 -25.969 1 97.62 251 LEU B O 1
ATOM 5406 N N . ARG B 1 252 ? 7.516 -39.938 -27.625 1 98.31 252 ARG B N 1
ATOM 5407 C CA . ARG B 1 252 ? 7.668 -38.531 -28.047 1 98.31 252 ARG B CA 1
ATOM 5408 C C . ARG B 1 252 ? 6.43 -37.719 -27.688 1 98.31 252 ARG B C 1
ATOM 5410 O O . ARG B 1 252 ? 5.383 -37.875 -28.328 1 98.31 252 ARG B O 1
ATOM 5417 N N . ILE B 1 253 ? 6.617 -36.875 -26.719 1 98.56 253 ILE B N 1
ATOM 5418 C CA . ILE B 1 253 ? 5.488 -36.062 -26.25 1 98.56 253 ILE B CA 1
ATOM 5419 C C . ILE B 1 253 ? 5.68 -34.625 -26.672 1 98.56 253 ILE B C 1
ATOM 5421 O O . ILE B 1 253 ? 6.68 -34 -26.328 1 98.56 253 ILE B O 1
ATOM 5425 N N . GLY B 1 254 ? 4.746 -34.094 -27.453 1 98.69 254 GLY B N 1
ATOM 5426 C CA . GLY B 1 254 ? 4.754 -32.688 -27.781 1 98.69 254 GLY B CA 1
ATOM 5427 C C . GLY B 1 254 ? 4.297 -31.797 -26.641 1 98.69 254 GLY B C 1
ATOM 5428 O O . GLY B 1 254 ? 3.383 -32.156 -25.906 1 98.69 254 GLY B O 1
ATOM 5429 N N . VAL B 1 255 ? 4.977 -30.703 -26.438 1 98.75 255 VAL B N 1
ATOM 5430 C CA . VAL B 1 255 ? 4.594 -29.656 -25.5 1 98.75 255 VAL B CA 1
ATOM 5431 C C . VAL B 1 255 ? 4.473 -28.328 -26.219 1 98.75 255 VAL B C 1
ATOM 5433 O O . VAL B 1 255 ? 5.461 -27.812 -26.75 1 98.75 255 VAL B O 1
ATOM 5436 N N . ILE B 1 256 ? 3.273 -27.797 -26.266 1 98.31 256 ILE B N 1
ATOM 5437 C CA . ILE B 1 256 ? 3.137 -26.484 -26.891 1 98.31 256 ILE B CA 1
ATOM 5438 C C . ILE B 1 256 ? 3.607 -25.391 -25.922 1 98.31 256 ILE B C 1
ATOM 5440 O O . ILE B 1 256 ? 2.965 -25.156 -24.906 1 98.31 256 ILE B O 1
ATOM 5444 N N . ARG B 1 257 ? 4.691 -24.797 -26.234 1 95.94 257 ARG B N 1
ATOM 5445 C CA . ARG B 1 257 ? 5.293 -23.75 -25.422 1 95.94 257 ARG B CA 1
ATOM 5446 C C . ARG B 1 257 ? 5.719 -22.562 -26.281 1 95.94 257 ARG B C 1
ATOM 5448 O O . ARG B 1 257 ? 6.746 -22.625 -26.953 1 95.94 257 ARG B O 1
ATOM 5455 N N . ASP B 1 258 ? 4.969 -21.562 -26.25 1 92 258 ASP B N 1
ATOM 5456 C CA . ASP B 1 258 ? 5.207 -20.344 -27.016 1 92 258 ASP B CA 1
ATOM 5457 C C . ASP B 1 258 ? 4.66 -19.109 -26.281 1 92 258 ASP B C 1
ATOM 5459 O O . ASP B 1 258 ? 4.512 -19.125 -25.062 1 92 258 ASP B O 1
ATOM 5463 N N . ALA B 1 259 ? 4.418 -18.047 -26.953 1 86.81 259 ALA B N 1
ATOM 5464 C CA . ALA B 1 259 ? 3.988 -16.797 -26.344 1 86.81 259 ALA B CA 1
ATOM 5465 C C . ALA B 1 259 ? 2.598 -16.938 -25.734 1 86.81 259 ALA B C 1
ATOM 5467 O O . ALA B 1 259 ? 2.258 -16.219 -24.781 1 86.81 259 ALA B O 1
ATOM 5468 N N . ALA B 1 260 ? 1.838 -17.875 -26.234 1 90.44 260 ALA B N 1
ATOM 5469 C CA . ALA B 1 260 ? 0.449 -18.016 -25.812 1 90.44 260 ALA B CA 1
ATOM 5470 C C . ALA B 1 260 ? 0.328 -19.047 -24.688 1 90.44 260 ALA B C 1
ATOM 5472 O O . ALA B 1 260 ? -0.598 -18.969 -23.875 1 90.44 260 ALA B O 1
ATOM 5473 N N . PHE B 1 261 ? 1.243 -20 -24.656 1 93.88 261 PHE B N 1
ATOM 5474 C CA . PHE B 1 261 ? 1.173 -21.094 -23.719 1 93.88 261 PHE B CA 1
ATOM 5475 C C . PHE B 1 261 ? 2.469 -21.219 -22.922 1 93.88 261 PHE B C 1
ATOM 5477 O O . PHE B 1 261 ? 3.451 -21.781 -23.406 1 93.88 261 PHE B O 1
ATOM 5484 N N . GLN B 1 262 ? 2.395 -20.797 -21.641 1 91.56 262 GLN B N 1
ATOM 5485 C CA . GLN B 1 262 ? 3.637 -20.688 -20.875 1 91.56 262 GLN B CA 1
ATOM 5486 C C . GLN B 1 262 ? 3.484 -21.297 -19.484 1 91.56 262 GLN B C 1
ATOM 5488 O O . GLN B 1 262 ? 4.453 -21.375 -18.734 1 91.56 262 GLN B O 1
ATOM 5493 N N . PHE B 1 263 ? 2.305 -21.781 -19.141 1 94.19 263 PHE B N 1
ATOM 5494 C CA . PHE B 1 263 ? 2.062 -22.234 -17.781 1 94.19 263 PHE B CA 1
ATOM 5495 C C . PHE B 1 263 ? 2.355 -23.719 -17.625 1 94.19 263 PHE B C 1
ATOM 5497 O O . PHE B 1 263 ? 1.476 -24.547 -17.844 1 94.19 263 PHE B O 1
ATOM 5504 N N . TYR B 1 264 ? 3.574 -23.969 -17.297 1 96.81 264 TYR B N 1
ATOM 5505 C CA . TYR B 1 264 ? 4.023 -25.328 -17.016 1 96.81 264 TYR B CA 1
ATOM 5506 C C . TYR B 1 264 ? 4.832 -25.375 -15.719 1 96.81 264 TYR B C 1
ATOM 5508 O O . TYR B 1 264 ? 5.77 -24.594 -15.539 1 96.81 264 TYR B O 1
ATOM 5516 N N . TYR B 1 265 ? 4.457 -26.266 -14.844 1 97.38 265 TYR B N 1
ATOM 5517 C CA . TYR B 1 265 ? 5.359 -26.531 -13.727 1 97.38 265 TYR B CA 1
ATOM 5518 C C . TYR B 1 265 ? 6.582 -27.312 -14.188 1 97.38 265 TYR B C 1
ATOM 5520 O O . TYR B 1 265 ? 6.449 -28.312 -14.898 1 97.38 265 TYR B O 1
ATOM 5528 N N . SER B 1 266 ? 7.766 -26.906 -13.828 1 97.44 266 SER B N 1
ATOM 5529 C CA . SER B 1 266 ? 8.977 -27.656 -14.133 1 97.44 266 SER B CA 1
ATOM 5530 C C . SER B 1 266 ? 8.859 -29.109 -13.68 1 97.44 266 SER B C 1
ATOM 5532 O O . SER B 1 266 ? 9.375 -30.016 -14.328 1 97.44 266 SER B O 1
ATOM 5534 N N . GLU B 1 267 ? 8.203 -29.312 -12.578 1 96.25 267 GLU B N 1
ATOM 5535 C CA . GLU B 1 267 ? 7.973 -30.656 -12.031 1 96.25 267 GLU B CA 1
ATOM 5536 C C . GLU B 1 267 ? 7.191 -31.531 -13.008 1 96.25 267 GLU B C 1
ATOM 5538 O O . GLU B 1 267 ? 7.461 -32.719 -13.125 1 96.25 267 GLU B O 1
ATOM 5543 N N . ASN B 1 268 ? 6.227 -30.906 -13.664 1 97.56 268 ASN B N 1
ATOM 5544 C CA . ASN B 1 268 ? 5.41 -31.656 -14.609 1 97.56 268 ASN B CA 1
ATOM 5545 C C . ASN B 1 268 ? 6.227 -32.125 -15.812 1 97.56 268 ASN B C 1
ATOM 5547 O O . ASN B 1 268 ? 6.133 -33.281 -16.219 1 97.56 268 ASN B O 1
ATOM 5551 N N . LEU B 1 269 ? 6.988 -31.25 -16.344 1 97.69 269 LEU B N 1
ATOM 5552 C CA . LEU B 1 269 ? 7.836 -31.594 -17.484 1 97.69 269 LEU B CA 1
ATOM 5553 C C . LEU B 1 269 ? 8.875 -32.625 -17.094 1 97.69 269 LEU B C 1
ATOM 5555 O O . LEU B 1 269 ? 9.109 -33.594 -17.844 1 97.69 269 LEU B O 1
ATOM 5559 N N . GLU B 1 270 ? 9.445 -32.469 -15.969 1 95.88 270 GLU B N 1
ATOM 5560 C CA . GLU B 1 270 ? 10.422 -33.438 -15.461 1 95.88 270 GLU B CA 1
ATOM 5561 C C . GLU B 1 270 ? 9.797 -34.812 -15.258 1 95.88 270 GLU B C 1
ATOM 5563 O O . GLU B 1 270 ? 10.422 -35.844 -15.547 1 95.88 270 GLU B O 1
ATOM 5568 N N . ALA B 1 271 ? 8.648 -34.812 -14.695 1 95.69 271 ALA B N 1
ATOM 5569 C CA . ALA B 1 271 ? 7.965 -36.062 -14.438 1 95.69 271 ALA B CA 1
ATOM 5570 C C . ALA B 1 271 ? 7.727 -36.844 -15.734 1 95.69 271 ALA B C 1
ATOM 5572 O O . ALA B 1 271 ? 7.871 -38.062 -15.773 1 95.69 271 ALA B O 1
ATOM 5573 N N . LEU B 1 272 ? 7.34 -36.125 -16.781 1 97.31 272 LEU B N 1
ATOM 5574 C CA . LEU B 1 272 ? 7.148 -36.75 -18.078 1 97.31 272 LEU B CA 1
ATOM 5575 C C . LEU B 1 272 ? 8.461 -37.312 -18.594 1 97.31 272 LEU B C 1
ATOM 5577 O O . LEU B 1 272 ? 8.5 -38.469 -19.078 1 97.31 272 LEU B O 1
ATOM 5581 N N . GLU B 1 273 ? 9.492 -36.562 -18.5 1 96.94 273 GLU B N 1
ATOM 5582 C CA . GLU B 1 273 ? 10.805 -37 -18.953 1 96.94 273 GLU B CA 1
ATOM 5583 C C . GLU B 1 273 ? 11.273 -38.25 -18.188 1 96.94 273 GLU B C 1
ATOM 5585 O O . GLU B 1 273 ? 11.719 -39.219 -18.781 1 96.94 273 GLU B O 1
ATOM 5590 N N . ARG B 1 274 ? 11.141 -38.188 -16.922 1 94.62 274 ARG B N 1
ATOM 5591 C CA . ARG B 1 274 ? 11.57 -39.312 -16.078 1 94.62 274 ARG B CA 1
ATOM 5592 C C . ARG B 1 274 ? 10.719 -40.531 -16.328 1 94.62 274 ARG B C 1
ATOM 5594 O O . ARG B 1 274 ? 11.188 -41.656 -16.156 1 94.62 274 ARG B O 1
ATOM 5601 N N . GLY B 1 275 ? 9.523 -40.281 -16.719 1 95.56 275 GLY B N 1
ATOM 5602 C CA . GLY B 1 275 ? 8.625 -41.375 -17.031 1 95.56 275 GLY B CA 1
ATOM 5603 C C . GLY B 1 275 ? 8.883 -42 -18.391 1 95.56 275 GLY B C 1
ATOM 5604 O O . GLY B 1 275 ? 8.211 -42.969 -18.781 1 95.56 275 GLY B O 1
ATOM 5605 N N . GLY B 1 276 ? 9.805 -41.406 -19.125 1 96.12 276 GLY B N 1
ATOM 5606 C CA . GLY B 1 276 ? 10.211 -42.031 -20.375 1 96.12 276 GLY B CA 1
ATOM 5607 C C . GLY B 1 276 ? 9.797 -41.219 -21.594 1 96.12 276 GLY B C 1
ATOM 5608 O O . GLY B 1 276 ? 9.758 -41.75 -22.719 1 96.12 276 GLY B O 1
ATOM 5609 N N . ALA B 1 277 ? 9.539 -40 -21.406 1 97.38 277 ALA B N 1
ATOM 5610 C CA . ALA B 1 277 ? 9.117 -39.156 -22.531 1 97.38 277 ALA B CA 1
ATOM 5611 C C . ALA B 1 277 ? 10.273 -38.281 -23.016 1 97.38 277 ALA B C 1
ATOM 5613 O O . ALA B 1 277 ? 11.016 -37.719 -22.219 1 97.38 277 ALA B O 1
ATOM 5614 N N . GLU B 1 278 ? 10.5 -38.281 -24.328 1 97.75 278 GLU B N 1
ATOM 5615 C CA . GLU B 1 278 ? 11.219 -37.188 -24.969 1 97.75 278 GLU B CA 1
ATOM 5616 C C . GLU B 1 278 ? 10.289 -36.031 -25.281 1 97.75 278 GLU B C 1
ATOM 5618 O O . GLU B 1 278 ? 9.328 -36.188 -26.047 1 97.75 278 GLU B O 1
ATOM 5623 N N . LEU B 1 279 ? 10.555 -34.906 -24.703 1 98.19 279 LEU B N 1
ATOM 5624 C CA . LEU B 1 279 ? 9.672 -33.75 -24.922 1 98.19 279 LEU B CA 1
ATOM 5625 C C . LEU B 1 279 ? 10.062 -33 -26.188 1 98.19 279 LEU B C 1
ATOM 5627 O O . LEU B 1 279 ? 11.242 -32.688 -26.391 1 98.19 279 LEU B O 1
ATOM 5631 N N . VAL B 1 280 ? 9.133 -32.781 -27.031 1 98.38 280 VAL B N 1
ATOM 5632 C CA . VAL B 1 280 ? 9.289 -32 -28.234 1 98.38 280 VAL B CA 1
ATOM 5633 C C . VAL B 1 280 ? 8.523 -30.688 -28.094 1 98.38 280 VAL B C 1
ATOM 5635 O O . VAL B 1 280 ? 7.289 -30.672 -28.094 1 98.38 280 VAL B O 1
ATOM 5638 N N . TYR B 1 281 ? 9.227 -29.625 -28.016 1 97.88 281 TYR B N 1
ATOM 5639 C CA . TYR B 1 281 ? 8.594 -28.328 -27.812 1 97.88 281 TYR B CA 1
ATOM 5640 C C . TYR B 1 281 ? 8.094 -27.75 -29.141 1 97.88 281 TYR B C 1
ATOM 5642 O O . TYR B 1 281 ? 8.797 -27.812 -30.156 1 97.88 281 TYR B O 1
ATOM 5650 N N . LEU B 1 282 ? 6.895 -27.25 -29.094 1 98.12 282 LEU B N 1
ATOM 5651 C CA . LEU B 1 282 ? 6.207 -26.781 -30.297 1 98.12 282 LEU B CA 1
ATOM 5652 C C . LEU B 1 282 ? 5.77 -25.328 -30.141 1 98.12 282 LEU B C 1
ATOM 5654 O O . LEU B 1 282 ? 5.582 -24.859 -29.016 1 98.12 282 LEU B O 1
ATOM 5658 N N . ASP B 1 283 ? 5.641 -24.656 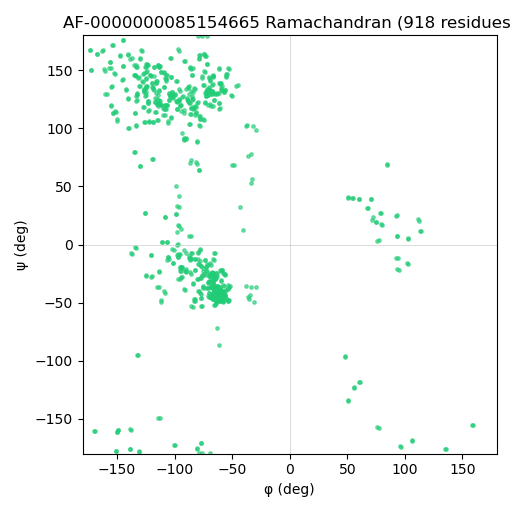-31.25 1 97.38 283 ASP B N 1
ATOM 5659 C CA . ASP B 1 283 ? 5.148 -23.281 -31.344 1 97.38 283 ASP B CA 1
ATOM 5660 C C . ASP B 1 283 ? 3.877 -23.203 -32.188 1 97.38 283 ASP B C 1
ATOM 5662 O O . ASP B 1 283 ? 3.943 -23.203 -33.406 1 97.38 283 ASP B O 1
ATOM 5666 N N . ALA B 1 284 ? 2.793 -23.031 -31.547 1 97 284 ALA B N 1
ATOM 5667 C CA . ALA B 1 284 ? 1.501 -23.078 -32.219 1 97 284 ALA B CA 1
ATOM 5668 C C . ALA B 1 284 ? 1.299 -21.859 -33.094 1 97 284 ALA B C 1
ATOM 5670 O O . ALA B 1 284 ? 0.418 -21.844 -33.969 1 97 284 ALA B O 1
ATOM 5671 N N . ILE B 1 285 ? 2.102 -20.875 -32.812 1 95.06 285 ILE B N 1
ATOM 5672 C CA . ILE B 1 285 ? 1.988 -19.625 -33.562 1 95.06 285 ILE B CA 1
ATOM 5673 C C . ILE B 1 285 ? 2.777 -19.75 -34.844 1 95.06 285 ILE B C 1
ATOM 5675 O O . ILE B 1 285 ? 2.334 -19.266 -35.906 1 95.06 285 ILE B O 1
ATOM 5679 N N . HIS B 1 286 ? 3.941 -20.531 -34.844 1 95.75 286 HIS B N 1
ATOM 5680 C CA . HIS B 1 286 ? 4.859 -20.422 -35.969 1 95.75 286 HIS B CA 1
ATOM 5681 C C . HIS B 1 286 ? 5.02 -21.766 -36.656 1 95.75 286 HIS B C 1
ATOM 5683 O O . HIS B 1 286 ? 5.312 -21.828 -37.875 1 95.75 286 HIS B O 1
ATOM 5689 N N . ASP B 1 287 ? 4.852 -22.828 -35.938 1 97.31 287 ASP B N 1
ATOM 5690 C CA . ASP B 1 287 ? 5.012 -24.141 -36.562 1 97.31 287 ASP B CA 1
ATOM 5691 C C . ASP B 1 287 ? 3.873 -24.422 -37.531 1 97.31 287 ASP B C 1
ATOM 5693 O O . ASP B 1 287 ? 2.721 -24.078 -37.281 1 97.31 287 ASP B O 1
ATOM 5697 N N . ALA B 1 288 ? 4.141 -25.047 -38.594 1 95.19 288 ALA B N 1
ATOM 5698 C CA . ALA B 1 288 ? 3.125 -25.281 -39.594 1 95.19 288 ALA B CA 1
ATOM 5699 C C . ALA B 1 288 ? 2.271 -26.5 -39.25 1 95.19 288 ALA B C 1
ATOM 5701 O O . ALA B 1 288 ? 1.046 -26.469 -39.375 1 95.19 288 ALA B O 1
ATOM 5702 N N . VAL B 1 289 ? 3 -27.625 -38.875 1 96.38 289 VAL B N 1
ATOM 5703 C CA . VAL B 1 289 ? 2.268 -28.844 -38.562 1 96.38 289 VAL B CA 1
ATOM 5704 C C . VAL B 1 289 ? 2.863 -29.516 -37.344 1 96.38 289 VAL B C 1
ATOM 5706 O O . VAL B 1 289 ? 3.998 -29.219 -36.938 1 96.38 289 VAL B O 1
ATOM 5709 N N . LEU B 1 290 ? 2.072 -30.375 -36.719 1 97.56 290 LEU B N 1
ATOM 5710 C CA . LEU B 1 290 ? 2.578 -31.219 -35.656 1 97.56 290 LEU B CA 1
ATOM 5711 C C . LEU B 1 290 ? 3.525 -32.281 -36.188 1 97.56 290 LEU B C 1
ATOM 5713 O O . LEU B 1 290 ? 3.24 -32.906 -37.219 1 97.56 290 LEU B O 1
ATOM 5717 N N . PRO B 1 291 ? 4.633 -32.469 -35.625 1 97.38 291 PRO B N 1
ATOM 5718 C CA . PRO B 1 291 ? 5.465 -33.594 -36 1 97.38 291 PRO B CA 1
ATOM 5719 C C . PRO B 1 291 ? 4.875 -34.938 -35.5 1 97.38 291 PRO B C 1
ATOM 5721 O O . PRO B 1 291 ? 3.762 -34.969 -34.969 1 97.38 291 PRO B O 1
ATOM 5724 N N . GLU B 1 292 ? 5.582 -36.031 -35.812 1 96.31 292 GLU B N 1
ATOM 5725 C CA . GLU B 1 292 ? 5.141 -37.312 -35.281 1 96.31 292 GLU B CA 1
ATOM 5726 C C . GLU B 1 292 ? 5.289 -37.375 -33.781 1 96.31 292 GLU B C 1
ATOM 5728 O O . GLU B 1 292 ? 6.391 -37.219 -33.25 1 96.31 292 GLU B O 1
ATOM 5733 N N . LEU B 1 293 ? 4.199 -37.562 -33.125 1 98.19 293 LEU B N 1
ATOM 5734 C CA . LEU B 1 293 ? 4.168 -37.562 -31.672 1 98.19 293 LEU B CA 1
ATOM 5735 C C . LEU B 1 293 ? 3.334 -38.719 -31.156 1 98.19 293 LEU B C 1
ATOM 5737 O O . LEU B 1 293 ? 2.465 -39.219 -31.875 1 98.19 293 LEU B O 1
ATOM 5741 N N . ASP B 1 294 ? 3.643 -39.125 -29.953 1 98.38 294 ASP B N 1
ATOM 5742 C CA . ASP B 1 294 ? 2.865 -40.156 -29.281 1 98.38 294 ASP B CA 1
ATOM 5743 C C . ASP B 1 294 ? 1.841 -39.531 -28.328 1 98.38 294 ASP B C 1
ATOM 5745 O O . ASP B 1 294 ? 0.967 -40.25 -27.812 1 98.38 294 ASP B O 1
ATOM 5749 N N . GLY B 1 295 ? 1.909 -38.312 -28.078 1 98.62 295 GLY B N 1
ATOM 5750 C CA . GLY B 1 295 ? 1.001 -37.562 -27.234 1 98.62 295 GLY B CA 1
ATOM 5751 C C . GLY B 1 295 ? 1.271 -36.062 -27.25 1 98.62 295 GLY B C 1
ATOM 5752 O O . GLY B 1 295 ? 2.312 -35.625 -27.75 1 98.62 295 GLY B O 1
ATOM 5753 N N . LEU B 1 296 ? 0.329 -35.25 -26.719 1 98.81 296 LEU B N 1
ATOM 5754 C CA . LEU B 1 296 ? 0.44 -33.812 -26.75 1 98.81 296 LEU B CA 1
ATOM 5755 C C . LEU B 1 296 ? -0.045 -33.219 -25.422 1 98.81 296 LEU B C 1
ATOM 5757 O O . LEU B 1 296 ? -1.135 -33.531 -24.953 1 98.81 296 LEU B O 1
ATOM 5761 N N . TYR B 1 297 ? 0.831 -32.406 -24.812 1 98.81 297 TYR B N 1
ATOM 5762 C CA . TYR B 1 297 ? 0.518 -31.656 -23.594 1 98.81 297 TYR B CA 1
ATOM 5763 C C . TYR B 1 297 ? 0.412 -30.156 -23.891 1 98.81 297 TYR B C 1
ATOM 5765 O O . TYR B 1 297 ? 1.384 -29.531 -24.312 1 98.81 297 TYR B O 1
ATOM 5773 N N . ILE B 1 298 ? -0.81 -29.578 -23.656 1 98.69 298 ILE B N 1
ATOM 5774 C CA . ILE B 1 298 ? -1.046 -28.156 -23.875 1 98.69 298 ILE B CA 1
ATOM 5775 C C . ILE B 1 298 ? -1.356 -27.469 -22.547 1 98.69 298 ILE B C 1
ATOM 5777 O O . ILE B 1 298 ? -2.477 -27.562 -22.047 1 98.69 298 ILE B O 1
ATOM 5781 N N . GLY B 1 299 ? -0.414 -26.719 -22.078 1 97.25 299 GLY B N 1
ATOM 5782 C CA . GLY B 1 299 ? -0.577 -26.047 -20.797 1 97.25 299 GLY B CA 1
ATOM 5783 C C . GLY B 1 299 ? -1.405 -24.781 -20.891 1 97.25 299 GLY B C 1
ATOM 5784 O O . GLY B 1 299 ? -2 -24.5 -21.938 1 97.25 299 GLY B O 1
ATOM 5785 N N . GLY B 1 300 ? -1.508 -24.078 -19.766 1 94.62 300 GLY B N 1
ATOM 5786 C CA . GLY B 1 300 ? -2.207 -22.797 -19.734 1 94.62 300 GLY B CA 1
ATOM 5787 C C . GLY B 1 300 ? -1.378 -21.656 -20.281 1 94.62 300 GLY B C 1
ATOM 5788 O O . GLY B 1 300 ? -0.262 -21.859 -20.75 1 94.62 300 GLY B O 1
ATOM 5789 N N . GLY B 1 301 ? -1.92 -20.547 -20.266 1 91.44 301 GLY B N 1
ATOM 5790 C CA . GLY B 1 301 ? -1.336 -19.297 -20.719 1 91.44 301 GLY B CA 1
ATOM 5791 C C . GLY B 1 301 ? -2.373 -18.234 -21.062 1 91.44 301 GLY B C 1
ATOM 5792 O O . GLY B 1 301 ? -3.449 -18.203 -20.453 1 91.44 301 GLY B O 1
ATOM 5793 N N . PHE B 1 302 ? -1.883 -17.359 -21.938 1 87.81 302 PHE B N 1
ATOM 5794 C CA . PHE B 1 302 ? -2.777 -16.281 -22.359 1 87.81 302 PHE B CA 1
ATOM 5795 C C . PHE B 1 302 ? -3.004 -16.344 -23.875 1 87.81 302 PHE B C 1
ATOM 5797 O O . PHE B 1 302 ? -2.537 -15.461 -24.609 1 87.81 302 PHE B O 1
ATOM 5804 N N . PRO B 1 303 ? -3.777 -17.312 -24.234 1 92.38 303 PRO B N 1
ATOM 5805 C CA . PRO B 1 303 ? -4.031 -17.391 -25.672 1 92.38 303 PRO B CA 1
ATOM 5806 C C . PRO B 1 303 ? -4.68 -16.109 -26.219 1 92.38 303 PRO B C 1
ATOM 5808 O O . PRO B 1 303 ? -4.559 -15.812 -27.406 1 92.38 303 PRO B O 1
ATOM 5811 N N . GLU B 1 304 ? -5.324 -15.32 -25.344 1 91.5 304 GLU B N 1
ATOM 5812 C CA . GLU B 1 304 ? -5.992 -14.086 -25.766 1 91.5 304 GLU B CA 1
ATOM 5813 C C . GLU B 1 304 ? -4.988 -13.055 -26.266 1 91.5 304 GLU B C 1
ATOM 5815 O O . GLU B 1 304 ? -5.312 -12.227 -27.125 1 91.5 304 GLU B O 1
ATOM 5820 N N . THR B 1 305 ? -3.77 -13.109 -25.781 1 87.88 305 THR B N 1
ATOM 5821 C CA . THR B 1 305 ? -2.766 -12.125 -26.172 1 87.88 305 THR B CA 1
ATOM 5822 C C . THR B 1 305 ? -2.227 -12.422 -27.562 1 87.88 305 THR B C 1
ATOM 5824 O O . THR B 1 305 ? -1.648 -11.547 -28.219 1 87.88 305 THR B O 1
ATOM 5827 N N . SER B 1 306 ? -2.408 -13.695 -28.094 1 91.31 306 SER B N 1
ATOM 5828 C CA . SER B 1 306 ? -1.944 -14.102 -29.406 1 91.31 306 SER B CA 1
ATOM 5829 C C . SER B 1 306 ? -3.082 -14.688 -30.234 1 91.31 306 SER B C 1
ATOM 5831 O O . SER B 1 306 ? -2.855 -15.555 -31.094 1 91.31 306 SER B O 1
ATOM 5833 N N . ALA B 1 307 ? -4.25 -14.25 -29.922 1 94.81 307 ALA B N 1
ATOM 5834 C CA . ALA B 1 307 ? -5.434 -14.883 -30.5 1 94.81 307 ALA B CA 1
ATOM 5835 C C . ALA B 1 307 ? -5.414 -14.805 -32.031 1 94.81 307 ALA B C 1
ATOM 5837 O O . ALA B 1 307 ? -5.703 -15.789 -32.719 1 94.81 307 ALA B O 1
ATOM 5838 N N . ALA B 1 308 ? -5.086 -13.633 -32.531 1 96.06 308 ALA B N 1
ATOM 5839 C CA . ALA B 1 308 ? -5.074 -13.43 -33.969 1 96.06 308 ALA B CA 1
ATOM 5840 C C . ALA B 1 308 ? -4.051 -14.344 -34.656 1 96.06 308 ALA B C 1
ATOM 5842 O O . ALA B 1 308 ? -4.344 -14.961 -35.688 1 96.06 308 ALA B O 1
ATOM 5843 N N . ALA B 1 309 ? -2.828 -14.398 -34.125 1 96.06 309 ALA B N 1
ATOM 5844 C CA . ALA B 1 309 ? -1.758 -15.219 -34.688 1 96.06 309 ALA B CA 1
ATOM 5845 C C . ALA B 1 309 ? -2.102 -16.703 -34.594 1 96.06 309 ALA B C 1
ATOM 5847 O O . ALA B 1 309 ? -1.835 -17.469 -35.531 1 96.06 309 ALA B O 1
ATOM 5848 N N . LEU B 1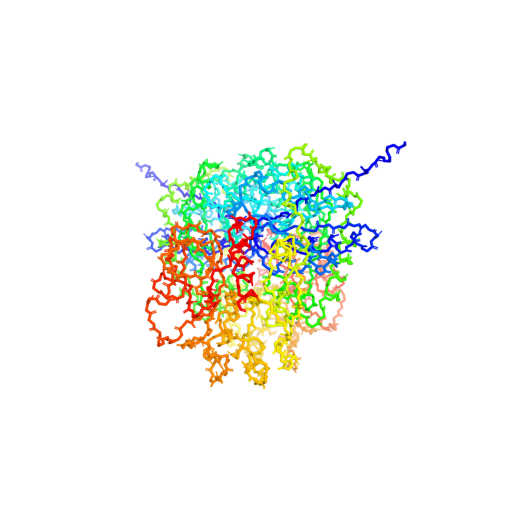 310 ? -2.668 -17.125 -33.5 1 97.56 310 LEU B N 1
ATOM 5849 C CA . LEU B 1 310 ? -3.074 -18.516 -33.312 1 97.56 310 LEU B CA 1
ATOM 5850 C C . LEU B 1 310 ? -4.145 -18.906 -34.344 1 97.56 310 LEU B C 1
ATOM 5852 O O . LEU B 1 310 ? -4.07 -19.984 -34.938 1 97.56 310 LEU B O 1
ATOM 5856 N N . ALA B 1 311 ? -5.164 -18.031 -34.5 1 98.12 311 ALA B N 1
ATOM 5857 C CA . ALA B 1 311 ? -6.273 -18.297 -35.406 1 98.12 311 ALA B CA 1
ATOM 5858 C C . ALA B 1 311 ? -5.797 -18.297 -36.844 1 98.12 311 ALA B C 1
ATOM 5860 O O . ALA B 1 311 ? -6.336 -19.031 -37.688 1 98.12 311 ALA B O 1
ATOM 5861 N N . ALA B 1 312 ? -4.809 -17.531 -37.156 1 97.75 312 ALA B N 1
ATOM 5862 C CA . ALA B 1 312 ? -4.305 -17.391 -38.5 1 97.75 312 ALA B CA 1
ATOM 5863 C C . ALA B 1 312 ? -3.512 -18.625 -38.938 1 97.75 312 ALA B C 1
ATOM 5865 O O . ALA B 1 312 ? -3.373 -18.906 -40.125 1 97.75 312 ALA B O 1
ATOM 5866 N N . ASN B 1 313 ? -2.953 -19.328 -37.969 1 98.06 313 ASN B N 1
ATOM 5867 C CA . ASN B 1 313 ? -2.168 -20.516 -38.281 1 98.06 313 ASN B CA 1
ATOM 5868 C C . ASN B 1 313 ? -3.061 -21.734 -38.531 1 98.06 313 ASN B C 1
ATOM 5870 O O . ASN B 1 313 ? -2.975 -22.719 -37.781 1 98.06 313 ASN B O 1
ATOM 5874 N N . THR B 1 314 ? -3.777 -21.719 -39.625 1 97.81 314 THR B N 1
ATOM 5875 C CA . THR B 1 314 ? -4.789 -22.734 -39.938 1 97.81 314 THR B CA 1
ATOM 5876 C C . THR B 1 314 ? -4.145 -24.094 -40.219 1 97.81 314 THR B C 1
ATOM 5878 O O . THR B 1 314 ? -4.734 -25.125 -39.906 1 97.81 314 THR B O 1
ATOM 5881 N N . ALA B 1 315 ? -2.936 -24.031 -40.688 1 98 315 ALA B N 1
ATOM 5882 C CA . ALA B 1 315 ? -2.238 -25.297 -40.969 1 98 315 ALA B CA 1
ATOM 5883 C C . ALA B 1 315 ? -1.992 -26.062 -39.688 1 98 315 ALA B C 1
ATOM 5885 O O . ALA B 1 315 ? -2.219 -27.281 -39.625 1 98 315 ALA B O 1
ATOM 5886 N N . PHE B 1 316 ? -1.522 -25.391 -38.688 1 98.25 316 PHE B N 1
ATOM 5887 C CA . PHE B 1 316 ? -1.284 -26.016 -37.375 1 98.25 316 PHE B CA 1
ATOM 5888 C C . PHE B 1 316 ? -2.59 -26.516 -36.781 1 98.25 316 PHE B C 1
ATOM 5890 O O . PHE B 1 316 ? -2.654 -27.641 -36.25 1 98.25 316 PHE B O 1
ATOM 5897 N N . LEU B 1 317 ? -3.65 -25.75 -36.875 1 98.38 317 LEU B N 1
ATOM 5898 C CA . LEU B 1 317 ? -4.961 -26.109 -36.344 1 98.38 317 LEU B CA 1
ATOM 5899 C C . LEU B 1 317 ? -5.496 -27.375 -37 1 98.38 317 LEU B C 1
ATOM 5901 O O . LEU B 1 317 ? -6.039 -28.25 -36.344 1 98.38 317 LEU B O 1
ATOM 5905 N N . HIS B 1 318 ? -5.289 -27.391 -38.281 1 98 318 HIS B N 1
ATOM 5906 C CA . HIS B 1 318 ? -5.738 -28.578 -39.031 1 98 318 HIS B CA 1
ATOM 5907 C C . HIS B 1 318 ? -4.957 -29.812 -38.594 1 98 318 HIS B C 1
ATOM 5909 O O . HIS B 1 318 ? -5.535 -30.891 -38.438 1 98 318 HIS B O 1
ATOM 5915 N N . SER B 1 319 ? -3.68 -29.641 -38.469 1 98.38 319 SER B N 1
ATOM 5916 C CA . SER B 1 319 ? -2.844 -30.766 -38.094 1 98.38 319 SER B CA 1
ATOM 5917 C C . SER B 1 319 ? -3.209 -31.266 -36.688 1 98.38 319 SER B C 1
ATOM 5919 O O . SER B 1 319 ? -3.139 -32.469 -36.406 1 98.38 319 SER B O 1
ATOM 5921 N N . LEU B 1 320 ? -3.551 -30.359 -35.844 1 98.44 320 LEU B N 1
ATOM 5922 C CA . LEU B 1 320 ? -3.988 -30.719 -34.5 1 98.44 320 LEU B CA 1
ATOM 5923 C C . LEU B 1 320 ? -5.293 -31.5 -34.531 1 98.44 320 LEU B C 1
ATOM 5925 O O . LEU B 1 320 ? -5.422 -32.531 -33.844 1 98.44 320 LEU B O 1
ATOM 5929 N N . ARG B 1 321 ? -6.262 -31.078 -35.281 1 98.19 321 ARG B N 1
ATOM 5930 C CA . ARG B 1 321 ? -7.531 -31.781 -35.438 1 98.19 321 ARG B CA 1
ATOM 5931 C C . ARG B 1 321 ? -7.316 -33.188 -36 1 98.19 321 ARG B C 1
ATOM 5933 O O . ARG B 1 321 ? -7.934 -34.156 -35.531 1 98.19 321 ARG B O 1
ATOM 5940 N N . ASP B 1 322 ? -6.477 -33.188 -36.969 1 98.12 322 ASP B N 1
ATOM 5941 C CA . ASP B 1 322 ? -6.184 -34.5 -37.594 1 98.12 322 ASP B CA 1
ATOM 5942 C C . ASP B 1 322 ? -5.574 -35.469 -36.562 1 98.12 322 ASP B C 1
ATOM 5944 O O . ASP B 1 322 ? -5.918 -36.656 -36.562 1 98.12 322 ASP B O 1
ATOM 5948 N N . ALA B 1 323 ? -4.691 -35 -35.812 1 98.19 323 ALA B N 1
ATOM 5949 C CA . ALA B 1 323 ? -4.035 -35.812 -34.781 1 98.19 323 ALA B CA 1
ATOM 5950 C C . ALA B 1 323 ? -5.047 -36.344 -33.781 1 98.19 323 ALA B C 1
ATOM 5952 O O . ALA B 1 323 ? -4.98 -37.5 -33.344 1 98.19 323 ALA B O 1
ATOM 5953 N N . VAL B 1 324 ? -5.965 -35.469 -33.344 1 98.25 324 VAL B N 1
ATOM 5954 C CA . VAL B 1 324 ? -7 -35.844 -32.406 1 98.25 324 VAL B CA 1
ATOM 5955 C C . VAL B 1 324 ? -7.914 -36.906 -33 1 98.25 324 VAL B C 1
ATOM 5957 O O . VAL B 1 324 ? -8.258 -37.906 -32.375 1 98.25 324 VAL B O 1
ATOM 5960 N N . GLU B 1 325 ? -8.266 -36.656 -34.281 1 97.75 325 GLU B N 1
ATOM 5961 C CA . GLU B 1 325 ? -9.141 -37.594 -34.969 1 97.75 325 GLU B CA 1
ATOM 5962 C C . GLU B 1 325 ? -8.461 -38.938 -35.188 1 97.75 325 GLU B C 1
ATOM 5964 O O . GLU B 1 325 ? -9.125 -40 -35.25 1 97.75 325 GLU B O 1
ATOM 5969 N N . ALA B 1 326 ? -7.152 -38.906 -35.219 1 97.38 326 ALA B N 1
ATOM 5970 C CA . ALA B 1 326 ? -6.371 -40.156 -35.375 1 97.38 326 ALA B CA 1
ATOM 5971 C C . ALA B 1 326 ? -6.102 -40.781 -34 1 97.38 326 ALA B C 1
ATOM 5973 O O . ALA B 1 326 ? -5.266 -41.656 -33.875 1 97.38 326 ALA B O 1
ATOM 5974 N N . ASP B 1 327 ? -6.691 -40.25 -32.906 1 97.56 327 ASP B N 1
ATOM 5975 C CA . ASP B 1 327 ? -6.742 -40.781 -31.578 1 97.56 327 ASP B CA 1
ATOM 5976 C C . ASP B 1 327 ? -5.43 -40.531 -30.828 1 97.56 327 ASP B C 1
ATOM 5978 O O . ASP B 1 327 ? -5.047 -41.312 -29.953 1 97.56 327 ASP B O 1
ATOM 5982 N N . MET B 1 328 ? -4.711 -39.5 -31.188 1 98 328 MET B N 1
ATOM 5983 C CA . MET B 1 328 ? -3.545 -39.156 -30.391 1 98 328 MET B CA 1
ATOM 5984 C C . MET B 1 328 ? -3.961 -38.656 -29 1 98 328 MET B C 1
ATOM 5986 O O . MET B 1 328 ? -4.863 -37.844 -28.875 1 98 328 MET B O 1
ATOM 5990 N N . PRO B 1 329 ? -3.324 -39.188 -27.922 1 98.75 329 PRO B N 1
ATOM 5991 C CA . PRO B 1 329 ? -3.611 -38.656 -26.578 1 98.75 329 PRO B CA 1
ATOM 5992 C C . PRO B 1 329 ? -3.254 -37.188 -26.422 1 98.75 329 PRO B C 1
ATOM 5994 O O . PRO B 1 329 ? -2.158 -36.781 -26.797 1 98.75 329 PRO B O 1
ATOM 5997 N N . VAL B 1 330 ? -4.211 -36.375 -25.891 1 98.88 330 VAL B N 1
ATOM 5998 C CA . VAL B 1 330 ? -3.998 -34.938 -25.688 1 98.88 330 VAL B CA 1
ATOM 5999 C C . VAL B 1 330 ? -4.473 -34.531 -24.281 1 98.88 330 VAL B C 1
ATOM 6001 O O . VAL B 1 330 ? -5.598 -34.844 -23.891 1 98.88 330 VAL B O 1
ATOM 6004 N N . TYR B 1 331 ? -3.604 -33.938 -23.5 1 98.81 331 TYR B N 1
ATOM 6005 C CA . TYR B 1 331 ? -3.93 -33.344 -22.203 1 98.81 331 TYR B CA 1
ATOM 6006 C C . TYR B 1 331 ? -3.791 -31.828 -22.219 1 98.81 331 TYR B C 1
ATOM 6008 O O . TYR B 1 331 ? -2.719 -31.312 -22.531 1 98.81 331 TYR B O 1
ATOM 6016 N N . ALA B 1 332 ? -4.859 -31.094 -21.875 1 98.81 332 ALA B N 1
ATOM 6017 C CA . ALA B 1 332 ? -4.828 -29.641 -21.984 1 98.81 332 ALA B CA 1
ATOM 6018 C C . ALA B 1 332 ? -5.375 -28.984 -20.719 1 98.81 332 ALA B C 1
ATOM 6020 O O . ALA B 1 332 ? -6.312 -29.5 -20.094 1 98.81 332 ALA B O 1
ATOM 6021 N N . GLU B 1 333 ? -4.785 -27.844 -20.375 1 98.38 333 GLU B N 1
ATOM 6022 C CA . GLU B 1 333 ? -5.195 -27.109 -19.172 1 98.38 333 GLU B CA 1
ATOM 6023 C C . GLU B 1 333 ? -5.438 -25.625 -19.5 1 98.38 333 GLU B C 1
ATOM 6025 O O . GLU B 1 333 ? -4.645 -25 -20.203 1 98.38 333 GLU B O 1
ATOM 6030 N N . CYS B 1 334 ? -6.504 -25.062 -18.984 1 97.19 334 CYS B N 1
ATOM 6031 C CA . CYS B 1 334 ? -6.859 -23.656 -18.984 1 97.19 334 CYS B CA 1
ATOM 6032 C C . CYS B 1 334 ? -6.703 -23.047 -20.375 1 97.19 334 CYS B C 1
ATOM 6034 O O . CYS B 1 334 ? -7.516 -23.312 -21.266 1 97.19 334 CYS B O 1
ATOM 6036 N N . GLY B 1 335 ? -5.559 -22.375 -20.688 1 96.5 335 GLY B N 1
ATOM 6037 C CA . GLY B 1 335 ? -5.344 -21.875 -22.031 1 96.5 335 GLY B CA 1
ATOM 6038 C C . GLY B 1 335 ? -5.449 -22.938 -23.109 1 96.5 335 GLY B C 1
ATOM 6039 O O . GLY B 1 335 ? -5.961 -22.688 -24.203 1 96.5 335 GLY B O 1
ATOM 6040 N N . GLY B 1 336 ? -4.941 -24.078 -22.797 1 98.31 336 GLY B N 1
ATOM 6041 C CA . GLY B 1 336 ? -5.059 -25.203 -23.703 1 98.31 336 GLY B CA 1
ATOM 6042 C C . GLY B 1 336 ? -6.496 -25.609 -23.969 1 98.31 336 GLY B C 1
ATOM 6043 O O . GLY B 1 336 ? -6.848 -25.969 -25.094 1 98.31 336 GLY B O 1
ATOM 6044 N N . LEU B 1 337 ? -7.309 -25.578 -22.953 1 98.5 337 LEU B N 1
ATOM 6045 C CA . LEU B 1 337 ? -8.734 -25.859 -23.109 1 98.5 337 LEU B CA 1
ATOM 6046 C C . LEU B 1 337 ? -9.375 -24.859 -24.062 1 98.5 337 LEU B C 1
ATOM 6048 O O . LEU B 1 337 ? -10.148 -25.234 -24.938 1 98.5 337 LEU B O 1
ATOM 6052 N N . ILE B 1 338 ? -9.047 -23.625 -23.875 1 98.19 338 ILE B N 1
ATOM 6053 C CA . ILE B 1 338 ? -9.602 -22.562 -24.719 1 98.19 338 ILE B CA 1
ATOM 6054 C C . ILE B 1 338 ? -9.195 -22.781 -26.172 1 98.19 338 ILE B C 1
ATOM 6056 O O . ILE B 1 338 ? -10.023 -22.688 -27.078 1 98.19 338 ILE B O 1
ATOM 6060 N N . TYR B 1 339 ? -7.949 -23.141 -26.375 1 98.5 339 TYR B N 1
ATOM 6061 C CA . TYR B 1 339 ? -7.379 -23.328 -27.703 1 98.5 339 TYR B CA 1
ATOM 6062 C C . TYR B 1 339 ? -8.039 -24.5 -28.422 1 98.5 339 TYR B C 1
ATOM 6064 O O . TYR B 1 339 ? -8.172 -24.5 -29.656 1 98.5 339 TYR B O 1
ATOM 6072 N N . LEU B 1 340 ? -8.5 -25.469 -27.656 1 98.69 340 LEU B N 1
ATOM 6073 C CA . LEU B 1 340 ? -9.148 -26.656 -28.219 1 98.69 340 LEU B CA 1
ATOM 6074 C C . LEU B 1 340 ? -10.633 -26.391 -28.469 1 98.69 340 LEU B C 1
ATOM 6076 O O . LEU B 1 340 ? -11.32 -27.234 -29.062 1 98.69 340 LEU B O 1
ATOM 6080 N N . GLY B 1 341 ? -11.133 -25.281 -28.047 1 98.38 341 GLY B N 1
ATOM 6081 C CA . GLY B 1 341 ? -12.508 -24.891 -28.312 1 98.38 341 GLY B CA 1
ATOM 6082 C C . GLY B 1 341 ? -12.711 -24.391 -29.734 1 98.38 341 GLY B C 1
ATOM 6083 O O . GLY B 1 341 ? -11.797 -24.453 -30.562 1 98.38 341 GLY B O 1
ATOM 6084 N N . GLN B 1 342 ? -13.922 -23.844 -29.938 1 98.06 342 GLN B N 1
ATOM 6085 C CA . GLN B 1 342 ? -14.281 -23.391 -31.266 1 98.06 342 GLN B CA 1
ATOM 6086 C C . GLN B 1 342 ? -13.789 -21.953 -31.516 1 98.06 342 GLN B C 1
ATOM 6088 O O . GLN B 1 342 ? -13.156 -21.688 -32.531 1 98.06 342 GLN B O 1
ATOM 6093 N N . THR B 1 343 ? -14.18 -21.078 -30.562 1 97.94 343 THR B N 1
ATOM 6094 C CA . THR B 1 343 ? -13.812 -19.688 -30.781 1 97.94 343 THR B CA 1
ATOM 6095 C C . THR B 1 343 ? -13.492 -19 -29.453 1 97.94 343 THR B C 1
ATOM 6097 O O . THR B 1 343 ? -13.914 -19.453 -28.391 1 97.94 343 THR B O 1
ATOM 6100 N N . LEU B 1 344 ? -12.656 -17.969 -29.531 1 97.94 344 LEU B N 1
ATOM 6101 C CA . LEU B 1 344 ? -12.406 -17 -28.469 1 97.94 344 LEU B CA 1
ATOM 6102 C C . LEU B 1 344 ? -12.867 -15.617 -28.875 1 97.94 344 LEU B C 1
ATOM 6104 O O . LEU B 1 344 ? -12.445 -15.094 -29.922 1 97.94 344 LEU B O 1
ATOM 6108 N N . VAL B 1 345 ? -13.75 -15.078 -28.141 1 97.88 345 VAL B N 1
ATOM 6109 C CA . VAL B 1 34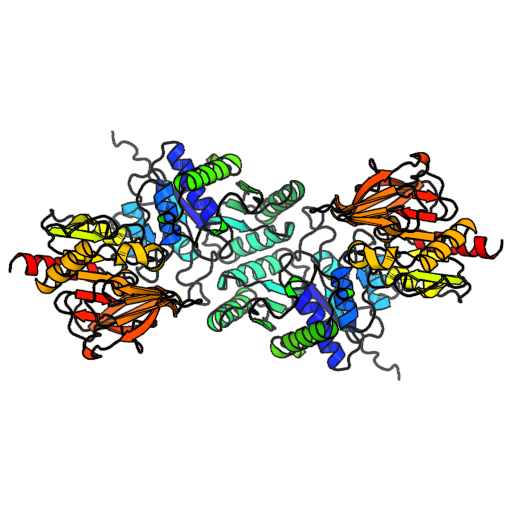5 ? -14.297 -13.75 -28.422 1 97.88 345 VAL B CA 1
ATOM 6110 C C . VAL B 1 345 ? -13.586 -12.703 -27.578 1 97.88 345 VAL B C 1
ATOM 6112 O O . VAL B 1 345 ? -13.562 -12.812 -26.344 1 97.88 345 VAL B O 1
ATOM 6115 N N . LEU B 1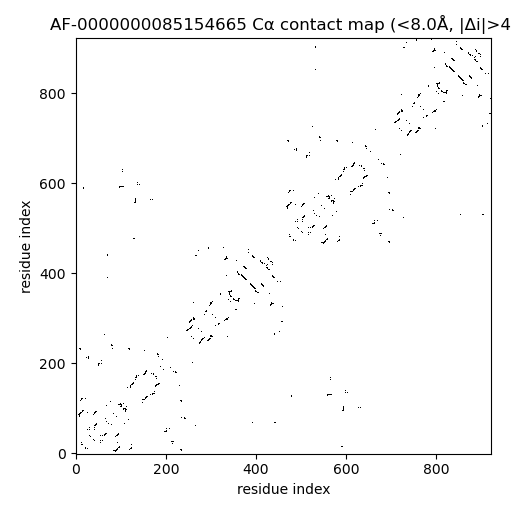 346 ? -13.016 -11.727 -28.219 1 94.38 346 LEU B N 1
ATOM 6116 C CA . LEU B 1 346 ? -12.375 -10.586 -27.562 1 94.38 346 LEU B CA 1
ATOM 6117 C C . LEU B 1 346 ? -13.008 -9.281 -28.031 1 94.38 346 LEU B C 1
ATOM 6119 O O . LEU B 1 346 ? -12.711 -8.797 -29.125 1 94.38 346 LEU B O 1
ATOM 6123 N N . GLY B 1 347 ? -13.781 -8.688 -27.203 1 92.06 347 GLY B N 1
ATOM 6124 C CA . GLY B 1 347 ? -14.531 -7.523 -27.656 1 92.06 347 GLY B CA 1
ATOM 6125 C C . GLY B 1 347 ? -15.469 -7.828 -28.797 1 92.06 347 GLY B C 1
ATOM 6126 O O . GLY B 1 347 ? -16.344 -8.688 -28.688 1 92.06 347 GLY B O 1
ATOM 6127 N N . GLU B 1 348 ? -15.18 -7.152 -29.922 1 92.75 348 GLU B N 1
ATOM 6128 C CA . GLU B 1 348 ? -16.031 -7.332 -31.094 1 92.75 348 GLU B CA 1
ATOM 6129 C C . GLU B 1 348 ? -15.422 -8.344 -32.062 1 92.75 348 GLU B C 1
ATOM 6131 O O . GLU B 1 348 ? -16.031 -8.688 -33.062 1 92.75 348 GLU B O 1
ATOM 6136 N N . GLU B 1 349 ? -14.281 -8.883 -31.734 1 95.94 349 GLU B N 1
ATOM 6137 C CA . GLU B 1 349 ? -13.602 -9.812 -32.625 1 95.94 349 GLU B CA 1
ATOM 6138 C C . GLU B 1 349 ? -13.773 -11.258 -32.156 1 95.94 349 GLU B C 1
ATOM 6140 O O . GLU B 1 349 ? -13.812 -11.531 -30.969 1 95.94 349 GLU B O 1
ATOM 6145 N N . GLU B 1 350 ? -13.875 -12.086 -33.062 1 97.38 350 GLU B N 1
ATOM 6146 C CA . GLU B 1 350 ? -13.992 -13.523 -32.812 1 97.38 350 GLU B CA 1
ATOM 6147 C C . GLU B 1 350 ? -12.93 -14.312 -33.562 1 97.38 350 GLU B C 1
ATOM 6149 O O . GLU B 1 350 ? -12.766 -14.133 -34.781 1 97.38 350 GLU B O 1
ATOM 6154 N N . PHE B 1 351 ? -12.195 -15.164 -32.875 1 98.44 351 PHE B N 1
ATOM 6155 C CA . PHE B 1 351 ? -11.094 -15.93 -33.438 1 98.44 351 PHE B CA 1
ATOM 6156 C C . PHE B 1 351 ? -11.391 -17.422 -33.438 1 98.44 351 PHE B C 1
ATOM 6158 O O . PHE B 1 351 ? -11.727 -17.969 -32.375 1 98.44 351 PHE B O 1
ATOM 6165 N N . THR B 1 352 ? -11.234 -18.078 -34.562 1 98.25 352 THR B N 1
ATOM 6166 C CA . THR B 1 352 ? -11.508 -19.516 -34.656 1 98.25 352 THR B CA 1
ATOM 6167 C C . THR B 1 352 ? -10.297 -20.328 -34.25 1 98.25 352 THR B C 1
ATOM 6169 O O . THR B 1 352 ? -9.18 -20.078 -34.719 1 98.25 352 THR B O 1
ATOM 6172 N N . PHE B 1 353 ? -10.484 -21.297 -33.406 1 98.31 353 PHE B N 1
ATOM 6173 C CA . PHE B 1 353 ? -9.414 -22.172 -32.938 1 98.31 353 PHE B CA 1
ATOM 6174 C C . PHE B 1 353 ? -9.617 -23.594 -33.406 1 98.31 353 PHE B C 1
ATOM 6176 O O . PHE B 1 353 ? -10.094 -23.812 -34.531 1 98.31 353 PHE B O 1
ATOM 6183 N N . ALA B 1 354 ? -9.188 -24.578 -32.656 1 98 354 ALA B N 1
ATOM 6184 C CA . ALA B 1 354 ? -9.086 -25.953 -33.156 1 98 354 ALA B CA 1
ATOM 6185 C C . ALA B 1 354 ? -10.461 -26.562 -33.344 1 98 354 ALA B C 1
ATOM 6187 O O . ALA B 1 354 ? -10.641 -27.438 -34.219 1 98 354 ALA B O 1
ATOM 6188 N N . GLY B 1 355 ? -11.43 -26.188 -32.5 1 98 355 GLY B N 1
ATOM 6189 C CA . GLY B 1 355 ? -12.789 -26.672 -32.656 1 98 355 GLY B CA 1
ATOM 6190 C C . GLY B 1 355 ? -12.938 -28.141 -32.281 1 98 355 GLY B C 1
ATOM 6191 O O . GLY B 1 355 ? -13.82 -28.828 -32.781 1 98 355 GLY B O 1
ATOM 6192 N N . ILE B 1 356 ? -12.094 -28.625 -31.5 1 98.31 356 ILE B N 1
ATOM 6193 C CA . ILE B 1 356 ? -12.227 -29.984 -30.984 1 98.31 356 ILE B CA 1
ATOM 6194 C C . ILE B 1 356 ? -13.477 -30.094 -30.125 1 98.31 356 ILE B C 1
ATOM 6196 O O . ILE B 1 356 ? -14.188 -31.094 -30.156 1 98.31 356 ILE B O 1
ATOM 6200 N N . PHE B 1 357 ? -13.688 -29.078 -29.266 1 98.25 357 PHE B N 1
ATOM 6201 C CA . PHE B 1 357 ? -14.891 -28.984 -28.453 1 98.25 357 PHE B CA 1
ATOM 6202 C C . PHE B 1 357 ? -15.812 -27.875 -28.969 1 98.25 357 PHE B C 1
ATOM 6204 O O . PHE B 1 357 ? -15.344 -26.828 -29.375 1 98.25 357 PHE B O 1
ATOM 6211 N N . PRO B 1 358 ? -17.109 -28.125 -28.922 1 98 358 PRO B N 1
ATOM 6212 C CA . PRO B 1 358 ? -18.047 -27.094 -29.344 1 98 358 PRO B CA 1
ATOM 6213 C C . PRO B 1 358 ? -18.281 -26.016 -28.281 1 98 358 PRO B C 1
ATOM 6215 O O . PRO B 1 358 ? -19.391 -25.859 -27.797 1 98 358 PRO B O 1
ATOM 6218 N N . SER B 1 359 ? -17.297 -25.328 -27.984 1 97.94 359 SER B N 1
ATOM 6219 C CA . SER B 1 359 ? -17.312 -24.328 -26.922 1 97.94 359 SER B CA 1
ATOM 6220 C C . SER B 1 359 ? -16.812 -22.969 -27.438 1 97.94 359 SER B C 1
ATOM 6222 O O . SER B 1 359 ? -15.875 -22.906 -28.219 1 97.94 359 SER B O 1
ATOM 6224 N N . ARG B 1 360 ? -17.453 -21.969 -27 1 98 360 ARG B N 1
ATOM 6225 C CA . ARG B 1 360 ? -17.078 -20.578 -27.25 1 98 360 ARG B CA 1
ATOM 6226 C C . ARG B 1 360 ? -16.656 -19.891 -25.953 1 98 360 ARG B C 1
ATOM 6228 O O . ARG B 1 360 ? -17.344 -19.984 -24.938 1 98 360 ARG B O 1
ATOM 6235 N N . PHE B 1 361 ? -15.539 -19.219 -26.062 1 98.12 361 PHE B N 1
ATOM 6236 C CA . PHE B 1 361 ? -15 -18.609 -24.859 1 98.12 361 PHE B CA 1
ATOM 6237 C C . PHE B 1 361 ? -14.93 -17.094 -25 1 98.12 361 PHE B C 1
ATOM 6239 O O . PHE B 1 361 ? -14.859 -16.578 -26.109 1 98.12 361 PHE B O 1
ATOM 6246 N N . GLY B 1 362 ? -15.008 -16.453 -23.891 1 97.12 362 GLY B N 1
ATOM 6247 C CA . GLY B 1 362 ? -14.758 -15.031 -23.781 1 97.12 362 GLY B CA 1
ATOM 6248 C C . GLY B 1 362 ? -13.805 -14.68 -22.656 1 97.12 362 GLY B C 1
ATOM 6249 O O . GLY B 1 362 ? -13.211 -15.57 -22.031 1 97.12 362 GLY B O 1
ATOM 6250 N N . MET B 1 363 ? -13.578 -13.383 -22.484 1 93.31 363 MET B N 1
ATOM 6251 C CA . MET B 1 363 ? -12.727 -12.898 -21.406 1 93.31 363 MET B CA 1
ATOM 6252 C C . MET B 1 363 ? -13.469 -11.891 -20.547 1 93.31 363 MET B C 1
ATOM 6254 O O . MET B 1 363 ? -14.188 -11.031 -21.062 1 93.31 363 MET B O 1
ATOM 6258 N N . SER B 1 364 ? -13.305 -12.031 -19.266 1 90.19 364 SER B N 1
ATOM 6259 C CA . SER B 1 364 ? -13.906 -11.102 -18.312 1 90.19 364 SER B CA 1
ATOM 6260 C C . SER B 1 364 ? -12.875 -10.133 -17.75 1 90.19 364 SER B C 1
ATOM 6262 O O . SER B 1 364 ? -11.672 -10.383 -17.828 1 90.19 364 SER B O 1
ATOM 6264 N N . LYS B 1 365 ? -13.336 -8.977 -17.188 1 82.94 365 LYS B N 1
ATOM 6265 C CA . LYS B 1 365 ? -12.461 -7.984 -16.578 1 82.94 365 LYS B CA 1
ATOM 6266 C C . LYS B 1 365 ? -11.977 -8.453 -15.203 1 82.94 365 LYS B C 1
ATOM 6268 O O . LYS B 1 365 ? -10.898 -8.047 -14.75 1 82.94 365 LYS B O 1
ATOM 6273 N N . LYS B 1 366 ? -12.758 -9.289 -14.578 1 84 366 LYS B N 1
ATOM 6274 C CA . LYS B 1 366 ? -12.414 -9.852 -13.273 1 84 366 LYS B CA 1
ATOM 6275 C C . LYS B 1 366 ? -12.164 -11.352 -13.367 1 84 366 LYS B C 1
ATOM 6277 O O . LYS B 1 366 ? -12.703 -12.023 -14.258 1 84 366 LYS B O 1
ATOM 6282 N N . PRO B 1 367 ? -11.344 -11.828 -12.453 1 86.62 367 PRO B N 1
ATOM 6283 C CA . PRO B 1 367 ? -11.141 -13.273 -12.477 1 86.62 367 PRO B CA 1
ATOM 6284 C C . PRO B 1 367 ? -12.445 -14.055 -12.289 1 86.62 367 PRO B C 1
ATOM 6286 O O . PRO B 1 367 ? -13.273 -13.688 -11.453 1 86.62 367 PRO B O 1
ATOM 6289 N N . GLN B 1 368 ? -12.602 -15.07 -13.086 1 88.31 368 GLN B N 1
ATOM 6290 C CA . GLN B 1 368 ? -13.781 -15.914 -13.023 1 88.31 368 GLN B CA 1
ATOM 6291 C C . GLN B 1 368 ? -13.57 -17.094 -12.062 1 88.31 368 GLN B C 1
ATOM 6293 O O . GLN B 1 368 ? -14.531 -17.672 -11.562 1 88.31 368 GLN B O 1
ATOM 6298 N N . ALA B 1 369 ? -12.344 -17.422 -11.852 1 89.38 369 ALA B N 1
ATOM 6299 C CA . ALA B 1 369 ? -11.922 -18.422 -10.867 1 89.38 369 ALA B CA 1
ATOM 6300 C C . ALA B 1 369 ? -10.492 -18.156 -10.398 1 89.38 369 ALA B C 1
ATOM 6302 O O . ALA B 1 369 ? -9.633 -17.781 -11.188 1 89.38 369 ALA B O 1
ATOM 6303 N N . HIS B 1 370 ? -10.352 -18.281 -9.117 1 88.25 370 HIS B N 1
ATOM 6304 C CA . HIS B 1 370 ? -9.031 -18.062 -8.531 1 88.25 370 HIS B CA 1
ATOM 6305 C C . HIS B 1 370 ? -8.891 -18.812 -7.207 1 88.25 370 HIS B C 1
ATOM 6307 O O . HIS B 1 370 ? -9.656 -18.578 -6.273 1 88.25 370 HIS B O 1
ATOM 6313 N N . GLY B 1 371 ? -7.855 -19.75 -7.211 1 90.44 371 GLY B N 1
ATOM 6314 C CA . GLY B 1 371 ? -7.582 -20.438 -5.961 1 90.44 371 GLY B CA 1
ATOM 6315 C C . GLY B 1 371 ? -7.398 -21.938 -6.133 1 90.44 371 GLY B C 1
ATOM 6316 O O . GLY B 1 371 ? -7.352 -22.438 -7.258 1 90.44 371 GLY B O 1
ATOM 6317 N N . TYR B 1 372 ? -7.242 -22.578 -4.977 1 93.88 372 TYR B N 1
ATOM 6318 C CA . TYR B 1 372 ? -7.102 -24.031 -4.969 1 93.88 372 TYR B CA 1
ATOM 6319 C C . TYR B 1 372 ? -8.391 -24.719 -5.414 1 93.88 372 TYR B C 1
ATOM 6321 O O . TYR B 1 372 ? -9.484 -24.203 -5.164 1 93.88 372 TYR B O 1
ATOM 6329 N N . SER B 1 373 ? -8.281 -25.766 -6.051 1 96.62 373 SER B N 1
ATOM 6330 C CA . SER B 1 373 ? -9.414 -26.547 -6.527 1 96.62 373 SER B CA 1
ATOM 6331 C C . SER B 1 373 ? -9.234 -28.031 -6.23 1 96.62 373 SER B C 1
ATOM 6333 O O . SER B 1 373 ? -8.109 -28.484 -6.016 1 96.62 373 SER B O 1
ATOM 6335 N N . ILE B 1 374 ? -10.297 -28.734 -6.082 1 97.88 374 ILE B N 1
ATOM 6336 C CA . ILE B 1 374 ? -10.344 -30.188 -5.934 1 97.88 374 ILE B CA 1
ATOM 6337 C C . ILE B 1 374 ? -11.414 -30.766 -6.855 1 97.88 374 ILE B C 1
ATOM 6339 O O . ILE B 1 374 ? -12.547 -30.266 -6.887 1 97.88 374 ILE B O 1
ATOM 6343 N N . PHE B 1 375 ? -11.062 -31.734 -7.594 1 98.25 375 PHE B N 1
ATOM 6344 C CA . PHE B 1 375 ? -12.078 -32.406 -8.398 1 98.25 375 PHE B CA 1
ATOM 6345 C C . PHE B 1 375 ? -12.078 -33.906 -8.102 1 98.25 375 PHE B C 1
ATOM 6347 O O . PHE B 1 375 ? -11.07 -34.469 -7.684 1 98.25 375 PHE B O 1
ATOM 6354 N N . GLU B 1 376 ? -13.195 -34.469 -8.297 1 98.56 376 GLU B N 1
ATOM 6355 C CA . GLU B 1 376 ? -13.398 -35.938 -8.289 1 98.56 376 GLU B CA 1
ATOM 6356 C C . GLU B 1 376 ? -13.68 -36.469 -9.695 1 98.56 376 GLU B C 1
ATOM 6358 O O . GLU B 1 376 ? -14.477 -35.875 -10.43 1 98.56 376 GLU B O 1
ATOM 6363 N N . VAL B 1 377 ? -13.016 -37.562 -10.008 1 98.38 377 VAL B N 1
ATOM 6364 C CA . VAL B 1 377 ? -13.227 -38.156 -11.32 1 98.38 377 VAL B CA 1
ATOM 6365 C C . VAL B 1 377 ? -14.492 -39 -11.312 1 98.38 377 VAL B C 1
ATOM 6367 O O . VAL B 1 377 ? -14.547 -40.062 -10.664 1 98.38 377 VAL B O 1
ATOM 6370 N N . GLU B 1 378 ? -15.461 -38.562 -12.062 1 97.56 378 GLU B N 1
ATOM 6371 C CA . GLU B 1 378 ? -16.734 -39.281 -12.07 1 97.56 378 GLU B CA 1
ATOM 6372 C C . GLU B 1 378 ? -16.953 -40 -13.398 1 97.56 378 GLU B C 1
ATOM 6374 O O . GLU B 1 378 ? -17.438 -41.125 -13.422 1 97.56 378 GLU B O 1
ATOM 6379 N N . GLY B 1 379 ? -16.609 -39.375 -14.414 1 96.25 379 GLY B N 1
ATOM 6380 C CA . GLY B 1 379 ? -16.859 -39.938 -15.734 1 96.25 379 GLY B CA 1
ATOM 6381 C C . GLY B 1 379 ? -15.656 -40.656 -16.312 1 96.25 379 GLY B C 1
ATOM 6382 O O . GLY B 1 379 ? -14.547 -40.531 -15.773 1 96.25 379 GLY B O 1
ATOM 6383 N N . GLU B 1 380 ? -15.938 -41.375 -17.375 1 95.88 380 GLU B N 1
ATOM 6384 C CA . GLU B 1 380 ? -14.844 -42.031 -18.109 1 95.88 380 GLU B CA 1
ATOM 6385 C C . GLU B 1 380 ? -13.945 -41 -18.781 1 95.88 380 GLU B C 1
ATOM 6387 O O . GLU B 1 380 ? -14.43 -39.969 -19.297 1 95.88 380 GLU B O 1
ATOM 6392 N N . ASN B 1 381 ? -12.68 -41.188 -18.719 1 97.38 381 ASN B N 1
ATOM 6393 C CA . ASN B 1 381 ? -11.68 -40.344 -19.359 1 97.38 381 ASN B CA 1
ATOM 6394 C C . ASN B 1 381 ? -10.391 -41.125 -19.641 1 97.38 381 ASN B C 1
ATOM 6396 O O . ASN B 1 381 ? -10.211 -42.219 -19.172 1 97.38 381 ASN B O 1
ATOM 6400 N N . PRO B 1 382 ? -9.539 -40.531 -20.328 1 97.56 382 PRO B N 1
ATOM 6401 C CA . PRO B 1 382 ? -8.383 -41.312 -20.75 1 97.56 382 PRO B CA 1
ATOM 6402 C C . PRO B 1 382 ? -7.277 -41.344 -19.703 1 97.56 382 PRO B C 1
ATOM 6404 O O . PRO B 1 382 ? -6.371 -42.188 -19.781 1 97.56 382 PRO B O 1
ATOM 6407 N N . TYR B 1 383 ? -7.32 -40.531 -18.672 1 98 383 TYR B N 1
ATOM 6408 C CA . TYR B 1 383 ? -6.07 -40.344 -17.938 1 98 383 TYR B CA 1
ATOM 6409 C C . TYR B 1 383 ? -6.242 -40.656 -16.453 1 98 383 TYR B C 1
ATOM 6411 O O . TYR B 1 383 ? -5.277 -41 -15.773 1 98 383 TYR B O 1
ATOM 6419 N N . TYR B 1 384 ? -7.402 -40.531 -15.938 1 97.94 384 TYR B N 1
ATOM 6420 C CA . TYR B 1 384 ? -7.613 -40.688 -14.5 1 97.94 384 TYR B CA 1
ATOM 6421 C C . TYR B 1 384 ? -8.594 -41.812 -14.211 1 97.94 384 TYR B C 1
ATOM 6423 O O . TYR B 1 384 ? -9.57 -42 -14.945 1 97.94 384 TYR B O 1
ATOM 6431 N N . SER B 1 385 ? -8.336 -42.5 -13.125 1 97.56 385 SER B N 1
ATOM 6432 C CA . SER B 1 385 ? -9.289 -43.531 -12.688 1 97.56 385 SER B CA 1
ATOM 6433 C C . SER B 1 385 ? -10.508 -42.906 -12.031 1 97.56 385 SER B C 1
ATOM 6435 O O . SER B 1 385 ? -10.391 -41.938 -11.297 1 97.56 385 SER B O 1
ATOM 6437 N N . ARG B 1 386 ? -11.625 -43.531 -12.289 1 96.94 386 ARG B N 1
ATOM 6438 C CA . ARG B 1 386 ? -12.844 -43.062 -11.641 1 96.94 386 ARG B CA 1
ATOM 6439 C C . ARG B 1 386 ? -12.719 -43.156 -10.125 1 96.94 386 ARG B C 1
ATOM 6441 O O . ARG B 1 386 ? -12.156 -44.094 -9.586 1 96.94 386 ARG B O 1
ATOM 6448 N N . GLY B 1 387 ? -13.227 -42.094 -9.469 1 97.19 387 GLY B N 1
ATOM 6449 C CA . GLY B 1 387 ? -13.203 -42.062 -8.008 1 97.19 387 GLY B CA 1
ATOM 6450 C C . GLY B 1 387 ? -12 -41.344 -7.457 1 97.19 387 GLY B C 1
ATOM 6451 O O . GLY B 1 387 ? -11.984 -40.969 -6.281 1 97.19 387 GLY B O 1
ATOM 6452 N N . LEU B 1 388 ? -11.039 -41.062 -8.289 1 97.62 388 LEU B N 1
ATOM 6453 C CA . LEU B 1 388 ? -9.852 -40.344 -7.852 1 97.62 388 LEU B CA 1
ATOM 6454 C C . LEU B 1 388 ? -10.18 -38.875 -7.512 1 97.62 388 LEU B C 1
ATOM 6456 O O . LEU B 1 388 ? -10.938 -38.219 -8.227 1 97.62 388 LEU B O 1
ATOM 6460 N N . GLU B 1 389 ? -9.695 -38.438 -6.352 1 98 389 GLU B N 1
ATOM 6461 C CA . GLU B 1 389 ? -9.742 -37.031 -6 1 98 389 GLU B CA 1
ATOM 6462 C C . GLU B 1 389 ? -8.398 -36.344 -6.262 1 98 389 GLU B C 1
ATOM 6464 O O . GLU B 1 389 ? -7.352 -36.844 -5.848 1 98 389 GLU B O 1
ATOM 6469 N N . VAL B 1 390 ? -8.406 -35.25 -6.969 1 98.06 390 VAL B N 1
ATOM 6470 C CA . VAL B 1 390 ? -7.172 -34.562 -7.375 1 98.06 390 VAL B CA 1
ATOM 6471 C C . VAL B 1 390 ? -7.195 -33.125 -6.926 1 98.06 390 VAL B C 1
ATOM 6473 O O . VAL B 1 390 ? -8.211 -32.438 -7.086 1 98.06 390 VAL B O 1
ATOM 6476 N N . LYS B 1 391 ? -6.09 -32.688 -6.281 1 97.38 391 LYS B N 1
ATOM 6477 C CA . LYS B 1 391 ? -5.914 -31.281 -5.906 1 97.38 391 LYS B CA 1
ATOM 6478 C C . LYS B 1 391 ? -5.266 -30.484 -7.031 1 97.38 391 LYS B C 1
ATOM 6480 O O . LYS B 1 391 ? -4.371 -30.984 -7.719 1 97.38 391 LYS B O 1
ATOM 6485 N N . GLY B 1 392 ? -5.816 -29.266 -7.281 1 97.25 392 GLY B N 1
ATOM 6486 C CA . GLY B 1 392 ? -5.277 -28.391 -8.305 1 97.25 392 GLY B CA 1
ATOM 6487 C C . GLY B 1 392 ? -5.48 -26.922 -7.996 1 97.25 392 GLY B C 1
ATOM 6488 O O . GLY B 1 392 ? -5.555 -26.531 -6.828 1 97.25 392 GLY B O 1
ATOM 6489 N N . HIS B 1 393 ? -5.352 -26.172 -9.055 1 96.38 393 HIS B N 1
ATOM 6490 C CA . HIS B 1 393 ? -5.484 -24.719 -8.938 1 96.38 393 HIS B CA 1
ATOM 6491 C C . HIS B 1 393 ? -6.145 -24.125 -10.172 1 96.38 393 HIS B C 1
ATOM 6493 O O . HIS B 1 393 ? -5.938 -24.609 -11.289 1 96.38 393 HIS B O 1
ATOM 6499 N N . GLU B 1 394 ? -6.996 -23.109 -9.914 1 95.38 394 GLU B N 1
ATOM 6500 C CA . GLU B 1 394 ? -7.602 -22.359 -11.016 1 95.38 394 GLU B CA 1
ATOM 6501 C C . GLU B 1 394 ? -7.234 -20.891 -10.945 1 95.38 394 GLU B C 1
ATOM 6503 O O . GLU B 1 394 ? -7.164 -20.312 -9.852 1 95.38 394 GLU B O 1
ATOM 6508 N N . PHE B 1 395 ? -6.906 -20.359 -12.008 1 89.38 395 PHE B N 1
ATOM 6509 C CA . PHE B 1 395 ? -6.762 -18.922 -12.18 1 89.38 395 PHE B CA 1
ATOM 6510 C C . PHE B 1 395 ? -7.074 -18.516 -13.617 1 89.38 395 PHE B C 1
ATOM 6512 O O . PHE B 1 395 ? -6.25 -18.703 -14.516 1 89.38 395 PHE B O 1
ATOM 6519 N N . ARG B 1 396 ? -8.234 -17.859 -13.758 1 88.94 396 ARG B N 1
ATOM 6520 C CA . ARG B 1 396 ? -8.617 -17.547 -15.125 1 88.94 396 ARG B CA 1
ATOM 6521 C C . ARG B 1 396 ? -9.578 -16.359 -15.172 1 88.94 396 ARG B C 1
ATOM 6523 O O . ARG B 1 396 ? -10.398 -16.188 -14.273 1 88.94 396 ARG B O 1
ATOM 6530 N N . TYR B 1 397 ? -9.492 -15.711 -16.281 1 91.06 397 TYR B N 1
ATOM 6531 C CA . TYR B 1 397 ? -10.398 -14.625 -16.625 1 91.06 397 TYR B CA 1
ATOM 6532 C C . TYR B 1 397 ? -11.398 -15.07 -17.688 1 91.06 397 TYR B C 1
ATOM 6534 O O . TYR B 1 397 ? -12.406 -14.406 -17.922 1 91.06 397 TYR B O 1
ATOM 6542 N N . SER B 1 398 ? -11.148 -16.188 -18.234 1 94.31 398 SER B N 1
ATOM 6543 C CA . SER B 1 398 ? -11.961 -16.656 -19.344 1 94.31 398 SER B CA 1
ATOM 6544 C C . SER B 1 398 ? -13.328 -17.141 -18.859 1 94.31 398 SER B C 1
ATOM 6546 O O . SER B 1 398 ? -13.453 -17.641 -17.734 1 94.31 398 SER B O 1
ATOM 6548 N N . THR B 1 399 ? -14.305 -16.969 -19.734 1 95.06 399 THR B N 1
ATOM 6549 C CA . THR B 1 399 ? -15.68 -17.406 -19.5 1 95.06 399 THR B CA 1
ATOM 6550 C C . THR B 1 399 ? -16.141 -18.312 -20.641 1 95.06 399 THR B C 1
ATOM 6552 O O . THR B 1 399 ? -15.719 -18.156 -21.781 1 95.06 399 THR B O 1
ATOM 6555 N N . VAL B 1 400 ? -16.984 -19.203 -20.234 1 97 400 VAL B N 1
ATOM 6556 C CA . VAL B 1 400 ? -17.656 -20.016 -21.234 1 97 400 VAL B CA 1
ATOM 6557 C C . VAL B 1 400 ? -18.922 -19.312 -21.734 1 97 400 VAL B C 1
ATOM 6559 O O . VAL B 1 400 ? -19.938 -19.297 -21.047 1 97 400 VAL B O 1
ATOM 6562 N N . LEU B 1 401 ? -18.812 -18.75 -22.953 1 96.38 401 LEU B N 1
ATOM 6563 C CA . LEU B 1 401 ? -19.938 -18 -23.516 1 96.38 401 LEU B CA 1
ATOM 6564 C C . LEU B 1 401 ? -21.031 -18.938 -24 1 96.38 401 LEU B C 1
ATOM 6566 O O . LEU B 1 401 ? -22.219 -18.594 -23.969 1 96.38 401 LEU B O 1
ATOM 6570 N N . GLY B 1 402 ? -20.609 -20.047 -24.516 1 96.31 402 GLY B N 1
ATOM 6571 C CA . GLY B 1 402 ? -21.516 -21.078 -25.016 1 96.31 402 GLY B CA 1
ATOM 6572 C C . GLY B 1 402 ? -20.859 -22.438 -25.156 1 96.31 402 GLY B C 1
ATOM 6573 O O . GLY B 1 402 ? -19.656 -22.516 -25.391 1 96.31 402 GLY B O 1
ATOM 6574 N N . TRP B 1 403 ? -21.656 -23.469 -25.016 1 96.25 403 TRP B N 1
ATOM 6575 C CA . TRP B 1 403 ? -21.188 -24.844 -25.141 1 96.25 403 TRP B CA 1
ATOM 6576 C C . TRP B 1 403 ? -22.312 -25.766 -25.625 1 96.25 403 TRP B C 1
ATOM 6578 O O . TRP B 1 403 ? -23.344 -25.906 -24.953 1 96.25 403 TRP B O 1
ATOM 6588 N N . ASP B 1 404 ? -22.141 -26.312 -26.828 1 95.56 404 ASP B N 1
ATOM 6589 C CA . ASP B 1 404 ? -23.156 -27.188 -27.422 1 95.56 404 ASP B CA 1
ATOM 6590 C C . ASP B 1 404 ? -22.797 -28.656 -27.203 1 95.56 404 ASP B C 1
ATOM 6592 O O . ASP B 1 404 ? -23.047 -29.5 -28.062 1 95.56 404 ASP B O 1
ATOM 6596 N N . GLY B 1 405 ? -22.188 -28.984 -26.141 1 93.75 405 GLY B N 1
ATOM 6597 C CA . GLY B 1 405 ? -21.875 -30.359 -25.797 1 93.75 405 GLY B CA 1
ATOM 6598 C C . GLY B 1 405 ? -22.828 -30.969 -24.797 1 93.75 405 GLY B C 1
ATOM 6599 O O . GLY B 1 405 ? -23.906 -30.422 -24.547 1 93.75 405 GLY B O 1
ATOM 6600 N N . ASP B 1 406 ? -22.5 -32.188 -24.312 1 93.5 406 ASP B N 1
ATOM 6601 C CA . ASP B 1 406 ? -23.297 -32.906 -23.328 1 93.5 406 ASP B CA 1
ATOM 6602 C C . ASP B 1 406 ? -22.625 -32.938 -21.969 1 93.5 406 ASP B C 1
ATOM 6604 O O . ASP B 1 406 ? -21.406 -33 -21.875 1 93.5 406 ASP B O 1
ATOM 6608 N N . VAL B 1 407 ? -23.422 -32.844 -21.016 1 92.69 407 VAL B N 1
ATOM 6609 C CA . VAL B 1 407 ? -22.906 -32.844 -19.656 1 92.69 407 VAL B CA 1
ATOM 6610 C C . VAL B 1 407 ? -22.109 -34.094 -19.391 1 92.69 407 VAL B C 1
ATOM 6612 O O . VAL B 1 407 ? -21.156 -34.094 -18.609 1 92.69 407 VAL B O 1
ATOM 6615 N N . ALA B 1 408 ? -22.438 -35.094 -20.141 1 92.5 408 ALA B N 1
ATOM 6616 C CA . ALA B 1 408 ? -21.734 -36.344 -20 1 92.5 408 ALA B CA 1
ATOM 6617 C C . ALA B 1 408 ? -20.297 -36.25 -20.484 1 92.5 408 ALA B C 1
ATOM 6619 O O . ALA B 1 408 ? -19.469 -37.094 -20.156 1 92.5 408 ALA B O 1
ATOM 6620 N N . ASP B 1 409 ? -20.047 -35.188 -21.234 1 94.31 409 ASP B N 1
ATOM 6621 C CA . ASP B 1 409 ? -18.688 -35 -21.75 1 94.31 409 ASP B CA 1
ATOM 6622 C C . ASP B 1 409 ? -17.781 -34.406 -20.672 1 94.31 409 ASP B C 1
ATOM 6624 O O . ASP B 1 409 ? -16.562 -34.344 -20.828 1 94.31 409 ASP B O 1
ATOM 6628 N N . LEU B 1 410 ? -18.359 -33.938 -19.609 1 97.75 410 LEU B N 1
ATOM 6629 C CA . LEU B 1 410 ? -17.625 -33.438 -18.469 1 97.75 410 LEU B CA 1
ATOM 6630 C C . LEU B 1 410 ? -17.391 -34.531 -17.438 1 97.75 410 LEU B C 1
ATOM 6632 O O . LEU B 1 410 ? -18.328 -34.938 -16.734 1 97.75 410 LEU B O 1
ATOM 6636 N N . CYS B 1 411 ? -16.188 -34.906 -17.25 1 98.25 411 CYS B N 1
ATOM 6637 C CA . CYS B 1 411 ? -15.945 -36.125 -16.5 1 98.25 411 CYS B CA 1
ATOM 6638 C C . CYS B 1 411 ? -15.547 -35.812 -15.062 1 98.25 411 CYS B C 1
ATOM 6640 O O . CYS B 1 411 ? -15.375 -36.719 -14.25 1 98.25 411 CYS B O 1
ATOM 6642 N N . LEU B 1 412 ? -15.375 -34.562 -14.672 1 98.62 412 LEU B N 1
ATOM 6643 C CA . LEU B 1 412 ? -14.875 -34.188 -13.352 1 98.62 412 LEU B CA 1
ATOM 6644 C C . LEU B 1 412 ? -15.906 -33.375 -12.578 1 98.62 412 LEU B C 1
ATOM 6646 O O . LEU B 1 412 ? -16.516 -32.469 -13.133 1 98.62 412 LEU B O 1
ATOM 6650 N N . LYS B 1 413 ? -16.109 -33.719 -11.375 1 98.5 413 LYS B N 1
ATOM 6651 C CA . LYS B 1 413 ? -16.938 -32.938 -10.461 1 98.5 413 LYS B CA 1
ATOM 6652 C C . LYS B 1 413 ? -16.078 -32.125 -9.508 1 98.5 413 LYS B C 1
ATOM 6654 O O . LYS B 1 413 ? -15.227 -32.656 -8.797 1 98.5 413 LYS B O 1
ATOM 6659 N N . MET B 1 414 ? -16.391 -30.844 -9.516 1 98 414 MET B N 1
ATOM 6660 C CA . MET B 1 414 ? -15.617 -29.953 -8.633 1 98 414 MET B CA 1
ATOM 6661 C C . MET B 1 414 ? -16.141 -30.031 -7.203 1 98 414 MET B C 1
ATOM 6663 O O . MET B 1 414 ? -17.297 -29.75 -6.941 1 98 414 MET B O 1
ATOM 6667 N N . THR B 1 415 ? -15.297 -30.391 -6.277 1 97.62 415 THR B N 1
ATOM 6668 C CA . THR B 1 415 ? -15.648 -30.297 -4.863 1 97.62 415 THR B CA 1
ATOM 6669 C C . THR B 1 415 ? -15.164 -28.984 -4.266 1 97.62 415 THR B C 1
ATOM 6671 O O . THR B 1 415 ? -15.672 -28.547 -3.232 1 97.62 415 THR B O 1
ATOM 6674 N N . ARG B 1 416 ? -14.219 -28.406 -4.859 1 95.38 416 ARG B N 1
ATOM 6675 C CA . ARG B 1 416 ? -13.727 -27.062 -4.613 1 95.38 416 ARG B CA 1
ATOM 6676 C C . ARG B 1 416 ? -13.32 -26.375 -5.918 1 95.38 416 ARG B C 1
ATOM 6678 O O . ARG B 1 416 ? -12.633 -26.984 -6.746 1 95.38 416 ARG B O 1
ATOM 6685 N N . GLY B 1 417 ? -13.742 -25.125 -6.109 1 95.31 417 GLY B N 1
ATOM 6686 C CA . GLY B 1 417 ? -13.445 -24.422 -7.34 1 95.31 417 GLY B CA 1
ATOM 6687 C C . GLY B 1 417 ? -14.648 -24.281 -8.258 1 95.31 417 GLY B C 1
ATOM 6688 O O . GLY B 1 417 ? -15.773 -24.594 -7.863 1 95.31 417 GLY B O 1
ATOM 6689 N N . THR B 1 418 ? -14.406 -23.859 -9.484 1 96 418 THR B N 1
ATOM 6690 C CA . THR B 1 418 ? -15.508 -23.5 -10.367 1 96 418 THR B CA 1
ATOM 6691 C C . THR B 1 418 ? -15.625 -24.484 -11.523 1 96 418 THR B C 1
ATOM 6693 O O . THR B 1 418 ? -16.703 -25.016 -11.789 1 96 418 THR B O 1
ATOM 6696 N N . GLY B 1 419 ? -14.578 -24.75 -12.117 1 97.25 419 GLY B N 1
ATOM 6697 C CA . GLY B 1 419 ? -14.555 -25.625 -13.273 1 97.25 419 GLY B CA 1
ATOM 6698 C C . GLY B 1 419 ? -15.07 -24.969 -14.539 1 97.25 419 GLY B C 1
ATOM 6699 O O . GLY B 1 419 ? -15.016 -23.75 -14.68 1 97.25 419 GLY B O 1
ATOM 6700 N N . PHE B 1 420 ? -15.5 -25.844 -15.445 1 97.56 420 PHE B N 1
ATOM 6701 C CA . PHE B 1 420 ? -15.898 -25.422 -16.781 1 97.56 420 PHE B CA 1
ATOM 6702 C C . PHE B 1 420 ? -17.344 -24.922 -16.781 1 97.56 420 PHE B C 1
ATOM 6704 O O . PHE B 1 420 ? -17.625 -23.844 -17.312 1 97.56 420 PHE B O 1
ATOM 6711 N N . ARG B 1 421 ? -18.188 -25.656 -16.219 1 95.19 421 ARG B N 1
ATOM 6712 C CA . ARG B 1 421 ? -19.594 -25.312 -16.188 1 95.19 421 ARG B CA 1
ATOM 6713 C C . ARG B 1 421 ? -20.312 -26.031 -15.055 1 95.19 421 ARG B C 1
ATOM 6715 O O . ARG B 1 421 ? -20.172 -27.25 -14.898 1 95.19 421 ARG B O 1
ATOM 6722 N N . ASP B 1 422 ? -21.094 -25.25 -14.227 1 94.69 422 ASP B N 1
ATOM 6723 C CA . ASP B 1 422 ? -21.984 -25.797 -13.211 1 94.69 422 ASP B CA 1
ATOM 6724 C C . ASP B 1 422 ? -21.25 -26.734 -12.266 1 94.69 422 ASP B C 1
ATOM 6726 O O . ASP B 1 422 ? -21.719 -27.844 -11.977 1 94.69 422 ASP B O 1
ATOM 6730 N N . GLY B 1 423 ? -20.125 -26.406 -11.922 1 96.25 423 GLY B N 1
ATOM 6731 C CA . GLY B 1 423 ? -19.359 -27.156 -10.945 1 96.25 423 GLY B CA 1
ATOM 6732 C C . GLY B 1 423 ? -18.703 -28.406 -11.531 1 96.25 423 GLY B C 1
ATOM 6733 O O . GLY B 1 423 ? -18.391 -29.344 -10.805 1 96.25 423 GLY B O 1
ATOM 6734 N N . ARG B 1 424 ? -18.609 -28.438 -12.82 1 97.88 424 ARG B N 1
ATOM 6735 C CA . ARG B 1 424 ? -17.969 -29.578 -13.5 1 97.88 424 ARG B CA 1
ATOM 6736 C C . ARG B 1 424 ? -16.844 -29.094 -14.398 1 97.88 424 ARG B C 1
ATOM 6738 O O . ARG B 1 424 ? -16.812 -27.938 -14.805 1 97.88 424 ARG B O 1
ATOM 6745 N N . ASP B 1 425 ? -15.883 -30 -14.656 1 98.25 425 ASP B N 1
ATOM 6746 C CA . ASP B 1 425 ? -14.719 -29.734 -15.492 1 98.25 425 ASP B CA 1
ATOM 6747 C C . ASP B 1 425 ? -14.32 -30.984 -16.281 1 98.25 425 ASP B C 1
ATOM 6749 O O . ASP B 1 425 ? -15.016 -32 -16.234 1 98.25 425 ASP B O 1
ATOM 6753 N N . GLY B 1 426 ? -13.352 -30.844 -17.125 1 98.44 426 GLY B N 1
ATOM 6754 C CA . GLY B 1 426 ? -12.789 -32 -17.797 1 98.44 426 GLY B CA 1
ATOM 6755 C C . GLY B 1 426 ? -13.555 -32.406 -19.031 1 98.44 426 GLY B C 1
ATOM 6756 O O . GLY B 1 426 ? -14.133 -33.5 -19.078 1 98.44 426 GLY B O 1
ATOM 6757 N N . LEU B 1 427 ? -13.539 -31.672 -20.062 1 98.38 427 LEU B N 1
ATOM 6758 C CA . LEU B 1 427 ? -14.125 -32.031 -21.344 1 98.38 427 LEU B CA 1
ATOM 6759 C C . LEU B 1 427 ? -13.359 -33.188 -21.984 1 98.38 427 LEU B C 1
ATOM 6761 O O . LEU B 1 427 ? -12.133 -33.156 -22.094 1 98.38 427 LEU B O 1
ATOM 6765 N N . CYS B 1 428 ? -14.156 -34.188 -22.391 1 98 428 CYS B N 1
ATOM 6766 C CA . CYS B 1 428 ? -13.539 -35.344 -23 1 98 428 CYS B CA 1
ATOM 6767 C C . CYS B 1 428 ? -14.031 -35.562 -24.422 1 98 428 CYS B C 1
ATOM 6769 O O . CYS B 1 428 ? -15.211 -35.344 -24.719 1 98 428 CYS B O 1
ATOM 6771 N N . TYR B 1 429 ? -13.148 -35.906 -25.297 1 97.62 429 TYR B N 1
ATOM 6772 C CA . TYR B 1 429 ? -13.398 -36.312 -26.672 1 97.62 429 TYR B CA 1
ATOM 6773 C C . TYR B 1 429 ? -12.289 -37.219 -27.172 1 97.62 429 TYR B C 1
ATOM 6775 O O . TYR B 1 429 ? -11.133 -36.812 -27.281 1 97.62 429 TYR B O 1
ATOM 6783 N N . LYS B 1 430 ? -12.594 -38.531 -27.438 1 97.06 430 LYS B N 1
ATOM 6784 C CA . LYS B 1 430 ? -11.57 -39.531 -27.781 1 97.06 430 LYS B CA 1
ATOM 6785 C C . LYS B 1 430 ? -10.492 -39.594 -26.703 1 97.06 430 LYS B C 1
ATOM 6787 O O . LYS B 1 430 ? -10.789 -39.781 -25.531 1 97.06 430 LYS B O 1
ATOM 6792 N N . ASN B 1 431 ? -9.266 -39.375 -27.094 1 98.25 431 ASN B N 1
ATOM 6793 C CA . ASN B 1 431 ? -8.188 -39.438 -26.109 1 98.25 431 ASN B CA 1
ATOM 6794 C C . ASN B 1 431 ? -7.781 -38.062 -25.625 1 98.25 431 ASN B C 1
ATOM 6796 O O . ASN B 1 431 ? -6.637 -37.844 -25.219 1 98.25 431 ASN B O 1
ATOM 6800 N N . VAL B 1 432 ? -8.75 -37.094 -25.703 1 98.69 432 VAL B N 1
ATOM 6801 C CA . VAL B 1 432 ? -8.484 -35.719 -25.266 1 98.69 432 VAL B CA 1
ATOM 6802 C C . VAL B 1 432 ? -9.156 -35.469 -23.922 1 98.69 432 VAL B C 1
ATOM 6804 O O . VAL B 1 432 ? -10.312 -35.844 -23.719 1 98.69 432 VAL B O 1
ATOM 6807 N N . LEU B 1 433 ? -8.43 -34.969 -23.016 1 98.75 433 LEU B N 1
ATOM 6808 C CA . LEU B 1 433 ? -8.969 -34.375 -21.797 1 98.75 433 LEU B CA 1
ATOM 6809 C C . LEU B 1 433 ? -8.508 -32.938 -21.641 1 98.75 433 LEU B C 1
ATOM 6811 O O . LEU B 1 433 ? -7.309 -32.656 -21.625 1 98.75 433 LEU B O 1
ATOM 6815 N N . ALA B 1 434 ? -9.438 -31.984 -21.562 1 98.75 434 ALA B N 1
ATOM 6816 C CA . ALA B 1 434 ? -9.148 -30.562 -21.391 1 98.75 434 ALA B CA 1
ATOM 6817 C C . ALA B 1 434 ? -9.914 -30 -20.188 1 98.75 434 ALA B C 1
ATOM 6819 O O . ALA B 1 434 ? -11.102 -30.281 -20.016 1 98.75 434 ALA B O 1
ATOM 6820 N N . MET B 1 435 ? -9.219 -29.266 -19.328 1 98.38 435 MET B N 1
ATOM 6821 C CA . MET B 1 435 ? -9.867 -28.75 -18.125 1 98.38 435 MET B CA 1
ATOM 6822 C C . MET B 1 435 ? -9.281 -27.406 -17.734 1 98.38 435 MET B C 1
ATOM 6824 O O . MET B 1 435 ? -8.219 -27.016 -18.203 1 98.38 435 MET B O 1
ATOM 6828 N N . TYR B 1 436 ? -10.023 -26.641 -16.859 1 98 436 TYR B N 1
ATOM 6829 C CA . TYR B 1 436 ? -9.539 -25.375 -16.328 1 98 436 TYR B CA 1
ATOM 6830 C C . TYR B 1 436 ? -8.523 -25.609 -15.219 1 98 436 TYR B C 1
ATOM 6832 O O . TYR B 1 436 ? -7.602 -24.812 -15.039 1 98 436 TYR B O 1
ATOM 6840 N N . THR B 1 437 ? -8.602 -26.656 -14.523 1 97.94 437 THR B N 1
ATOM 6841 C CA . THR B 1 437 ? -7.777 -26.922 -13.352 1 97.94 437 THR B CA 1
ATOM 6842 C C . THR B 1 437 ? -6.348 -27.266 -13.766 1 97.94 437 THR B C 1
ATOM 6844 O O . THR B 1 437 ? -6.133 -28.062 -14.68 1 97.94 437 THR B O 1
ATOM 6847 N N . HIS B 1 438 ? -5.391 -26.609 -13.148 1 98 438 HIS B N 1
ATOM 6848 C CA . HIS B 1 438 ? -3.979 -26.953 -13.297 1 98 438 HIS B CA 1
ATOM 6849 C C . HIS B 1 438 ? -3.553 -28 -12.266 1 98 438 HIS B C 1
ATOM 6851 O O . HIS B 1 438 ? -3.889 -27.875 -11.086 1 98 438 HIS B O 1
ATOM 6857 N N . VAL B 1 439 ? -2.85 -28.953 -12.695 1 98 439 VAL B N 1
ATOM 6858 C CA . VAL B 1 439 ? -2.447 -30.047 -11.82 1 98 439 VAL B CA 1
ATOM 6859 C C . VAL B 1 439 ? -0.928 -30.062 -11.672 1 98 439 VAL B C 1
ATOM 6861 O O . VAL B 1 439 ? -0.204 -29.766 -12.633 1 98 439 VAL B O 1
ATOM 6864 N N . HIS B 1 440 ? -0.466 -30.328 -10.508 1 97.19 440 HIS B N 1
ATOM 6865 C CA . HIS B 1 440 ? 0.955 -30.438 -10.195 1 97.19 440 HIS B CA 1
ATOM 6866 C C . HIS B 1 440 ? 1.372 -31.906 -10.047 1 97.19 440 HIS B C 1
ATOM 6868 O O . HIS B 1 440 ? 0.823 -32.625 -9.219 1 97.19 440 HIS B O 1
ATOM 6874 N N . ALA B 1 441 ? 2.371 -32.312 -10.734 1 95.25 441 ALA B N 1
ATOM 6875 C CA . ALA B 1 441 ? 2.717 -33.719 -10.898 1 95.25 441 ALA B CA 1
ATOM 6876 C C . ALA B 1 441 ? 3.172 -34.312 -9.57 1 95.25 441 ALA B C 1
ATOM 6878 O O . ALA B 1 441 ? 2.877 -35.469 -9.281 1 95.25 441 ALA B O 1
ATOM 6879 N N . ASP B 1 442 ? 3.895 -33.562 -8.75 1 92.88 442 ASP B N 1
ATOM 6880 C CA . ASP B 1 442 ? 4.395 -34.094 -7.492 1 92.88 442 ASP B CA 1
ATOM 6881 C C . ASP B 1 442 ? 3.256 -34.312 -6.504 1 92.88 442 ASP B C 1
ATOM 6883 O O . ASP B 1 442 ? 3.334 -35.219 -5.652 1 92.88 442 ASP B O 1
ATOM 6887 N N . GLY B 1 443 ? 2.256 -33.594 -6.645 1 92.94 443 GLY B N 1
ATOM 6888 C CA . GLY B 1 443 ? 1.089 -33.75 -5.793 1 92.94 443 GLY B CA 1
ATOM 6889 C C . GLY B 1 443 ? 0.126 -34.812 -6.305 1 92.94 443 GLY B C 1
ATOM 6890 O O . GLY B 1 443 ? -0.661 -35.375 -5.535 1 92.94 443 GLY B O 1
ATOM 6891 N N . THR B 1 444 ? 0.174 -35.031 -7.594 1 94.94 444 THR B N 1
ATOM 6892 C CA . THR B 1 444 ? -0.704 -36 -8.25 1 94.94 444 THR B CA 1
ATOM 6893 C C . THR B 1 444 ? 0.082 -36.875 -9.227 1 94.94 444 THR B C 1
ATOM 6895 O O . THR B 1 444 ? -0.05 -36.719 -10.438 1 94.94 444 THR B O 1
ATOM 6898 N N . PRO B 1 445 ? 0.752 -37.844 -8.68 1 93.12 445 PRO B N 1
ATOM 6899 C CA . PRO B 1 445 ? 1.553 -38.719 -9.555 1 93.12 445 PRO B CA 1
ATOM 6900 C C . PRO B 1 445 ? 0.709 -39.438 -10.602 1 93.12 445 PRO B C 1
ATOM 6902 O O . PRO B 1 445 ? 1.211 -39.781 -11.672 1 93.12 445 PRO B O 1
ATOM 6905 N N . GLN B 1 446 ? -0.581 -39.562 -10.305 1 95.5 446 GLN B N 1
ATOM 6906 C CA . GLN B 1 446 ? -1.499 -40.25 -11.211 1 95.5 446 GLN B CA 1
ATOM 6907 C C . GLN B 1 446 ? -1.601 -39.5 -12.539 1 95.5 446 GLN B C 1
ATOM 6909 O O . GLN B 1 446 ? -1.945 -40.094 -13.562 1 95.5 446 GLN B O 1
ATOM 6914 N N . TRP B 1 447 ? -1.312 -38.219 -12.469 1 96.19 447 TRP B N 1
ATOM 6915 C CA . TRP B 1 447 ? -1.359 -37.406 -13.68 1 96.19 447 TRP B CA 1
ATOM 6916 C C . TRP B 1 447 ? -0.344 -37.906 -14.703 1 96.19 447 TRP B C 1
ATOM 6918 O O . TRP B 1 447 ? -0.695 -38.188 -15.859 1 96.19 447 TRP B O 1
ATOM 6928 N N . THR B 1 448 ? 0.901 -38.125 -14.305 1 96.31 448 THR B N 1
ATOM 6929 C CA . THR B 1 448 ? 1.979 -38.562 -15.18 1 96.31 448 THR B CA 1
ATOM 6930 C C . THR B 1 448 ? 1.765 -40 -15.609 1 96.31 448 THR B C 1
ATOM 6932 O O . THR B 1 448 ? 1.898 -40.344 -16.781 1 96.31 448 THR B O 1
ATOM 6935 N N . GLU B 1 449 ? 1.423 -40.781 -14.664 1 95.94 449 GLU B N 1
ATOM 6936 C CA . GLU B 1 449 ? 1.237 -42.219 -14.922 1 95.94 449 GLU B CA 1
ATOM 6937 C C . GLU B 1 449 ? 0.125 -42.469 -15.938 1 95.94 449 GLU B C 1
ATOM 6939 O O . GLU B 1 449 ? 0.302 -43.219 -16.891 1 95.94 449 GLU B O 1
ATOM 6944 N N . GLY B 1 450 ? -0.961 -41.781 -15.664 1 97.69 450 GLY B N 1
ATOM 6945 C CA . GLY B 1 450 ? -2.107 -41.969 -16.547 1 97.69 450 GLY B CA 1
ATOM 6946 C C . GLY B 1 450 ? -1.857 -41.469 -17.953 1 97.69 450 GLY B C 1
ATOM 6947 O O . GLY B 1 450 ? -2.172 -42.156 -18.922 1 97.69 450 GLY B O 1
ATOM 6948 N N . PHE B 1 451 ? -1.266 -40.344 -18.109 1 98.06 451 PHE B N 1
ATOM 6949 C CA . PHE B 1 451 ? -1.014 -39.75 -19.406 1 98.06 451 PHE B CA 1
ATOM 6950 C C . PHE B 1 451 ? -0.037 -40.594 -20.219 1 98.06 451 PHE B C 1
ATOM 6952 O O . PHE B 1 451 ? -0.294 -40.906 -21.375 1 98.06 451 PHE B O 1
ATOM 6959 N N . LEU B 1 452 ? 1.032 -41.031 -19.609 1 97.56 452 LEU B N 1
ATOM 6960 C CA . LEU B 1 452 ? 2.053 -41.812 -20.297 1 97.56 452 LEU B CA 1
ATOM 6961 C C . LEU B 1 452 ? 1.538 -43.219 -20.625 1 97.56 452 LEU B C 1
ATOM 6963 O O . LEU B 1 452 ? 1.876 -43.781 -21.672 1 97.56 452 LEU B O 1
ATOM 6967 N N . ALA B 1 453 ? 0.759 -43.781 -19.719 1 97.12 453 ALA B N 1
ATOM 6968 C CA . ALA B 1 453 ? 0.187 -45.094 -20 1 97.12 453 ALA B CA 1
ATOM 6969 C C . ALA B 1 453 ? -0.693 -45.062 -21.234 1 97.12 453 ALA B C 1
ATOM 6971 O O . ALA B 1 453 ? -0.635 -45.969 -22.078 1 97.12 453 ALA B O 1
ATOM 6972 N N . ARG B 1 454 ? -1.479 -44.031 -21.344 1 97.81 454 ARG B N 1
ATOM 6973 C CA . ARG B 1 454 ? -2.35 -43.906 -22.5 1 97.81 454 ARG B CA 1
ATOM 6974 C C . ARG B 1 454 ? -1.535 -43.719 -23.781 1 97.81 454 ARG B C 1
ATOM 6976 O O . ARG B 1 454 ? -1.882 -44.25 -24.828 1 97.81 454 ARG B O 1
ATOM 6983 N N . CYS B 1 455 ? -0.497 -42.938 -23.703 1 98.12 455 CYS B N 1
ATOM 6984 C CA . CYS B 1 455 ? 0.374 -42.719 -24.859 1 98.12 455 CYS B CA 1
ATOM 6985 C C . CYS B 1 455 ? 1.015 -44 -25.312 1 98.12 455 CYS B C 1
ATOM 6987 O O . CYS B 1 455 ? 1.104 -44.281 -26.516 1 98.12 455 CYS B O 1
ATOM 6989 N N . ARG B 1 456 ? 1.44 -44.844 -24.391 1 96.94 456 ARG B N 1
ATOM 6990 C CA . ARG B 1 456 ? 2.039 -46.125 -24.719 1 96.94 456 ARG B CA 1
ATOM 6991 C C . ARG B 1 456 ? 1.023 -47.031 -25.391 1 96.94 456 ARG B C 1
ATOM 6993 O O . ARG B 1 456 ? 1.352 -47.75 -26.344 1 96.94 456 ARG B O 1
ATOM 7000 N N . GLN B 1 457 ? -0.174 -47 -24.891 1 96.38 457 GLN B N 1
ATOM 7001 C CA . GLN B 1 457 ? -1.239 -47.812 -25.453 1 96.38 457 GLN B CA 1
ATOM 7002 C C . GLN B 1 457 ? -1.571 -47.375 -26.875 1 96.38 457 GLN B C 1
ATOM 7004 O O . GLN B 1 457 ? -1.773 -48.219 -27.75 1 96.38 457 GLN B O 1
ATOM 7009 N N . ALA B 1 458 ? -1.622 -46.125 -27.047 1 94.69 458 ALA B N 1
ATOM 7010 C CA . ALA B 1 458 ? -1.965 -45.594 -28.375 1 94.69 458 ALA B CA 1
ATOM 7011 C C . ALA B 1 458 ? -0.855 -45.875 -29.375 1 94.69 458 ALA B C 1
ATOM 7013 O O . ALA B 1 458 ? -1.124 -46.094 -30.562 1 94.69 458 ALA B O 1
ATOM 7014 N N . LYS B 1 459 ? 0.339 -45.812 -28.938 1 92.44 459 LYS B N 1
ATOM 7015 C CA . LYS B 1 459 ? 1.483 -46.062 -29.797 1 92.44 459 LYS B CA 1
ATOM 7016 C C . LYS B 1 459 ? 1.472 -47.5 -30.297 1 92.44 459 LYS B C 1
ATOM 7018 O O . LYS B 1 459 ? 1.865 -47.781 -31.438 1 92.44 459 LYS B O 1
ATOM 7023 N N . LYS B 1 460 ? 1.089 -48.438 -29.516 1 88.5 460 LYS B N 1
ATOM 7024 C CA . LYS B 1 460 ? 1.033 -49.844 -29.875 1 88.5 460 LYS B CA 1
ATOM 7025 C C . LYS B 1 460 ? -0.149 -50.156 -30.781 1 88.5 460 LYS B C 1
ATOM 7027 O O . LYS B 1 460 ? -0.15 -51.156 -31.516 1 88.5 460 LYS B O 1
ATOM 7032 N N . ALA B 1 461 ? -1.032 -49.438 -30.812 1 77.75 461 ALA B N 1
ATOM 7033 C CA . ALA B 1 461 ? -2.213 -49.656 -31.641 1 77.75 461 ALA B CA 1
ATOM 7034 C C . ALA B 1 461 ? -1.971 -49.219 -33.062 1 77.75 461 ALA B C 1
ATOM 7036 O O . ALA B 1 461 ? -1.163 -48.312 -33.312 1 77.75 461 ALA B O 1
#

Radius of gyration: 33.4 Å; Cα contacts (8 Å, |Δi|>4): 2199; chains: 2; bounding box: 66×107×84 Å

pLDDT: mean 92.63, std 11.9, range [23.14, 98.94]

InterPro domains:
  IPR002586 CobQ/CobB/MinD/ParA nucleotide binding domain [PF01656] (11-186)
  IPR004484 Cobyrinate/Hydrogenobyrinate a,c-diamide synthase CbiA/CobB [MF_00027] (8-445)
  IPR004484 Cobyrinate/Hydrogenobyrinate a,c-diamide synthase CbiA/CobB [NF002204] (9-440)
  IPR004484 Cobyrinate/Hydrogenobyrinate a,c-diamide synthase CbiA/CobB [PTHR43873] (9-459)
  IPR004484 Cobyrinate/Hydrogenobyrinate a,c-diamide synthase CbiA/CobB [TIGR00379] (11-453)
  IPR011698 CobB/CobQ-like glutamine amidotransferase [PF07685] (252-443)
  IPR027417 P-loop containing nucleoside triphosphate hydrolase [G3DSA:3.40.50.300] (8-196)
  IPR027417 P-loop containing nucleoside triphosphate hydrolase [SSF52540] (9-202)
  IPR029062 Class I glutamine amidotransferase-like [G3DSA:3.40.50.880] (248-461)
  IPR029062 Class I glutamine amidotransferase-like [SSF52317] (250-457)

Sequence (922 aa):
MVENMKGTKGIVVAGLSGGSGKSIVSVGLTAALIRSGAEVVPFKKGPDYIDAGWLQEAAKGKCYNLDPFFMEEEAIRSSFVSRAAGADYAIVEGNRGLYDGVNVEGGFSTAELAINLGLPVLLVVNCTKTTRTIAALVLGCKLFDPRVNICGVVLNQIATGRQRKIVVEAVEKYTGIPVVGTIPRTRREVFPMRHLGMVPHQEYGDSDAAVEFLADLVEEHLDLEQVKEMMVSVEAKKDSCFLPPVVPPSLRIGVIRDAAFQFYYSENLEALERGGAELVYLDAIHDAVLPELDGLYIGGGFPETSAAALAANTAFLHSLRDAVEADMPVYAECGGLIYLGQTLVLGEEEFTFAGIFPSRFGMSKKPQAHGYSIFEVEGENPYYSRGLEVKGHEFRYSTVLGWDGDVADLCLKMTRGTGFRDGRDGLCYKNVLAMYTHVHADGTPQWTEGFLARCRQAKKAMVENMKGTKGIVVAGLSGGSGKSIVSVGLTAALIRSGAEVVPFKKGPDYIDAGWLQEAAKGKCYNLDPFFMEEEAIRSSFVSRAAGADYAIVEGNRGLYDGVNVEGGFSTAELAINLGLPVLLVVNCTKTTRTIAALVLGCKLFDPRVNICGVVLNQIATGRQRKIVVEAVEKYTGIPVVGTIPRTRREVFPMRHLGMVPHQEYGDSDAAVEFLADLVEEHLDLEQVKEMMVSVEAKKDSCFLPPVVPPSLRIGVIRDAAFQFYYSENLEALERGGAELVYLDAIHDAVLPELDGLYIGGGFPETSAAALAANTAFLHSLRDAVEADMPVYAECGGLIYLGQTLVLGEEEFTFAGIFPSRFGMSKKPQAHGYSIFEVEGENPYYSRGLEVKGHEFRYSTVLGWDGDVADLCLKMTRGTGFRDGRDGLCYKNVLAMYTHVHADGTPQWTEGFLARCRQAKKA